Protein AF-0000000074624170 (afdb_homodimer)

InterPro domains:
  IPR001584 Integrase, catalytic core [PS50994] (278-447)
  IPR012337 Ribonuclease H-like superfamily [SSF53098] (280-433)
  IPR036397 Ribonuclease H superfamily [G3DSA:3.30.420.10] (274-452)
  IPR041588 Integrase zinc-binding domain [PF17921] (213-263)

Radius of gyration: 36.19 Å; Cα contacts (8 Å, |Δi|>4): 1324; chains: 2; bounding box: 89×122×115 Å

Organism: NCBI:txid231223

Nearest PDB structures (foldseek):
  5ejk-assembly1_H  TM=7.400E-01  e=1.376E-10  Rous sarcoma virus - Prague C
  7jn3-assembly1_E  TM=6.032E-01  e=4.723E-08  Rous sarcoma virus (strain Schmidt-Ruppin A)
  4fw1-assembly1_B  TM=7.681E-01  e=4.089E-06  Rous sarcoma virus - Prague C
  5ejk-assembly1_E  TM=5.869E-01  e=2.604E-07  Rous sarcoma virus - Prague C
  6voy-assembly1_C  TM=5.826E-01  e=5.097E-06  Saccharolobus solfataricus P2

pLDDT: mean 70.24, std 21.14, range [17.06, 96.06]

Solvent-accessible surface area (backbone atoms only — not comparable to full-atom values): 51418 Å² total; per-residue (Å²): 132,79,77,57,73,86,72,64,72,84,68,54,70,90,46,32,40,73,47,45,66,76,68,65,52,49,74,68,53,46,74,66,29,59,38,58,75,70,38,37,67,65,75,73,49,73,80,73,81,88,86,74,64,94,78,60,72,90,65,72,73,94,71,76,87,81,78,83,83,83,76,85,71,80,77,78,73,77,69,79,70,75,73,72,74,68,74,66,77,65,68,84,66,67,66,80,76,50,88,44,51,56,56,50,24,47,53,42,22,50,51,49,47,51,52,49,34,70,73,37,64,90,70,50,76,81,62,93,61,79,49,36,67,42,32,43,50,10,41,52,48,52,51,43,48,53,37,47,72,76,37,42,72,47,52,55,29,48,73,68,71,37,76,54,60,79,85,41,94,52,36,84,49,55,64,43,72,44,97,86,67,39,51,21,28,72,36,90,53,62,78,45,67,58,45,49,67,44,50,25,34,17,37,54,38,63,75,49,66,65,48,49,31,49,54,50,50,47,31,57,67,36,47,65,50,55,53,63,27,45,50,44,51,45,45,36,46,32,42,46,52,63,43,65,60,54,40,48,49,47,58,63,65,33,62,53,43,55,73,56,59,59,82,75,79,70,79,79,74,68,78,54,64,72,87,60,42,82,55,49,49,63,33,34,38,26,35,46,48,77,46,70,78,41,68,28,61,76,57,57,88,47,56,28,34,35,41,39,38,28,17,63,48,58,65,28,57,46,71,40,82,32,72,51,80,46,48,70,49,46,50,45,48,51,48,34,47,16,24,74,54,26,61,43,46,32,38,35,30,60,81,46,67,44,56,52,51,37,52,51,49,39,48,71,68,16,58,24,65,48,38,77,45,61,61,62,97,80,54,70,82,82,40,62,66,57,52,52,52,48,48,50,50,52,49,38,48,44,46,63,44,62,87,62,71,39,39,62,72,54,49,50,30,50,46,32,41,50,33,27,35,60,17,18,26,48,72,45,77,76,52,97,83,52,87,46,57,21,33,21,35,76,52,54,48,32,51,48,27,72,56,59,48,86,134,79,75,55,73,86,71,63,74,85,66,54,69,92,44,32,40,74,47,46,68,76,68,66,52,49,73,70,52,45,72,66,30,59,39,58,74,67,38,34,65,64,76,68,44,71,76,71,75,83,83,69,59,89,77,64,77,83,66,63,92,72,69,72,89,77,69,88,78,81,76,84,70,77,79,80,74,80,72,81,70,79,72,75,72,69,74,67,76,65,69,85,65,68,66,80,74,49,86,43,51,58,56,49,23,45,52,42,22,51,50,50,49,51,52,47,34,68,73,39,63,92,70,50,76,79,62,93,62,78,49,36,66,42,33,43,50,11,42,52,49,52,52,43,50,52,40,46,72,75,36,42,70,46,50,55,30,47,74,66,70,37,76,55,58,79,85,41,92,54,34,84,49,56,66,44,72,44,98,85,68,40,50,20,28,72,36,90,54,63,79,46,67,58,44,48,67,42,49,26,35,17,36,54,40,64,75,48,66,65,49,48,31,49,53,48,50,47,32,58,67,35,46,64,51,55,55,63,28,45,51,45,51,46,45,37,45,32,43,48,50,63,44,66,59,53,40,48,49,47,59,65,67,32,62,52,43,56,75,57,58,60,82,78,82,70,79,77,73,67,80,54,65,74,88,57,44,84,55,49,49,64,34,34,37,26,35,45,49,78,46,71,80,41,68,28,63,76,58,57,88,48,56,28,34,34,41,38,38,28,17,60,48,58,64,29,56,48,71,40,81,32,70,50,77,46,48,69,48,45,52,45,48,50,48,34,46,17,24,73,53,26,62,44,47,31,40,35,29,62,82,48,67,43,55,53,51,38,49,52,50,40,47,70,70,18,55,23,65,46,38,76,46,63,61,63,97,80,55,69,80,80,44,58,68,57,52,54,53,48,49,51,51,53,48,39,48,43,45,63,45,62,88,62,70,40,40,61,71,55,48,50,31,50,45,31,41,50,33,25,36,60,17,19,26,46,72,43,78,75,51,96,82,51,86,46,57,21,32,22,35,74,52,56,50,33,51,47,29,72,57,59,46,88

Foldseek 3Di:
DPDDPVPDDDDPLVLALVNCVVVPDDPVRNVVDPCVVPNGPVVVVPPPDDPPDDPPPPPDDDPDDDDDDDDPPPDPPPPPPPPPPPVLVPVVDDPVPDLALQVQLVVQLVVVLVVVCVVPVVPRDPDPDGDPVSSVVSVLVVQVNQCCVPPVVVLVCQVVVHQRDPVDPCSVQRWHQDPSRFIWGAAPVVVVVLADPQQRTAGEGEDDDSVLNVLLLLCVLLLNFALQLSVLLNSSRHDYVPSSVSSVVNSVPDPLCVVQDDPPLPALLPDLPPVQQPDDAWLLEWEWDKADQDDAPVPPPQTKIKIWIATSHFGAIDIDIFRDLALVRVVVVQVVCCVQRNHHLEYEYEPDPSVVVNVVVCVVPPVDNYHYDYDDPDDPVVDDSVVSVVVQLVSSLCSNQPPHHHHPVVSRVSSVSNSQSQQLGFNDPPDPGHNGDGNCCSRPVGSTPSPPPD/DPDDPVPDDDDDLVQALVNVVVVPDDPVRNVVDPCVVPNGPVVVVPPPDDPPDDVDDPVDDPDDDPDDDDDDPPDPPPPPPPPPPPVLVPVPDDPVVDLALQVQLVVQLVVVLVVVCVVPVVPRDPDPDGDPVSSVVSVLVVQVNQCCVPPVVVLVCQVVVHQRDPPDPCSVQRWHQDPSRFIWGAAPCVVVVLADPQQRTAGEGEDDDSVLNVLLLLCVLLLNFALQLSVLLNSSRHDYVPSSVSSVVNSVPDPLCVVQDDPPLPQLLDDLPPVQAPDDAWLLEWEWDKADQDDAPVPPPQTKIKIWIATSHFGAIDIDIFRDLALVRVVVVQVVCCVQRNHHLEYEYEPDPSVVVNVVVCVVPPVDNRHYDYDDPDDPVVDDSVVSVVVQLVSSLCSNQPPHHHHPVVSRVSSVSNSQSQQLGFNDPPDPGHNGDGNCCSRPVGSGPSPPPD

Sequence (908 aa):
MLTNPADWKHCPGRENPADLLTRGLGAEDLMTSRLWKEGPVWLTNTKTDSAEETLDIFETNEKQGAENTSDEEQESQAKDIMAAVSTQIESRIDFGRFSRLTRAVRVMAWSLRFVKNSRCPQGREPSPDLSSAEIEAGRIMVLKSVQNEFYNEKISDLKNGKCVRKTSSIYQLSPFIGEDGLIRIYGRLEKAPALLYDEKHPILLPKCHITYLLVKDQHELMKHAGVNTLITAVRGKYWILSLKTIAKMICKVCINCQRQNSRPCQQIVSPLPEDMIKKTPPFSICGVDHAGPLFCSDTGDRKLYITLFTCAVIRAVHLELVDSLSVEDFILDLKRFEARRGMPSVIYSDNSKTFHASDNFLRKKVGNPLIWKFSAPLAPWWGRWWERLIRLVKSALKKSLGKSLVTRSQLETVLHEIEACINSRPLTYVGETRNPLTPSHFLLGRSTPMRGIFMLTNPADWKHCPGRENPADLLTRGLGAEDLMTSRLWKEGPVWLTNTKTDSAEETLDIFETNEKQGAENTSDEEQESQAKDIMAAVSTQIESRIDFGRFSRLTRAVRVMAWSLRFVKNSRCPQGREPSPDLSSAEIEAGRIMVLKSVQNEFYNEKISDLKNGKCVRKTSSIYQLSPFIGEDGLIRIYGRLEKAPALLYDEKHPILLPKCHITYLLVKDQHELMKHAGVNTLITAVRGKYWILSLKTIAKMICKVCINCQRQNSRPCQQIVSPLPEDMIKKTPPFSICGVDHAGPLFCSDTGDRKLYITLFTCAVIRAVHLELVDSLSVEDFILDLKRFEARRGMPSVIYSDNSKTFHASDNFLRKKVGNPLIWKFSAPLAPWWGRWWERLIRLVKSALKKSLGKSLVTRSQLETVLHEIEACINSRPLTYVGETRNPLTPSHFLLGRSTPMRGIF

Secondary structure (DSSP, 8-state):
----GGG-----GGG-HHHHHHTT--HHHHHH-HHHHH--HHHHS---S--SSTT-STT--------------------------------SS-GGG-S-HHHHHHHHHHHHHHHHHHH-GGG----SS--HHHHHHHHHHHHHHHHHHHHHHHHHHHHTT----TTSTTGGG--EE-TTS-EE---GGGG-TTS-HHHHSPEEE-SSHHHHHHHHHHHHHTTS--HHHHHHHHHTTEEETTHHHHHHHHHHH-HHHHHH--S----------HHHHTTS-TTSEEEEEEEEEE--SSSTT--EEEEEEEETTT--EEEEEES-SSHHHHHHHHHHHHHHH---SEEEE-S-HHHHHHHHHHHHHS---PEEEEPPTT-TTS--HHHHHHHHHHHHHHHHHTT----HHHHHHHHHHHHHHHHTS-SS---SSS----HHHHHHSSS-S-----/----GGG-----GGG-HHHHHHTT--HHHHHH-HHHHH--HHHHS---S---STT--TT--------------------------------SS-GGG-S-HHHHHHHHHHHHHHHHHHH-GGG----SS--HHHHHHHHHHHHHHHHHHHHHHHHHHHHTT----TTSTTGGG--EE-TTS-EE---GGGG-TTS-HHHHSPEEE-SSHHHHHHHHHHHHHTTS--HHHHHHHHHTTEEETTHHHHHHHHHHH-HHHHHH--S----------HHHHTT--TTSEEEEEEEEEE--SSSTT--EEEEEEEETTT--EEEEEES-SSHHHHHHHHHHHHHHH---SEEEE-S-HHHHHHHHHHHHHS---PEEEEPPTT-STT--HHHHHHHHHHHHHHHHHTT----HHHHHHHHHHHHHHHTTS-SS---SSS----HHHHHHSSS-S-----

Structure (mmCIF, N/CA/C/O backbone):
data_AF-0000000074624170-model_v1
#
loop_
_entity.id
_entity.type
_entity.pdbx_description
1 polymer 'Integrase catalytic domain-containing protein'
#
loop_
_atom_site.group_PDB
_atom_site.id
_atom_site.type_symbol
_atom_site.label_atom_id
_atom_site.label_alt_id
_atom_site.label_comp_id
_atom_site.label_asym_id
_atom_site.label_entity_id
_atom_site.label_seq_id
_atom_site.pdbx_PDB_ins_code
_atom_site.Cartn_x
_atom_site.Cartn_y
_atom_site.Cartn_z
_atom_site.occupancy
_atom_site.B_iso_or_equiv
_atom_site.auth_seq_id
_atom_site.auth_comp_id
_atom_site.auth_asym_id
_atom_site.auth_atom_id
_atom_site.pdbx_PDB_model_num
ATOM 1 N N . MET A 1 1 ? -2.781 -29.25 -47.688 1 28.5 1 MET A N 1
ATOM 2 C CA . MET A 1 1 ? -1.697 -30.125 -47.281 1 28.5 1 MET A CA 1
ATOM 3 C C . MET A 1 1 ? -1.092 -29.672 -45.938 1 28.5 1 MET A C 1
ATOM 5 O O . MET A 1 1 ? -0.391 -28.656 -45.906 1 28.5 1 MET A O 1
ATOM 9 N N . LEU A 1 2 ? -1.74 -29.719 -44.844 1 37.06 2 LEU A N 1
ATOM 10 C CA . LEU A 1 2 ? -1.424 -29.156 -43.531 1 37.06 2 LEU A CA 1
ATOM 11 C C . LEU A 1 2 ? -0.187 -29.828 -42.938 1 37.06 2 LEU A C 1
ATOM 13 O O . LEU A 1 2 ? -0.076 -31.047 -42.938 1 37.06 2 LEU A O 1
ATOM 17 N N . THR A 1 3 ? 0.909 -29.266 -43.031 1 44.94 3 THR A N 1
ATOM 18 C CA . THR A 1 3 ? 2.172 -29.891 -42.688 1 44.94 3 THR A CA 1
ATOM 19 C C . THR A 1 3 ? 2.119 -30.438 -41.25 1 44.94 3 THR A C 1
ATOM 21 O O . THR A 1 3 ? 1.384 -29.906 -40.406 1 44.94 3 THR A O 1
ATOM 24 N N . ASN A 1 4 ? 2.326 -31.547 -41.094 1 47.97 4 ASN A N 1
ATOM 25 C CA . ASN A 1 4 ? 2.316 -32.281 -39.812 1 47.97 4 ASN A CA 1
ATOM 26 C C . ASN A 1 4 ? 3.322 -31.688 -38.844 1 47.97 4 ASN A C 1
ATOM 28 O O . ASN A 1 4 ? 4.469 -31.422 -39.188 1 47.97 4 ASN A O 1
ATOM 32 N N . PRO A 1 5 ? 2.891 -31.188 -37.812 1 51.16 5 PRO A N 1
ATOM 33 C CA . PRO A 1 5 ? 3.752 -30.516 -36.844 1 51.16 5 PRO A CA 1
ATOM 34 C C . PRO A 1 5 ? 5.012 -31.328 -36.531 1 51.16 5 PRO A C 1
ATOM 36 O O . PRO A 1 5 ? 6.035 -30.75 -36.125 1 51.16 5 PRO A O 1
ATOM 39 N N . ALA A 1 6 ? 4.98 -32.594 -36.688 1 50.81 6 ALA A N 1
ATOM 40 C CA . ALA A 1 6 ? 6.137 -33.469 -36.438 1 50.81 6 ALA A CA 1
ATOM 41 C C . ALA A 1 6 ? 7.273 -33.125 -37.406 1 50.81 6 ALA A C 1
ATOM 43 O O . ALA A 1 6 ? 8.414 -33.562 -37.156 1 50.81 6 ALA A O 1
ATOM 44 N N . ASP A 1 7 ? 6.941 -32.594 -38.438 1 51 7 ASP A N 1
ATOM 45 C CA . ASP A 1 7 ? 7.895 -32.312 -39.5 1 51 7 ASP A CA 1
ATOM 46 C C . ASP A 1 7 ? 8.578 -30.969 -39.281 1 51 7 ASP A C 1
ATOM 48 O O . ASP A 1 7 ? 9.414 -30.547 -40.094 1 51 7 ASP A O 1
ATOM 52 N N . TRP A 1 8 ? 8.133 -30.234 -38.406 1 51.78 8 TRP A N 1
ATOM 53 C CA . TRP A 1 8 ? 8.688 -28.922 -38.125 1 51.78 8 TRP A CA 1
ATOM 54 C C . TRP A 1 8 ? 10.023 -29.031 -37.375 1 51.78 8 TRP A C 1
ATOM 56 O O . TRP A 1 8 ? 10.133 -29.766 -36.406 1 51.78 8 TRP A O 1
ATOM 66 N N . LYS A 1 9 ? 11.117 -28.781 -37.938 1 54.38 9 LYS A N 1
ATOM 67 C CA . LYS A 1 9 ? 12.453 -28.844 -37.375 1 54.38 9 LYS A CA 1
ATOM 68 C C . LYS A 1 9 ? 12.859 -27.516 -36.75 1 54.38 9 LYS A C 1
ATOM 70 O O . LYS A 1 9 ? 12.492 -26.453 -37.281 1 54.38 9 LYS A O 1
ATOM 75 N N . HIS A 1 10 ? 13.273 -27.5 -35.656 1 53.34 10 HIS A N 1
ATOM 76 C CA . HIS A 1 10 ? 13.758 -26.297 -35 1 53.34 10 HIS A CA 1
ATOM 77 C C . HIS A 1 10 ? 15.117 -25.875 -35.531 1 53.34 10 HIS A C 1
ATOM 79 O O . HIS A 1 10 ? 16.031 -26.703 -35.656 1 53.34 10 HIS A O 1
ATOM 85 N N . CYS A 1 11 ? 15.25 -24.812 -36.031 1 60.34 11 CYS A N 1
ATOM 86 C CA . CYS A 1 11 ? 16.516 -24.266 -36.5 1 60.34 11 CYS A CA 1
ATOM 87 C C . CYS A 1 11 ? 17.266 -23.578 -35.375 1 60.34 11 CYS A C 1
ATOM 89 O O . CYS A 1 11 ? 16.781 -22.594 -34.812 1 60.34 11 CYS A O 1
ATOM 91 N N . PRO A 1 12 ? 18.25 -24.062 -34.969 1 61.31 12 PRO A N 1
ATOM 92 C CA . PRO A 1 12 ? 19.016 -23.422 -33.875 1 61.31 12 PRO A CA 1
ATOM 93 C C . PRO A 1 12 ? 19.422 -21.984 -34.219 1 61.31 12 PRO A C 1
ATOM 95 O O . PRO A 1 12 ? 19.594 -21.656 -35.406 1 61.31 12 PRO A O 1
ATOM 98 N N . GLY A 1 13 ? 19.344 -21.141 -33.312 1 59.81 13 GLY A N 1
ATOM 99 C CA . GLY A 1 13 ? 19.562 -19.719 -33.5 1 59.81 13 GLY A CA 1
ATOM 100 C C . GLY A 1 13 ? 20.859 -19.406 -34.25 1 59.81 13 GLY A C 1
ATOM 101 O O . GLY A 1 13 ? 20.891 -18.531 -35.094 1 59.81 13 GLY A O 1
ATOM 102 N N . ARG A 1 14 ? 21.797 -20.203 -34.062 1 66.62 14 ARG A N 1
ATOM 103 C CA . ARG A 1 14 ? 23.062 -19.922 -34.719 1 66.62 14 ARG A CA 1
ATOM 104 C C . ARG A 1 14 ? 22.984 -20.219 -36.219 1 66.62 14 ARG A C 1
ATOM 106 O O . ARG A 1 14 ? 23.75 -19.656 -37 1 66.62 14 ARG A O 1
ATOM 113 N N . GLU A 1 15 ? 22 -20.984 -36.594 1 64.81 15 GLU A N 1
ATOM 114 C CA . GLU A 1 15 ? 21.859 -21.375 -38 1 64.81 15 GLU A CA 1
ATOM 115 C C . GLU A 1 15 ? 20.641 -20.734 -38.625 1 64.81 15 GLU A C 1
ATOM 117 O O . GLU A 1 15 ? 20.344 -20.984 -39.812 1 64.81 15 GLU A O 1
ATOM 122 N N . ASN A 1 16 ? 19.938 -19.953 -37.938 1 63.97 16 ASN A N 1
ATOM 123 C CA . ASN A 1 16 ? 18.766 -19.281 -38.438 1 63.97 16 ASN A CA 1
ATOM 124 C C . ASN A 1 16 ? 19.141 -18.031 -39.25 1 63.97 16 ASN A C 1
ATOM 126 O O . ASN A 1 16 ? 19.719 -17.078 -38.688 1 63.97 16 ASN A O 1
ATOM 130 N N . PRO A 1 17 ? 18.875 -18.047 -40.438 1 69.81 17 PRO A N 1
ATOM 131 C CA . PRO A 1 17 ? 19.266 -16.906 -41.281 1 69.81 17 PRO A CA 1
ATOM 132 C C . PRO A 1 17 ? 18.578 -15.602 -40.844 1 69.81 17 PRO A C 1
ATOM 134 O O . PRO A 1 17 ? 19.141 -14.516 -41.031 1 69.81 17 PRO A O 1
ATOM 137 N N . ALA A 1 18 ? 17.438 -15.766 -40.281 1 69.81 18 ALA A N 1
ATOM 138 C CA . ALA A 1 18 ? 16.703 -14.57 -39.875 1 69.81 18 ALA A CA 1
ATOM 139 C C . ALA A 1 18 ? 17.406 -13.844 -38.75 1 69.81 18 ALA A C 1
ATOM 141 O O . ALA A 1 18 ? 17.266 -12.625 -38.594 1 69.81 18 ALA A O 1
ATOM 142 N N . ASP A 1 19 ? 18.219 -14.547 -38 1 64.31 19 ASP A N 1
ATOM 143 C CA . ASP A 1 19 ? 18.953 -13.953 -36.875 1 64.31 19 ASP A CA 1
ATOM 144 C C . ASP A 1 19 ? 20.109 -13.102 -37.375 1 64.31 19 ASP A C 1
ATOM 146 O O . ASP A 1 19 ? 20.609 -12.234 -36.656 1 64.31 19 ASP A O 1
ATOM 150 N N . LEU A 1 20 ? 20.484 -13.273 -38.375 1 68.06 20 LEU A N 1
ATOM 151 C CA . LEU A 1 20 ? 21.578 -12.508 -38.938 1 68.06 20 LEU A CA 1
ATOM 152 C C . LEU A 1 20 ? 21.219 -11.031 -39.062 1 68.06 20 LEU A C 1
ATOM 154 O O . LEU A 1 20 ? 22.078 -10.156 -38.875 1 68.06 20 LEU A O 1
ATOM 158 N N . LEU A 1 21 ? 19.984 -10.844 -39.375 1 62.56 21 LEU A N 1
ATOM 159 C CA . LEU A 1 21 ? 19.516 -9.461 -39.469 1 62.56 21 LEU A CA 1
ATOM 160 C C . LEU A 1 21 ? 19.516 -8.781 -38.094 1 62.56 21 LEU A C 1
ATOM 162 O O . LEU A 1 21 ? 19.828 -7.594 -38 1 62.56 21 LEU A O 1
ATOM 166 N N . THR A 1 22 ? 19.234 -9.555 -37.125 1 56.91 22 THR A N 1
ATOM 167 C CA . THR A 1 22 ? 19.109 -8.93 -35.812 1 56.91 22 THR A CA 1
ATOM 168 C C . THR A 1 22 ? 20.469 -8.844 -35.125 1 56.91 22 THR A C 1
ATOM 170 O O . THR A 1 22 ? 20.656 -8.07 -34.188 1 56.91 22 THR A O 1
ATOM 173 N N . ARG A 1 23 ? 21.469 -9.562 -35.531 1 59.38 23 ARG A N 1
ATOM 174 C CA . ARG A 1 23 ? 22.812 -9.555 -34.969 1 59.38 23 ARG A CA 1
ATOM 175 C C . ARG A 1 23 ? 23.672 -8.445 -35.562 1 59.38 23 ARG A C 1
ATOM 177 O O . ARG A 1 23 ? 24.875 -8.398 -35.344 1 59.38 23 ARG A O 1
ATOM 184 N N . GLY A 1 24 ? 23.141 -7.52 -36.156 1 58.44 24 GLY A N 1
ATOM 185 C CA . GLY A 1 24 ? 23.797 -6.301 -36.594 1 58.44 24 GLY A CA 1
ATOM 186 C C . GLY A 1 24 ? 24.781 -6.539 -37.719 1 58.44 24 GLY A C 1
ATOM 187 O O . GLY A 1 24 ? 25.75 -5.793 -37.906 1 58.44 24 GLY A O 1
ATOM 188 N N . LEU A 1 25 ? 24.641 -7.594 -38.375 1 56.38 25 LEU A N 1
ATOM 189 C CA . LEU A 1 25 ? 25.562 -7.746 -39.5 1 56.38 25 LEU A CA 1
ATOM 190 C C . LEU A 1 25 ? 25.281 -6.73 -40.594 1 56.38 25 LEU A C 1
ATOM 192 O O . LEU A 1 25 ? 24.125 -6.363 -40.812 1 56.38 25 LEU A O 1
ATOM 196 N N . GLY A 1 26 ? 26.219 -6.012 -41 1 60.38 26 GLY A N 1
ATOM 197 C CA . GLY A 1 26 ? 26.125 -5.035 -42.094 1 60.38 26 GLY A CA 1
ATOM 198 C C . GLY A 1 26 ? 25.609 -5.633 -43.375 1 60.38 26 GLY A C 1
ATOM 199 O O . GLY A 1 26 ? 25.625 -6.852 -43.562 1 60.38 26 GLY A O 1
ATOM 200 N N . ALA A 1 27 ? 24.984 -4.883 -44.188 1 62.97 27 ALA A N 1
ATOM 201 C CA . ALA A 1 27 ? 24.359 -5.266 -45.438 1 62.97 27 ALA A CA 1
ATOM 202 C C . ALA A 1 27 ? 25.312 -6.086 -46.312 1 62.97 27 ALA A C 1
ATOM 204 O O . ALA A 1 27 ? 24.906 -7.066 -46.938 1 62.97 27 ALA A O 1
ATOM 205 N N . GLU A 1 28 ? 26.578 -5.691 -46.25 1 62.91 28 GLU A N 1
ATOM 206 C CA . GLU A 1 28 ? 27.578 -6.359 -47.062 1 62.91 28 GLU A CA 1
ATOM 207 C C . GLU A 1 28 ? 27.875 -7.762 -46.531 1 62.91 28 GLU A C 1
ATOM 209 O O . GLU A 1 28 ? 28.016 -8.703 -47.312 1 62.91 28 GLU A O 1
ATOM 214 N N . ASP A 1 29 ? 27.828 -7.816 -45.219 1 64.69 29 ASP A N 1
ATOM 215 C CA . ASP A 1 29 ? 28.141 -9.086 -44.562 1 64.69 29 ASP A CA 1
ATOM 216 C C . ASP A 1 29 ? 26.969 -10.062 -44.656 1 64.69 29 ASP A C 1
ATOM 218 O O . ASP A 1 29 ? 27.172 -11.273 -44.781 1 64.69 29 ASP A O 1
ATOM 222 N N . LEU A 1 30 ? 25.875 -9.484 -44.719 1 65.88 30 LEU A N 1
ATOM 223 C CA . LEU A 1 30 ? 24.688 -10.289 -44.875 1 65.88 30 LEU A CA 1
ATOM 224 C C . LEU A 1 30 ? 24.625 -10.906 -46.281 1 65.88 30 LEU A C 1
ATOM 226 O O . LEU A 1 30 ? 24.281 -12.086 -46.406 1 65.88 30 LEU A O 1
ATOM 230 N N . MET A 1 31 ? 24.984 -10.117 -47.219 1 67.25 31 MET A N 1
ATOM 231 C CA . MET A 1 31 ? 24.938 -10.547 -48.625 1 67.25 31 MET A CA 1
ATOM 232 C C . MET A 1 31 ? 25.969 -11.633 -48.906 1 67.25 31 MET A C 1
ATOM 234 O O . MET A 1 31 ? 25.812 -12.438 -49.812 1 67.25 31 MET A O 1
ATOM 238 N N . THR A 1 32 ? 27.016 -11.664 -48.031 1 67.31 32 THR A N 1
ATOM 239 C CA . THR A 1 32 ? 28.094 -12.617 -48.219 1 67.31 32 THR A CA 1
ATOM 240 C C . THR A 1 32 ? 27.906 -13.836 -47.344 1 67.31 32 THR A C 1
ATOM 242 O O . THR A 1 32 ? 28.656 -14.82 -47.469 1 67.31 32 THR A O 1
ATOM 245 N N . SER A 1 33 ? 26.938 -13.766 -46.5 1 65.88 33 SER A N 1
ATOM 246 C CA . SER A 1 33 ? 26.719 -14.867 -45.562 1 65.88 33 SER A CA 1
ATOM 247 C C . SER A 1 33 ? 26.031 -16.047 -46.25 1 65.88 33 SER A C 1
ATOM 249 O O . SER A 1 33 ? 24.984 -15.867 -46.875 1 65.88 33 SER A O 1
ATOM 251 N N . ARG A 1 34 ? 26.656 -17.125 -46.125 1 71.81 34 ARG A N 1
ATOM 252 C CA . ARG A 1 34 ? 26.172 -18.344 -46.75 1 71.81 34 ARG A CA 1
ATOM 253 C C . ARG A 1 34 ? 24.844 -18.781 -46.125 1 71.81 34 ARG A C 1
ATOM 255 O O . ARG A 1 34 ? 23.953 -19.266 -46.844 1 71.81 34 ARG A O 1
ATOM 262 N N . LEU A 1 35 ? 24.734 -18.453 -44.875 1 72.62 35 LEU A N 1
ATOM 263 C CA . LEU A 1 35 ? 23.531 -18.828 -44.125 1 72.62 35 LEU A CA 1
ATOM 264 C C . LEU A 1 35 ? 22.328 -18.031 -44.625 1 72.62 35 LEU A C 1
ATOM 266 O O . LEU A 1 35 ? 21.219 -18.562 -44.719 1 72.62 35 LEU A O 1
ATOM 270 N N . TRP A 1 36 ? 22.516 -16.859 -45.031 1 71 36 TRP A N 1
ATOM 271 C CA . TRP A 1 36 ? 21.453 -15.969 -45.5 1 71 36 TRP A CA 1
ATOM 272 C C . TRP A 1 36 ? 21.047 -16.344 -46.906 1 71 36 TRP A C 1
ATOM 274 O O . TRP A 1 36 ? 19.844 -16.344 -47.25 1 71 36 TRP A O 1
ATOM 284 N N . LYS A 1 37 ? 22.047 -16.75 -47.688 1 72 37 LYS A N 1
ATOM 285 C CA . LYS A 1 37 ? 21.812 -17.031 -49.094 1 72 37 LYS A CA 1
ATOM 286 C C . LYS A 1 37 ? 21.219 -18.422 -49.281 1 72 37 LYS A C 1
ATOM 288 O O . LYS A 1 37 ? 20.328 -18.609 -50.094 1 72 37 LYS A O 1
ATOM 293 N N . GLU A 1 38 ? 21.797 -19.469 -48.406 1 70.62 38 GLU A N 1
ATOM 294 C CA . GLU A 1 38 ? 21.484 -20.859 -48.75 1 70.62 38 GLU A CA 1
ATOM 295 C C . GLU A 1 38 ? 20.672 -21.531 -47.656 1 70.62 38 GLU A C 1
ATOM 297 O O . GLU A 1 38 ? 20.172 -22.641 -47.844 1 70.62 38 GLU A O 1
ATOM 302 N N . GLY A 1 39 ? 20.438 -20.688 -46.5 1 68.06 39 GLY A N 1
ATOM 303 C CA . GLY A 1 39 ? 19.766 -21.25 -45.344 1 68.06 39 GLY A CA 1
ATOM 304 C C . GLY A 1 39 ? 20.609 -22.234 -44.562 1 68.06 39 GLY A C 1
ATOM 305 O O . GLY A 1 39 ? 21.781 -22.453 -44.906 1 68.06 39 GLY A O 1
ATOM 306 N N . PRO A 1 40 ? 20.109 -22.75 -43.5 1 62 40 PRO A N 1
ATOM 307 C CA . PRO A 1 40 ? 20.906 -23.703 -42.719 1 62 40 PRO A CA 1
ATOM 308 C C . PRO A 1 40 ? 21.219 -24.969 -43.5 1 62 40 PRO A C 1
ATOM 310 O O . PRO A 1 40 ? 20.438 -25.391 -44.375 1 62 40 PRO A O 1
ATOM 313 N N . VAL A 1 41 ? 22.25 -25.469 -43.375 1 62.06 41 VAL A N 1
ATOM 314 C CA . VAL A 1 41 ? 22.781 -26.562 -44.156 1 62.06 41 VAL A CA 1
ATOM 315 C C . VAL A 1 41 ? 21.859 -27.781 -44.031 1 62.06 41 VAL A C 1
ATOM 317 O O . VAL A 1 41 ? 21.688 -28.531 -45 1 62.06 41 VAL A O 1
ATOM 320 N N . TRP A 1 42 ? 21.25 -27.828 -42.875 1 63.69 42 TRP A N 1
ATOM 321 C CA . TRP A 1 42 ? 20.5 -29.062 -42.656 1 63.69 42 TRP A CA 1
ATOM 322 C C . TRP A 1 42 ? 19.203 -29.062 -43.438 1 63.69 42 TRP A C 1
ATOM 324 O O . TRP A 1 42 ? 18.609 -30.109 -43.688 1 63.69 42 TRP A O 1
ATOM 334 N N . LEU A 1 43 ? 18.766 -27.906 -43.812 1 60.28 43 LEU A N 1
ATOM 335 C CA . LEU A 1 43 ? 17.531 -27.875 -44.594 1 60.28 43 LEU A CA 1
ATOM 336 C C . LEU A 1 43 ? 17.75 -28.484 -45.969 1 60.28 43 LEU A C 1
ATOM 338 O O . LEU A 1 43 ? 16.812 -29.016 -46.562 1 60.28 43 LEU A O 1
ATOM 342 N N . THR A 1 44 ? 18.875 -28.156 -46.406 1 53.62 44 THR A N 1
ATOM 343 C CA . THR A 1 44 ? 19.172 -28.672 -47.75 1 53.62 44 THR A CA 1
ATOM 344 C C . THR A 1 44 ? 19.562 -30.156 -47.688 1 53.62 44 THR A C 1
ATOM 346 O O . THR A 1 44 ? 19.594 -30.828 -48.688 1 53.62 44 THR A O 1
ATOM 349 N N . ASN A 1 45 ? 20.172 -30.562 -46.438 1 44.38 45 ASN A N 1
ATOM 350 C CA . ASN A 1 45 ? 20.578 -31.969 -46.344 1 44.38 45 ASN A CA 1
ATOM 351 C C . ASN A 1 45 ? 19.359 -32.875 -46.219 1 44.38 45 ASN A C 1
ATOM 353 O O . ASN A 1 45 ? 18.609 -32.781 -45.25 1 44.38 45 ASN A O 1
ATOM 357 N N . THR A 1 46 ? 18.734 -33.188 -47.219 1 42.44 46 THR A N 1
ATOM 358 C CA . THR A 1 46 ? 17.766 -34.281 -47.344 1 42.44 46 THR A CA 1
ATOM 359 C C . THR A 1 46 ? 18.219 -35.5 -46.562 1 42.44 46 THR A C 1
ATOM 361 O O . THR A 1 46 ? 19.219 -36.156 -46.906 1 42.44 46 THR A O 1
ATOM 364 N N . LYS A 1 47 ? 18.141 -35.5 -45.188 1 38.22 47 LYS A N 1
ATOM 365 C CA . LYS A 1 47 ? 18.531 -36.625 -44.344 1 38.22 47 LYS A CA 1
ATOM 366 C C . LYS A 1 47 ? 17.969 -37.938 -44.906 1 38.22 47 LYS A C 1
ATOM 368 O O . LYS A 1 47 ? 16.797 -38.25 -44.688 1 38.22 47 LYS A O 1
ATOM 373 N N . THR A 1 48 ? 18.188 -38.312 -45.875 1 33.31 48 THR A N 1
ATOM 374 C CA . THR A 1 48 ? 17.906 -39.719 -46.156 1 33.31 48 THR A CA 1
ATOM 375 C C . THR A 1 48 ? 18.344 -40.594 -44.969 1 33.31 48 THR A C 1
ATOM 377 O O . THR A 1 48 ? 17.625 -41.5 -44.562 1 33.31 48 THR A O 1
ATOM 380 N N . ASP A 1 49 ? 19.672 -40.969 -44.844 1 28.67 49 ASP A N 1
ATOM 381 C CA . ASP A 1 49 ? 20.188 -42.312 -44.562 1 28.67 49 ASP A CA 1
ATOM 382 C C . ASP A 1 49 ? 20.125 -42.594 -43.062 1 28.67 49 ASP A C 1
ATOM 384 O O . ASP A 1 49 ? 19.562 -43.594 -42.625 1 28.67 49 ASP A O 1
ATOM 388 N N . SER A 1 50 ? 21.438 -42.719 -42.219 1 28.08 50 SER A N 1
ATOM 389 C CA . SER A 1 50 ? 22.016 -43.688 -41.312 1 28.08 50 SER A CA 1
ATOM 390 C C . SER A 1 50 ? 21.641 -43.375 -39.875 1 28.08 50 SER A C 1
ATOM 392 O O . SER A 1 50 ? 22.172 -42.438 -39.281 1 28.08 50 SER A O 1
ATOM 394 N N . ALA A 1 51 ? 20.438 -43.438 -39.344 1 29.36 51 ALA A N 1
ATOM 395 C CA . ALA A 1 51 ? 19.828 -43.438 -38 1 29.36 51 ALA A CA 1
ATOM 396 C C . ALA A 1 51 ? 20.594 -44.312 -37.031 1 29.36 51 ALA A C 1
ATOM 398 O O . ALA A 1 51 ? 20.188 -44.5 -35.875 1 29.36 51 ALA A O 1
ATOM 399 N N . GLU A 1 52 ? 21.375 -45.375 -37.5 1 25.95 52 GLU A N 1
ATOM 400 C CA . GLU A 1 52 ? 21.734 -46.531 -36.688 1 25.95 52 GLU A CA 1
ATOM 401 C C . GLU A 1 52 ? 22.625 -46.125 -35.531 1 25.95 52 GLU A C 1
ATOM 403 O O . GLU A 1 52 ? 22.531 -46.688 -34.438 1 25.95 52 GLU A O 1
ATOM 408 N N . GLU A 1 53 ? 23.766 -45.438 -35.781 1 24.14 53 GLU A N 1
ATOM 409 C CA . GLU A 1 53 ? 25.047 -45.812 -35.188 1 24.14 53 GLU A CA 1
ATOM 410 C C . GLU A 1 53 ? 25.094 -45.375 -33.719 1 24.14 53 GLU A C 1
ATOM 412 O O . GLU A 1 53 ? 25.672 -46.062 -32.875 1 24.14 53 GLU A O 1
ATOM 417 N N . THR A 1 54 ? 24.922 -44.125 -33.344 1 24.06 54 THR A N 1
ATOM 418 C CA . THR A 1 54 ? 25.906 -43.656 -32.375 1 24.06 54 THR A CA 1
ATOM 419 C C . THR A 1 54 ? 25.547 -44.125 -30.969 1 24.06 54 THR A C 1
ATOM 421 O O . THR A 1 54 ? 25.016 -43.344 -30.156 1 24.06 54 THR A O 1
ATOM 424 N N . LEU A 1 55 ? 24.578 -45.188 -30.719 1 23.19 55 LEU A N 1
ATOM 425 C CA . LEU A 1 55 ? 24.172 -45.75 -29.438 1 23.19 55 LEU A CA 1
ATOM 426 C C . LEU A 1 55 ? 25.375 -46.312 -28.703 1 23.19 55 LEU A C 1
ATOM 428 O O . LEU A 1 55 ? 25.25 -46.781 -27.562 1 23.19 55 LEU A O 1
ATOM 432 N N . ASP A 1 56 ? 26.438 -46.781 -29.469 1 22.41 56 ASP A N 1
ATOM 433 C CA . ASP A 1 56 ? 27.344 -47.844 -29.109 1 22.41 56 ASP A CA 1
ATOM 434 C C . ASP A 1 56 ? 28.188 -47.469 -27.891 1 22.41 56 ASP A C 1
ATOM 436 O O . ASP A 1 56 ? 28.875 -48.312 -27.312 1 22.41 56 ASP A O 1
ATOM 440 N N . ILE A 1 57 ? 28.625 -46.188 -27.75 1 21.86 57 ILE A N 1
ATOM 441 C CA . ILE A 1 57 ? 30.031 -46.156 -27.375 1 21.86 57 ILE A CA 1
ATOM 442 C C . ILE A 1 57 ? 30.188 -46.656 -25.953 1 21.86 57 ILE A C 1
ATOM 444 O O . ILE A 1 57 ? 31.312 -46.875 -25.484 1 21.86 57 ILE A O 1
ATOM 448 N N . PHE A 1 58 ? 29.266 -46.344 -24.922 1 20.31 58 PHE A N 1
ATOM 449 C CA . PHE A 1 58 ? 29.922 -46.469 -23.609 1 20.31 58 PHE A CA 1
ATOM 450 C C . PHE A 1 58 ? 30.188 -47.938 -23.266 1 20.31 58 PHE A C 1
ATOM 452 O O . PHE A 1 58 ? 29.484 -48.5 -22.453 1 20.31 58 PHE A O 1
ATOM 459 N N . GLU A 1 59 ? 30.156 -48.906 -24.219 1 20.28 59 GLU A N 1
ATOM 460 C CA . GLU A 1 59 ? 30.359 -50.312 -23.922 1 20.28 59 GLU A CA 1
ATOM 461 C C . GLU A 1 59 ? 31.594 -50.531 -23.062 1 20.28 59 GLU A C 1
ATOM 463 O O . GLU A 1 59 ? 31.797 -51.625 -22.531 1 20.28 59 GLU A O 1
ATOM 468 N N . THR A 1 60 ? 32.656 -49.781 -23.312 1 18.45 60 THR A N 1
ATOM 469 C CA . THR A 1 60 ? 33.812 -50.594 -23.5 1 18.45 60 THR A CA 1
ATOM 470 C C . THR A 1 60 ? 34.156 -51.375 -22.203 1 18.45 60 THR A C 1
ATOM 472 O O . THR A 1 60 ? 34.344 -52.594 -22.234 1 18.45 60 THR A O 1
ATOM 475 N N . ASN A 1 61 ? 35.344 -51.031 -21.484 1 17.95 61 ASN A N 1
ATOM 476 C CA . ASN A 1 61 ? 36.531 -51.844 -21.328 1 17.95 61 ASN A CA 1
ATOM 477 C C . ASN A 1 61 ? 36.438 -52.719 -20.062 1 17.95 61 ASN A C 1
ATOM 479 O O . ASN A 1 61 ? 36.812 -53.906 -20.094 1 17.95 61 ASN A O 1
ATOM 483 N N . GLU A 1 62 ? 36.594 -52.156 -18.781 1 18.27 62 GLU A N 1
ATOM 484 C CA . GLU A 1 62 ? 37.594 -52.812 -17.969 1 18.27 62 GLU A CA 1
ATOM 485 C C . GLU A 1 62 ? 37.031 -54.125 -17.391 1 18.27 62 GLU A C 1
ATOM 487 O O . GLU A 1 62 ? 36.062 -54.125 -16.672 1 18.27 62 GLU A O 1
ATOM 492 N N . LYS A 1 63 ? 37.375 -55.281 -17.922 1 18.27 63 LYS A N 1
ATOM 493 C CA . LYS A 1 63 ? 37.281 -56.719 -17.75 1 18.27 63 LYS A CA 1
ATOM 494 C C . LYS A 1 63 ? 37.812 -57.156 -16.375 1 18.27 63 LYS A C 1
ATOM 496 O O . LYS A 1 63 ? 37.844 -58.344 -16.062 1 18.27 63 LYS A O 1
ATOM 501 N N . GLN A 1 64 ? 38.75 -56.375 -15.75 1 18.05 64 GLN A N 1
ATOM 502 C CA . GLN A 1 64 ? 39.781 -57.344 -15.328 1 18.05 64 GLN A CA 1
ATOM 503 C C . GLN A 1 64 ? 39.219 -58.344 -14.344 1 18.05 64 GLN A C 1
ATOM 505 O O . GLN A 1 64 ? 38.125 -58.125 -13.781 1 18.05 64 GLN A O 1
ATOM 510 N N . GLY A 1 65 ? 40 -58.625 -13.211 1 17.22 65 GLY A N 1
ATOM 511 C CA . GLY A 1 65 ? 40.562 -59.844 -12.656 1 17.22 65 GLY A CA 1
ATOM 512 C C . GLY A 1 65 ? 39.594 -60.594 -11.773 1 17.22 65 GLY A C 1
ATOM 513 O O . GLY A 1 65 ? 38.594 -60.031 -11.312 1 17.22 65 GLY A O 1
ATOM 514 N N . ALA A 1 66 ? 39.875 -61.844 -11.609 1 17.06 66 ALA A N 1
ATOM 515 C CA . ALA A 1 66 ? 39.438 -63.219 -11.32 1 17.06 66 ALA A CA 1
ATOM 516 C C . ALA A 1 66 ? 38.906 -63.312 -9.891 1 17.06 66 ALA A C 1
ATOM 518 O O . ALA A 1 66 ? 37.844 -63.906 -9.648 1 17.06 66 ALA A O 1
ATOM 519 N N . GLU A 1 67 ? 39.781 -63.062 -8.922 1 17.16 67 GLU A N 1
ATOM 520 C CA . GLU A 1 67 ? 40.188 -64.312 -8.25 1 17.16 67 GLU A CA 1
ATOM 521 C C . GLU A 1 67 ? 39.125 -64.75 -7.266 1 17.16 67 GLU A C 1
ATOM 523 O O . GLU A 1 67 ? 38.688 -65.938 -7.305 1 17.16 67 GLU A O 1
ATOM 528 N N . ASN A 1 68 ? 39.438 -64.688 -5.945 1 17.28 68 ASN A N 1
ATOM 529 C CA . ASN A 1 68 ? 39.625 -65.875 -5.074 1 17.28 68 ASN A CA 1
ATOM 530 C C . ASN A 1 68 ? 38.281 -66.25 -4.434 1 17.28 68 ASN A C 1
ATOM 532 O O . ASN A 1 68 ? 37.906 -67.438 -4.539 1 17.28 68 ASN A O 1
ATOM 536 N N . THR A 1 69 ? 38.188 -66.125 -3.055 1 18.38 69 THR A N 1
ATOM 537 C CA . THR A 1 69 ? 38.188 -67.25 -2.109 1 18.38 69 THR A CA 1
ATOM 538 C C . THR A 1 69 ? 36.75 -67.688 -1.778 1 18.38 69 THR A C 1
ATOM 540 O O . THR A 1 69 ? 35.812 -67 -2.104 1 18.38 69 THR A O 1
ATOM 543 N N . SER A 1 70 ? 36.438 -67.812 -0.454 1 19.59 70 SER A N 1
ATOM 544 C CA . SER A 1 70 ? 36.062 -68.938 0.386 1 19.59 70 SER A CA 1
ATOM 545 C C . SER A 1 70 ? 34.531 -69.125 0.457 1 19.59 70 SER A C 1
ATOM 547 O O . SER A 1 70 ? 33.812 -68.188 0.14 1 19.59 70 SER A O 1
ATOM 549 N N . ASP A 1 71 ? 34.062 -70.188 1.125 1 19.27 71 ASP A N 1
ATOM 550 C CA . ASP A 1 71 ? 33.125 -71.25 1.274 1 19.27 71 ASP A CA 1
ATOM 551 C C . ASP A 1 71 ? 31.859 -70.812 1.994 1 19.27 71 ASP A C 1
ATOM 553 O O . ASP A 1 71 ? 31.016 -71.625 2.352 1 19.27 71 ASP A O 1
ATOM 557 N N . GLU A 1 72 ? 31.75 -69.562 2.514 1 20.11 72 GLU A N 1
ATOM 558 C CA . GLU A 1 72 ? 30.875 -69.625 3.684 1 20.11 72 GLU A CA 1
ATOM 559 C C . GLU A 1 72 ? 29.469 -70.062 3.305 1 20.11 72 GLU A C 1
ATOM 561 O O . GLU A 1 72 ? 28.859 -69.438 2.391 1 20.11 72 GLU A O 1
ATOM 566 N N . GLU A 1 73 ? 29 -71.188 3.684 1 21.03 73 GLU A N 1
ATOM 567 C CA . GLU A 1 73 ? 27.844 -72.062 3.641 1 21.03 73 GLU A CA 1
ATOM 568 C C . GLU A 1 73 ? 26.594 -71.375 4.148 1 21.03 73 GLU A C 1
ATOM 570 O O . GLU A 1 73 ? 25.578 -72 4.434 1 21.03 73 GLU A O 1
ATOM 575 N N . GLN A 1 74 ? 26.547 -70.062 4.363 1 20.45 74 GLN A N 1
ATOM 576 C CA . GLN A 1 74 ? 25.453 -69.688 5.258 1 20.45 74 GLN A CA 1
ATOM 577 C C . GLN A 1 74 ? 24.109 -70.188 4.719 1 20.45 74 GLN A C 1
ATOM 579 O O . GLN A 1 74 ? 23.875 -70.188 3.508 1 20.45 74 GLN A O 1
ATOM 584 N N . GLU A 1 75 ? 23.328 -70.812 5.598 1 22.56 75 GLU A N 1
ATOM 585 C CA . GLU A 1 75 ? 22.047 -71.5 5.691 1 22.56 75 GLU A CA 1
ATOM 586 C C . GLU A 1 75 ? 20.922 -70.625 5.125 1 22.56 75 GLU A C 1
ATOM 588 O O . GLU A 1 75 ? 20.844 -69.438 5.395 1 22.56 75 GLU A O 1
ATOM 593 N N . SER A 1 76 ? 20.203 -71.125 4.129 1 21.95 76 SER A N 1
ATOM 594 C CA . SER A 1 76 ? 19.156 -70.75 3.215 1 21.95 76 SER A CA 1
ATOM 595 C C . SER A 1 76 ? 17.859 -70.438 3.961 1 21.95 76 SER A C 1
ATOM 597 O O . SER A 1 76 ? 16.906 -71.25 3.885 1 21.95 76 SER A O 1
ATOM 599 N N . GLN A 1 77 ? 17.859 -70.062 5.277 1 23.89 77 GLN A N 1
ATOM 600 C CA . GLN A 1 77 ? 16.5 -70.062 5.828 1 23.89 77 GLN A CA 1
ATOM 601 C C . GLN A 1 77 ? 15.555 -69.25 4.961 1 23.89 77 GLN A C 1
ATOM 603 O O . GLN A 1 77 ? 15.891 -68.125 4.539 1 23.89 77 GLN A O 1
ATOM 608 N N . ALA A 1 78 ? 14.562 -69.938 4.426 1 24 78 ALA A N 1
ATOM 609 C CA . ALA A 1 78 ? 13.453 -69.562 3.557 1 24 78 ALA A CA 1
ATOM 610 C C . ALA A 1 78 ? 12.664 -68.375 4.168 1 24 78 ALA A C 1
ATOM 612 O O . ALA A 1 78 ? 11.828 -68.562 5.047 1 24 78 ALA A O 1
ATOM 613 N N . LYS A 1 79 ? 13.258 -67.375 4.77 1 24.81 79 LYS A N 1
ATOM 614 C CA . LYS A 1 79 ? 12.398 -66.312 5.289 1 24.81 79 LYS A CA 1
ATOM 615 C C . LYS A 1 79 ? 11.367 -65.875 4.25 1 24.81 79 LYS A C 1
ATOM 617 O O . LYS A 1 79 ? 11.727 -65.562 3.121 1 24.81 79 LYS A O 1
ATOM 622 N N . ASP A 1 80 ? 10.148 -66.438 4.328 1 25.17 80 ASP A N 1
ATOM 623 C CA . ASP A 1 80 ? 8.922 -66.062 3.666 1 25.17 80 ASP A CA 1
ATOM 624 C C . ASP A 1 80 ? 8.797 -64.5 3.666 1 25.17 80 ASP A C 1
ATOM 626 O O . ASP A 1 80 ? 8.656 -63.906 4.723 1 25.17 80 ASP A O 1
ATOM 630 N N . ILE A 1 81 ? 9.562 -63.875 2.957 1 25.75 81 ILE A N 1
ATOM 631 C CA . ILE A 1 81 ? 9.547 -62.438 2.756 1 25.75 81 ILE A CA 1
ATOM 632 C C . ILE A 1 81 ? 8.156 -62 2.322 1 25.75 81 ILE A C 1
ATOM 634 O O . ILE A 1 81 ? 7.68 -62.375 1.249 1 25.75 81 ILE A O 1
ATOM 638 N N . MET A 1 82 ? 7.109 -62 3.246 1 26.14 82 MET A N 1
ATOM 639 C CA . MET A 1 82 ? 5.871 -61.312 2.912 1 26.14 82 MET A CA 1
ATOM 640 C C . MET A 1 82 ? 6.16 -60.031 2.131 1 26.14 82 MET A C 1
ATOM 642 O O . MET A 1 82 ? 6.852 -59.156 2.627 1 26.14 82 MET A O 1
ATOM 646 N N . ALA A 1 83 ? 6.316 -60.125 0.843 1 27.52 83 ALA A N 1
ATOM 647 C CA . ALA A 1 83 ? 6.367 -59 -0.083 1 27.52 83 ALA A CA 1
ATOM 648 C C . ALA A 1 83 ? 5.293 -57.969 0.254 1 27.52 83 ALA A C 1
ATOM 650 O O . ALA A 1 83 ? 4.098 -58.219 0.102 1 27.52 83 ALA A O 1
ATOM 651 N N . ALA A 1 84 ? 5.281 -57.406 1.4 1 29.41 84 ALA A N 1
ATOM 652 C CA . ALA A 1 84 ? 4.434 -56.219 1.562 1 29.41 84 ALA A CA 1
ATOM 653 C C . ALA A 1 84 ? 4.34 -55.438 0.261 1 29.41 84 ALA A C 1
ATOM 655 O O . ALA A 1 84 ? 5.352 -54.969 -0.269 1 29.41 84 ALA A O 1
ATOM 656 N N . VAL A 1 85 ? 3.471 -55.938 -0.678 1 29.42 85 VAL A N 1
ATOM 657 C CA . VAL A 1 85 ? 3.045 -55.156 -1.827 1 29.42 85 VAL A CA 1
ATOM 658 C C . VAL A 1 85 ? 2.92 -53.688 -1.426 1 29.42 85 VAL A C 1
ATOM 660 O O . VAL A 1 85 ? 2.072 -53.312 -0.602 1 29.42 85 VAL A O 1
ATOM 663 N N . SER A 1 86 ? 3.963 -53.031 -1.084 1 32.53 86 SER A N 1
ATOM 664 C CA . SER A 1 86 ? 3.846 -51.594 -1.081 1 32.53 86 SER A CA 1
ATOM 665 C C . SER A 1 86 ? 2.963 -51.094 -2.227 1 32.53 86 SER A C 1
ATOM 667 O O . SER A 1 86 ? 3.242 -51.375 -3.393 1 32.53 86 SER A O 1
ATOM 669 N N . THR A 1 87 ? 1.633 -51.375 -2.193 1 32.22 87 THR A N 1
ATOM 670 C CA . THR A 1 87 ? 0.734 -50.719 -3.121 1 32.22 87 THR A CA 1
ATOM 671 C C . THR A 1 87 ? 1.29 -49.344 -3.512 1 32.22 87 THR A C 1
ATOM 673 O O . THR A 1 87 ? 1.316 -48.438 -2.693 1 32.22 87 THR A O 1
ATOM 676 N N . GLN A 1 88 ? 2.434 -49.281 -4.102 1 36.22 88 GLN A N 1
ATOM 677 C CA . GLN A 1 88 ? 2.809 -48.062 -4.797 1 36.22 88 GLN A CA 1
ATOM 678 C C . GLN A 1 88 ? 1.586 -47.375 -5.402 1 36.22 88 GLN A C 1
ATOM 680 O O . GLN A 1 88 ? 0.897 -47.969 -6.246 1 36.22 88 GLN A O 1
ATOM 685 N N . ILE A 1 89 ? 0.717 -46.812 -4.703 1 38.38 89 ILE A N 1
ATOM 686 C CA . ILE A 1 89 ? -0.269 -45.938 -5.328 1 38.38 89 ILE A CA 1
ATOM 687 C C . ILE A 1 89 ? 0.338 -45.281 -6.562 1 38.38 89 ILE A C 1
ATOM 689 O O . ILE A 1 89 ? 1.209 -44.406 -6.441 1 38.38 89 ILE A O 1
ATOM 693 N N . GLU A 1 90 ? 0.878 -46 -7.559 1 43.09 90 GLU A N 1
ATOM 694 C CA . GLU A 1 90 ? 1.224 -45.438 -8.852 1 43.09 90 GLU A CA 1
ATOM 695 C C . GLU A 1 90 ? 0.273 -44.281 -9.219 1 43.09 90 GLU A C 1
ATOM 697 O O . GLU A 1 90 ? -0.947 -44.469 -9.219 1 43.09 90 GLU A O 1
ATOM 702 N N . SER A 1 91 ? 0.524 -43.125 -8.852 1 53.22 91 SER A N 1
ATOM 703 C CA . SER A 1 91 ? -0.256 -41.969 -9.344 1 53.22 91 SER A CA 1
ATOM 704 C C . SER A 1 91 ? -0.673 -42.188 -10.797 1 53.22 91 SER A C 1
ATOM 706 O O . SER A 1 91 ? 0.167 -42.469 -11.656 1 53.22 91 SER A O 1
ATOM 708 N N . ARG A 1 92 ? -1.798 -42.844 -11 1 62 92 ARG A N 1
ATOM 709 C CA . ARG A 1 92 ? -2.443 -43.156 -12.266 1 62 92 ARG A CA 1
ATOM 710 C C . ARG A 1 92 ? -2.402 -41.969 -13.211 1 62 92 ARG A C 1
ATOM 712 O O . ARG A 1 92 ? -2.545 -42.125 -14.43 1 62 92 ARG A O 1
ATOM 719 N N . ILE A 1 93 ? -2.078 -40.812 -12.617 1 72.44 93 ILE A N 1
ATOM 720 C CA . ILE A 1 93 ? -2.1 -39.688 -13.531 1 72.44 93 ILE A CA 1
ATOM 721 C C . ILE A 1 93 ? -0.673 -39.312 -13.945 1 72.44 93 ILE A C 1
ATOM 723 O O . ILE A 1 93 ? 0.188 -39.094 -13.086 1 72.44 93 ILE A O 1
ATOM 727 N N . ASP A 1 94 ? -0.315 -39.5 -15.164 1 78.5 94 ASP A N 1
ATOM 728 C CA . ASP A 1 94 ? 0.962 -39.062 -15.719 1 78.5 94 ASP A CA 1
ATOM 729 C C . ASP A 1 94 ? 1.041 -37.531 -15.789 1 78.5 94 ASP A C 1
ATOM 731 O O . ASP A 1 94 ? 0.423 -36.906 -16.656 1 78.5 94 ASP A O 1
ATOM 735 N N . PHE A 1 95 ? 1.854 -37.062 -14.898 1 84.75 95 PHE A N 1
ATOM 736 C CA . PHE A 1 95 ? 1.935 -35.625 -14.805 1 84.75 95 PHE A CA 1
ATOM 737 C C . PHE A 1 95 ? 2.705 -35.031 -15.984 1 84.75 95 PHE A C 1
ATOM 739 O O . PHE A 1 95 ? 2.625 -33.844 -16.266 1 84.75 95 PHE A O 1
ATOM 746 N N . GLY A 1 96 ? 3.406 -35.875 -16.672 1 82.75 96 GLY A N 1
ATOM 747 C CA . GLY A 1 96 ? 4.188 -35.438 -17.812 1 82.75 96 GLY A CA 1
ATOM 748 C C . GLY A 1 96 ? 3.336 -34.906 -18.953 1 82.75 96 GLY A C 1
ATOM 749 O O . GLY A 1 96 ? 3.82 -34.188 -19.812 1 82.75 96 GLY A O 1
ATOM 750 N N . ARG A 1 97 ? 2.059 -35.188 -18.906 1 81.88 97 ARG A N 1
ATOM 751 C CA . ARG A 1 97 ? 1.18 -34.844 -20.016 1 81.88 97 ARG A CA 1
ATOM 752 C C . ARG A 1 97 ? 0.647 -33.406 -19.875 1 81.88 97 ARG A C 1
ATOM 754 O O . ARG A 1 97 ? 0.117 -32.844 -20.828 1 81.88 97 ARG A O 1
ATOM 761 N N . PHE A 1 98 ? 0.818 -32.938 -18.781 1 85.94 98 PHE A N 1
ATOM 762 C CA . PHE A 1 98 ? 0.222 -31.609 -18.547 1 85.94 98 PHE A CA 1
ATOM 763 C C . PHE A 1 98 ? 1.21 -30.5 -18.891 1 85.94 98 PHE A C 1
ATOM 765 O O . PHE A 1 98 ? 2.406 -30.625 -18.609 1 85.94 98 PHE A O 1
ATOM 772 N N . SER A 1 99 ? 0.693 -29.469 -19.5 1 83.44 99 SER A N 1
ATOM 773 C CA . SER A 1 99 ? 1.524 -28.312 -19.828 1 83.44 99 SER A CA 1
ATOM 774 C C . SER A 1 99 ? 1.331 -27.188 -18.828 1 83.44 99 SER A C 1
ATOM 776 O O . SER A 1 99 ? 2.121 -26.234 -18.781 1 83.44 99 SER A O 1
ATOM 778 N N . ARG A 1 100 ? 0.26 -27.328 -18.094 1 83.94 100 ARG A N 1
ATOM 779 C CA . ARG A 1 100 ? -0.021 -26.344 -17.062 1 83.94 100 ARG A CA 1
ATOM 780 C C . ARG A 1 100 ? -0.35 -27.016 -15.734 1 83.94 100 ARG A C 1
ATOM 782 O O . ARG A 1 100 ? -1.028 -28.047 -15.711 1 83.94 100 ARG A O 1
ATOM 789 N N . LEU A 1 101 ? 0.153 -26.375 -14.68 1 85.69 101 LEU A N 1
ATOM 790 C CA . LEU A 1 101 ? -0.092 -26.938 -13.359 1 85.69 101 LEU A CA 1
ATOM 791 C C . LEU A 1 101 ? -1.576 -26.891 -13.008 1 85.69 101 LEU A C 1
ATOM 793 O O . LEU A 1 101 ? -2.104 -27.812 -12.391 1 85.69 101 LEU A O 1
ATOM 797 N N . THR A 1 102 ? -2.23 -25.828 -13.445 1 82.62 102 THR A N 1
ATOM 798 C CA . THR A 1 102 ? -3.645 -25.641 -13.141 1 82.62 102 THR A CA 1
ATOM 799 C C . THR A 1 102 ? -4.473 -26.797 -13.711 1 82.62 102 THR A C 1
ATOM 801 O O . THR A 1 102 ? -5.426 -27.25 -13.078 1 82.62 102 THR A O 1
ATOM 804 N N . ARG A 1 103 ? -4.074 -27.188 -14.797 1 82.81 103 ARG A N 1
ATOM 805 C CA . ARG A 1 103 ? -4.797 -28.281 -15.422 1 82.81 103 ARG A CA 1
ATOM 806 C C . ARG A 1 103 ? -4.582 -29.594 -14.656 1 82.81 103 ARG A C 1
ATOM 808 O O . ARG A 1 103 ? -5.516 -30.375 -14.484 1 82.81 103 ARG A O 1
ATOM 815 N N . ALA A 1 104 ? -3.365 -29.828 -14.258 1 86.81 104 ALA A N 1
ATOM 816 C CA . ALA A 1 104 ? -3.064 -31.031 -13.484 1 86.81 104 ALA A CA 1
ATOM 817 C C . ALA A 1 104 ? -3.857 -31.062 -12.18 1 86.81 104 ALA A C 1
ATOM 819 O O . ALA A 1 104 ? -4.414 -32.094 -11.805 1 86.81 104 ALA A O 1
ATOM 820 N N . VAL A 1 105 ? -3.932 -29.922 -11.547 1 87.75 105 VAL A N 1
ATOM 821 C CA . VAL A 1 105 ? -4.629 -29.797 -10.266 1 87.75 105 VAL A CA 1
ATOM 822 C C . VAL A 1 105 ? -6.129 -30.016 -10.477 1 87.75 105 VAL A C 1
ATOM 824 O O . VAL A 1 105 ? -6.781 -30.688 -9.68 1 87.75 105 VAL A O 1
ATOM 827 N N . ARG A 1 106 ? -6.617 -29.484 -11.531 1 85.5 106 ARG A N 1
ATOM 828 C CA . ARG A 1 106 ? -8.047 -29.609 -11.797 1 85.5 106 ARG A CA 1
ATOM 829 C C . ARG A 1 106 ? -8.414 -31.062 -12.125 1 85.5 106 ARG A C 1
ATOM 831 O O . ARG A 1 106 ? -9.445 -31.562 -11.664 1 85.5 106 ARG A O 1
ATOM 838 N N . VAL A 1 107 ? -7.605 -31.656 -12.953 1 86.31 107 VAL A N 1
ATOM 839 C CA . VAL A 1 107 ? -7.852 -33.062 -13.281 1 86.31 107 VAL A CA 1
ATOM 840 C C . VAL A 1 107 ? -7.824 -33.906 -12.008 1 86.31 107 VAL A C 1
ATOM 842 O O . VAL A 1 107 ? -8.672 -34.781 -11.82 1 86.31 107 VAL A O 1
ATOM 845 N N . MET A 1 108 ? -6.887 -33.625 -11.172 1 90 108 MET A N 1
ATOM 846 C CA . MET A 1 108 ? -6.801 -34.344 -9.898 1 90 108 MET A CA 1
ATOM 847 C C . MET A 1 108 ? -8.031 -34.062 -9.039 1 90 108 MET A C 1
ATOM 849 O O . MET A 1 108 ? -8.57 -35 -8.422 1 90 108 MET A O 1
ATOM 853 N N . ALA A 1 109 ? -8.492 -32.844 -9 1 88.69 109 ALA A N 1
ATOM 854 C CA . ALA A 1 109 ? -9.672 -32.469 -8.219 1 88.69 109 ALA A CA 1
ATOM 855 C C . ALA A 1 109 ? -10.914 -33.188 -8.727 1 88.69 109 ALA A C 1
ATOM 857 O O . ALA A 1 109 ? -11.711 -33.719 -7.93 1 88.69 109 ALA A O 1
ATOM 858 N N . TRP A 1 110 ? -11.031 -33.312 -10 1 88 110 TRP A N 1
ATOM 859 C CA . TRP A 1 110 ? -12.156 -34.031 -10.594 1 88 110 TRP A CA 1
ATOM 860 C C . TRP A 1 110 ? -12.078 -35.5 -10.266 1 88 110 TRP A C 1
ATOM 862 O O . TRP A 1 110 ? -13.102 -36.125 -10 1 88 110 TRP A O 1
ATOM 872 N N . SER A 1 111 ? -10.883 -36.062 -10.352 1 90.06 111 SER A N 1
ATOM 873 C CA . SER A 1 111 ? -10.688 -37.469 -10.023 1 90.06 111 SER A CA 1
ATOM 874 C C . SER A 1 111 ? -11.07 -37.75 -8.578 1 90.06 111 SER A C 1
ATOM 876 O O . SER A 1 111 ? -11.703 -38.781 -8.289 1 90.06 111 SER A O 1
ATOM 878 N N . LEU A 1 112 ? -10.711 -36.875 -7.719 1 89.19 112 LEU A N 1
ATOM 879 C CA . LEU A 1 112 ? -11.039 -37.062 -6.309 1 89.19 112 LEU A CA 1
ATOM 880 C C . LEU A 1 112 ? -12.547 -37 -6.09 1 89.19 112 LEU A C 1
ATOM 882 O O . LEU A 1 112 ? -13.102 -37.75 -5.289 1 89.19 112 LEU A O 1
ATOM 886 N N . ARG A 1 113 ? -13.141 -36 -6.773 1 88.5 113 ARG A N 1
ATOM 887 C CA . ARG A 1 113 ? -14.594 -35.938 -6.691 1 88.5 113 ARG A CA 1
ATOM 888 C C . ARG A 1 113 ? -15.242 -37.219 -7.184 1 88.5 113 ARG A C 1
ATOM 890 O O . ARG A 1 113 ? -16.219 -37.688 -6.598 1 88.5 113 ARG A O 1
ATOM 897 N N . PHE A 1 114 ? -14.766 -37.75 -8.289 1 86.56 114 PHE A N 1
ATOM 898 C CA . PHE A 1 114 ? -15.289 -38.969 -8.859 1 86.56 114 PHE A CA 1
ATOM 899 C C . PHE A 1 114 ? -15.188 -40.125 -7.852 1 86.56 114 PHE A C 1
ATOM 901 O O . PHE A 1 114 ? -16.141 -40.875 -7.684 1 86.56 114 PHE A O 1
ATOM 908 N N . VAL A 1 115 ? -14.023 -40.219 -7.223 1 86.75 115 VAL A N 1
ATOM 909 C CA . VAL A 1 115 ? -13.805 -41.25 -6.238 1 86.75 115 VAL A CA 1
ATOM 910 C C . VAL A 1 115 ? -14.758 -41.062 -5.062 1 86.75 115 VAL A C 1
ATOM 912 O O . VAL A 1 115 ? -15.352 -42.031 -4.578 1 86.75 115 VAL A O 1
ATOM 915 N N . LYS A 1 116 ? -14.922 -39.844 -4.602 1 85.81 116 LYS A N 1
ATOM 916 C CA . LYS A 1 116 ? -15.812 -39.562 -3.479 1 85.81 116 LYS A CA 1
ATOM 917 C C . LYS A 1 116 ? -17.266 -39.875 -3.828 1 85.81 116 LYS A C 1
ATOM 919 O O . LYS A 1 116 ? -17.984 -40.469 -3.025 1 85.81 116 LYS A O 1
ATOM 924 N N . ASN A 1 117 ? -17.656 -39.406 -4.992 1 86.12 117 ASN A N 1
ATOM 925 C CA . ASN A 1 117 ? -19.031 -39.625 -5.434 1 86.12 117 ASN A CA 1
ATOM 926 C C . ASN A 1 117 ? -19.328 -41.125 -5.637 1 86.12 117 ASN A C 1
ATOM 928 O O . ASN A 1 117 ? -20.453 -41.594 -5.426 1 86.12 117 ASN A O 1
ATOM 932 N N . SER A 1 118 ? -18.297 -41.844 -6.102 1 85.94 118 SER A N 1
ATOM 933 C CA . SER A 1 118 ? -18.469 -43.281 -6.316 1 85.94 118 SER A CA 1
ATOM 934 C C . SER A 1 118 ? -18.547 -44.031 -4.988 1 85.94 118 SER A C 1
ATOM 936 O O . SER A 1 118 ? -19.25 -45.031 -4.879 1 85.94 118 SER A O 1
ATOM 938 N N . ARG A 1 119 ? -17.812 -43.531 -4.012 1 85.62 119 ARG A N 1
ATOM 939 C CA . ARG A 1 119 ? -17.781 -44.188 -2.703 1 85.62 119 ARG A CA 1
ATOM 940 C C . ARG A 1 119 ? -19.047 -43.844 -1.909 1 85.62 119 ARG A C 1
ATOM 942 O O . ARG A 1 119 ? -19.547 -44.688 -1.164 1 85.62 119 ARG A O 1
ATOM 949 N N . CYS A 1 120 ? -19.453 -42.531 -1.96 1 83.94 120 CYS A N 1
ATOM 950 C CA . CYS A 1 120 ? -20.641 -42.094 -1.232 1 83.94 120 CYS A CA 1
ATOM 951 C C . CYS A 1 120 ? -21.688 -41.531 -2.184 1 83.94 120 CYS A C 1
ATOM 953 O O . CYS A 1 120 ? -21.781 -40.312 -2.35 1 83.94 120 CYS A O 1
ATOM 955 N N . PRO A 1 121 ? -22.547 -42.312 -2.68 1 76.06 121 PRO A N 1
ATOM 956 C CA . PRO A 1 121 ? -23.516 -41.812 -3.668 1 76.06 121 PRO A CA 1
ATOM 957 C C . PRO A 1 121 ? -24.547 -40.875 -3.064 1 76.06 121 PRO A C 1
ATOM 959 O O . PRO A 1 121 ? -25.062 -40 -3.76 1 76.06 121 PRO A O 1
ATOM 962 N N . GLN A 1 122 ? -24.891 -40.969 -1.848 1 74.62 122 GLN A N 1
ATOM 963 C CA . GLN A 1 122 ? -25.906 -40.156 -1.229 1 74.62 122 GLN A CA 1
ATOM 964 C C . GLN A 1 122 ? -25.422 -38.719 -1.03 1 74.62 122 GLN A C 1
ATOM 966 O O . GLN A 1 122 ? -26.219 -37.781 -0.998 1 74.62 122 GLN A O 1
ATOM 971 N N . GLY A 1 123 ? -24.078 -38.5 -1.09 1 68.12 123 GLY A N 1
ATOM 972 C CA . GLY A 1 123 ? -23.531 -37.188 -0.844 1 68.12 123 GLY A CA 1
ATOM 973 C C . GLY A 1 123 ? -22.891 -36.562 -2.074 1 68.12 123 GLY A C 1
ATOM 974 O O . GLY A 1 123 ? -21.938 -35.781 -1.961 1 68.12 123 GLY A O 1
ATOM 975 N N . ARG A 1 124 ? -23.531 -36.938 -3.186 1 74.25 124 ARG A N 1
ATOM 976 C CA . ARG A 1 124 ? -22.938 -36.469 -4.441 1 74.25 124 ARG A CA 1
ATOM 977 C C . ARG A 1 124 ? -23.016 -34.969 -4.57 1 74.25 124 ARG A C 1
ATOM 979 O O . ARG A 1 124 ? -24.031 -34.344 -4.223 1 74.25 124 ARG A O 1
ATOM 986 N N . GLU A 1 125 ? -21.844 -34.375 -4.812 1 69.62 125 GLU A N 1
ATOM 987 C CA . GLU A 1 125 ? -21.797 -32.938 -5.102 1 69.62 125 GLU A CA 1
ATOM 988 C C . GLU A 1 125 ? -22.312 -32.656 -6.508 1 69.62 125 GLU A C 1
ATOM 990 O O . GLU A 1 125 ? -21.688 -33.031 -7.496 1 69.62 125 GLU A O 1
ATOM 995 N N . PRO A 1 126 ? -23.469 -32.062 -6.594 1 71.69 126 PRO A N 1
ATOM 996 C CA . PRO A 1 126 ? -24.094 -31.859 -7.902 1 71.69 126 PRO A CA 1
ATOM 997 C C . PRO A 1 126 ? -23.531 -30.656 -8.656 1 71.69 126 PRO A C 1
ATOM 999 O O . PRO A 1 126 ? -23.766 -30.516 -9.859 1 71.69 126 PRO A O 1
ATOM 1002 N N . SER A 1 127 ? -22.672 -29.969 -8.039 1 76.75 127 SER A N 1
ATOM 1003 C CA . SER A 1 127 ? -22.266 -28.734 -8.695 1 76.75 127 SER A CA 1
ATOM 1004 C C . SER A 1 127 ? -21.375 -29.016 -9.898 1 76.75 127 SER A C 1
ATOM 1006 O O . SER A 1 127 ? -20.531 -29.906 -9.859 1 76.75 127 SER A O 1
ATOM 1008 N N . PRO A 1 128 ? -21.703 -28.469 -11.023 1 78.19 128 PRO A N 1
ATOM 1009 C CA . PRO A 1 128 ? -20.875 -28.688 -12.219 1 78.19 128 PRO A CA 1
ATOM 1010 C C . PRO A 1 128 ? -19.484 -28.078 -12.086 1 78.19 128 PRO A C 1
ATOM 1012 O O . PRO A 1 128 ? -18.578 -28.422 -12.844 1 78.19 128 PRO A O 1
ATOM 1015 N N . ASP A 1 129 ? -19.297 -27.281 -11.078 1 78.12 129 ASP A N 1
ATOM 1016 C CA . ASP A 1 129 ? -18 -26.625 -10.93 1 78.12 129 ASP A CA 1
ATOM 1017 C C . ASP A 1 129 ? -17.281 -27.094 -9.656 1 78.12 129 ASP A C 1
ATOM 1019 O O . ASP A 1 129 ? -17.938 -27.5 -8.695 1 78.12 129 ASP A O 1
ATOM 1023 N N . LEU A 1 130 ? -16.031 -27.109 -9.719 1 82.5 130 LEU A N 1
ATOM 1024 C CA . LEU A 1 130 ? -15.219 -27.469 -8.562 1 82.5 130 LEU A CA 1
ATOM 1025 C C . LEU A 1 130 ? -15.219 -26.359 -7.523 1 82.5 130 LEU A C 1
ATOM 1027 O O . LEU A 1 130 ? -15.156 -25.172 -7.871 1 82.5 130 LEU A O 1
ATOM 1031 N N . SER A 1 131 ? -15.352 -26.766 -6.293 1 78.75 131 SER A N 1
ATOM 1032 C CA . SER A 1 131 ? -15.234 -25.797 -5.207 1 78.75 131 SER A CA 1
ATOM 1033 C C . SER A 1 131 ? -13.773 -25.469 -4.914 1 78.75 131 SER A C 1
ATOM 1035 O O . SER A 1 131 ? -12.875 -26.203 -5.332 1 78.75 131 SER A O 1
ATOM 1037 N N . SER A 1 132 ? -13.539 -24.406 -4.227 1 77.62 132 SER A N 1
ATOM 1038 C CA . SER A 1 132 ? -12.188 -24.016 -3.836 1 77.62 132 SER A CA 1
ATOM 1039 C C . SER A 1 132 ? -11.539 -25.094 -2.965 1 77.62 132 SER A C 1
ATOM 1041 O O . SER A 1 132 ? -10.336 -25.344 -3.07 1 77.62 132 SER A O 1
ATOM 1043 N N . ALA A 1 133 ? -12.336 -25.641 -2.189 1 80.56 133 ALA A N 1
ATOM 1044 C CA . ALA A 1 133 ? -11.812 -26.672 -1.298 1 80.56 133 ALA A CA 1
ATOM 1045 C C . ALA A 1 133 ? -11.375 -27.906 -2.084 1 80.56 133 ALA A C 1
ATOM 1047 O O . ALA A 1 133 ? -10.367 -28.531 -1.751 1 80.56 133 ALA A O 1
ATOM 1048 N N . GLU A 1 134 ? -12.141 -28.156 -3.078 1 85.44 134 GLU A N 1
ATOM 1049 C CA . GLU A 1 134 ? -11.797 -29.297 -3.916 1 85.44 134 GLU A CA 1
ATOM 1050 C C . GLU A 1 134 ? -10.516 -29.047 -4.703 1 85.44 134 GLU A C 1
ATOM 1052 O O . GLU A 1 134 ? -9.688 -29.938 -4.875 1 85.44 134 GLU A O 1
ATOM 1057 N N . ILE A 1 135 ? -10.414 -27.859 -5.152 1 83.5 135 ILE A N 1
ATOM 1058 C CA . ILE A 1 135 ? -9.211 -27.484 -5.898 1 83.5 135 ILE A CA 1
ATOM 1059 C C . ILE A 1 135 ? -7.992 -27.562 -4.984 1 83.5 135 ILE A C 1
ATOM 1061 O O . ILE A 1 135 ? -6.941 -28.078 -5.379 1 83.5 135 ILE A O 1
ATOM 1065 N N . GLU A 1 136 ? -8.172 -27.094 -3.836 1 84.69 136 GLU A N 1
ATOM 1066 C CA . GLU A 1 136 ? -7.074 -27.156 -2.875 1 84.69 136 GLU A CA 1
ATOM 1067 C C . GLU A 1 136 ? -6.727 -28.609 -2.535 1 84.69 136 GLU A C 1
ATOM 1069 O O . GLU A 1 136 ? -5.551 -28.953 -2.393 1 84.69 136 GLU A O 1
ATOM 1074 N N . ALA A 1 137 ? -7.734 -29.359 -2.406 1 86.94 137 ALA A N 1
ATOM 1075 C CA . ALA A 1 137 ? -7.5 -30.781 -2.154 1 86.94 137 ALA A CA 1
ATOM 1076 C C . ALA A 1 137 ? -6.758 -31.438 -3.32 1 86.94 137 ALA A C 1
ATOM 1078 O O . ALA A 1 137 ? -5.895 -32.281 -3.117 1 86.94 137 ALA A O 1
ATOM 1079 N N . GLY A 1 138 ? -7.203 -31.016 -4.492 1 87.94 138 GLY A N 1
ATOM 1080 C CA . GLY A 1 138 ? -6.488 -31.5 -5.664 1 87.94 138 GLY A CA 1
ATOM 1081 C C . GLY A 1 138 ? -5.027 -31.094 -5.68 1 87.94 138 GLY A C 1
ATOM 1082 O O . GLY A 1 138 ? -4.156 -31.891 -6.027 1 87.94 138 GLY A O 1
ATOM 1083 N N . ARG A 1 139 ? -4.773 -29.875 -5.312 1 88.56 139 ARG A N 1
ATOM 1084 C CA . ARG A 1 139 ? -3.404 -29.375 -5.25 1 88.56 139 ARG A CA 1
ATOM 1085 C C . ARG A 1 139 ? -2.568 -30.172 -4.258 1 88.56 139 ARG A C 1
ATOM 1087 O O . ARG A 1 139 ? -1.459 -30.594 -4.574 1 88.56 139 ARG A O 1
ATOM 1094 N N . ILE A 1 140 ? -3.08 -30.359 -3.119 1 89.56 140 ILE A N 1
ATOM 1095 C CA . ILE A 1 140 ? -2.383 -31.094 -2.068 1 89.56 140 ILE A CA 1
ATOM 1096 C C . ILE A 1 140 ? -2.098 -32.531 -2.537 1 89.56 140 ILE A C 1
ATOM 1098 O O . ILE A 1 140 ? -1.005 -33.031 -2.316 1 89.56 140 ILE A O 1
ATOM 1102 N N . MET A 1 141 ? -3.055 -33.062 -3.201 1 91.62 141 MET A N 1
ATOM 1103 C CA . MET A 1 141 ? -2.896 -34.438 -3.662 1 91.62 141 MET A CA 1
ATOM 1104 C C . MET A 1 141 ? -1.81 -34.531 -4.727 1 91.62 141 MET A C 1
ATOM 1106 O O . MET A 1 141 ? -1.06 -35.531 -4.77 1 91.62 141 MET A O 1
ATOM 1110 N N . VAL A 1 142 ? -1.812 -33.594 -5.559 1 90.31 142 VAL A N 1
ATOM 1111 C CA . VAL A 1 142 ? -0.773 -33.562 -6.582 1 90.31 142 VAL A CA 1
ATOM 1112 C C . VAL A 1 142 ? 0.602 -33.5 -5.922 1 90.31 142 VAL A C 1
ATOM 1114 O O . VAL A 1 142 ? 1.51 -34.25 -6.277 1 90.31 142 VAL A O 1
ATOM 1117 N N . LEU A 1 143 ? 0.725 -32.688 -4.973 1 91.75 143 LEU A N 1
ATOM 1118 C CA . LEU A 1 143 ? 1.998 -32.469 -4.289 1 91.75 143 LEU A CA 1
ATOM 1119 C C . LEU A 1 143 ? 2.385 -33.719 -3.498 1 91.75 143 LEU A C 1
ATOM 1121 O O . LEU A 1 143 ? 3.553 -34.125 -3.484 1 91.75 143 LEU A O 1
ATOM 1125 N N . LYS A 1 144 ? 1.408 -34.281 -2.898 1 90.81 144 LYS A N 1
ATOM 1126 C CA . LYS A 1 144 ? 1.653 -35.531 -2.154 1 90.81 144 LYS A CA 1
ATOM 1127 C C . LYS A 1 144 ? 2.127 -36.625 -3.082 1 90.81 144 LYS A C 1
ATOM 1129 O O . LYS A 1 144 ? 3.018 -37.406 -2.725 1 90.81 144 LYS A O 1
ATOM 1134 N N . SER A 1 145 ? 1.479 -36.719 -4.207 1 90.25 145 SER A N 1
ATOM 1135 C CA . SER A 1 145 ? 1.85 -37.719 -5.188 1 90.25 145 SER A CA 1
ATOM 1136 C C . SER A 1 145 ? 3.297 -37.562 -5.637 1 90.25 145 SER A C 1
ATOM 1138 O O . SER A 1 145 ? 4.027 -38.531 -5.781 1 90.25 145 SER A O 1
ATOM 1140 N N . VAL A 1 146 ? 3.658 -36.375 -5.824 1 90 146 VAL A N 1
ATOM 1141 C CA . VAL A 1 146 ? 5.023 -36.094 -6.246 1 90 146 VAL A CA 1
ATOM 1142 C C . VAL A 1 146 ? 6 -36.438 -5.129 1 90 146 VAL A C 1
ATOM 1144 O O . VAL A 1 146 ? 7.039 -37.062 -5.371 1 90 146 VAL A O 1
ATOM 1147 N N . GLN A 1 147 ? 5.68 -36.062 -3.945 1 89.75 147 GLN A N 1
ATOM 1148 C CA . GLN A 1 147 ? 6.547 -36.344 -2.807 1 89.75 147 GLN A CA 1
ATOM 1149 C C . GLN A 1 147 ? 6.68 -37.875 -2.578 1 89.75 147 GLN A C 1
ATOM 1151 O O . GLN A 1 147 ? 7.766 -38.344 -2.268 1 89.75 147 GLN A O 1
ATOM 1156 N N . ASN A 1 148 ? 5.59 -38.531 -2.734 1 86.44 148 ASN A N 1
ATOM 1157 C CA . ASN A 1 148 ? 5.605 -39.969 -2.553 1 86.44 148 ASN A CA 1
ATOM 1158 C C . ASN A 1 148 ? 6.457 -40.656 -3.613 1 86.44 148 ASN A C 1
ATOM 1160 O O . ASN A 1 148 ? 7.098 -41.688 -3.338 1 86.44 148 ASN A O 1
ATOM 1164 N N . GLU A 1 149 ? 6.398 -40.156 -4.762 1 85.19 149 GLU A N 1
ATOM 1165 C CA . GLU A 1 149 ? 7.176 -40.719 -5.855 1 85.19 149 GLU A CA 1
ATOM 1166 C C . GLU A 1 149 ? 8.672 -40.562 -5.613 1 85.19 149 GLU A C 1
ATOM 1168 O O . GLU A 1 149 ? 9.453 -41.469 -5.895 1 85.19 149 GLU A O 1
ATOM 1173 N N . PHE A 1 150 ? 9.117 -39.469 -5.027 1 84.25 150 PHE A N 1
ATOM 1174 C CA . PHE A 1 150 ? 10.547 -39.156 -4.953 1 84.25 150 PHE A CA 1
ATOM 1175 C C . PHE A 1 150 ? 11.078 -39.406 -3.545 1 84.25 150 PHE A C 1
ATOM 1177 O O . PHE A 1 150 ? 12.266 -39.688 -3.363 1 84.25 150 PHE A O 1
ATOM 1184 N N . TYR A 1 151 ? 10.195 -39.281 -2.537 1 81.81 151 TYR A N 1
ATOM 1185 C CA . TYR A 1 151 ? 10.664 -39.375 -1.158 1 81.81 151 TYR A CA 1
ATOM 1186 C C . TYR A 1 151 ? 9.961 -40.5 -0.415 1 81.81 151 TYR A C 1
ATOM 1188 O O . TYR A 1 151 ? 9.742 -40.438 0.797 1 81.81 151 TYR A O 1
ATOM 1196 N N . ASN A 1 152 ? 9.539 -41.469 -1.053 1 77.38 152 ASN A N 1
ATOM 1197 C CA . ASN A 1 152 ? 8.773 -42.562 -0.445 1 77.38 152 ASN A CA 1
ATOM 1198 C C . ASN A 1 152 ? 9.492 -43.125 0.766 1 77.38 152 ASN A C 1
ATOM 1200 O O . ASN A 1 152 ? 8.891 -43.312 1.826 1 77.38 152 ASN A O 1
ATOM 1204 N N . GLU A 1 153 ? 10.742 -43.438 0.612 1 72.44 153 GLU A N 1
ATOM 1205 C CA . GLU A 1 153 ? 11.508 -44.062 1.696 1 72.44 153 GLU A CA 1
ATOM 1206 C C . GLU A 1 153 ? 11.625 -43.094 2.891 1 72.44 153 GLU A C 1
ATOM 1208 O O . GLU A 1 153 ? 11.492 -43.531 4.039 1 72.44 153 GLU A O 1
ATOM 1213 N N . LYS A 1 154 ? 11.695 -41.938 2.568 1 72.81 154 LYS A N 1
ATOM 1214 C CA . LYS A 1 154 ? 11.883 -40.938 3.613 1 72.81 154 LYS A CA 1
ATOM 1215 C C . LYS A 1 154 ? 10.586 -40.656 4.363 1 72.81 154 LYS A C 1
ATOM 1217 O O . LYS A 1 154 ? 10.594 -40.469 5.578 1 72.81 154 LYS A O 1
ATOM 1222 N N . ILE A 1 155 ? 9.539 -40.719 3.678 1 74.31 155 ILE A N 1
ATOM 1223 C CA . ILE A 1 155 ? 8.234 -40.5 4.285 1 74.31 155 ILE A CA 1
ATOM 1224 C C . ILE A 1 155 ? 7.938 -41.625 5.277 1 74.31 155 ILE A C 1
ATOM 1226 O O . ILE A 1 155 ? 7.426 -41.375 6.371 1 74.31 155 ILE A O 1
ATOM 1230 N N . SER A 1 156 ? 8.297 -42.781 4.887 1 73.19 156 SER A N 1
ATOM 1231 C CA . SER A 1 156 ? 8.102 -43.906 5.777 1 73.19 156 SER A CA 1
ATOM 1232 C C . SER A 1 156 ? 8.953 -43.781 7.035 1 73.19 156 SER A C 1
ATOM 1234 O O . SER A 1 156 ? 8.5 -44.094 8.133 1 73.19 156 SER A O 1
ATOM 1236 N N . ASP A 1 157 ? 10.117 -43.25 6.801 1 73.88 157 ASP A N 1
ATOM 1237 C CA . ASP A 1 157 ? 11 -43.062 7.945 1 73.88 157 ASP A CA 1
ATOM 1238 C C . ASP A 1 157 ? 10.477 -41.969 8.875 1 73.88 157 ASP A C 1
ATOM 1240 O O . ASP A 1 157 ? 10.5 -42.125 10.094 1 73.88 157 ASP A O 1
ATOM 1244 N N . LEU A 1 158 ? 9.969 -40.969 8.359 1 73.5 158 LEU A N 1
ATOM 1245 C CA . LEU A 1 158 ? 9.477 -39.844 9.133 1 73.5 158 LEU A CA 1
ATOM 1246 C C . LEU A 1 158 ? 8.211 -40.219 9.891 1 73.5 158 LEU A C 1
ATOM 1248 O O . LEU A 1 158 ? 8.016 -39.781 11.031 1 73.5 158 LEU A O 1
ATOM 1252 N N . LYS A 1 159 ? 7.414 -40.938 9.242 1 72.5 159 LYS A N 1
ATOM 1253 C CA . LYS A 1 159 ? 6.18 -41.375 9.891 1 72.5 159 LYS A CA 1
ATOM 1254 C C . LYS A 1 159 ? 6.473 -42.281 11.07 1 72.5 159 LYS A C 1
ATOM 1256 O O . LYS A 1 159 ? 5.75 -42.281 12.07 1 72.5 159 LYS A O 1
ATOM 1261 N N . ASN A 1 160 ? 7.523 -42.938 10.961 1 70.06 160 ASN A N 1
ATOM 1262 C CA . ASN A 1 160 ? 7.902 -43.906 12.008 1 70.06 160 ASN A CA 1
ATOM 1263 C C . ASN A 1 160 ? 8.805 -43.25 13.047 1 70.06 160 ASN A C 1
ATOM 1265 O O . ASN A 1 160 ? 9.359 -43.906 13.914 1 70.06 160 ASN A O 1
ATOM 1269 N N . GLY A 1 161 ? 8.836 -41.969 12.945 1 66.31 161 GLY A N 1
ATOM 1270 C CA . GLY A 1 161 ? 9.586 -41.219 13.938 1 66.31 161 GLY A CA 1
ATOM 1271 C C . GLY A 1 161 ? 11.086 -41.344 13.766 1 66.31 161 GLY A C 1
ATOM 1272 O O . GLY A 1 161 ? 11.852 -41.031 14.688 1 66.31 161 GLY A O 1
ATOM 1273 N N . LYS A 1 162 ? 11.43 -41.969 12.695 1 61.47 162 LYS A N 1
ATOM 1274 C CA . LYS A 1 162 ? 12.867 -42.156 12.484 1 61.47 162 LYS A CA 1
ATOM 1275 C C . LYS A 1 162 ? 13.469 -40.969 11.773 1 61.47 162 LYS A C 1
ATOM 1277 O O . LYS A 1 162 ? 12.773 -40.25 11.047 1 61.47 162 LYS A O 1
ATOM 1282 N N . CYS A 1 163 ? 14.625 -40.562 12.289 1 58.72 163 CYS A N 1
ATOM 1283 C CA . CYS A 1 163 ? 15.367 -39.5 11.625 1 58.72 163 CYS A CA 1
ATOM 1284 C C . CYS A 1 163 ? 15.766 -39.906 10.211 1 58.72 163 CYS A C 1
ATOM 1286 O O . CYS A 1 163 ? 16.031 -41.062 9.953 1 58.72 163 CYS A O 1
ATOM 1288 N N . VAL A 1 164 ? 15.453 -39.125 9.164 1 59.75 164 VAL A N 1
ATOM 1289 C CA . VAL A 1 164 ? 15.852 -39.344 7.777 1 59.75 164 VAL A CA 1
ATOM 1290 C C . VAL A 1 164 ? 17.328 -39.75 7.723 1 59.75 164 VAL A C 1
ATOM 1292 O O . VAL A 1 164 ? 18.125 -39.312 8.539 1 59.75 164 VAL A O 1
ATOM 1295 N N . ARG A 1 165 ? 17.594 -40.781 6.914 1 56.88 165 ARG A N 1
ATOM 1296 C CA . ARG A 1 165 ? 18.953 -41.281 6.812 1 56.88 165 ARG A CA 1
ATOM 1297 C C . ARG A 1 165 ? 19.938 -40.188 6.449 1 56.88 165 ARG A C 1
ATOM 1299 O O . ARG A 1 165 ? 19.594 -39.281 5.707 1 56.88 165 ARG A O 1
ATOM 1306 N N . LYS A 1 166 ? 20.969 -39.969 7.23 1 55.88 166 LYS A N 1
ATOM 1307 C CA . LYS A 1 166 ? 22.047 -38.969 7.109 1 55.88 166 LYS A CA 1
ATOM 1308 C C . LYS A 1 166 ? 22.5 -38.844 5.66 1 55.88 166 LYS A C 1
ATOM 1310 O O . LYS A 1 166 ? 22.984 -37.781 5.254 1 55.88 166 LYS A O 1
ATOM 1315 N N . THR A 1 167 ? 22.359 -39.875 4.891 1 51.59 167 THR A N 1
ATOM 1316 C CA . THR A 1 167 ? 22.938 -39.844 3.551 1 51.59 167 THR A CA 1
ATOM 1317 C C . THR A 1 167 ? 22.078 -39.031 2.598 1 51.59 167 THR A C 1
ATOM 1319 O O . THR A 1 167 ? 22.484 -38.75 1.47 1 51.59 167 THR A O 1
ATOM 1322 N N . SER A 1 168 ? 20.938 -38.625 3.033 1 57.28 168 SER A N 1
ATOM 1323 C CA . SER A 1 168 ? 20 -38.031 2.076 1 57.28 168 SER A CA 1
ATOM 1324 C C . SER A 1 168 ? 20.203 -36.531 1.951 1 57.28 168 SER A C 1
ATOM 1326 O O . SER A 1 168 ? 20.641 -35.875 2.895 1 57.28 168 SER A O 1
ATOM 1328 N N . SER A 1 169 ? 20.328 -36.062 0.741 1 60.31 169 SER A N 1
ATOM 1329 C CA . SER A 1 169 ? 20.469 -34.625 0.395 1 60.31 169 SER A CA 1
ATOM 1330 C C . SER A 1 169 ? 19.484 -33.781 1.172 1 60.31 169 SER A C 1
ATOM 1332 O O . SER A 1 169 ? 19.719 -32.562 1.361 1 60.31 169 SER A O 1
ATOM 1334 N N . ILE A 1 170 ? 18.547 -34.5 1.787 1 64.25 170 ILE A N 1
ATOM 1335 C CA . ILE A 1 170 ? 17.5 -33.719 2.42 1 64.25 170 ILE A CA 1
ATOM 1336 C C . ILE A 1 170 ? 17.625 -33.812 3.938 1 64.25 170 ILE A C 1
ATOM 1338 O O . ILE A 1 170 ? 16.953 -33.062 4.668 1 64.25 170 ILE A O 1
ATOM 1342 N N . TYR A 1 171 ? 18.562 -34.625 4.371 1 63.75 171 TYR A N 1
ATOM 1343 C CA . TYR A 1 171 ? 18.719 -34.812 5.812 1 63.75 171 TYR A CA 1
ATOM 1344 C C . TYR A 1 171 ? 19.047 -33.5 6.496 1 63.75 171 TYR A C 1
ATOM 1346 O O . TYR A 1 171 ? 18.547 -33.188 7.578 1 63.75 171 TYR A O 1
ATOM 1354 N N . GLN A 1 172 ? 19.766 -32.781 5.781 1 64.12 172 GLN A N 1
ATOM 1355 C CA . GLN A 1 172 ? 20.25 -31.547 6.359 1 64.12 172 GLN A CA 1
ATOM 1356 C C . GLN A 1 172 ? 19.125 -30.531 6.535 1 64.12 172 GLN A C 1
ATOM 1358 O O . GLN A 1 172 ? 19.219 -29.609 7.344 1 64.12 172 GLN A O 1
ATOM 1363 N N . LEU A 1 173 ? 18.031 -30.891 5.902 1 72.44 173 LEU A N 1
ATOM 1364 C CA . LEU A 1 173 ? 16.938 -29.906 5.938 1 72.44 173 LEU A CA 1
ATOM 1365 C C . LEU A 1 173 ? 15.969 -30.219 7.07 1 72.44 173 LEU A C 1
ATOM 1367 O O . LEU A 1 173 ? 15.062 -29.438 7.344 1 72.44 173 LEU A O 1
ATOM 1371 N N . SER A 1 174 ? 16.203 -31.297 7.812 1 73.31 174 SER A N 1
ATOM 1372 C CA . SER A 1 174 ? 15.352 -31.703 8.922 1 73.31 174 SER A CA 1
ATOM 1373 C C . SER A 1 174 ? 13.875 -31.625 8.555 1 73.31 174 SER A C 1
ATOM 1375 O O . SER A 1 174 ? 13.117 -30.859 9.156 1 73.31 174 SER A O 1
ATOM 1377 N N . PRO A 1 175 ? 13.562 -32.5 7.594 1 81.81 175 PRO A N 1
ATOM 1378 C CA . PRO A 1 175 ? 12.172 -32.469 7.141 1 81.81 175 PRO A CA 1
ATOM 1379 C C . PRO A 1 175 ? 11.203 -33.062 8.172 1 81.81 175 PRO A C 1
ATOM 1381 O O . PRO A 1 175 ? 11.602 -33.875 9 1 81.81 175 PRO A O 1
ATOM 1384 N N . PHE A 1 176 ? 10.016 -32.469 8.156 1 82.88 176 PHE A N 1
ATOM 1385 C CA . PHE A 1 176 ? 8.945 -33.031 8.992 1 82.88 176 PHE A CA 1
ATOM 1386 C C . PHE A 1 176 ? 7.633 -33.094 8.219 1 82.88 176 PHE A C 1
ATOM 1388 O O . PHE A 1 176 ? 7.512 -32.469 7.145 1 82.88 176 PHE A O 1
ATOM 1395 N N . ILE A 1 177 ? 6.758 -33.875 8.68 1 85.69 177 ILE A N 1
ATOM 1396 C CA . ILE A 1 177 ? 5.453 -33.969 8.031 1 85.69 177 ILE A CA 1
ATOM 1397 C C . ILE A 1 177 ? 4.473 -33 8.695 1 85.69 177 ILE A C 1
ATOM 1399 O O . ILE A 1 177 ? 4.266 -33.062 9.906 1 85.69 177 ILE A O 1
ATOM 1403 N N . GLY A 1 178 ? 3.938 -32.156 7.812 1 84.94 178 GLY A N 1
ATOM 1404 C CA . GLY A 1 178 ? 2.99 -31.188 8.32 1 84.94 178 GLY A CA 1
ATOM 1405 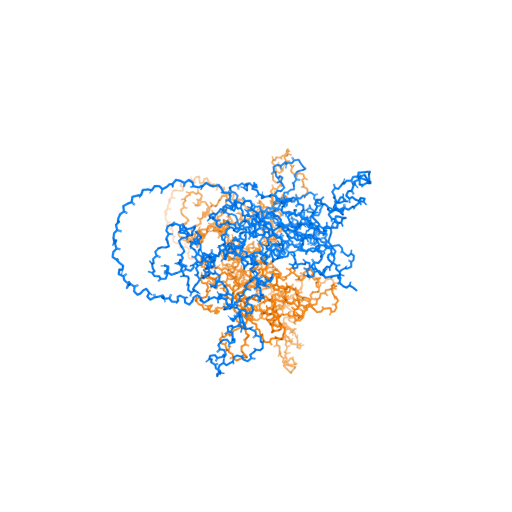C C . GLY A 1 178 ? 1.616 -31.766 8.594 1 84.94 178 GLY A C 1
ATOM 1406 O O . GLY A 1 178 ? 1.377 -32.938 8.344 1 84.94 178 GLY A O 1
ATOM 1407 N N . GLU A 1 179 ? 0.686 -30.844 9.016 1 80.75 179 GLU A N 1
ATOM 1408 C CA . GLU A 1 179 ? -0.688 -31.234 9.312 1 80.75 179 GLU A CA 1
ATOM 1409 C C . GLU A 1 179 ? -1.432 -31.641 8.039 1 80.75 179 GLU A C 1
ATOM 1411 O O . GLU A 1 179 ? -2.355 -32.469 8.094 1 80.75 179 GLU A O 1
ATOM 1416 N N . ASP A 1 180 ? -0.947 -31.125 6.977 1 82.94 180 ASP A N 1
ATOM 1417 C CA . ASP A 1 180 ? -1.567 -31.422 5.688 1 82.94 180 ASP A CA 1
ATOM 1418 C C . ASP A 1 180 ? -1.014 -32.719 5.098 1 82.94 180 ASP A C 1
ATOM 1420 O O . ASP A 1 180 ? -1.43 -33.125 4.016 1 82.94 180 ASP A O 1
ATOM 1424 N N . GLY A 1 181 ? -0.084 -33.281 5.754 1 85.44 181 GLY A N 1
ATOM 1425 C CA . GLY A 1 181 ? 0.503 -34.531 5.305 1 85.44 181 GLY A CA 1
ATOM 1426 C C . GLY A 1 181 ? 1.656 -34.344 4.34 1 85.44 181 GLY A C 1
ATOM 1427 O O . GLY A 1 181 ? 2.188 -35.312 3.797 1 85.44 181 GLY A O 1
ATOM 1428 N N . LEU A 1 182 ? 1.966 -33.125 4.172 1 90 182 LEU A N 1
ATOM 1429 C CA . LEU A 1 182 ? 3.055 -32.812 3.248 1 90 182 LEU A CA 1
ATOM 1430 C C . LEU A 1 182 ? 4.383 -32.719 3.99 1 90 182 LEU A C 1
ATOM 1432 O O . LEU A 1 182 ? 4.41 -32.312 5.16 1 90 182 LEU A O 1
ATOM 1436 N N . ILE A 1 183 ? 5.434 -33.031 3.252 1 87.94 183 ILE A N 1
ATOM 1437 C CA . ILE A 1 183 ? 6.773 -32.906 3.812 1 87.94 183 ILE A CA 1
ATOM 1438 C C . ILE A 1 183 ? 7.203 -31.438 3.75 1 87.94 183 ILE A C 1
ATOM 1440 O O . ILE A 1 183 ? 7.164 -30.812 2.686 1 87.94 183 ILE A O 1
ATOM 1444 N N . ARG A 1 184 ? 7.547 -30.938 4.848 1 88.19 184 ARG A N 1
ATOM 1445 C CA . ARG A 1 184 ? 7.961 -29.547 4.961 1 88.19 184 ARG A CA 1
ATOM 1446 C C . ARG A 1 184 ? 9.312 -29.422 5.656 1 88.19 184 ARG A C 1
ATOM 1448 O O . ARG A 1 184 ? 9.82 -30.406 6.199 1 88.19 184 ARG A O 1
ATOM 1455 N N . ILE A 1 185 ? 9.891 -28.234 5.496 1 82.81 185 ILE A N 1
ATOM 1456 C CA . ILE A 1 185 ? 11.18 -27.984 6.137 1 82.81 185 ILE A CA 1
ATOM 1457 C C . ILE A 1 185 ? 11.047 -26.812 7.113 1 82.81 185 ILE A C 1
ATOM 1459 O O . ILE A 1 185 ? 10.133 -26 6.992 1 82.81 185 ILE A O 1
ATOM 1463 N N . TYR A 1 186 ? 11.859 -26.797 8.117 1 73.75 186 TYR A N 1
ATOM 1464 C CA . TYR A 1 186 ? 11.867 -25.688 9.07 1 73.75 186 TYR A CA 1
ATOM 1465 C C . TYR A 1 186 ? 12.57 -24.469 8.484 1 73.75 186 TYR A C 1
ATOM 1467 O O . TYR A 1 186 ? 13.633 -24.594 7.871 1 73.75 186 TYR A O 1
ATOM 1475 N N . GLY A 1 187 ? 11.82 -23.453 8.273 1 61.34 187 GLY A N 1
ATOM 1476 C CA . GLY A 1 187 ? 12.438 -22.219 7.797 1 61.34 187 GLY A CA 1
ATOM 1477 C C . GLY A 1 187 ? 13.164 -21.453 8.891 1 61.34 187 GLY A C 1
ATOM 1478 O O . GLY A 1 187 ? 12.977 -21.734 10.078 1 61.34 187 GLY A O 1
ATOM 1479 N N . ARG A 1 188 ? 14.25 -20.625 8.594 1 48.22 188 ARG A N 1
ATOM 1480 C CA . ARG A 1 188 ? 15.039 -19.844 9.531 1 48.22 188 ARG A CA 1
ATOM 1481 C C . ARG A 1 188 ? 14.203 -18.719 10.148 1 48.22 188 ARG A C 1
ATOM 1483 O O . ARG A 1 188 ? 14.578 -18.141 11.164 1 48.22 188 ARG A O 1
ATOM 1490 N N . LEU A 1 189 ? 13.156 -18.406 9.43 1 52.41 189 LEU A N 1
ATOM 1491 C CA . LEU A 1 189 ? 12.398 -17.281 9.953 1 52.41 189 LEU A CA 1
ATOM 1492 C C . LEU A 1 189 ? 11.359 -17.75 10.961 1 52.41 189 LEU A C 1
ATOM 1494 O O . LEU A 1 189 ? 10.273 -17.156 11.062 1 52.41 189 LEU A O 1
ATOM 1498 N N . GLU A 1 190 ? 11.648 -18.719 11.625 1 52.12 190 GLU A N 1
ATOM 1499 C CA . GLU A 1 190 ? 10.703 -19.266 12.594 1 52.12 190 GLU A CA 1
ATOM 1500 C C . GLU A 1 190 ? 10.289 -18.219 13.625 1 52.12 190 GLU A C 1
ATOM 1502 O O . GLU A 1 190 ? 9.156 -18.234 14.094 1 52.12 190 GLU A O 1
ATOM 1507 N N . LYS A 1 191 ? 11.211 -17.312 13.805 1 47.03 191 LYS A N 1
ATOM 1508 C CA . LYS A 1 191 ? 10.93 -16.391 14.906 1 47.03 191 LYS A CA 1
ATOM 1509 C C . LYS A 1 191 ? 10.18 -15.156 14.414 1 47.03 191 LYS A C 1
ATOM 1511 O O . LYS A 1 191 ? 9.789 -14.305 15.219 1 47.03 191 LYS A O 1
ATOM 1516 N N . ALA A 1 192 ? 10.031 -15.195 13.148 1 50.88 192 ALA A N 1
ATOM 1517 C CA . ALA A 1 192 ? 9.305 -13.992 12.742 1 50.88 192 ALA A CA 1
ATOM 1518 C C . ALA A 1 192 ? 7.797 -14.18 12.914 1 50.88 192 ALA A C 1
ATOM 1520 O O . ALA A 1 192 ? 7.191 -15.023 12.242 1 50.88 192 ALA A O 1
ATOM 1521 N N . PRO A 1 193 ? 7.273 -13.68 13.992 1 50.28 193 PRO A N 1
ATOM 1522 C CA . PRO A 1 193 ? 5.875 -13.93 14.352 1 50.28 193 PRO A CA 1
ATOM 1523 C C . PRO A 1 193 ? 4.91 -13.602 13.211 1 50.28 193 PRO A C 1
ATOM 1525 O O . PRO A 1 193 ? 3.859 -14.234 13.086 1 50.28 193 PRO A O 1
ATOM 1528 N N . ALA A 1 194 ? 5.344 -12.758 12.336 1 55.53 194 ALA A N 1
ATOM 1529 C CA . ALA A 1 194 ? 4.332 -12.195 11.438 1 55.53 194 ALA A CA 1
ATOM 1530 C C . ALA A 1 194 ? 4.273 -12.961 10.125 1 55.53 194 ALA A C 1
ATOM 1532 O O . ALA A 1 194 ? 3.4 -12.711 9.289 1 55.53 194 ALA A O 1
ATOM 1533 N N . LEU A 1 195 ? 5.043 -14.172 10.055 1 61.28 195 LEU A N 1
ATOM 1534 C CA . LEU A 1 195 ? 5.07 -14.844 8.758 1 61.28 195 LEU A CA 1
ATOM 1535 C C . LEU A 1 195 ? 4.047 -15.969 8.703 1 61.28 195 LEU A C 1
ATOM 1537 O O . LEU A 1 195 ? 3.732 -16.578 9.734 1 61.28 195 LEU A O 1
ATOM 1541 N N . LEU A 1 196 ? 3.561 -16.172 7.5 1 65.31 196 LEU A N 1
ATOM 1542 C CA . LEU A 1 196 ? 2.602 -17.234 7.254 1 65.31 196 LEU A CA 1
ATOM 1543 C C . LEU A 1 196 ? 3.254 -18.609 7.438 1 65.31 196 LEU A C 1
ATOM 1545 O O . LEU A 1 196 ? 4.473 -18.734 7.305 1 65.31 196 LEU A O 1
ATOM 1549 N N . TYR A 1 197 ? 2.531 -19.531 7.875 1 68.88 197 TYR A N 1
ATOM 1550 C CA . TYR A 1 197 ? 2.988 -20.906 8.117 1 68.88 197 TYR A CA 1
ATOM 1551 C C . TYR A 1 197 ? 3.781 -21.438 6.93 1 68.88 197 TYR A C 1
ATOM 1553 O O . TYR A 1 197 ? 4.844 -22.031 7.102 1 68.88 197 TYR A O 1
ATOM 1561 N N . ASP A 1 198 ? 3.311 -21.109 5.719 1 69.88 198 ASP A N 1
ATOM 1562 C CA . ASP A 1 198 ? 3.967 -21.641 4.527 1 69.88 198 ASP A CA 1
ATOM 1563 C C . ASP A 1 198 ? 5.324 -20.969 4.309 1 69.88 198 ASP A C 1
ATOM 1565 O O . ASP A 1 198 ? 6.234 -21.578 3.74 1 69.88 198 ASP A O 1
ATOM 1569 N N . GLU A 1 199 ? 5.387 -19.781 4.758 1 71.44 199 GLU A N 1
ATOM 1570 C CA . GLU A 1 199 ? 6.66 -19.094 4.605 1 71.44 199 GLU A CA 1
ATOM 1571 C C . GLU A 1 199 ? 7.688 -19.578 5.617 1 71.44 199 GLU A C 1
ATOM 1573 O O . GLU A 1 199 ? 8.891 -19.625 5.328 1 71.44 199 GLU A O 1
ATOM 1578 N N . LYS A 1 200 ? 7.156 -20.031 6.758 1 72.75 200 LYS A N 1
ATOM 1579 C CA . LYS A 1 200 ? 8.039 -20.562 7.789 1 72.75 200 LYS A CA 1
ATOM 1580 C C . LYS A 1 200 ? 8.453 -22 7.469 1 72.75 200 LYS A C 1
ATOM 1582 O O . LYS A 1 200 ? 9.578 -22.406 7.758 1 72.75 200 LYS A O 1
ATOM 1587 N N . HIS A 1 201 ? 7.477 -22.734 6.883 1 80.44 201 HIS A N 1
ATOM 1588 C CA . HIS A 1 201 ? 7.688 -24.141 6.602 1 80.44 201 HIS A CA 1
ATOM 1589 C C . HIS A 1 201 ? 7.355 -24.469 5.148 1 80.44 201 HIS A C 1
ATOM 1591 O O . HIS A 1 201 ? 6.336 -25.109 4.871 1 80.44 201 HIS A O 1
ATOM 1597 N N . PRO A 1 202 ? 8.273 -24.125 4.285 1 84.94 202 PRO A N 1
ATOM 1598 C CA . PRO A 1 202 ? 7.996 -24.375 2.869 1 84.94 202 PRO A CA 1
ATOM 1599 C C . PRO A 1 202 ? 7.879 -25.875 2.543 1 84.94 202 PRO A C 1
ATOM 1601 O O . PRO A 1 202 ? 8.461 -26.703 3.24 1 84.94 202 PRO A O 1
ATOM 1604 N N . ILE A 1 203 ? 7.117 -26.188 1.544 1 88.19 203 ILE A N 1
ATOM 1605 C CA . ILE A 1 203 ? 6.887 -27.562 1.102 1 88.19 203 ILE A CA 1
ATOM 1606 C C . ILE A 1 203 ? 8.094 -28.062 0.306 1 88.19 203 ILE A C 1
ATOM 1608 O O . ILE A 1 203 ? 8.547 -27.391 -0.628 1 88.19 203 ILE A O 1
ATOM 1612 N N . LEU A 1 204 ? 8.578 -29.172 0.693 1 89.12 204 LEU A N 1
ATOM 1613 C CA . LEU A 1 204 ? 9.742 -29.75 0.026 1 89.12 204 LEU A CA 1
ATOM 1614 C C . LEU A 1 204 ? 9.336 -30.484 -1.247 1 89.12 204 LEU A C 1
ATOM 1616 O O . LEU A 1 204 ? 8.477 -31.375 -1.209 1 89.12 204 LEU A O 1
ATOM 1620 N N . LEU A 1 205 ? 9.938 -30.078 -2.379 1 91.44 205 LEU A N 1
ATOM 1621 C CA . LEU A 1 205 ? 9.617 -30.703 -3.66 1 91.44 205 LEU A CA 1
ATOM 1622 C C . LEU A 1 205 ? 10.883 -31.047 -4.426 1 91.44 205 LEU A C 1
ATOM 1624 O O . LEU A 1 205 ? 11.891 -30.328 -4.332 1 91.44 205 LEU A O 1
ATOM 1628 N N . PRO A 1 206 ? 10.828 -32.156 -5.125 1 90.25 206 PRO A N 1
ATOM 1629 C CA . PRO A 1 206 ? 11.961 -32.5 -5.973 1 90.25 206 PRO A CA 1
ATOM 1630 C C . PRO A 1 206 ? 11.953 -31.797 -7.32 1 90.25 206 PRO A C 1
ATOM 1632 O O . PRO A 1 206 ? 11.016 -31.062 -7.621 1 90.25 206 PRO A O 1
ATOM 1635 N N . LYS A 1 207 ? 13.039 -31.984 -7.969 1 90.31 207 LYS A N 1
ATOM 1636 C CA . LYS A 1 207 ? 13.07 -31.516 -9.352 1 90.31 207 LYS A CA 1
ATOM 1637 C C . LYS A 1 207 ? 12.312 -32.469 -10.273 1 90.31 207 LYS A C 1
ATOM 1639 O O . LYS A 1 207 ? 12.695 -33.625 -10.422 1 90.31 207 LYS A O 1
ATOM 1644 N N . CYS A 1 208 ? 11.203 -32.062 -10.805 1 91.19 208 CYS A N 1
ATOM 1645 C CA . CYS A 1 208 ? 10.398 -32.875 -11.719 1 91.19 208 CYS A CA 1
ATOM 1646 C C . CYS A 1 208 ? 9.539 -31.984 -12.609 1 91.19 208 CYS A C 1
ATOM 1648 O O . CYS A 1 208 ? 9.695 -30.766 -12.609 1 91.19 208 CYS A O 1
ATOM 1650 N N . HIS A 1 209 ? 8.711 -32.625 -13.328 1 91.06 209 HIS A N 1
ATOM 1651 C CA . HIS A 1 209 ? 7.895 -31.906 -14.289 1 91.06 209 HIS A CA 1
ATOM 1652 C C . HIS A 1 209 ? 6.906 -30.969 -13.594 1 91.06 209 HIS A C 1
ATOM 1654 O O . HIS A 1 209 ? 6.719 -29.828 -14.008 1 91.06 209 HIS A O 1
ATOM 1660 N N . ILE A 1 210 ? 6.332 -31.375 -12.586 1 90.69 210 ILE A N 1
ATOM 1661 C CA . ILE A 1 210 ? 5.348 -30.578 -11.852 1 90.69 210 ILE A CA 1
ATOM 1662 C C . ILE A 1 210 ? 6.012 -29.344 -11.266 1 90.69 210 ILE A C 1
ATOM 1664 O O . ILE A 1 210 ? 5.445 -28.25 -11.312 1 90.69 210 ILE A O 1
ATOM 1668 N N . THR A 1 211 ? 7.172 -29.531 -10.742 1 92.88 211 THR A N 1
ATOM 1669 C CA . THR A 1 211 ? 7.883 -28.375 -10.18 1 92.88 211 THR A CA 1
ATOM 1670 C C . THR A 1 211 ? 8.289 -27.406 -11.281 1 92.88 211 THR A C 1
ATOM 1672 O O . THR A 1 211 ? 8.281 -26.188 -11.07 1 92.88 211 THR A O 1
ATOM 1675 N N . TYR A 1 212 ? 8.609 -27.969 -12.391 1 92.12 212 TYR A N 1
ATOM 1676 C CA . TYR A 1 212 ? 8.898 -27.109 -13.539 1 92.12 212 TYR A CA 1
ATOM 1677 C C . TYR A 1 212 ? 7.688 -26.266 -13.898 1 92.12 212 TYR A C 1
ATOM 1679 O O . TYR A 1 212 ? 7.816 -25.047 -14.125 1 92.12 212 TYR A O 1
ATOM 1687 N N . LEU A 1 213 ? 6.566 -26.906 -13.938 1 90.12 213 LEU A N 1
ATOM 1688 C CA . LEU A 1 213 ? 5.34 -26.188 -14.266 1 90.12 213 LEU A CA 1
ATOM 1689 C C . LEU A 1 213 ? 5.031 -25.141 -13.203 1 90.12 213 LEU A C 1
ATOM 1691 O O . LEU A 1 213 ? 4.562 -24.031 -13.523 1 90.12 213 LEU A O 1
ATOM 1695 N N . LEU A 1 214 ? 5.27 -25.438 -12.008 1 90.38 214 LEU A N 1
ATOM 1696 C CA . LEU A 1 214 ? 5.027 -24.531 -10.883 1 90.38 214 LEU A CA 1
ATOM 1697 C C . LEU A 1 214 ? 5.871 -23.266 -11.023 1 90.38 214 LEU A C 1
ATOM 1699 O O . LEU A 1 214 ? 5.355 -22.156 -10.883 1 90.38 214 LEU A O 1
ATOM 1703 N N . VAL A 1 215 ? 7.113 -23.438 -11.305 1 90.38 215 VAL A N 1
ATOM 1704 C CA . VAL A 1 215 ? 8.039 -22.312 -11.414 1 90.38 215 VAL A CA 1
ATOM 1705 C C . VAL A 1 215 ? 7.727 -21.516 -12.672 1 90.38 215 VAL A C 1
ATOM 1707 O O . VAL A 1 215 ? 7.82 -20.281 -12.664 1 90.38 215 VAL A O 1
ATOM 1710 N N . LYS A 1 216 ? 7.359 -22.219 -13.703 1 87.81 216 LYS A N 1
ATOM 1711 C CA . LYS A 1 216 ? 6.992 -21.547 -14.945 1 87.81 216 LYS A CA 1
ATOM 1712 C C . LYS A 1 216 ? 5.777 -20.641 -14.742 1 87.81 216 LYS A C 1
ATOM 1714 O O . LYS A 1 216 ? 5.77 -19.484 -15.188 1 87.81 216 LYS A O 1
ATOM 1719 N N . ASP A 1 217 ? 4.824 -21.172 -14.078 1 84.19 217 ASP A N 1
ATOM 1720 C CA . ASP A 1 217 ? 3.623 -20.391 -13.781 1 84.19 217 ASP A CA 1
ATOM 1721 C C . ASP A 1 217 ? 3.959 -19.156 -12.945 1 84.19 217 ASP A C 1
ATOM 1723 O O . ASP A 1 217 ? 3.426 -18.078 -13.188 1 84.19 217 ASP A O 1
ATOM 1727 N N . GLN A 1 218 ? 4.754 -19.344 -11.977 1 85.44 218 GLN A N 1
ATOM 1728 C CA . GLN A 1 218 ? 5.156 -18.219 -11.125 1 85.44 218 GLN A CA 1
ATOM 1729 C C . GLN A 1 218 ? 5.906 -17.172 -11.922 1 85.44 218 GLN A C 1
ATOM 1731 O O . GLN A 1 218 ? 5.746 -15.969 -11.68 1 85.44 218 GLN A O 1
ATOM 1736 N N . HIS A 1 219 ? 6.719 -17.594 -12.867 1 83.81 219 HIS A N 1
ATOM 1737 C CA . HIS A 1 219 ? 7.461 -16.688 -13.734 1 83.81 219 HIS A CA 1
ATOM 1738 C C . HIS A 1 219 ? 6.52 -15.789 -14.531 1 83.81 219 HIS A C 1
ATOM 1740 O O . HIS A 1 219 ? 6.734 -14.578 -14.609 1 83.81 219 HIS A O 1
ATOM 1746 N N . GLU A 1 220 ? 5.508 -16.375 -15 1 77.62 220 GLU A N 1
ATOM 1747 C CA . GLU A 1 220 ? 4.527 -15.641 -15.789 1 77.62 220 GLU A CA 1
ATOM 1748 C C . GLU A 1 220 ? 3.715 -14.695 -14.914 1 77.62 220 GLU A C 1
ATOM 1750 O O . GLU A 1 220 ? 3.438 -13.555 -15.305 1 77.62 220 GLU A O 1
ATOM 1755 N N . LEU A 1 221 ? 3.414 -15.211 -13.773 1 75.38 221 LEU A N 1
ATOM 1756 C CA . LEU A 1 221 ? 2.645 -14.406 -12.828 1 75.38 221 LEU A CA 1
ATOM 1757 C C . LEU A 1 221 ? 3.43 -13.172 -12.398 1 75.38 221 LEU A C 1
ATOM 1759 O O . LEU A 1 221 ? 2.854 -12.102 -12.203 1 75.38 221 LEU A O 1
ATOM 1763 N N . MET A 1 222 ? 4.664 -13.383 -12.281 1 76.75 222 MET A N 1
ATOM 1764 C CA . MET A 1 222 ? 5.527 -12.305 -11.805 1 76.75 222 MET A CA 1
ATOM 1765 C C . MET A 1 222 ? 6.043 -11.469 -12.969 1 76.75 222 MET A C 1
ATOM 1767 O O . MET A 1 222 ? 7.105 -10.852 -12.875 1 76.75 222 MET A O 1
ATOM 1771 N N . LYS A 1 223 ? 5.312 -11.539 -14.055 1 74.44 223 LYS A N 1
ATOM 1772 C CA . LYS A 1 223 ? 5.598 -10.695 -15.219 1 74.44 223 LYS A CA 1
ATOM 1773 C C . LYS A 1 223 ? 7.047 -10.852 -15.664 1 74.44 223 LYS A C 1
ATOM 1775 O O . LYS A 1 223 ? 7.742 -9.859 -15.891 1 74.44 223 LYS A O 1
ATOM 1780 N N . HIS A 1 224 ? 7.496 -12.078 -15.688 1 77.25 224 HIS A N 1
ATOM 1781 C CA . HIS A 1 224 ? 8.789 -12.461 -16.234 1 77.25 224 HIS A CA 1
ATOM 1782 C C . HIS A 1 224 ? 9.938 -11.875 -15.422 1 77.25 224 HIS A C 1
ATOM 1784 O O . HIS A 1 224 ? 10.898 -11.344 -15.984 1 77.25 224 HIS A O 1
ATOM 1790 N N . ALA A 1 225 ? 9.797 -11.945 -14.164 1 76 225 ALA A N 1
ATOM 1791 C CA . ALA A 1 225 ? 10.812 -11.461 -13.234 1 76 225 ALA A CA 1
ATOM 1792 C C . ALA A 1 225 ? 12.125 -12.211 -13.422 1 76 225 ALA A C 1
ATOM 1794 O O . ALA A 1 225 ? 12.148 -13.297 -14.016 1 76 225 ALA A O 1
ATOM 1795 N N . GLY A 1 226 ? 13.227 -11.648 -12.891 1 74.75 226 GLY A N 1
ATOM 1796 C CA . GLY A 1 226 ? 14.539 -12.258 -12.977 1 74.75 226 GLY A CA 1
ATOM 1797 C C . GLY A 1 226 ? 14.672 -13.516 -12.133 1 74.75 226 GLY A C 1
ATOM 1798 O O . GLY A 1 226 ? 13.789 -13.82 -11.328 1 74.75 226 GLY A O 1
ATOM 1799 N N . VAL A 1 227 ? 15.789 -14.172 -12.312 1 81.38 227 VAL A N 1
ATOM 1800 C CA . VAL A 1 227 ? 16.016 -15.484 -11.711 1 81.38 227 VAL A CA 1
ATOM 1801 C C . VAL A 1 227 ? 15.969 -15.375 -10.188 1 81.38 227 VAL A C 1
ATOM 1803 O O . VAL A 1 227 ? 15.258 -16.125 -9.531 1 81.38 227 VAL A O 1
ATOM 1806 N N . ASN A 1 228 ? 16.656 -14.422 -9.633 1 77.44 228 ASN A N 1
ATOM 1807 C CA . ASN A 1 228 ? 16.734 -14.312 -8.18 1 77.44 228 ASN A CA 1
ATOM 1808 C C . ASN A 1 228 ? 15.383 -13.938 -7.574 1 77.44 228 ASN A C 1
ATOM 1810 O O . ASN A 1 228 ? 15.023 -14.422 -6.5 1 77.44 228 ASN A O 1
ATOM 1814 N N . THR A 1 229 ? 14.68 -13.109 -8.234 1 77.25 229 THR A N 1
ATOM 1815 C CA . THR A 1 229 ? 13.344 -12.734 -7.777 1 77.25 229 THR A CA 1
ATOM 1816 C C . THR A 1 229 ? 12.406 -13.945 -7.82 1 77.25 229 THR A C 1
ATOM 1818 O O . THR A 1 229 ? 11.602 -14.148 -6.902 1 77.25 229 THR A O 1
ATOM 1821 N N . LEU A 1 230 ? 12.539 -14.641 -8.875 1 82.12 230 LEU A N 1
ATOM 1822 C CA . LEU A 1 230 ? 11.711 -15.828 -9.039 1 82.12 230 LEU A CA 1
ATOM 1823 C C . LEU A 1 230 ? 12 -16.844 -7.945 1 82.12 230 LEU A C 1
ATOM 1825 O O . LEU A 1 230 ? 11.078 -17.406 -7.352 1 82.12 230 LEU A O 1
ATOM 1829 N N . ILE A 1 231 ? 13.266 -17.031 -7.648 1 82.62 231 ILE A N 1
ATOM 1830 C CA . ILE A 1 231 ? 13.672 -17.969 -6.613 1 82.62 231 ILE A CA 1
ATOM 1831 C C . ILE A 1 231 ? 13.086 -17.547 -5.266 1 82.62 231 ILE A C 1
ATOM 1833 O O . ILE A 1 231 ? 12.516 -18.359 -4.543 1 82.62 231 ILE A O 1
ATOM 1837 N N . THR A 1 232 ? 13.164 -16.328 -5 1 76.81 232 THR A N 1
ATOM 1838 C CA . THR A 1 232 ? 12.695 -15.812 -3.719 1 76.81 232 THR A CA 1
ATOM 1839 C C . THR A 1 232 ? 11.18 -15.977 -3.6 1 76.81 232 THR A C 1
ATOM 1841 O O . THR A 1 232 ? 10.672 -16.328 -2.531 1 76.81 232 THR A O 1
ATOM 1844 N N . ALA A 1 233 ? 10.492 -15.688 -4.641 1 79.25 233 ALA A N 1
ATOM 1845 C CA . ALA A 1 233 ? 9.039 -15.797 -4.629 1 79.25 233 ALA A CA 1
ATOM 1846 C C . ALA A 1 233 ? 8.594 -17.25 -4.41 1 79.25 233 ALA A C 1
ATOM 1848 O O . ALA A 1 233 ? 7.656 -17.5 -3.654 1 79.25 233 ALA A O 1
ATOM 1849 N N . VAL A 1 234 ? 9.258 -18.156 -5.031 1 83.94 234 VAL A N 1
ATOM 1850 C CA . VAL A 1 234 ? 8.891 -19.562 -4.945 1 83.94 234 VAL A CA 1
ATOM 1851 C C . VAL A 1 234 ? 9.266 -20.109 -3.57 1 83.94 234 VAL A C 1
ATOM 1853 O O . VAL A 1 234 ? 8.516 -20.906 -2.99 1 83.94 234 VAL A O 1
ATOM 1856 N N . ARG A 1 235 ? 10.367 -19.672 -3.072 1 80.06 235 ARG A N 1
ATOM 1857 C CA . ARG A 1 235 ? 10.859 -20.172 -1.789 1 80.06 235 ARG A CA 1
ATOM 1858 C C . ARG A 1 235 ? 9.945 -19.734 -0.649 1 80.06 235 ARG A C 1
ATOM 1860 O O . ARG A 1 235 ? 9.984 -20.312 0.439 1 80.06 235 ARG A O 1
ATOM 1867 N N . GLY A 1 236 ? 9.18 -18.797 -0.946 1 74.94 236 GLY A N 1
ATOM 1868 C CA . GLY A 1 236 ? 8.219 -18.391 0.064 1 74.94 236 GLY A CA 1
ATOM 1869 C C . GLY A 1 236 ? 7.211 -19.469 0.4 1 74.94 236 GLY A C 1
ATOM 1870 O O . GLY A 1 236 ? 6.645 -19.469 1.495 1 74.94 236 GLY A O 1
ATOM 1871 N N . LYS A 1 237 ? 7.02 -20.406 -0.48 1 81.56 237 LYS A N 1
ATOM 1872 C CA . LYS A 1 237 ? 6.016 -21.453 -0.256 1 81.56 237 LYS A CA 1
ATOM 1873 C C . LYS A 1 237 ? 6.602 -22.844 -0.507 1 81.56 237 LYS A C 1
ATOM 1875 O O . LYS A 1 237 ? 6.176 -23.812 0.109 1 81.56 237 LYS A O 1
ATOM 1880 N N . TYR A 1 238 ? 7.578 -22.891 -1.342 1 85.75 238 TYR A N 1
ATOM 1881 C CA . TYR A 1 238 ? 8.102 -24.188 -1.775 1 85.75 238 TYR A CA 1
ATOM 1882 C C . TYR A 1 238 ? 9.617 -24.219 -1.654 1 85.75 238 TYR A C 1
ATOM 1884 O O . TYR A 1 238 ? 10.297 -23.234 -1.937 1 85.75 238 TYR A O 1
ATOM 1892 N N . TRP A 1 239 ? 10.094 -25.312 -1.26 1 86.62 239 TRP A N 1
ATOM 1893 C CA . TRP A 1 239 ? 11.523 -25.609 -1.323 1 86.62 239 TRP A CA 1
ATOM 1894 C C . TRP A 1 239 ? 11.82 -26.672 -2.375 1 86.62 239 TRP A C 1
ATOM 1896 O O . TRP A 1 239 ? 11.727 -27.875 -2.096 1 86.62 239 TRP A O 1
ATOM 1906 N N . ILE A 1 240 ? 12.188 -26.219 -3.475 1 87.94 240 ILE A N 1
ATOM 1907 C CA . ILE A 1 240 ? 12.438 -27.109 -4.602 1 87.94 240 ILE A CA 1
ATOM 1908 C C . ILE A 1 240 ? 13.938 -27.375 -4.73 1 87.94 240 ILE A C 1
ATOM 1910 O O . ILE A 1 240 ? 14.734 -26.438 -4.73 1 87.94 240 ILE A O 1
ATOM 1914 N N . LEU A 1 241 ? 14.25 -28.625 -4.797 1 86.31 241 LEU A N 1
ATOM 1915 C CA . LEU A 1 241 ? 15.648 -28.969 -5.031 1 86.31 241 LEU A CA 1
ATOM 1916 C C . LEU A 1 241 ? 16.109 -28.5 -6.406 1 86.31 241 LEU A C 1
ATOM 1918 O O . LEU A 1 241 ? 15.367 -28.641 -7.391 1 86.31 241 LEU A O 1
ATOM 1922 N N . SER A 1 242 ? 17.203 -27.828 -6.531 1 87.44 242 SER A N 1
ATOM 1923 C CA . SER A 1 242 ? 17.797 -27.312 -7.758 1 87.44 242 SER A CA 1
ATOM 1924 C C . SER A 1 242 ? 16.906 -26.219 -8.367 1 87.44 242 SER A C 1
ATOM 1926 O O . SER A 1 242 ? 16.75 -26.156 -9.594 1 87.44 242 SER A O 1
ATOM 1928 N N . LEU A 1 243 ? 16.312 -25.531 -7.52 1 89.31 243 LEU A N 1
ATOM 1929 C CA . LEU A 1 243 ? 15.422 -24.469 -7.945 1 89.31 243 LEU A CA 1
ATOM 1930 C C . LEU A 1 243 ? 16.156 -23.469 -8.836 1 89.31 243 LEU A C 1
ATOM 1932 O O . LEU A 1 243 ? 15.594 -22.969 -9.82 1 89.31 243 LEU A O 1
ATOM 1936 N N . LYS A 1 244 ? 17.359 -23.219 -8.531 1 86.56 244 LYS A N 1
ATOM 1937 C CA . LYS A 1 244 ? 18.125 -22.25 -9.297 1 86.56 244 LYS A CA 1
ATOM 1938 C C . LYS A 1 244 ? 18.281 -22.703 -10.75 1 86.56 244 LYS A C 1
ATOM 1940 O O . LYS A 1 244 ? 18.125 -21.891 -11.672 1 86.56 244 LYS A O 1
ATOM 1945 N N . THR A 1 245 ? 18.531 -23.922 -10.867 1 90.06 245 THR A N 1
ATOM 1946 C CA . THR A 1 245 ? 18.703 -24.484 -12.203 1 90.06 245 THR A CA 1
ATOM 1947 C C . THR A 1 245 ? 17.391 -24.391 -12.992 1 90.06 245 THR A C 1
ATOM 1949 O O . THR A 1 245 ? 17.406 -24.031 -14.172 1 90.06 245 THR A O 1
ATOM 1952 N N . ILE A 1 246 ? 16.359 -24.719 -12.344 1 92.5 246 ILE A N 1
ATOM 1953 C CA . ILE A 1 246 ? 15.047 -24.672 -12.984 1 92.5 246 ILE A CA 1
ATOM 1954 C C . ILE A 1 246 ? 14.703 -23.234 -13.359 1 92.5 246 ILE A C 1
ATOM 1956 O O . ILE A 1 246 ? 14.234 -22.953 -14.469 1 92.5 246 ILE A O 1
ATOM 1960 N N . ALA A 1 247 ? 14.922 -22.359 -12.453 1 90.62 247 ALA A N 1
ATOM 1961 C CA . ALA A 1 247 ? 14.609 -20.953 -12.672 1 90.62 247 ALA A CA 1
ATOM 1962 C C . ALA A 1 247 ? 15.422 -20.391 -13.836 1 90.62 247 ALA A C 1
ATOM 1964 O O . ALA A 1 247 ? 14.883 -19.656 -14.68 1 90.62 247 ALA A O 1
ATOM 1965 N N . LYS A 1 248 ? 16.672 -20.688 -13.883 1 88.88 248 LYS A N 1
ATOM 1966 C CA . LYS A 1 248 ? 17.531 -20.234 -14.969 1 88.88 248 LYS A CA 1
ATOM 1967 C C . LYS A 1 248 ? 17.047 -20.766 -16.312 1 88.88 248 LYS A C 1
ATOM 1969 O O . LYS A 1 248 ? 17 -20.031 -17.297 1 88.88 248 LYS A O 1
ATOM 1974 N N . MET A 1 249 ? 16.703 -21.984 -16.281 1 90 249 MET A N 1
ATOM 1975 C CA . MET A 1 249 ? 16.219 -22.625 -17.5 1 90 249 MET A CA 1
ATOM 1976 C C . MET A 1 249 ? 14.945 -21.938 -18 1 90 249 MET A C 1
ATOM 1978 O O . MET A 1 249 ? 14.82 -21.641 -19.188 1 90 249 MET A O 1
ATOM 1982 N N . ILE A 1 250 ? 14.055 -21.688 -17.172 1 89.06 250 ILE A N 1
ATOM 1983 C CA . ILE A 1 250 ? 12.773 -21.094 -17.531 1 89.06 250 ILE A CA 1
ATOM 1984 C C . ILE A 1 250 ? 12.992 -19.688 -18.094 1 89.06 250 ILE A C 1
ATOM 1986 O O . ILE A 1 250 ? 12.414 -19.328 -19.109 1 89.06 250 ILE A O 1
ATOM 1990 N N . CYS A 1 251 ? 13.766 -18.938 -17.406 1 85.44 251 CYS A N 1
ATOM 1991 C CA . CYS A 1 251 ? 14.023 -17.562 -17.844 1 85.44 251 CYS A CA 1
ATOM 1992 C C . CYS A 1 251 ? 14.711 -17.562 -19.203 1 85.44 251 CYS A C 1
ATOM 1994 O O . CYS A 1 251 ? 14.477 -16.672 -20.031 1 85.44 251 CYS A O 1
ATOM 1996 N N . LYS A 1 252 ? 15.516 -18.562 -19.422 1 83.94 252 LYS A N 1
ATOM 1997 C CA . LYS A 1 252 ? 16.266 -18.656 -20.672 1 83.94 252 LYS A CA 1
ATOM 1998 C C . LYS A 1 252 ? 15.367 -19.078 -21.828 1 83.94 252 LYS A C 1
ATOM 2000 O O . LYS A 1 252 ? 15.516 -18.594 -22.953 1 83.94 252 LYS A O 1
ATOM 2005 N N . VAL A 1 253 ? 14.375 -19.891 -21.531 1 85.19 253 VAL A N 1
ATOM 2006 C CA . VAL A 1 253 ? 13.555 -20.469 -22.594 1 85.19 253 VAL A CA 1
ATOM 2007 C C . VAL A 1 253 ? 12.336 -19.578 -22.828 1 85.19 253 VAL A C 1
ATOM 2009 O O . VAL A 1 253 ? 11.672 -19.703 -23.859 1 85.19 253 VAL A O 1
ATOM 2012 N N . CYS A 1 254 ? 12.008 -18.734 -21.984 1 81.38 254 CYS A N 1
ATOM 2013 C CA . CYS A 1 254 ? 10.82 -17.891 -22.094 1 81.38 254 CYS A CA 1
ATOM 2014 C C . CYS A 1 254 ? 10.914 -16.984 -23.312 1 81.38 254 CYS A C 1
ATOM 2016 O O . CYS A 1 254 ? 11.852 -16.188 -23.438 1 81.38 254 CYS A O 1
ATOM 2018 N N . ILE A 1 255 ? 9.977 -17.062 -24.125 1 74.88 255 ILE A N 1
ATOM 2019 C CA . ILE A 1 255 ? 9.977 -16.344 -25.391 1 74.88 255 ILE A CA 1
ATOM 2020 C C . ILE A 1 255 ? 9.898 -14.844 -25.141 1 74.88 255 ILE A C 1
ATOM 2022 O O . ILE A 1 255 ? 10.594 -14.062 -25.797 1 74.88 255 ILE A O 1
ATOM 2026 N N . ASN A 1 256 ? 9.055 -14.469 -24.297 1 72.81 256 ASN A N 1
ATOM 2027 C CA . ASN A 1 256 ? 8.891 -13.055 -23.984 1 72.81 256 ASN A CA 1
ATOM 2028 C C . ASN A 1 256 ? 10.18 -12.445 -23.438 1 72.81 256 ASN A C 1
ATOM 2030 O O . ASN A 1 256 ? 10.516 -11.305 -23.766 1 72.81 256 ASN A O 1
ATOM 2034 N N . CYS A 1 257 ? 10.797 -13.1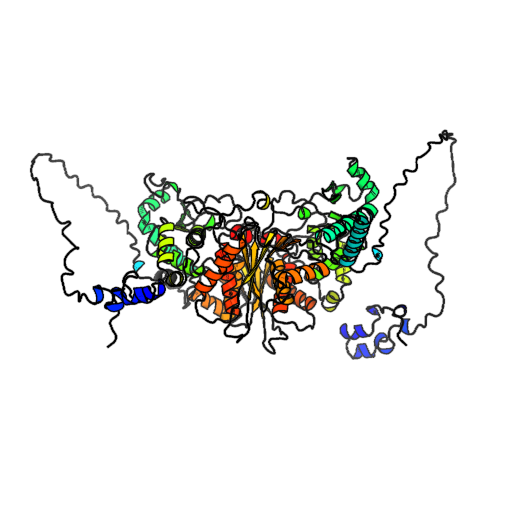8 -22.625 1 75.75 257 CYS A N 1
ATOM 2035 C CA . CYS A 1 257 ? 12.047 -12.695 -22.047 1 75.75 257 CYS A CA 1
ATOM 2036 C C . CYS A 1 257 ? 13.141 -12.656 -23.109 1 75.75 257 CYS A C 1
ATOM 2038 O O . CYS A 1 257 ? 13.969 -11.734 -23.125 1 75.75 257 CYS A O 1
ATOM 2040 N N . GLN A 1 258 ? 13.18 -13.617 -23.953 1 73.12 258 GLN A N 1
ATOM 2041 C CA . GLN A 1 258 ? 14.18 -13.656 -25.016 1 73.12 258 GLN A CA 1
ATOM 2042 C C . GLN A 1 258 ? 14 -12.492 -25.984 1 73.12 258 GLN A C 1
ATOM 2044 O O . GLN A 1 258 ? 14.984 -11.906 -26.438 1 73.12 258 GLN A O 1
ATOM 2049 N N . ARG A 1 259 ? 12.805 -12.273 -26.203 1 65.88 259 ARG A N 1
ATOM 2050 C CA . ARG A 1 259 ? 12.5 -11.195 -27.141 1 65.88 259 ARG A CA 1
ATOM 2051 C C . ARG A 1 259 ? 12.953 -9.852 -26.594 1 65.88 259 ARG A C 1
ATOM 2053 O O . ARG A 1 259 ? 13.344 -8.961 -27.359 1 65.88 259 ARG A O 1
ATOM 2060 N N . GLN A 1 260 ? 12.789 -9.758 -25.312 1 61.25 260 GLN A N 1
ATOM 2061 C CA . GLN A 1 260 ? 13.055 -8.453 -24.719 1 61.25 260 GLN A CA 1
ATOM 2062 C C . GLN A 1 260 ? 14.469 -8.391 -24.141 1 61.25 260 GLN A C 1
ATOM 2064 O O . GLN A 1 260 ? 14.969 -7.309 -23.828 1 61.25 260 GLN A O 1
ATOM 2069 N N . ASN A 1 261 ? 14.836 -9.609 -23.422 1 55.94 261 ASN A N 1
ATOM 2070 C CA . ASN A 1 261 ? 16.031 -9.75 -22.594 1 55.94 261 ASN A CA 1
ATOM 2071 C C . ASN A 1 261 ? 17.266 -9.164 -23.281 1 55.94 261 ASN A C 1
ATOM 2073 O O . ASN A 1 261 ? 17.75 -9.727 -24.25 1 55.94 261 ASN A O 1
ATOM 2077 N N . SER A 1 262 ? 17.234 -7.922 -23.203 1 46.88 262 SER A N 1
ATOM 2078 C CA . SER A 1 262 ? 18.578 -7.367 -23.062 1 46.88 262 SER A CA 1
ATOM 2079 C C . SER A 1 262 ? 19.25 -7.848 -21.797 1 46.88 262 SER A C 1
ATOM 2081 O O . SER A 1 262 ? 18.594 -8.398 -20.906 1 46.88 262 SER A O 1
ATOM 2083 N N . ARG A 1 263 ? 20.562 -7.504 -21.422 1 40.5 263 ARG A N 1
ATOM 2084 C CA . ARG A 1 263 ? 21.422 -7.902 -20.312 1 40.5 263 ARG A CA 1
ATOM 2085 C C . ARG A 1 263 ? 20.672 -7.805 -18.969 1 40.5 263 ARG A C 1
ATOM 2087 O O . ARG A 1 263 ? 20.031 -6.793 -18.688 1 40.5 263 ARG A O 1
ATOM 2094 N N . PRO A 1 264 ? 20.469 -9.047 -18.375 1 40.06 264 PRO A N 1
ATOM 2095 C CA . PRO A 1 264 ? 19.797 -9.07 -17.078 1 40.06 264 PRO A CA 1
ATOM 2096 C C . PRO A 1 264 ? 20.25 -7.945 -16.156 1 40.06 264 PRO A C 1
ATOM 2098 O O . PRO A 1 264 ? 21.438 -7.59 -16.141 1 40.06 264 PRO A O 1
ATOM 2101 N N . CYS A 1 265 ? 19.453 -7.086 -15.758 1 40.62 265 CYS A N 1
ATOM 2102 C CA . CYS A 1 265 ? 19.844 -6.039 -14.82 1 40.62 265 CYS A CA 1
ATOM 2103 C C . CYS A 1 265 ? 20.453 -6.641 -13.562 1 40.62 265 CYS A C 1
ATOM 2105 O O . CYS A 1 265 ? 19.906 -7.574 -12.977 1 40.62 265 CYS A O 1
ATOM 2107 N N . GLN A 1 266 ? 21.781 -6.59 -13.453 1 40.62 266 GLN A N 1
ATOM 2108 C CA . GLN A 1 266 ? 22.547 -7.031 -12.289 1 40.62 266 GLN A CA 1
ATOM 2109 C C . GLN A 1 266 ? 21.984 -6.449 -11 1 40.62 266 GLN A C 1
ATOM 2111 O O . GLN A 1 266 ? 21.375 -5.375 -11.008 1 40.62 266 GLN A O 1
ATOM 2116 N N . GLN A 1 267 ? 22.016 -7.324 -9.984 1 42.47 267 GLN A N 1
ATOM 2117 C CA . GLN A 1 267 ? 21.562 -7.082 -8.617 1 42.47 267 GLN A CA 1
ATOM 2118 C C . GLN A 1 267 ? 22.062 -5.742 -8.102 1 42.47 267 GLN A C 1
ATOM 2120 O O . GLN A 1 267 ? 23.234 -5.395 -8.289 1 42.47 267 GLN A O 1
ATOM 2125 N N . ILE A 1 268 ? 21.266 -4.914 -7.867 1 44.03 268 ILE A N 1
ATOM 2126 C CA . ILE A 1 268 ? 21.562 -3.609 -7.293 1 44.03 268 ILE A CA 1
ATOM 2127 C C . ILE A 1 268 ? 22.172 -3.787 -5.902 1 44.03 268 ILE A C 1
ATOM 2129 O O . ILE A 1 268 ? 21.484 -4.23 -4.977 1 44.03 268 ILE A O 1
ATOM 2133 N N . VAL A 1 269 ? 23.516 -4.164 -5.805 1 39.22 269 VAL A N 1
ATOM 2134 C CA . VAL A 1 269 ? 24.141 -4.285 -4.492 1 39.22 269 VAL A CA 1
ATOM 2135 C C . VAL A 1 269 ? 24.547 -2.904 -3.979 1 39.22 269 VAL A C 1
ATOM 2137 O O . VAL A 1 269 ? 25.672 -2.461 -4.184 1 39.22 269 VAL A O 1
ATOM 2140 N N . SER A 1 270 ? 24.016 -1.875 -4.48 1 41.28 270 SER A N 1
ATOM 2141 C CA . SER A 1 270 ? 24.703 -0.76 -3.844 1 41.28 270 SER A CA 1
ATOM 2142 C C . SER A 1 270 ? 24.328 -0.647 -2.369 1 41.28 270 SER A C 1
ATOM 2144 O O . SER A 1 270 ? 23.156 -0.741 -2.012 1 41.28 270 SER A O 1
ATOM 2146 N N . PRO A 1 271 ? 25.328 -0.767 -1.485 1 38.34 271 PRO A N 1
ATOM 2147 C CA . PRO A 1 271 ? 25.141 -0.663 -0.036 1 38.34 271 PRO A CA 1
ATOM 2148 C C . PRO A 1 271 ? 24.344 0.579 0.37 1 38.34 271 PRO A C 1
ATOM 2150 O O . PRO A 1 271 ? 24.641 1.681 -0.104 1 38.34 271 PRO A O 1
ATOM 2153 N N . LEU A 1 272 ? 23.094 0.449 0.588 1 42.25 272 LEU A N 1
ATOM 2154 C CA . LEU A 1 272 ? 22.469 1.554 1.306 1 42.25 272 LEU A CA 1
ATOM 2155 C C . LEU A 1 272 ? 23.312 1.974 2.504 1 42.25 272 LEU A C 1
ATOM 2157 O O . LEU A 1 272 ? 23.906 1.127 3.186 1 42.25 272 LEU A O 1
ATOM 2161 N N . PRO A 1 273 ? 23.797 3.105 2.541 1 36.31 273 PRO A N 1
ATOM 2162 C CA . PRO A 1 273 ? 24.562 3.391 3.754 1 36.31 273 PRO A CA 1
ATOM 2163 C C . PRO A 1 273 ? 23.938 2.789 5.008 1 36.31 273 PRO A C 1
ATOM 2165 O O . PRO A 1 273 ? 22.719 2.811 5.16 1 36.31 273 PRO A O 1
ATOM 2168 N N . GLU A 1 274 ? 24.516 1.81 5.613 1 39.69 274 GLU A N 1
ATOM 2169 C CA . GLU A 1 274 ? 24.156 1.049 6.805 1 39.69 274 GLU A CA 1
ATOM 2170 C C . GLU A 1 274 ? 23.281 1.867 7.738 1 39.69 274 GLU A C 1
ATOM 2172 O O . GLU A 1 274 ? 22.344 1.333 8.344 1 39.69 274 GLU A O 1
ATOM 2177 N N . ASP A 1 275 ? 23.766 3.09 8.062 1 39.09 275 ASP A N 1
ATOM 2178 C CA . ASP A 1 275 ? 23.188 3.916 9.117 1 39.09 275 ASP A CA 1
ATOM 2179 C C . ASP A 1 275 ? 21.75 4.301 8.797 1 39.09 275 ASP A C 1
ATOM 2181 O O . ASP A 1 275 ? 21.047 4.84 9.648 1 39.09 275 ASP A O 1
ATOM 2185 N N . MET A 1 276 ? 21.391 4.297 7.594 1 38.97 276 MET A N 1
ATOM 2186 C CA . MET A 1 276 ? 20.125 4.867 7.152 1 38.97 276 MET A CA 1
ATOM 2187 C C . MET A 1 276 ? 19 3.85 7.277 1 38.97 276 MET A C 1
ATOM 2189 O O . MET A 1 276 ? 17.812 4.219 7.289 1 38.97 276 MET A O 1
ATOM 2193 N N . ILE A 1 277 ? 19.234 2.494 7.121 1 44.06 277 ILE A N 1
ATOM 2194 C CA . ILE A 1 277 ? 18.234 1.456 6.938 1 44.06 277 ILE A CA 1
ATOM 2195 C C . ILE A 1 277 ? 17.5 1.2 8.258 1 44.06 277 ILE A C 1
ATOM 2197 O O . ILE A 1 277 ? 16.281 0.986 8.273 1 44.06 277 ILE A O 1
ATOM 2201 N N . LYS A 1 278 ? 18.25 1.099 9.469 1 48.16 278 LYS A N 1
ATOM 2202 C CA . LYS A 1 278 ? 17.734 0.316 10.586 1 48.16 278 LYS A CA 1
ATOM 2203 C C . LYS A 1 278 ? 16.578 1.039 11.273 1 48.16 278 LYS A C 1
ATOM 2205 O O . LYS A 1 278 ? 15.766 0.414 11.969 1 48.16 278 LYS A O 1
ATOM 2210 N N . LYS A 1 279 ? 16.375 2.445 10.93 1 58.78 279 LYS A N 1
ATOM 2211 C CA . LYS A 1 279 ? 15.391 2.963 11.875 1 58.78 279 LYS A CA 1
ATOM 2212 C C . LYS A 1 279 ? 14.398 3.896 11.18 1 58.78 279 LYS A C 1
ATOM 2214 O O . LYS A 1 279 ? 13.602 4.566 11.844 1 58.78 279 LYS A O 1
ATOM 2219 N N . THR A 1 280 ? 14.367 3.691 9.828 1 66.19 280 THR A N 1
ATOM 2220 C CA . THR A 1 280 ? 13.508 4.66 9.156 1 66.19 280 THR A CA 1
ATOM 2221 C C . THR A 1 280 ? 12.391 3.959 8.391 1 66.19 280 THR A C 1
ATOM 2223 O O . THR A 1 280 ? 12.625 2.936 7.742 1 66.19 280 THR A O 1
ATOM 2226 N N . PRO A 1 281 ? 11.172 4.363 8.578 1 76.06 281 PRO A N 1
ATOM 2227 C CA . PRO A 1 281 ? 10.07 3.76 7.82 1 76.06 281 PRO A CA 1
ATOM 2228 C C . PRO A 1 281 ? 10.32 3.75 6.312 1 76.06 281 PRO A C 1
ATOM 2230 O O . PRO A 1 281 ? 11.047 4.609 5.801 1 76.06 281 PRO A O 1
ATOM 2233 N N . PRO A 1 282 ? 9.789 2.721 5.699 1 83.5 282 PRO A N 1
ATOM 2234 C CA . PRO A 1 282 ? 9.93 2.67 4.242 1 83.5 282 PRO A CA 1
ATOM 2235 C C . PRO A 1 282 ? 9.469 3.961 3.561 1 83.5 282 PRO A C 1
ATOM 2237 O O . PRO A 1 282 ? 8.508 4.586 4 1 83.5 282 PRO A O 1
ATOM 2240 N N . PHE A 1 283 ? 10.242 4.438 2.51 1 87.38 283 PHE A N 1
ATOM 2241 C CA . PHE A 1 283 ? 9.953 5.551 1.614 1 87.38 283 PHE A CA 1
ATOM 2242 C C . PHE A 1 283 ? 10.141 6.883 2.332 1 87.38 283 PHE A C 1
ATOM 2244 O O . PHE A 1 283 ? 9.672 7.918 1.858 1 87.38 283 PHE A O 1
ATOM 2251 N N . SER A 1 284 ? 10.75 6.926 3.52 1 81.25 284 SER A N 1
ATOM 2252 C CA . SER A 1 284 ? 11.109 8.188 4.16 1 81.25 284 SER A CA 1
ATOM 2253 C C . SER A 1 284 ? 12.078 8.984 3.299 1 81.25 284 SER A C 1
ATOM 2255 O O . SER A 1 284 ? 12.062 10.219 3.318 1 81.25 284 SER A O 1
ATOM 2257 N N . ILE A 1 285 ? 12.93 8.273 2.641 1 82.5 285 ILE A N 1
ATOM 2258 C CA . ILE A 1 285 ? 13.828 8.836 1.644 1 82.5 285 ILE A CA 1
ATOM 2259 C C . ILE A 1 285 ? 13.539 8.219 0.277 1 82.5 285 ILE A C 1
ATOM 2261 O O . ILE A 1 285 ? 13.648 7.004 0.103 1 82.5 285 ILE A O 1
ATOM 2265 N N . CYS A 1 286 ? 13.141 9.102 -0.642 1 88.25 286 CYS A N 1
ATOM 2266 C CA . CYS A 1 286 ? 12.656 8.562 -1.906 1 88.25 286 CYS A CA 1
ATOM 2267 C C . CYS A 1 286 ? 13.312 9.266 -3.088 1 88.25 286 CYS A C 1
ATOM 2269 O O . CYS A 1 286 ? 13.703 10.43 -2.986 1 88.25 286 CYS A O 1
ATOM 2271 N N . GLY A 1 287 ? 13.547 8.477 -4.141 1 87.5 287 GLY A N 1
ATOM 2272 C CA . GLY A 1 287 ? 13.812 9.047 -5.453 1 87.5 287 GLY A CA 1
ATOM 2273 C C . GLY A 1 287 ? 12.586 9.078 -6.348 1 87.5 287 GLY A C 1
ATOM 2274 O O . GLY A 1 287 ? 11.773 8.148 -6.332 1 87.5 287 GLY A O 1
ATOM 2275 N N . VAL A 1 288 ? 12.453 10.195 -7.105 1 90.94 288 VAL A N 1
ATOM 2276 C CA . VAL A 1 288 ? 11.297 10.305 -7.984 1 90.94 288 VAL A CA 1
ATOM 2277 C C . VAL A 1 288 ? 11.758 10.531 -9.422 1 90.94 288 VAL A C 1
ATOM 2279 O O . VAL A 1 288 ? 12.703 11.281 -9.672 1 90.94 288 VAL A O 1
ATOM 2282 N N . ASP A 1 289 ? 11.078 9.844 -10.336 1 89.81 289 ASP A N 1
ATOM 2283 C CA . ASP A 1 289 ? 11.352 9.984 -11.758 1 89.81 289 ASP A CA 1
ATOM 2284 C C . ASP A 1 289 ? 10.094 9.734 -12.586 1 89.81 289 ASP A C 1
ATOM 2286 O O . ASP A 1 289 ? 9.109 9.195 -12.078 1 89.81 289 ASP A O 1
ATOM 2290 N N . HIS A 1 290 ? 10.148 10.258 -13.836 1 91.12 290 HIS A N 1
ATOM 2291 C CA . HIS A 1 290 ? 9.07 9.992 -14.781 1 91.12 290 HIS A CA 1
ATOM 2292 C C . HIS A 1 290 ? 9.547 9.078 -15.906 1 91.12 290 HIS A C 1
ATOM 2294 O O . HIS A 1 290 ? 10.703 9.141 -16.312 1 91.12 290 HIS A O 1
ATOM 2300 N N . ALA A 1 291 ? 8.688 8.211 -16.281 1 89.5 291 ALA A N 1
ATOM 2301 C CA . ALA A 1 291 ? 8.93 7.383 -17.453 1 89.5 291 ALA A CA 1
ATOM 2302 C C . ALA A 1 291 ? 7.781 7.496 -18.453 1 89.5 291 ALA A C 1
ATOM 2304 O O . ALA A 1 291 ? 6.633 7.715 -18.062 1 89.5 291 ALA A O 1
ATOM 2305 N N . GLY A 1 292 ? 8.008 7.25 -19.734 1 86.88 292 GLY A N 1
ATOM 2306 C CA . GLY A 1 292 ? 7.035 7.371 -20.812 1 86.88 292 GLY A CA 1
ATOM 2307 C C . GLY A 1 292 ? 7.609 8 -22.062 1 86.88 292 GLY A C 1
ATOM 2308 O O . GLY A 1 292 ? 8.828 8.117 -22.203 1 86.88 292 GLY A O 1
ATOM 2309 N N . PRO A 1 293 ? 6.863 8.281 -23.094 1 90.12 293 PRO A N 1
ATOM 2310 C CA . PRO A 1 293 ? 5.398 8.25 -23.125 1 90.12 293 PRO A CA 1
ATOM 2311 C C . PRO A 1 293 ? 4.844 6.852 -23.375 1 90.12 293 PRO A C 1
ATOM 2313 O O . PRO A 1 293 ? 5.52 6.012 -23.969 1 90.12 293 PRO A O 1
ATOM 2316 N N . LEU A 1 294 ? 3.619 6.641 -22.781 1 90.81 294 LEU A N 1
ATOM 2317 C CA . LEU A 1 294 ? 2.85 5.426 -23.016 1 90.81 294 LEU A CA 1
ATOM 2318 C C . LEU A 1 294 ? 1.521 5.742 -23.688 1 90.81 294 LEU A C 1
ATOM 2320 O O . LEU A 1 294 ? 0.978 6.836 -23.531 1 90.81 294 LEU A O 1
ATOM 2324 N N . PHE A 1 295 ? 1.069 4.793 -24.484 1 90.62 295 PHE A N 1
ATOM 2325 C CA . PHE A 1 295 ? -0.18 4.988 -25.203 1 90.62 295 PHE A CA 1
ATOM 2326 C C . PHE A 1 295 ? -1.176 3.883 -24.875 1 90.62 295 PHE A C 1
ATOM 2328 O O . PHE A 1 295 ? -0.784 2.736 -24.641 1 90.62 295 PHE A O 1
ATOM 2335 N N . CYS A 1 296 ? -2.379 4.285 -24.781 1 91.25 296 CYS A N 1
ATOM 2336 C CA . CYS A 1 296 ? -3.447 3.332 -24.5 1 91.25 296 CYS A CA 1
ATOM 2337 C C . CYS A 1 296 ? -4.473 3.324 -25.625 1 91.25 296 CYS A C 1
ATOM 2339 O O . CYS A 1 296 ? -4.594 4.301 -26.375 1 91.25 296 CYS A O 1
ATOM 2341 N N . SER A 1 297 ? -5.207 2.24 -25.75 1 90.69 297 SER A N 1
ATOM 2342 C CA . SER A 1 297 ? -6.18 2.057 -26.812 1 90.69 297 SER A CA 1
ATOM 2343 C C . SER A 1 297 ? -7.383 2.979 -26.641 1 90.69 297 SER A C 1
ATOM 2345 O O . SER A 1 297 ? -7.98 3.43 -27.609 1 90.69 297 SER A O 1
ATOM 2347 N N . ASP A 1 298 ? -7.789 3.279 -25.438 1 86.69 298 ASP A N 1
ATOM 2348 C CA . ASP A 1 298 ? -9.023 4.008 -25.172 1 86.69 298 ASP A CA 1
ATOM 2349 C C . ASP A 1 298 ? -8.758 5.504 -25.031 1 86.69 298 ASP A C 1
ATOM 2351 O O . ASP A 1 298 ? -9.695 6.297 -24.906 1 86.69 298 ASP A O 1
ATOM 2355 N N . THR A 1 299 ? -7.547 5.945 -25 1 84.38 299 THR A N 1
ATOM 2356 C CA . THR A 1 299 ? -7.266 7.359 -24.781 1 84.38 299 THR A CA 1
ATOM 2357 C C . THR A 1 299 ? -6.758 8.008 -26.062 1 84.38 299 THR A C 1
ATOM 2359 O O . THR A 1 299 ? -6.418 9.195 -26.078 1 84.38 299 THR A O 1
ATOM 2362 N N . GLY A 1 300 ? -6.746 7.324 -27.125 1 81.94 300 GLY A N 1
ATOM 2363 C CA . GLY A 1 300 ? -6.328 7.871 -28.406 1 81.94 300 GLY A CA 1
ATOM 2364 C C . GLY A 1 300 ? -4.863 8.258 -28.438 1 81.94 300 GLY A C 1
ATOM 2365 O O . GLY A 1 300 ? -3.996 7.445 -28.094 1 81.94 300 GLY A O 1
ATOM 2366 N N . ASP A 1 301 ? -4.609 9.547 -28.75 1 85.75 301 ASP A N 1
ATOM 2367 C CA . ASP A 1 301 ? -3.232 9.992 -28.938 1 85.75 301 ASP A CA 1
ATOM 2368 C C . ASP A 1 301 ? -2.705 10.68 -27.688 1 85.75 301 ASP A C 1
ATOM 2370 O O . ASP A 1 301 ? -1.646 11.312 -27.703 1 85.75 301 ASP A O 1
ATOM 2374 N N . ARG A 1 302 ? -3.469 10.469 -26.688 1 88.62 302 ARG A N 1
ATOM 2375 C CA . ARG A 1 302 ? -3.012 11.086 -25.453 1 88.62 302 ARG A CA 1
ATOM 2376 C C . ARG A 1 302 ? -1.808 10.344 -24.875 1 88.62 302 ARG A C 1
ATOM 2378 O O . ARG A 1 302 ? -1.804 9.109 -24.812 1 88.62 302 ARG A O 1
ATOM 2385 N N . LYS A 1 303 ? -0.816 11.125 -24.531 1 92.25 303 LYS A N 1
ATOM 2386 C CA . LYS A 1 303 ? 0.387 10.555 -23.938 1 92.25 303 LYS A CA 1
ATOM 2387 C C . LYS A 1 303 ? 0.229 10.398 -22.422 1 92.25 303 LYS A C 1
ATOM 2389 O O . LYS A 1 303 ? -0.204 11.328 -21.75 1 92.25 303 LYS A O 1
ATOM 2394 N N . LEU A 1 304 ? 0.47 9.188 -21.969 1 93.5 304 LEU A N 1
ATOM 2395 C CA . LEU A 1 304 ? 0.484 8.914 -20.547 1 93.5 304 LEU A CA 1
ATOM 2396 C C . LEU A 1 304 ? 1.908 8.68 -20.047 1 93.5 304 LEU A C 1
ATOM 2398 O O . LEU A 1 304 ? 2.809 8.398 -20.844 1 93.5 304 LEU A O 1
ATOM 2402 N N . TYR A 1 305 ? 2.1 8.844 -18.766 1 94.06 305 TYR A N 1
ATOM 2403 C CA . TYR A 1 305 ? 3.416 8.68 -18.156 1 94.06 305 TYR A CA 1
ATOM 2404 C C . TYR A 1 305 ? 3.322 7.895 -16.859 1 94.06 305 TYR A C 1
ATOM 2406 O O . TYR A 1 305 ? 2.225 7.625 -16.359 1 94.06 305 TYR A O 1
ATOM 2414 N N . ILE A 1 306 ? 4.48 7.418 -16.406 1 94.81 306 ILE A N 1
ATOM 2415 C CA . ILE A 1 306 ? 4.586 6.734 -15.117 1 94.81 306 ILE A CA 1
ATOM 2416 C C . ILE A 1 306 ? 5.426 7.57 -14.148 1 94.81 306 ILE A C 1
ATOM 2418 O O . ILE A 1 306 ? 6.504 8.039 -14.508 1 94.81 306 ILE A O 1
ATOM 2422 N N . THR A 1 307 ? 4.867 7.852 -12.992 1 95.19 307 THR A N 1
ATOM 2423 C CA . THR A 1 307 ? 5.676 8.398 -11.906 1 95.19 307 THR A CA 1
ATOM 2424 C C . THR A 1 307 ? 6.262 7.277 -11.055 1 95.19 307 THR A C 1
ATOM 2426 O O . THR A 1 307 ? 5.52 6.449 -10.516 1 95.19 307 THR A O 1
ATOM 2429 N N . LEU A 1 308 ? 7.555 7.277 -10.953 1 93.69 308 LEU A N 1
ATOM 2430 C CA . LEU A 1 308 ? 8.242 6.25 -10.188 1 93.69 308 LEU A CA 1
ATOM 2431 C C . LEU A 1 308 ? 8.781 6.816 -8.875 1 93.69 308 LEU A C 1
ATOM 2433 O O . LEU A 1 308 ? 9.539 7.797 -8.883 1 93.69 308 LEU A O 1
ATOM 2437 N N . PHE A 1 309 ? 8.312 6.25 -7.773 1 93.19 309 PHE A N 1
ATOM 2438 C CA . PHE A 1 309 ? 8.898 6.516 -6.465 1 93.19 309 PHE A CA 1
ATOM 2439 C C . PHE A 1 309 ? 9.797 5.359 -6.035 1 93.19 309 PHE A C 1
ATOM 2441 O O . PHE A 1 309 ? 9.359 4.211 -5.98 1 93.19 309 PHE A O 1
ATOM 2448 N N . THR A 1 310 ? 11.07 5.621 -5.816 1 90 310 THR A N 1
ATOM 2449 C CA . THR A 1 310 ? 12.016 4.594 -5.387 1 90 310 THR A CA 1
ATOM 2450 C C . THR A 1 310 ? 12.445 4.832 -3.943 1 90 310 THR A C 1
ATOM 2452 O O . THR A 1 310 ? 12.883 5.93 -3.59 1 90 310 THR A O 1
ATOM 2455 N N . CYS A 1 311 ? 12.258 3.812 -3.162 1 87.56 311 CYS A N 1
ATOM 2456 C CA . CYS A 1 311 ? 12.625 3.9 -1.752 1 87.56 311 CYS A CA 1
ATOM 2457 C C . CYS A 1 311 ? 14.125 3.693 -1.562 1 87.56 311 CYS A C 1
ATOM 2459 O O . CYS A 1 311 ? 14.664 2.662 -1.962 1 87.56 311 CYS A O 1
ATOM 2461 N N . ALA A 1 312 ? 14.781 4.598 -0.909 1 79.44 312 ALA A N 1
ATOM 2462 C CA . ALA A 1 312 ? 16.219 4.469 -0.643 1 79.44 312 ALA A CA 1
ATOM 2463 C C . ALA A 1 312 ? 16.469 3.576 0.569 1 79.44 312 ALA A C 1
ATOM 2465 O O . ALA A 1 312 ? 17.578 3.09 0.767 1 79.44 312 ALA A O 1
ATOM 2466 N N . VAL A 1 313 ? 15.43 3.367 1.326 1 77.75 313 VAL A N 1
ATOM 2467 C CA . VAL A 1 313 ? 15.586 2.666 2.596 1 77.75 313 VAL A CA 1
ATOM 2468 C C . VAL A 1 313 ? 15.586 1.157 2.357 1 77.75 313 VAL A C 1
ATOM 2470 O O . VAL A 1 313 ? 16.5 0.452 2.797 1 77.75 313 VAL A O 1
ATOM 2473 N N . ILE A 1 314 ? 14.602 0.667 1.605 1 78.12 314 ILE A N 1
ATOM 2474 C CA . ILE A 1 314 ? 14.469 -0.775 1.431 1 78.12 314 ILE A CA 1
ATOM 2475 C C . ILE A 1 314 ? 14.492 -1.119 -0.057 1 78.12 314 ILE A C 1
ATOM 2477 O O . ILE A 1 314 ? 14.203 -2.254 -0.442 1 78.12 314 ILE A O 1
ATOM 2481 N N . ARG A 1 315 ? 14.664 -0.215 -0.947 1 80.75 315 ARG A N 1
ATOM 2482 C CA . ARG A 1 315 ? 14.781 -0.381 -2.393 1 80.75 315 ARG A CA 1
ATOM 2483 C C . ARG A 1 315 ? 13.461 -0.859 -2.994 1 80.75 315 ARG A C 1
ATOM 2485 O O . ARG A 1 315 ? 13.453 -1.697 -3.898 1 80.75 315 ARG A O 1
ATOM 2492 N N . ALA A 1 316 ? 12.422 -0.444 -2.436 1 87.69 316 ALA A N 1
ATOM 2493 C CA . ALA A 1 316 ? 11.102 -0.703 -2.994 1 87.69 316 ALA A CA 1
ATOM 2494 C C . ALA A 1 316 ? 10.719 0.362 -4.02 1 87.69 316 ALA A C 1
ATOM 2496 O O . ALA A 1 316 ? 11.344 1.42 -4.086 1 87.69 316 ALA A O 1
ATOM 2497 N N . VAL A 1 317 ? 9.773 -0.006 -4.789 1 91.31 317 VAL A N 1
ATOM 2498 C CA . VAL A 1 317 ? 9.281 0.969 -5.758 1 91.31 317 VAL A CA 1
ATOM 2499 C C . VAL A 1 317 ? 7.773 1.143 -5.598 1 91.31 317 VAL A C 1
ATOM 2501 O O . VAL A 1 317 ? 7.094 0.26 -5.066 1 91.31 317 VAL A O 1
ATOM 2504 N N . HIS A 1 318 ? 7.262 2.266 -5.867 1 95.06 318 HIS A N 1
ATOM 2505 C CA . HIS A 1 318 ? 5.848 2.6 -5.992 1 95.06 318 HIS A CA 1
ATOM 2506 C C . HIS A 1 318 ? 5.562 3.293 -7.32 1 95.06 318 HIS A C 1
ATOM 2508 O O . HIS A 1 318 ? 6.203 4.293 -7.656 1 95.06 318 HIS A O 1
ATOM 2514 N N . LEU A 1 319 ? 4.621 2.707 -8.094 1 95.62 319 LEU A N 1
ATOM 2515 C CA . LEU A 1 319 ? 4.355 3.215 -9.438 1 95.62 319 LEU A CA 1
ATOM 2516 C C . LEU A 1 319 ? 2.961 3.826 -9.516 1 95.62 319 LEU A C 1
ATOM 2518 O O . LEU A 1 319 ? 1.991 3.24 -9.031 1 95.62 319 LEU A O 1
ATOM 2522 N N . GLU A 1 320 ? 2.902 4.977 -10.094 1 96 320 GLU A N 1
ATOM 2523 C CA . GLU A 1 320 ? 1.636 5.652 -10.359 1 96 320 GLU A CA 1
ATOM 2524 C C . GLU A 1 320 ? 1.51 6.031 -11.828 1 96 320 GLU A C 1
ATOM 2526 O O . GLU A 1 320 ? 2.471 6.5 -12.438 1 96 320 GLU A O 1
ATOM 2531 N N . LEU A 1 321 ? 0.333 5.707 -12.398 1 94.44 321 LEU A N 1
ATOM 2532 C CA . LEU A 1 321 ? 0.035 6.164 -13.75 1 94.44 321 LEU A CA 1
ATOM 2533 C C . LEU A 1 321 ? -0.438 7.613 -13.742 1 94.44 321 LEU A C 1
ATOM 2535 O O . LEU A 1 321 ? -1.316 7.98 -12.961 1 94.44 321 LEU A O 1
ATOM 2539 N N . VAL A 1 322 ? 0.188 8.43 -14.602 1 93.19 322 VAL A N 1
ATOM 2540 C CA . VAL A 1 322 ? -0.148 9.852 -14.594 1 93.19 322 VAL A CA 1
ATOM 2541 C C . VAL A 1 322 ? -0.527 10.297 -16 1 93.19 322 VAL A C 1
ATOM 2543 O O . VAL A 1 322 ? 0.044 9.82 -16.984 1 93.19 322 VAL A O 1
ATOM 2546 N N . ASP A 1 323 ? -1.41 11.32 -16.047 1 90.94 323 ASP A N 1
ATOM 2547 C CA . ASP A 1 323 ? -2.008 11.734 -17.312 1 90.94 323 ASP A CA 1
ATOM 2548 C C . ASP A 1 323 ? -1.104 12.727 -18.047 1 90.94 323 ASP A C 1
ATOM 2550 O O . ASP A 1 323 ? -1.23 12.906 -19.25 1 90.94 323 ASP A O 1
ATOM 2554 N N . SER A 1 324 ? -0.253 13.438 -17.344 1 92.25 324 SER A N 1
ATOM 2555 C CA . SER A 1 324 ? 0.657 14.398 -17.953 1 92.25 324 SER A CA 1
ATOM 2556 C C . SER A 1 324 ? 1.844 14.688 -17.047 1 92.25 324 SER A C 1
ATOM 2558 O O . SER A 1 324 ? 1.904 14.195 -15.922 1 92.25 324 SER A O 1
ATOM 2560 N N . LEU A 1 325 ? 2.768 15.492 -17.609 1 92.19 325 LEU A N 1
ATOM 2561 C CA . LEU A 1 325 ? 3.945 15.859 -16.828 1 92.19 325 LEU A CA 1
ATOM 2562 C C . LEU A 1 325 ? 3.764 17.234 -16.172 1 92.19 325 LEU A C 1
ATOM 2564 O O . LEU A 1 325 ? 4.746 17.906 -15.859 1 92.19 325 LEU A O 1
ATOM 2568 N N . SER A 1 326 ? 2.535 17.594 -16.031 1 93.12 326 SER A N 1
ATOM 2569 C CA . SER A 1 326 ? 2.26 18.875 -15.391 1 93.12 326 SER A CA 1
ATOM 2570 C C . SER A 1 326 ? 2.488 18.812 -13.891 1 93.12 326 SER A C 1
ATOM 2572 O O . SER A 1 326 ? 2.504 17.734 -13.305 1 93.12 326 SER A O 1
ATOM 2574 N N . VAL A 1 327 ? 2.668 19.953 -13.258 1 92.12 327 VAL A N 1
ATOM 2575 C CA . VAL A 1 327 ? 2.85 20.062 -11.812 1 92.12 327 VAL A CA 1
ATOM 2576 C C . VAL A 1 327 ? 1.595 19.578 -11.094 1 92.12 327 VAL A C 1
ATOM 2578 O O . VAL A 1 327 ? 1.685 18.875 -10.086 1 92.12 327 VAL A O 1
ATOM 2581 N N . GLU A 1 328 ? 0.482 19.906 -11.586 1 91.88 328 GLU A N 1
ATOM 2582 C CA . GLU A 1 328 ? -0.782 19.516 -10.969 1 91.88 328 GLU A CA 1
ATOM 2583 C C . GLU A 1 328 ? -0.917 18 -10.922 1 91.88 328 GLU A C 1
ATOM 2585 O O . GLU A 1 328 ? -1.293 17.438 -9.891 1 91.88 328 GLU A O 1
ATOM 2590 N N . ASP A 1 329 ? -0.619 17.375 -12.055 1 93.31 329 ASP A N 1
ATOM 2591 C CA . ASP A 1 329 ? -0.73 15.914 -12.109 1 93.31 329 ASP A CA 1
ATOM 2592 C C . ASP A 1 329 ? 0.301 15.25 -11.203 1 93.31 329 ASP A C 1
ATOM 2594 O O . ASP A 1 329 ? 0.021 14.211 -10.594 1 93.31 329 ASP A O 1
ATOM 2598 N N . PHE A 1 330 ? 1.426 15.875 -11.141 1 93.56 330 PHE A N 1
ATOM 2599 C CA . PHE A 1 330 ? 2.428 15.312 -10.242 1 93.56 330 PHE A CA 1
ATOM 2600 C C . PHE A 1 330 ? 1.969 15.414 -8.789 1 93.56 330 PHE A C 1
ATOM 2602 O O . PHE A 1 330 ? 2.176 14.484 -8 1 93.56 330 PHE A O 1
ATOM 2609 N N . ILE A 1 331 ? 1.427 16.453 -8.43 1 91.56 331 ILE A N 1
ATOM 2610 C CA . ILE A 1 331 ? 0.961 16.656 -7.062 1 91.56 331 ILE A CA 1
ATOM 2611 C C . ILE A 1 331 ? -0.112 15.617 -6.73 1 91.56 331 ILE A C 1
ATOM 2613 O O . ILE A 1 331 ? -0.149 15.086 -5.621 1 91.56 331 ILE A O 1
ATOM 2617 N N . LEU A 1 332 ? -0.984 15.352 -7.648 1 93.5 332 LEU A N 1
ATOM 2618 C CA . LEU A 1 332 ? -1.991 14.312 -7.445 1 93.5 332 LEU A CA 1
ATOM 2619 C C . LEU A 1 332 ? -1.336 12.953 -7.211 1 93.5 332 LEU A C 1
ATOM 2621 O O . LEU A 1 332 ? -1.765 12.195 -6.34 1 93.5 332 LEU A O 1
ATOM 2625 N N . ASP A 1 333 ? -0.31 12.68 -7.938 1 94.12 333 ASP A N 1
ATOM 2626 C CA . ASP A 1 333 ? 0.425 11.43 -7.766 1 94.12 333 ASP A CA 1
ATOM 2627 C C . ASP A 1 333 ? 1.079 11.359 -6.391 1 94.12 333 ASP A C 1
ATOM 2629 O O . ASP A 1 333 ? 1.053 10.32 -5.734 1 94.12 333 ASP A O 1
ATOM 2633 N N . LEU A 1 334 ? 1.663 12.43 -6.074 1 91.25 334 LEU A N 1
ATOM 2634 C CA . LEU A 1 334 ? 2.336 12.492 -4.781 1 91.25 334 LEU A CA 1
ATOM 2635 C C . LEU A 1 334 ? 1.348 12.266 -3.641 1 91.25 334 LEU A C 1
ATOM 2637 O O . LEU A 1 334 ? 1.662 11.578 -2.668 1 91.25 334 LEU A O 1
ATOM 2641 N N . LYS A 1 335 ? 0.195 12.82 -3.771 1 90.56 335 LYS A N 1
ATOM 2642 C CA . LYS A 1 335 ? -0.843 12.641 -2.762 1 90.56 335 LYS A CA 1
ATOM 2643 C C . LYS A 1 335 ? -1.274 11.18 -2.676 1 90.56 335 LYS A C 1
ATOM 2645 O O . LYS A 1 335 ? -1.487 10.648 -1.58 1 90.56 335 LYS A O 1
ATOM 2650 N N . ARG A 1 336 ? -1.46 10.57 -3.814 1 93.88 336 ARG A N 1
ATOM 2651 C CA . ARG A 1 336 ? -1.823 9.164 -3.816 1 93.88 336 ARG A CA 1
ATOM 2652 C C . ARG A 1 336 ? -0.717 8.312 -3.199 1 93.88 336 ARG A C 1
ATOM 2654 O O . ARG A 1 336 ? -0.991 7.395 -2.424 1 93.88 336 ARG A O 1
ATOM 2661 N N . PHE A 1 337 ? 0.499 8.664 -3.566 1 93.31 337 PHE A N 1
ATOM 2662 C CA . PHE A 1 337 ? 1.655 7.988 -2.992 1 93.31 337 PHE A CA 1
ATOM 2663 C C . PHE A 1 337 ? 1.688 8.164 -1.478 1 93.31 337 PHE A C 1
ATOM 2665 O O . PHE A 1 337 ? 1.855 7.195 -0.738 1 93.31 337 PHE A O 1
ATOM 2672 N N . GLU A 1 338 ? 1.5 9.344 -1.011 1 88.75 338 GLU A N 1
ATOM 2673 C CA . GLU A 1 338 ? 1.518 9.656 0.415 1 88.75 338 GLU A CA 1
ATOM 2674 C C . GLU A 1 338 ? 0.433 8.891 1.163 1 88.75 338 GLU A C 1
ATOM 2676 O O . GLU A 1 338 ? 0.663 8.406 2.273 1 88.75 338 GLU A O 1
ATOM 2681 N N . ALA A 1 339 ? -0.652 8.766 0.629 1 89.31 339 ALA A N 1
ATOM 2682 C CA . ALA A 1 339 ? -1.799 8.133 1.271 1 89.31 339 ALA A CA 1
ATOM 2683 C C . ALA A 1 339 ? -1.524 6.652 1.544 1 89.31 339 ALA A C 1
ATOM 2685 O O . ALA A 1 339 ? -2.012 6.098 2.531 1 89.31 339 ALA A O 1
ATOM 2686 N N . ARG A 1 340 ? -0.717 6.031 0.74 1 89.62 340 ARG A N 1
ATOM 2687 C CA . ARG A 1 340 ? -0.547 4.59 0.875 1 89.62 340 ARG A CA 1
ATOM 2688 C C . ARG A 1 340 ? 0.834 4.246 1.424 1 89.62 340 ARG A C 1
ATOM 2690 O O . ARG A 1 340 ? 1.043 3.156 1.959 1 89.62 340 ARG A O 1
ATOM 2697 N N . ARG A 1 341 ? 1.791 5.191 1.22 1 90.12 341 ARG A N 1
ATOM 2698 C CA . ARG A 1 341 ? 3.156 4.867 1.622 1 90.12 341 ARG A CA 1
ATOM 2699 C C . ARG A 1 341 ? 3.67 5.859 2.66 1 90.12 341 ARG A C 1
ATOM 2701 O O . ARG A 1 341 ? 4.691 5.617 3.309 1 90.12 341 ARG A O 1
ATOM 2708 N N . GLY A 1 342 ? 3 6.934 2.834 1 85.19 342 GLY A N 1
ATOM 2709 C CA . GLY A 1 342 ? 3.453 7.973 3.746 1 85.19 342 GLY A CA 1
ATOM 2710 C C . GLY A 1 342 ? 4.309 9.031 3.072 1 85.19 342 GLY A C 1
ATOM 2711 O O . GLY A 1 342 ? 4.984 8.75 2.08 1 85.19 342 GLY A O 1
ATOM 2712 N N . MET A 1 343 ? 4.316 10.133 3.633 1 83.19 343 MET A N 1
ATOM 2713 C CA . MET A 1 343 ? 5.074 11.242 3.064 1 83.19 343 MET A CA 1
ATOM 2714 C C . MET A 1 343 ? 6.57 11.055 3.309 1 83.19 343 MET A C 1
ATOM 2716 O O . MET A 1 343 ? 6.992 10.805 4.438 1 83.19 343 MET A O 1
ATOM 2720 N N . PRO A 1 344 ? 7.336 11.203 2.262 1 83.88 344 PRO A N 1
ATOM 2721 C CA . PRO A 1 344 ? 8.789 11.148 2.453 1 83.88 344 PRO A CA 1
ATOM 2722 C C . PRO A 1 344 ? 9.344 12.398 3.133 1 83.88 344 PRO A C 1
ATOM 2724 O O . PRO A 1 344 ? 8.758 13.477 3.023 1 83.88 344 PRO A O 1
ATOM 2727 N N . SER A 1 345 ? 10.43 12.258 3.816 1 79.06 345 SER A N 1
ATOM 2728 C CA . SER A 1 345 ? 11.141 13.391 4.395 1 79.06 345 SER A CA 1
ATOM 2729 C C . SER A 1 345 ? 12.086 14.023 3.381 1 79.06 345 SER A C 1
ATOM 2731 O O . SER A 1 345 ? 12.305 15.242 3.41 1 79.06 345 SER A O 1
ATOM 2733 N N . VAL A 1 346 ? 12.625 13.141 2.553 1 82.75 346 VAL A N 1
ATOM 2734 C CA . VAL A 1 346 ? 13.578 13.602 1.544 1 82.75 346 VAL A CA 1
ATOM 2735 C C . VAL A 1 346 ? 13.211 13.016 0.183 1 82.75 346 VAL A C 1
ATOM 2737 O O . VAL A 1 346 ? 12.906 11.82 0.075 1 82.75 346 VAL A O 1
ATOM 2740 N N . ILE A 1 347 ? 13.195 13.875 -0.776 1 87.56 347 ILE A N 1
ATOM 2741 C CA . ILE A 1 347 ? 12.953 13.422 -2.141 1 87.56 347 ILE A CA 1
ATOM 2742 C C . ILE A 1 347 ? 14.148 13.797 -3.023 1 87.56 347 ILE A C 1
ATOM 2744 O O . ILE A 1 347 ? 14.633 14.93 -2.979 1 87.56 347 ILE A O 1
ATOM 2748 N N . TYR A 1 348 ? 14.633 12.836 -3.771 1 84.44 348 TYR A N 1
ATOM 2749 C CA . TYR A 1 348 ? 15.664 13.047 -4.785 1 84.44 348 TYR A CA 1
ATOM 2750 C C . TYR A 1 348 ? 15.07 12.977 -6.188 1 84.44 348 TYR A C 1
ATOM 2752 O O . TYR A 1 348 ? 14.227 12.125 -6.469 1 84.44 348 TYR A O 1
ATOM 2760 N N . SER A 1 349 ? 15.375 13.898 -7.051 1 86.88 349 SER A N 1
ATOM 2761 C CA . SER A 1 349 ? 14.922 13.836 -8.438 1 86.88 349 SER A CA 1
ATOM 2762 C C . SER A 1 349 ? 15.938 14.469 -9.383 1 86.88 349 SER A C 1
ATOM 2764 O O . SER A 1 349 ? 16.922 15.062 -8.93 1 86.88 349 SER A O 1
ATOM 2766 N N . ASP A 1 350 ? 15.75 14.219 -10.594 1 81.88 350 ASP A N 1
ATOM 2767 C CA . ASP A 1 350 ? 16.547 14.93 -11.586 1 81.88 350 ASP A CA 1
ATOM 2768 C C . ASP A 1 350 ? 16.156 16.391 -11.664 1 81.88 350 ASP A C 1
ATOM 2770 O O . ASP A 1 350 ? 15.328 16.859 -10.883 1 81.88 350 ASP A O 1
ATOM 2774 N N . ASN A 1 351 ? 16.812 17.141 -12.539 1 79.69 351 ASN A N 1
ATOM 2775 C CA . ASN A 1 351 ? 16.594 18.594 -12.625 1 79.69 351 ASN A CA 1
ATOM 2776 C C . ASN A 1 351 ? 15.516 18.938 -13.648 1 79.69 351 ASN A C 1
ATOM 2778 O O . ASN A 1 351 ? 15.617 19.953 -14.336 1 79.69 351 ASN A O 1
ATOM 2782 N N . SER A 1 352 ? 14.516 18.141 -13.656 1 84.62 352 SER A N 1
ATOM 2783 C CA . SER A 1 352 ? 13.43 18.453 -14.578 1 84.62 352 SER A CA 1
ATOM 2784 C C . SER A 1 352 ? 12.648 19.672 -14.102 1 84.62 352 SER A C 1
ATOM 2786 O O . SER A 1 352 ? 12.547 19.922 -12.898 1 84.62 352 SER A O 1
ATOM 2788 N N . LYS A 1 353 ? 12.062 20.359 -14.984 1 85.75 353 LYS A N 1
ATOM 2789 C CA . LYS A 1 353 ? 11.305 21.578 -14.68 1 85.75 353 LYS A CA 1
ATOM 2790 C C . LYS A 1 353 ? 10.07 21.25 -13.844 1 85.75 353 LYS A C 1
ATOM 2792 O O . LYS A 1 353 ? 9.703 22.016 -12.953 1 85.75 353 LYS A O 1
ATOM 2797 N N . THR A 1 354 ? 9.516 20.188 -14.109 1 88.06 354 THR A N 1
ATOM 2798 C CA . THR A 1 354 ? 8.312 19.781 -13.383 1 88.06 354 THR A CA 1
ATOM 2799 C C . THR A 1 354 ? 8.617 19.578 -11.898 1 88.06 354 THR A C 1
ATOM 2801 O O . THR A 1 354 ? 7.859 20.031 -11.039 1 88.06 354 THR A O 1
ATOM 2804 N N . PHE A 1 355 ? 9.734 19.016 -11.57 1 88.75 355 PHE A N 1
ATOM 2805 C CA . PHE A 1 355 ? 10.055 18.734 -10.18 1 88.75 355 PHE A CA 1
ATOM 2806 C C . PHE A 1 355 ? 10.469 20 -9.445 1 88.75 355 PHE A C 1
ATOM 2808 O O . PHE A 1 355 ? 10.109 20.188 -8.281 1 88.75 355 PHE A O 1
ATOM 2815 N N . HIS A 1 356 ? 11.094 20.844 -10.133 1 86.12 356 HIS A N 1
ATOM 2816 C CA . HIS A 1 356 ? 11.422 22.125 -9.523 1 86.12 356 HIS A CA 1
ATOM 2817 C C . HIS A 1 356 ? 10.164 22.922 -9.211 1 86.12 356 HIS A C 1
ATOM 2819 O O . HIS A 1 356 ? 10.039 23.484 -8.125 1 86.12 356 HIS A O 1
ATOM 2825 N N . ALA A 1 357 ? 9.367 22.938 -10.18 1 87.62 357 ALA A N 1
ATOM 2826 C CA . ALA A 1 357 ? 8.117 23.672 -10 1 87.62 357 ALA A CA 1
ATOM 2827 C C . ALA A 1 357 ? 7.27 23.047 -8.898 1 87.62 357 ALA A C 1
ATOM 2829 O O . ALA A 1 357 ? 6.602 23.766 -8.141 1 87.62 357 ALA A O 1
ATOM 2830 N N . SER A 1 358 ? 7.305 21.797 -8.867 1 85.88 358 SER A N 1
ATOM 2831 C CA . SER A 1 358 ? 6.555 21.094 -7.832 1 85.88 358 SER A CA 1
ATOM 2832 C C . SER A 1 358 ? 7.117 21.406 -6.445 1 85.88 358 SER A C 1
ATOM 2834 O O . SER A 1 358 ? 6.363 21.594 -5.492 1 85.88 358 SER A O 1
ATOM 2836 N N . ASP A 1 359 ? 8.406 21.391 -6.344 1 82.56 359 ASP A N 1
ATOM 2837 C CA . ASP A 1 359 ? 9.047 21.734 -5.078 1 82.56 359 ASP A CA 1
ATOM 2838 C C . ASP A 1 359 ? 8.648 23.141 -4.637 1 82.56 359 ASP A C 1
ATOM 2840 O O . ASP A 1 359 ? 8.297 23.359 -3.473 1 82.56 359 ASP A O 1
ATOM 2844 N N . ASN A 1 360 ? 8.672 24 -5.562 1 79.44 360 ASN A N 1
ATOM 2845 C CA . ASN A 1 360 ? 8.273 25.375 -5.277 1 79.44 360 ASN A CA 1
ATOM 2846 C C . ASN A 1 360 ? 6.812 25.453 -4.844 1 79.44 360 ASN A C 1
ATOM 2848 O O . ASN A 1 360 ? 6.477 26.188 -3.908 1 79.44 360 ASN A O 1
ATOM 2852 N N . PHE A 1 361 ? 6.051 24.734 -5.547 1 80.94 361 PHE A N 1
ATOM 2853 C CA . PHE A 1 361 ? 4.625 24.688 -5.242 1 80.94 361 PHE A CA 1
ATOM 2854 C C . PHE A 1 361 ? 4.391 24.172 -3.826 1 80.94 361 PHE A C 1
ATOM 2856 O O . PHE A 1 361 ? 3.602 24.75 -3.074 1 80.94 361 PHE A O 1
ATOM 2863 N N . LEU A 1 362 ? 5.074 23.172 -3.473 1 78.56 362 LEU A N 1
ATOM 2864 C CA . LEU A 1 362 ? 4.906 22.562 -2.162 1 78.56 362 LEU A CA 1
ATOM 2865 C C . LEU A 1 362 ? 5.422 23.469 -1.058 1 78.56 362 LEU A C 1
ATOM 2867 O O . LEU A 1 362 ? 4.824 23.547 0.019 1 78.56 362 LEU A O 1
ATOM 2871 N N . ARG A 1 363 ? 6.438 24.125 -1.312 1 73.19 363 ARG A N 1
ATOM 2872 C CA . ARG A 1 363 ? 7.004 25.047 -0.334 1 73.19 363 ARG A CA 1
ATOM 2873 C C . ARG A 1 363 ? 6.055 26.219 -0.069 1 73.19 363 ARG A C 1
ATOM 2875 O O . ARG A 1 363 ? 5.926 26.672 1.069 1 73.19 363 ARG A O 1
ATOM 2882 N N . LYS A 1 364 ? 5.48 26.562 -1.092 1 69.88 364 LYS A N 1
ATOM 2883 C CA . LYS A 1 364 ? 4.582 27.719 -0.973 1 69.88 364 LYS A CA 1
ATOM 2884 C C . LYS A 1 364 ? 3.283 27.328 -0.273 1 69.88 364 LYS A C 1
ATOM 2886 O O . LYS A 1 364 ? 2.744 28.094 0.522 1 69.88 364 LYS A O 1
ATOM 2891 N N . LYS A 1 365 ? 2.852 26.172 -0.601 1 64.12 365 LYS A N 1
ATOM 2892 C CA . LYS A 1 365 ? 1.526 25.797 -0.119 1 64.12 365 LYS A CA 1
ATOM 2893 C C . LYS A 1 365 ? 1.612 25.109 1.236 1 64.12 365 LYS A C 1
ATOM 2895 O O . LYS A 1 365 ? 0.74 25.281 2.09 1 64.12 365 LYS A O 1
ATOM 2900 N N . VAL A 1 366 ? 2.65 24.078 1.214 1 56.94 366 VAL A N 1
ATOM 2901 C CA . VAL A 1 366 ? 2.582 23.141 2.334 1 56.94 366 VAL A CA 1
ATOM 2902 C C . VAL A 1 366 ? 3.727 23.422 3.307 1 56.94 366 VAL A C 1
ATOM 2904 O O . VAL A 1 366 ? 4.891 23.469 2.906 1 56.94 366 VAL A O 1
ATOM 2907 N N . GLY A 1 367 ? 3.91 24.562 3.809 1 51.16 367 GLY A N 1
ATOM 2908 C CA . GLY A 1 367 ? 5.008 24.703 4.754 1 51.16 367 GLY A CA 1
ATOM 2909 C C . GLY A 1 367 ? 5.707 23.391 5.043 1 51.16 367 GLY A C 1
ATOM 2910 O O . GLY A 1 367 ? 6.164 23.156 6.164 1 51.16 367 GLY A O 1
ATOM 2911 N N . ASN A 1 368 ? 5.844 22.453 4.102 1 55.16 368 ASN A N 1
ATOM 2912 C CA . ASN A 1 368 ? 6.176 21.047 4.355 1 55.16 368 ASN A CA 1
ATOM 2913 C C . ASN A 1 368 ? 7.676 20.859 4.566 1 55.16 368 ASN A C 1
ATOM 2915 O O . ASN A 1 368 ? 8.484 21.516 3.908 1 55.16 368 ASN A O 1
ATOM 2919 N N . PRO A 1 369 ? 8.062 20.156 5.676 1 62.03 369 PRO A N 1
ATOM 2920 C CA . PRO A 1 369 ? 9.445 19.781 5.969 1 62.03 369 PRO A CA 1
ATOM 2921 C C . PRO A 1 369 ? 10.055 18.875 4.906 1 62.03 369 PRO A C 1
ATOM 2923 O O . PRO A 1 369 ? 11.102 18.266 5.137 1 62.03 369 PRO A O 1
ATOM 2926 N N . LEU A 1 370 ? 9.445 18.812 3.729 1 75.06 370 LEU A N 1
ATOM 2927 C CA . LEU A 1 370 ? 10.016 17.953 2.695 1 75.06 370 LEU A CA 1
ATOM 2928 C C . LEU A 1 370 ? 11.273 18.578 2.1 1 75.06 370 LEU A C 1
ATOM 2930 O O . LEU A 1 370 ? 11.258 19.75 1.691 1 75.06 370 LEU A O 1
ATOM 2934 N N . ILE A 1 371 ? 12.32 17.922 2.275 1 76.81 371 ILE A N 1
ATOM 2935 C CA . ILE A 1 371 ? 13.578 18.359 1.669 1 76.81 371 ILE A CA 1
ATOM 2936 C C . ILE A 1 371 ? 13.703 17.766 0.267 1 76.81 371 ILE A C 1
ATOM 2938 O O . ILE A 1 371 ? 13.68 16.547 0.098 1 76.81 371 ILE A O 1
ATOM 2942 N N . TRP A 1 372 ? 13.734 18.594 -0.681 1 84.69 372 TRP A N 1
ATOM 2943 C CA . TRP A 1 372 ? 13.883 18.141 -2.062 1 84.69 372 TRP A CA 1
ATOM 2944 C C . TRP A 1 372 ? 15.305 18.375 -2.562 1 84.69 372 TRP A C 1
ATOM 2946 O O . TRP A 1 372 ? 15.789 19.516 -2.555 1 84.69 372 TRP A O 1
ATOM 2956 N N . LYS A 1 373 ? 16.016 17.344 -2.893 1 80.44 373 LYS A N 1
ATOM 2957 C CA . LYS A 1 373 ? 17.391 17.422 -3.387 1 80.44 373 LYS A CA 1
ATOM 2958 C C . LYS A 1 373 ? 17.453 17.109 -4.875 1 80.44 373 LYS A C 1
ATOM 2960 O O . LYS A 1 373 ? 16.938 16.078 -5.32 1 80.44 373 LYS A O 1
ATOM 2965 N N . PHE A 1 374 ? 18.078 17.984 -5.598 1 82.5 374 PHE A N 1
ATOM 2966 C CA . PHE A 1 374 ? 18.172 17.812 -7.043 1 82.5 374 PHE A CA 1
ATOM 2967 C C . PHE A 1 374 ? 19.562 17.312 -7.438 1 82.5 374 PHE A C 1
ATOM 2969 O O . PHE A 1 374 ? 20.562 17.703 -6.828 1 82.5 374 PHE A O 1
ATOM 2976 N N . SER A 1 375 ? 19.641 16.094 -8.195 1 68.5 375 SER A N 1
ATOM 2977 C CA . SER A 1 375 ? 20.906 15.477 -8.602 1 68.5 375 SER A CA 1
ATOM 2978 C C . SER A 1 375 ? 21.797 16.484 -9.305 1 68.5 375 SER A C 1
ATOM 2980 O O . SER A 1 375 ? 21.328 17.312 -10.094 1 68.5 375 SER A O 1
ATOM 2982 N N . ALA A 1 376 ? 23.047 16.734 -8.656 1 54.41 376 ALA A N 1
ATOM 2983 C CA . ALA A 1 376 ? 24.062 17.531 -9.359 1 54.41 376 ALA A CA 1
ATOM 2984 C C . ALA A 1 376 ? 24.516 16.828 -10.633 1 54.41 376 ALA A C 1
ATOM 2986 O O . ALA A 1 376 ? 24.547 15.602 -10.695 1 54.41 376 ALA A O 1
ATOM 2987 N N . PRO A 1 377 ? 24.578 17.484 -11.789 1 47.88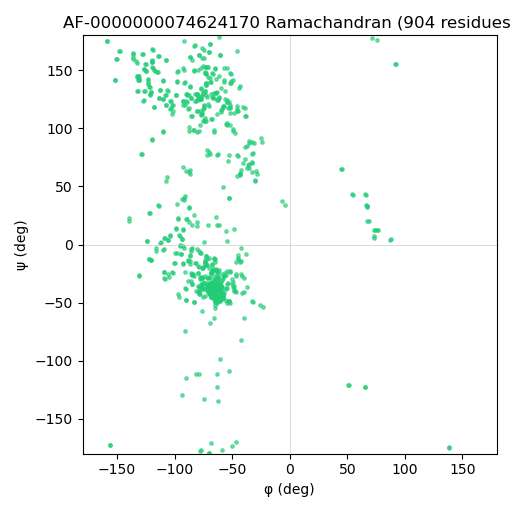 377 PRO A N 1
ATOM 2988 C CA . PRO A 1 377 ? 25.062 16.875 -13.039 1 47.88 377 PRO A CA 1
ATOM 2989 C C . PRO A 1 377 ? 26.141 15.836 -12.805 1 47.88 377 PRO A C 1
ATOM 2991 O O . PRO A 1 377 ? 26.188 14.82 -13.5 1 47.88 377 PRO A O 1
ATOM 2994 N N . LEU A 1 378 ? 27.266 16.109 -11.961 1 41.28 378 LEU A N 1
ATOM 2995 C CA . LEU A 1 378 ? 28.531 15.383 -11.922 1 41.28 378 LEU A CA 1
ATOM 2996 C C . LEU A 1 378 ? 28.625 14.508 -10.68 1 41.28 378 LEU A C 1
ATOM 2998 O O . LEU A 1 378 ? 29.719 14.062 -10.312 1 41.28 378 LEU A O 1
ATOM 3002 N N . ALA A 1 379 ? 27.812 14.328 -9.852 1 41.66 379 ALA A N 1
ATOM 3003 C CA . ALA A 1 379 ? 28.156 13.586 -8.648 1 41.66 379 ALA A CA 1
ATOM 3004 C C . ALA A 1 379 ? 27.953 12.086 -8.852 1 41.66 379 ALA A C 1
ATOM 3006 O O . ALA A 1 379 ? 26.828 11.586 -8.742 1 41.66 379 ALA A O 1
ATOM 3007 N N . PRO A 1 380 ? 28.906 11.336 -9.141 1 43.59 380 PRO A N 1
ATOM 3008 C CA . PRO A 1 380 ? 28.938 9.922 -9.531 1 43.59 380 PRO A CA 1
ATOM 3009 C C . PRO A 1 380 ? 28.266 9.016 -8.508 1 43.59 380 PRO A C 1
ATOM 3011 O O . PRO A 1 380 ? 27.672 8 -8.875 1 43.59 380 PRO A O 1
ATOM 3014 N N . TRP A 1 381 ? 28.641 9.242 -7.18 1 41.69 381 TRP A N 1
ATOM 3015 C CA . TRP A 1 381 ? 28.219 8.305 -6.148 1 41.69 381 TRP A CA 1
ATOM 3016 C C . TRP A 1 381 ? 26.703 8.328 -5.996 1 41.69 381 TRP A C 1
ATOM 3018 O O . TRP A 1 381 ? 26.125 7.434 -5.375 1 41.69 381 TRP A O 1
ATOM 3028 N N . TRP A 1 382 ? 26.281 9.562 -5.836 1 46.97 382 TRP A N 1
ATOM 3029 C CA . TRP A 1 382 ? 24.828 9.703 -5.742 1 46.97 382 TRP A CA 1
ATOM 3030 C C . TRP A 1 382 ? 24.125 8.906 -6.84 1 46.97 382 TRP A C 1
ATOM 3032 O O . TRP A 1 382 ? 22.906 8.969 -6.984 1 46.97 382 TRP A O 1
ATOM 3042 N N . GLY A 1 383 ? 25 8.602 -7.699 1 46.31 383 GLY A N 1
ATOM 3043 C CA . GLY A 1 383 ? 24.5 7.973 -8.906 1 46.31 383 GLY A CA 1
ATOM 3044 C C . GLY A 1 383 ? 23.5 6.859 -8.625 1 46.31 383 GLY A C 1
ATOM 3045 O O . GLY A 1 383 ? 23.281 6.492 -7.465 1 46.31 383 GLY A O 1
ATOM 3046 N N . ARG A 1 384 ? 22.938 5.855 -9.602 1 54.22 384 ARG A N 1
ATOM 3047 C CA . ARG A 1 384 ? 21.719 5.516 -10.336 1 54.22 384 ARG A CA 1
ATOM 3048 C C . ARG A 1 384 ? 20.938 4.43 -9.617 1 54.22 384 ARG A C 1
ATOM 3050 O O . ARG A 1 384 ? 20.969 3.26 -10.008 1 54.22 384 ARG A O 1
ATOM 3057 N N . TRP A 1 385 ? 21.031 4.535 -8.156 1 61.81 385 TRP A N 1
ATOM 3058 C CA . TRP A 1 385 ? 20.266 3.377 -7.715 1 61.81 385 TRP A CA 1
ATOM 3059 C C . TRP A 1 385 ? 18.875 3.383 -8.328 1 61.81 385 TRP A C 1
ATOM 3061 O O . TRP A 1 385 ? 18.297 2.324 -8.594 1 61.81 385 TRP A O 1
ATOM 3071 N N . TRP A 1 386 ? 18.297 4.555 -8.453 1 70.81 386 TRP A N 1
ATOM 3072 C CA . TRP A 1 386 ? 16.922 4.516 -8.945 1 70.81 386 TRP A CA 1
ATOM 3073 C C . TRP A 1 386 ? 16.891 4.309 -10.453 1 70.81 386 TRP A C 1
ATOM 3075 O O . TRP A 1 386 ? 15.891 3.826 -11 1 70.81 386 TRP A O 1
ATOM 3085 N N . GLU A 1 387 ? 18.141 4.648 -11.031 1 70.69 387 GLU A N 1
ATOM 3086 C CA . GLU A 1 387 ? 18.188 4.441 -12.477 1 70.69 387 GLU A CA 1
ATOM 3087 C C . GLU A 1 387 ? 18.016 2.965 -12.828 1 70.69 387 GLU A C 1
ATOM 3089 O O . GLU A 1 387 ? 17.328 2.629 -13.797 1 70.69 387 GLU A O 1
ATOM 3094 N N . ARG A 1 388 ? 18.656 2.156 -12.008 1 71 388 ARG A N 1
ATOM 3095 C CA . ARG A 1 388 ? 18.531 0.722 -12.25 1 71 388 ARG A CA 1
ATOM 3096 C C . ARG A 1 388 ? 17.094 0.257 -12.055 1 71 388 ARG A C 1
ATOM 3098 O O . ARG A 1 388 ? 16.594 -0.587 -12.805 1 71 388 ARG A O 1
ATOM 3105 N N . LEU A 1 389 ? 16.5 0.767 -11.031 1 77.88 389 LEU A N 1
ATOM 3106 C CA . LEU A 1 389 ? 15.125 0.381 -10.766 1 77.88 389 LEU A CA 1
ATOM 3107 C C . LEU A 1 389 ? 14.195 0.89 -11.859 1 77.88 389 LEU A C 1
ATOM 3109 O O . LEU A 1 389 ? 13.242 0.203 -12.242 1 77.88 389 LEU A O 1
ATOM 3113 N N . ILE A 1 390 ? 14.555 1.998 -12.406 1 78.62 390 ILE A N 1
ATOM 3114 C CA . ILE A 1 390 ? 13.773 2.545 -13.508 1 78.62 390 ILE A CA 1
ATOM 3115 C C . ILE A 1 390 ? 13.914 1.648 -14.734 1 78.62 390 ILE A C 1
ATOM 3117 O O . ILE A 1 390 ? 12.93 1.385 -15.438 1 78.62 390 ILE A O 1
ATOM 3121 N N . ARG A 1 391 ? 15.109 1.22 -14.922 1 78.44 391 ARG A N 1
ATOM 3122 C CA . ARG A 1 391 ? 15.359 0.325 -16.047 1 78.44 391 ARG A CA 1
ATOM 3123 C C . ARG A 1 391 ? 14.609 -0.991 -15.875 1 78.44 391 ARG A C 1
ATOM 3125 O O . ARG A 1 391 ? 14.078 -1.542 -16.844 1 78.44 391 ARG A O 1
ATOM 3132 N N . LEU A 1 392 ? 14.602 -1.479 -14.672 1 79.31 392 LEU A N 1
ATOM 3133 C CA . LEU A 1 392 ? 13.875 -2.711 -14.375 1 79.31 392 LEU A CA 1
ATOM 3134 C C . LEU A 1 392 ? 12.391 -2.549 -14.672 1 79.31 392 LEU A C 1
ATOM 3136 O O . LEU A 1 392 ? 11.766 -3.447 -15.234 1 79.31 392 LEU A O 1
ATOM 3140 N N . VAL A 1 393 ? 11.867 -1.415 -14.312 1 85.06 393 VAL A N 1
ATOM 3141 C CA . VAL A 1 393 ? 10.445 -1.152 -14.547 1 85.06 393 VAL A CA 1
ATOM 3142 C C . VAL A 1 393 ? 10.172 -1.098 -16.047 1 85.06 393 VAL A C 1
ATOM 3144 O O . VAL A 1 393 ? 9.219 -1.703 -16.531 1 85.06 393 VAL A O 1
ATOM 3147 N N . LYS A 1 394 ? 11.008 -0.435 -16.781 1 82.94 394 LYS A N 1
ATOM 3148 C CA . LYS A 1 394 ? 10.828 -0.302 -18.219 1 82.94 394 LYS A CA 1
ATOM 3149 C C . LYS A 1 394 ? 10.938 -1.656 -18.906 1 82.94 394 LYS A C 1
ATOM 3151 O O . LYS A 1 394 ? 10.156 -1.963 -19.812 1 82.94 394 LYS A O 1
ATOM 3156 N N . SER A 1 395 ? 11.891 -2.402 -18.406 1 80.56 395 SER A N 1
ATOM 3157 C CA . SER A 1 395 ? 12.078 -3.73 -18.984 1 80.56 395 SER A CA 1
ATOM 3158 C C . SER A 1 395 ? 10.875 -4.629 -18.703 1 80.56 395 SER A C 1
ATOM 3160 O O . SER A 1 395 ? 10.406 -5.328 -19.594 1 80.56 395 SER A O 1
ATOM 3162 N N . ALA A 1 396 ? 10.445 -4.621 -17.531 1 81.94 396 ALA A N 1
ATOM 3163 C CA . ALA A 1 396 ? 9.281 -5.418 -17.156 1 81.94 396 ALA A CA 1
ATOM 3164 C C . ALA A 1 396 ? 8.055 -5.008 -17.953 1 81.94 396 ALA A C 1
ATOM 3166 O O . ALA A 1 396 ? 7.246 -5.852 -18.344 1 81.94 396 ALA A O 1
ATOM 3167 N N . LEU A 1 397 ? 7.93 -3.742 -18.172 1 85.81 397 LEU A N 1
ATOM 3168 C CA . LEU A 1 397 ? 6.797 -3.23 -18.938 1 85.81 397 LEU A CA 1
ATOM 3169 C C . LEU A 1 397 ? 6.855 -3.713 -20.391 1 85.81 397 LEU A C 1
ATOM 3171 O O . LEU A 1 397 ? 5.848 -4.152 -20.938 1 85.81 397 LEU A O 1
ATOM 3175 N N . LYS A 1 398 ? 7.969 -3.662 -20.922 1 82.31 398 LYS A N 1
ATOM 3176 C CA . LYS A 1 398 ? 8.148 -4.109 -22.297 1 82.31 398 LYS A CA 1
ATOM 3177 C C . LYS A 1 398 ? 7.891 -5.605 -22.422 1 82.31 398 LYS A C 1
ATOM 3179 O O . LYS A 1 398 ? 7.242 -6.047 -23.375 1 82.31 398 LYS A O 1
ATOM 3184 N N . LYS A 1 399 ? 8.391 -6.324 -21.453 1 78.5 399 LYS A N 1
ATOM 3185 C CA . LYS A 1 399 ? 8.227 -7.777 -21.484 1 78.5 399 LYS A CA 1
ATOM 3186 C C . LYS A 1 399 ? 6.77 -8.172 -21.281 1 78.5 399 LYS A C 1
ATOM 3188 O O . LYS A 1 399 ? 6.312 -9.172 -21.844 1 78.5 399 LYS A O 1
ATOM 3193 N N . SER A 1 400 ? 6.059 -7.445 -20.469 1 80.5 400 SER A N 1
ATOM 3194 C CA . SER A 1 400 ? 4.68 -7.777 -20.141 1 80.5 400 SER A CA 1
ATOM 3195 C C . SER A 1 400 ? 3.723 -7.359 -21.25 1 80.5 400 SER A C 1
ATOM 3197 O O . SER A 1 400 ? 2.775 -8.086 -21.562 1 80.5 400 SER A O 1
ATOM 3199 N N . LEU A 1 401 ? 3.945 -6.207 -21.812 1 81.5 401 LEU A N 1
ATOM 3200 C CA . LEU A 1 401 ? 2.975 -5.668 -22.766 1 81.5 401 LEU A CA 1
ATOM 3201 C C . LEU A 1 401 ? 3.447 -5.867 -24.203 1 81.5 401 LEU A C 1
ATOM 3203 O O . LEU A 1 401 ? 2.629 -5.973 -25.125 1 81.5 401 LEU A O 1
ATOM 3207 N N . GLY A 1 402 ? 4.664 -5.973 -24.359 1 74.31 402 GLY A N 1
ATOM 3208 C CA . GLY A 1 402 ? 5.168 -6.062 -25.719 1 74.31 402 GLY A CA 1
ATOM 3209 C C . GLY A 1 402 ? 4.656 -4.949 -26.625 1 74.31 402 GLY A C 1
ATOM 3210 O O . GLY A 1 402 ? 4.816 -3.768 -26.312 1 74.31 402 GLY A O 1
ATOM 3211 N N . LYS A 1 403 ? 3.955 -5.375 -27.719 1 72.75 403 LYS A N 1
ATOM 3212 C CA . LYS A 1 403 ? 3.414 -4.414 -28.688 1 72.75 403 LYS A CA 1
ATOM 3213 C C . LYS A 1 403 ? 1.906 -4.254 -28.5 1 72.75 403 LYS A C 1
ATOM 3215 O O . LYS A 1 403 ? 1.266 -3.508 -29.25 1 72.75 403 LYS A O 1
ATOM 3220 N N . SER A 1 404 ? 1.418 -4.824 -27.516 1 79.06 404 SER A N 1
ATOM 3221 C CA . SER A 1 404 ? -0.027 -4.809 -27.312 1 79.06 404 SER A CA 1
ATOM 3222 C C . SER A 1 404 ? -0.493 -3.463 -26.766 1 79.06 404 SER A C 1
ATOM 3224 O O . SER A 1 404 ? 0.198 -2.844 -25.953 1 79.06 404 SER A O 1
ATOM 3226 N N . LEU A 1 405 ? -1.591 -2.992 -27.391 1 85.06 405 LEU A N 1
ATOM 3227 C CA . LEU A 1 405 ? -2.254 -1.805 -26.859 1 85.06 405 LEU A CA 1
ATOM 3228 C C . LEU A 1 405 ? -3.363 -2.188 -25.891 1 85.06 405 LEU A C 1
ATOM 3230 O O . LEU A 1 405 ? -4.238 -2.986 -26.219 1 85.06 405 LEU A O 1
ATOM 3234 N N . VAL A 1 406 ? -3.182 -1.709 -24.719 1 91.44 406 VAL A N 1
ATOM 3235 C CA . VAL A 1 406 ? -4.141 -2.041 -23.672 1 91.44 406 VAL A CA 1
ATOM 3236 C C . VAL A 1 406 ? -4.895 -0.784 -23.234 1 91.44 406 VAL A C 1
ATOM 3238 O O . VAL A 1 406 ? -4.516 0.331 -23.609 1 91.44 406 VAL A O 1
ATOM 3241 N N . THR A 1 407 ? -6.027 -1.008 -22.578 1 92.38 407 THR A N 1
ATOM 3242 C CA . THR A 1 407 ? -6.785 0.117 -22.047 1 92.38 407 THR A CA 1
ATOM 3243 C C . THR A 1 407 ? -6.043 0.756 -20.875 1 92.38 407 THR A C 1
ATOM 3245 O O . THR A 1 407 ? -5.098 0.176 -20.344 1 92.38 407 THR A O 1
ATOM 3248 N N . ARG A 1 408 ? -6.434 1.917 -20.484 1 92 408 ARG A N 1
ATOM 3249 C CA . ARG A 1 408 ? -5.801 2.623 -19.375 1 92 408 ARG A CA 1
ATOM 3250 C C . ARG A 1 408 ? -5.891 1.811 -18.094 1 92 408 ARG A C 1
ATOM 3252 O O . ARG A 1 408 ? -4.914 1.716 -17.344 1 92 408 ARG A O 1
ATOM 3259 N N . SER A 1 409 ? -7.062 1.232 -17.844 1 92.12 409 SER A N 1
ATOM 3260 C CA . SER A 1 409 ? -7.266 0.435 -16.641 1 92.12 409 SER A CA 1
ATOM 3261 C C . SER A 1 409 ? -6.375 -0.803 -16.641 1 92.12 409 SER A C 1
ATOM 3263 O O . SER A 1 409 ? -5.832 -1.186 -15.594 1 92.12 409 SER A O 1
ATOM 3265 N N . GLN A 1 410 ? -6.223 -1.372 -17.766 1 92.81 410 GLN A N 1
ATOM 3266 C CA . GLN A 1 410 ? -5.348 -2.535 -17.891 1 92.81 410 GLN A CA 1
ATOM 3267 C C . GLN A 1 410 ? -3.887 -2.15 -17.688 1 92.81 410 GLN A C 1
ATOM 3269 O O . GLN A 1 410 ? -3.131 -2.885 -17.047 1 92.81 410 GLN A O 1
ATOM 3274 N N . LEU A 1 411 ? -3.555 -1.036 -18.266 1 93.44 411 LEU A N 1
ATOM 3275 C CA . LEU A 1 411 ? -2.189 -0.555 -18.094 1 93.44 411 LEU A CA 1
ATOM 3276 C C . LEU A 1 411 ? -1.891 -0.283 -16.625 1 93.44 411 LEU A C 1
ATOM 3278 O O . LEU A 1 411 ? -0.828 -0.657 -16.125 1 93.44 411 LEU A O 1
ATOM 3282 N N . GLU A 1 412 ? -2.777 0.35 -15.945 1 94.62 412 GLU A N 1
ATOM 3283 C CA . GLU A 1 412 ? -2.627 0.615 -14.516 1 94.62 412 GLU A CA 1
ATOM 3284 C C . GLU A 1 412 ? -2.457 -0.681 -13.734 1 94.62 412 GLU A C 1
ATOM 3286 O O . GLU A 1 412 ? -1.629 -0.755 -12.82 1 94.62 412 GLU A O 1
ATOM 3291 N N . THR A 1 413 ? -3.203 -1.673 -14.062 1 92.88 413 THR A N 1
ATOM 3292 C CA . THR A 1 413 ? -3.129 -2.967 -13.391 1 92.88 413 THR A CA 1
ATOM 3293 C C . THR A 1 413 ? -1.764 -3.611 -13.609 1 92.88 413 THR A C 1
ATOM 3295 O O . THR A 1 413 ? -1.15 -4.121 -12.672 1 92.88 413 THR A O 1
ATOM 3298 N N . VAL A 1 414 ? -1.323 -3.533 -14.852 1 91.31 414 VAL A N 1
ATOM 3299 C CA . VAL A 1 414 ? -0.023 -4.109 -15.172 1 91.31 414 VAL A CA 1
ATOM 3300 C C . VAL A 1 414 ? 1.07 -3.41 -14.375 1 91.31 414 VAL A C 1
ATOM 3302 O O . VAL A 1 414 ? 2.004 -4.055 -13.891 1 91.31 414 VAL A O 1
ATOM 3305 N N . LEU A 1 415 ? 0.958 -2.156 -14.234 1 93.81 415 LEU A N 1
ATOM 3306 C CA . LEU A 1 415 ? 1.944 -1.402 -13.469 1 93.81 415 LEU A CA 1
ATOM 3307 C C . LEU A 1 415 ? 1.956 -1.847 -12.016 1 93.81 415 LEU A C 1
ATOM 3309 O O . LEU A 1 415 ? 3.023 -1.973 -11.406 1 93.81 415 LEU A O 1
ATOM 3313 N N . HIS A 1 416 ? 0.795 -2.041 -11.438 1 93.56 416 HIS A N 1
ATOM 3314 C CA . HIS A 1 416 ? 0.711 -2.535 -10.062 1 93.56 416 HIS A CA 1
ATOM 3315 C C . HIS A 1 416 ? 1.363 -3.906 -9.93 1 93.56 416 HIS A C 1
ATOM 3317 O O . HIS A 1 416 ? 2.049 -4.18 -8.945 1 93.56 416 HIS A O 1
ATOM 3323 N N . GLU A 1 417 ? 1.133 -4.695 -10.914 1 89 417 GLU A N 1
ATOM 3324 C CA . GLU A 1 417 ? 1.72 -6.031 -10.891 1 89 417 GLU A CA 1
ATOM 3325 C C . GLU A 1 417 ? 3.24 -5.973 -11.016 1 89 417 GLU A C 1
ATOM 3327 O O . GLU A 1 417 ? 3.953 -6.723 -10.352 1 89 417 GLU A O 1
ATOM 3332 N N . ILE A 1 418 ? 3.691 -5.125 -11.891 1 88.06 418 ILE A N 1
ATOM 3333 C CA . ILE A 1 418 ? 5.129 -4.93 -12.031 1 88.06 418 ILE A CA 1
ATOM 3334 C C . ILE A 1 418 ? 5.723 -4.434 -10.719 1 88.06 418 ILE A C 1
ATOM 3336 O O . ILE A 1 418 ? 6.793 -4.883 -10.297 1 88.06 418 ILE A O 1
ATOM 3340 N N . GLU A 1 419 ? 5.008 -3.469 -10.109 1 92.25 419 GLU A N 1
ATOM 3341 C CA . GLU A 1 419 ? 5.418 -2.98 -8.797 1 92.25 419 GLU A CA 1
ATOM 3342 C C . GLU A 1 419 ? 5.582 -4.129 -7.809 1 92.25 419 GLU A C 1
ATOM 3344 O O . GLU A 1 419 ? 6.594 -4.215 -7.105 1 92.25 419 GLU A O 1
ATOM 3349 N N . ALA A 1 420 ? 4.633 -4.977 -7.754 1 87.56 420 ALA A N 1
ATOM 3350 C CA . ALA A 1 420 ? 4.656 -6.121 -6.844 1 87.56 420 ALA A CA 1
ATOM 3351 C C . ALA A 1 420 ? 5.836 -7.039 -7.148 1 87.56 420 ALA A C 1
ATOM 3353 O O . ALA A 1 420 ? 6.492 -7.543 -6.234 1 87.56 420 ALA A O 1
ATOM 3354 N N . CYS A 1 421 ? 6.094 -7.242 -8.391 1 82.69 421 CYS A N 1
ATOM 3355 C CA . CYS A 1 421 ? 7.184 -8.117 -8.812 1 82.69 421 CYS A CA 1
ATOM 3356 C C . CYS A 1 421 ? 8.531 -7.551 -8.383 1 82.69 421 CYS A C 1
ATOM 3358 O O . CYS A 1 421 ? 9.359 -8.266 -7.816 1 82.69 421 CYS A O 1
ATOM 3360 N N . ILE A 1 422 ? 8.727 -6.34 -8.664 1 83.31 422 ILE A N 1
ATOM 3361 C CA . ILE A 1 422 ? 9.992 -5.699 -8.336 1 83.31 422 ILE A CA 1
ATOM 3362 C C . ILE A 1 422 ? 10.18 -5.68 -6.82 1 83.31 422 ILE A C 1
ATOM 3364 O O . ILE A 1 422 ? 11.297 -5.859 -6.328 1 83.31 422 ILE A O 1
ATOM 3368 N N . ASN A 1 423 ? 9.133 -5.43 -6.082 1 85.94 423 ASN A N 1
ATOM 3369 C CA . ASN A 1 423 ? 9.219 -5.383 -4.625 1 85.94 423 ASN A CA 1
ATOM 3370 C C . ASN A 1 423 ? 9.398 -6.777 -4.027 1 85.94 423 ASN A C 1
ATOM 3372 O O . ASN A 1 423 ? 9.633 -6.914 -2.828 1 85.94 423 ASN A O 1
ATOM 3376 N N . SER A 1 424 ? 9.258 -7.801 -4.824 1 80 424 SER A N 1
ATOM 3377 C CA . SER A 1 424 ? 9.461 -9.172 -4.363 1 80 424 SER A CA 1
ATOM 3378 C C . SER A 1 424 ? 10.891 -9.641 -4.629 1 80 424 SER A C 1
ATOM 3380 O O . SER A 1 424 ? 11.234 -10.781 -4.332 1 80 424 SER A O 1
ATOM 3382 N N . ARG A 1 425 ? 11.719 -8.75 -5.113 1 76.31 425 ARG A N 1
ATOM 3383 C CA . ARG A 1 425 ? 13.109 -9.086 -5.387 1 76.31 425 ARG A CA 1
ATOM 3384 C C . ARG A 1 425 ? 13.906 -9.203 -4.09 1 76.31 425 ARG A C 1
ATOM 3386 O O . ARG A 1 425 ? 13.68 -8.438 -3.146 1 76.31 425 ARG A O 1
ATOM 3393 N N . PRO A 1 426 ? 14.891 -10.094 -4.098 1 69.69 426 PRO A N 1
ATOM 3394 C CA . PRO A 1 426 ? 15.711 -10.219 -2.893 1 69.69 426 PRO A CA 1
ATOM 3395 C C . PRO A 1 426 ? 16.656 -9.039 -2.691 1 69.69 426 PRO A C 1
ATOM 3397 O O . PRO A 1 426 ? 17.172 -8.492 -3.664 1 69.69 426 PRO A O 1
ATOM 3400 N N . LEU A 1 427 ? 16.75 -8.633 -1.497 1 66.94 427 LEU A N 1
ATOM 3401 C CA . LEU A 1 427 ? 17.641 -7.531 -1.148 1 66.94 427 LEU A CA 1
ATOM 3402 C C . LEU A 1 427 ? 19.078 -8.031 -0.935 1 66.94 427 LEU A C 1
ATOM 3404 O O . LEU A 1 427 ? 20.016 -7.25 -0.968 1 66.94 427 LEU A O 1
ATOM 3408 N N . THR A 1 428 ? 19.125 -9.266 -0.583 1 59.09 428 THR A N 1
ATOM 3409 C CA . THR A 1 428 ? 20.438 -9.859 -0.332 1 59.09 428 THR A CA 1
ATOM 3410 C C . THR A 1 428 ? 20.688 -11.031 -1.28 1 59.09 428 THR A C 1
ATOM 3412 O O . THR A 1 428 ? 19.797 -11.43 -2.035 1 59.09 428 THR A O 1
ATOM 3415 N N . TYR A 1 429 ? 21.922 -11.367 -1.214 1 52.91 429 TYR A N 1
ATOM 3416 C CA . TYR A 1 429 ? 22.312 -12.492 -2.062 1 52.91 429 TYR A CA 1
ATOM 3417 C C . TYR A 1 429 ? 21.484 -13.727 -1.747 1 52.91 429 TYR A C 1
ATOM 3419 O O . TYR A 1 429 ? 21.219 -14.031 -0.579 1 52.91 429 TYR A O 1
ATOM 3427 N N . VAL A 1 430 ? 20.797 -14.102 -2.838 1 52.5 430 VAL A N 1
ATOM 3428 C CA . VAL A 1 430 ? 20.016 -15.32 -2.709 1 52.5 430 VAL A CA 1
ATOM 3429 C C . VAL A 1 430 ? 20.938 -16.531 -2.617 1 52.5 430 VAL A C 1
ATOM 3431 O O . VAL A 1 430 ? 21.641 -16.859 -3.578 1 52.5 430 VAL A O 1
ATOM 3434 N N . GLY A 1 431 ? 21.453 -16.688 -1.34 1 47.59 431 GLY A N 1
ATOM 3435 C CA . GLY A 1 431 ? 22.234 -17.906 -1.141 1 47.59 431 GLY A CA 1
ATOM 3436 C C . GLY A 1 431 ? 21.391 -19.141 -1.009 1 47.59 431 GLY A C 1
ATOM 3437 O O . GLY A 1 431 ? 20.172 -19.094 -1.204 1 47.59 431 GLY A O 1
ATOM 3438 N N . GLU A 1 432 ? 22.031 -20.359 -1.046 1 50.41 432 GLU A N 1
ATOM 3439 C CA . GLU A 1 432 ? 21.422 -21.688 -0.99 1 50.41 432 GLU A CA 1
ATOM 3440 C C . GLU A 1 432 ? 20.609 -21.859 0.292 1 50.41 432 GLU A C 1
ATOM 3442 O O . GLU A 1 432 ? 19.641 -22.609 0.32 1 50.41 432 GLU A O 1
ATOM 3447 N N . THR A 1 433 ? 20.984 -21.094 1.324 1 46 433 THR A N 1
ATOM 3448 C CA . THR A 1 433 ? 20.453 -21.625 2.578 1 46 433 THR A CA 1
ATOM 3449 C C . THR A 1 433 ? 19.359 -20.719 3.129 1 46 433 THR A C 1
ATOM 3451 O O . THR A 1 433 ? 18.594 -21.125 4.016 1 46 433 THR A O 1
ATOM 3454 N N . ARG A 1 434 ? 19.438 -19.344 2.807 1 53.53 434 ARG A N 1
ATOM 3455 C CA . ARG A 1 434 ? 18.547 -18.516 3.605 1 53.53 434 ARG A CA 1
ATOM 3456 C C . ARG A 1 434 ? 17.578 -17.734 2.719 1 53.53 434 ARG A C 1
ATOM 3458 O O . ARG A 1 434 ? 17.859 -17.484 1.549 1 53.53 434 ARG A O 1
ATOM 3465 N N . ASN A 1 435 ? 16.328 -17.75 3.164 1 58.19 435 ASN A N 1
ATOM 3466 C CA . ASN A 1 435 ? 15.336 -16.922 2.471 1 58.19 435 ASN A CA 1
ATOM 3467 C C . ASN A 1 435 ? 15.719 -15.445 2.508 1 58.19 435 ASN A C 1
ATOM 3469 O O . ASN A 1 435 ? 15.883 -14.867 3.586 1 58.19 435 ASN A O 1
ATOM 3473 N N . PRO A 1 436 ? 15.961 -14.938 1.388 1 62.66 436 PRO A N 1
ATOM 3474 C CA . PRO A 1 436 ? 16.359 -13.531 1.373 1 62.66 436 PRO A CA 1
ATOM 3475 C C . PRO A 1 436 ? 15.211 -12.586 1.711 1 62.66 436 PRO A C 1
ATOM 3477 O O . PRO A 1 436 ? 14.047 -12.922 1.481 1 62.66 436 PRO A O 1
ATOM 3480 N N . LEU A 1 437 ? 15.484 -11.57 2.373 1 68.44 437 LEU A N 1
ATOM 3481 C CA . LEU A 1 437 ? 14.5 -10.523 2.623 1 68.44 437 LEU A CA 1
ATOM 3482 C C . LEU A 1 437 ? 14.18 -9.766 1.341 1 68.44 437 LEU A C 1
ATOM 3484 O O . LEU A 1 437 ? 15.031 -9.625 0.464 1 68.44 437 LEU A O 1
ATOM 3488 N N . THR A 1 438 ? 13.023 -9.484 1.195 1 72.06 438 THR A N 1
ATOM 3489 C CA . THR A 1 438 ? 12.547 -8.672 0.086 1 72.06 438 THR A CA 1
ATOM 3490 C C . THR A 1 438 ? 11.867 -7.402 0.601 1 72.06 438 THR A C 1
ATOM 3492 O O . THR A 1 438 ? 11.461 -7.336 1.761 1 72.06 438 THR A O 1
ATOM 3495 N N . PRO A 1 439 ? 11.781 -6.352 -0.225 1 73 439 PRO A N 1
ATOM 3496 C CA . PRO A 1 439 ? 11.016 -5.168 0.183 1 73 439 PRO A CA 1
ATOM 3497 C C . PRO A 1 439 ? 9.586 -5.5 0.603 1 73 439 PRO A C 1
ATOM 3499 O O . PRO A 1 439 ? 9.047 -4.867 1.511 1 73 439 PRO A O 1
ATOM 3502 N N . SER A 1 440 ? 8.984 -6.477 -0.004 1 74.38 440 SER A N 1
ATOM 3503 C CA . SER A 1 440 ? 7.609 -6.859 0.298 1 74.38 440 SER A CA 1
ATOM 3504 C C . SER A 1 440 ? 7.473 -7.336 1.741 1 74.38 440 SER A C 1
ATOM 3506 O O . SER A 1 440 ? 6.414 -7.172 2.355 1 74.38 440 SER A O 1
ATOM 3508 N N . HIS A 1 441 ? 8.516 -7.883 2.266 1 70.94 441 HIS A N 1
ATOM 3509 C CA . HIS A 1 441 ? 8.484 -8.273 3.67 1 70.94 441 HIS A CA 1
ATOM 3510 C C . HIS A 1 441 ? 8.219 -7.066 4.57 1 70.94 441 HIS A C 1
ATOM 3512 O O . HIS A 1 441 ? 7.5 -7.176 5.562 1 70.94 441 HIS A O 1
ATOM 3518 N N . PHE A 1 442 ? 8.758 -5.977 4.176 1 71.06 442 PHE A N 1
ATOM 3519 C CA . PHE A 1 442 ? 8.672 -4.77 4.992 1 71.06 442 PHE A CA 1
ATOM 3520 C C . PHE A 1 442 ? 7.363 -4.031 4.719 1 71.06 442 PHE A C 1
ATOM 3522 O O . PHE A 1 442 ? 6.836 -3.352 5.602 1 71.06 442 PHE A O 1
ATOM 3529 N N . LEU A 1 443 ? 6.859 -4.238 3.562 1 74 443 LEU A N 1
ATOM 3530 C CA . LEU A 1 443 ? 5.676 -3.488 3.166 1 74 443 LEU A CA 1
ATOM 3531 C C . LEU A 1 443 ? 4.402 -4.234 3.553 1 74 443 LEU A C 1
ATOM 3533 O O . LEU A 1 443 ? 3.4 -3.613 3.918 1 74 443 LEU A O 1
ATOM 3537 N N . LEU A 1 444 ? 4.441 -5.602 3.41 1 72.31 444 LEU A N 1
ATOM 3538 C CA . LEU A 1 444 ? 3.225 -6.398 3.521 1 72.31 444 LEU A CA 1
ATOM 3539 C C . LEU A 1 444 ? 3.361 -7.445 4.621 1 72.31 444 LEU A C 1
ATOM 3541 O O . LEU A 1 444 ? 2.369 -8.047 5.035 1 72.31 444 LEU A O 1
ATOM 3545 N N . GLY A 1 445 ? 4.52 -7.656 5.105 1 66.12 445 GLY A N 1
ATOM 3546 C CA . GLY A 1 445 ? 4.766 -8.75 6.031 1 66.12 445 GLY A CA 1
ATOM 3547 C C . GLY A 1 445 ? 4.836 -10.102 5.348 1 66.12 445 GLY A C 1
ATOM 3548 O O . GLY A 1 445 ? 4.703 -11.141 6 1 66.12 445 GLY A O 1
ATOM 3549 N N . ARG A 1 446 ? 4.941 -10.008 3.914 1 66.88 446 ARG A N 1
ATOM 3550 C CA . ARG A 1 446 ? 5.051 -11.219 3.104 1 66.88 446 ARG A CA 1
ATOM 3551 C C . ARG A 1 446 ? 6.16 -11.078 2.064 1 66.88 446 ARG A C 1
ATOM 3553 O O . ARG A 1 446 ? 6.59 -9.969 1.748 1 66.88 446 ARG A O 1
ATOM 3560 N N . SER A 1 447 ? 6.633 -12.266 1.63 1 63.81 447 SER A N 1
ATOM 3561 C CA . SER A 1 447 ? 7.699 -12.234 0.636 1 63.81 447 SER A CA 1
ATOM 3562 C C . SER A 1 447 ? 7.207 -11.656 -0.688 1 63.81 447 SER A C 1
ATOM 3564 O O . SER A 1 447 ? 7.941 -10.945 -1.376 1 63.81 447 SER A O 1
ATOM 3566 N N . THR A 1 448 ? 5.926 -12.047 -1.024 1 67.19 448 THR A N 1
ATOM 3567 C CA . THR A 1 448 ? 5.336 -11.539 -2.258 1 67.19 448 THR A CA 1
ATOM 3568 C C . THR A 1 448 ? 3.816 -11.461 -2.141 1 67.19 448 THR A C 1
ATOM 3570 O O . THR A 1 448 ? 3.197 -12.297 -1.483 1 67.19 448 THR A O 1
ATOM 3573 N N . PRO A 1 449 ? 3.338 -10.414 -2.727 1 70.62 449 PRO A N 1
ATOM 3574 C CA . PRO A 1 449 ? 1.875 -10.336 -2.746 1 70.62 449 PRO A CA 1
ATOM 3575 C C . PRO A 1 449 ? 1.256 -11.203 -3.842 1 70.62 449 PRO A C 1
ATOM 3577 O O . PRO A 1 449 ? 0.051 -11.469 -3.818 1 70.62 449 PRO A O 1
ATOM 3580 N N . MET A 1 450 ? 2.098 -11.414 -4.832 1 61.88 450 MET A N 1
ATOM 3581 C CA . MET A 1 450 ? 1.562 -12.078 -6.02 1 61.88 450 MET A CA 1
ATOM 3582 C C . MET A 1 450 ? 1.631 -13.594 -5.867 1 61.88 450 MET A C 1
ATOM 3584 O O . MET A 1 450 ? 2.672 -14.203 -6.125 1 61.88 450 MET A O 1
ATOM 3588 N N . ARG A 1 451 ? 0.923 -14.008 -4.953 1 54.78 451 ARG A N 1
ATOM 3589 C CA . ARG A 1 451 ? 0.862 -15.461 -4.879 1 54.78 451 ARG A CA 1
ATOM 3590 C C . ARG A 1 451 ? -0.124 -16.016 -5.898 1 54.78 451 ARG A C 1
ATOM 3592 O O . ARG A 1 451 ? -1.218 -15.477 -6.074 1 54.78 451 ARG A O 1
ATOM 3599 N N . GLY A 1 452 ? 0.525 -16.406 -6.988 1 43.69 452 GLY A N 1
ATOM 3600 C CA . GLY A 1 452 ? -0.28 -16.969 -8.055 1 43.69 452 GLY A CA 1
ATOM 3601 C C . GLY A 1 452 ? -1.585 -17.562 -7.566 1 43.69 452 GLY A C 1
ATOM 3602 O O . GLY A 1 452 ? -1.603 -18.312 -6.586 1 43.69 452 GLY A O 1
ATOM 3603 N N . ILE A 1 453 ? -2.646 -16.703 -7.566 1 35.88 453 ILE A N 1
ATOM 3604 C CA . ILE A 1 453 ? -3.9 -17.438 -7.531 1 35.88 453 ILE A CA 1
ATOM 3605 C C . ILE A 1 453 ? -3.773 -18.703 -8.383 1 35.88 453 ILE A C 1
ATOM 3607 O O . ILE A 1 453 ? -4.551 -19.656 -8.219 1 35.88 453 ILE A O 1
ATOM 3611 N N . PHE A 1 454 ? -3.066 -18.516 -9.414 1 29.48 454 PHE A N 1
ATOM 3612 C CA . PHE A 1 454 ? -3.035 -19.672 -10.305 1 29.48 454 PHE A CA 1
ATOM 3613 C C . PHE A 1 454 ? -2.002 -20.688 -9.828 1 29.48 454 PHE A C 1
ATOM 3615 O O . PHE A 1 454 ? -0.935 -20.312 -9.336 1 29.48 454 PHE A O 1
ATOM 3622 N N . MET B 1 1 ? -24.484 49.812 -1.795 1 27.91 1 MET B N 1
ATOM 3623 C CA . MET B 1 1 ? -24.531 49.938 -0.34 1 27.91 1 MET B CA 1
ATOM 3624 C C . MET B 1 1 ? -23.969 48.656 0.325 1 27.91 1 MET B C 1
ATOM 3626 O O . MET B 1 1 ? -24.609 47.625 0.306 1 27.91 1 MET B O 1
ATOM 3630 N N . LEU B 1 2 ? -22.719 48.344 0.244 1 36.66 2 LEU B N 1
ATOM 3631 C CA . LEU B 1 2 ? -22.047 47.125 0.622 1 36.66 2 LEU B CA 1
ATOM 3632 C C . LEU B 1 2 ? -22.094 46.906 2.131 1 36.66 2 LEU B C 1
ATOM 3634 O O . LEU B 1 2 ? -21.812 47.812 2.9 1 36.66 2 LEU B O 1
ATOM 3638 N N . THR B 1 3 ? -22.984 46.156 2.609 1 45 3 THR B N 1
ATOM 3639 C CA . THR B 1 3 ? -23.219 46.031 4.043 1 45 3 THR B CA 1
ATOM 3640 C C . THR B 1 3 ? -21.938 45.656 4.781 1 45 3 THR B C 1
ATOM 3642 O O . THR B 1 3 ? -21.047 45.031 4.207 1 45 3 THR B O 1
ATOM 3645 N N . ASN B 1 4 ? -21.609 46.375 5.605 1 47.5 4 ASN B N 1
ATOM 3646 C CA . ASN B 1 4 ? -20.406 46.188 6.43 1 47.5 4 ASN B CA 1
ATOM 3647 C C . ASN B 1 4 ? -20.422 44.875 7.176 1 47.5 4 ASN B C 1
ATOM 3649 O O . ASN B 1 4 ? -21.438 44.469 7.746 1 47.5 4 ASN B O 1
ATOM 3653 N N . PRO B 1 5 ? -19.531 44.094 6.918 1 51.31 5 PRO B N 1
ATOM 3654 C CA . PRO B 1 5 ? -19.484 42.75 7.512 1 51.31 5 PRO B CA 1
ATOM 3655 C C . PRO B 1 5 ? -19.734 42.75 9.016 1 51.31 5 PRO B C 1
ATOM 3657 O O . PRO B 1 5 ? -20.219 41.781 9.578 1 51.31 5 PRO B O 1
ATOM 3660 N N . ALA B 1 6 ? -19.422 43.812 9.672 1 51 6 ALA B N 1
ATOM 3661 C CA . ALA B 1 6 ? -19.641 43.938 11.109 1 51 6 ALA B CA 1
ATOM 3662 C C . ALA B 1 6 ? -21.125 43.875 11.445 1 51 6 ALA B C 1
ATOM 3664 O O . ALA B 1 6 ? -21.5 43.719 12.609 1 51 6 ALA B O 1
ATOM 3665 N N . ASP B 1 7 ? -21.891 44.156 10.547 1 50.62 7 ASP B N 1
ATOM 3666 C CA . ASP B 1 7 ? -23.344 44.219 10.727 1 50.62 7 ASP B CA 1
ATOM 3667 C C . ASP B 1 7 ? -23.984 42.844 10.539 1 50.62 7 ASP B C 1
ATOM 3669 O O . ASP B 1 7 ? -25.203 42.688 10.648 1 50.62 7 ASP B O 1
ATOM 3673 N N . TRP B 1 8 ? -23.312 41.938 10.125 1 51.94 8 TRP B N 1
ATOM 3674 C CA . TRP B 1 8 ? -23.812 40.594 9.898 1 51.94 8 TRP B CA 1
ATOM 3675 C C . TRP B 1 8 ? -23.984 39.844 11.211 1 51.94 8 TRP B C 1
ATOM 3677 O O . TRP B 1 8 ? -23.062 39.812 12.023 1 51.94 8 TRP B O 1
ATOM 3687 N N . LYS B 1 9 ? -25.094 39.625 11.711 1 54.22 9 LYS B N 1
ATOM 3688 C CA . LYS B 1 9 ? -25.406 38.906 12.938 1 54.22 9 LYS B CA 1
ATOM 3689 C C . LYS B 1 9 ? -25.562 37.406 12.68 1 54.22 9 LYS B C 1
ATOM 3691 O O . LYS B 1 9 ? -26.094 37 11.641 1 54.22 9 LYS B O 1
ATOM 3696 N N . HIS B 1 10 ? -24.969 36.656 13.344 1 53.97 10 HIS B N 1
ATOM 3697 C CA . HIS B 1 10 ? -25.109 35.188 13.25 1 53.97 10 HIS B CA 1
ATOM 3698 C C . HIS B 1 10 ? -26.406 34.719 13.875 1 53.97 10 HIS B C 1
ATOM 3700 O O . HIS B 1 10 ? -26.734 35.094 15.008 1 53.97 10 HIS B O 1
ATOM 3706 N N . CYS B 1 11 ? -27.203 34.156 13.234 1 61.09 11 CYS B N 1
ATOM 3707 C CA . CYS B 1 11 ? -28.438 33.562 13.734 1 61.09 11 CYS B CA 1
ATOM 3708 C C . CYS B 1 11 ? -28.203 32.156 14.258 1 61.09 11 CYS B C 1
ATOM 3710 O O . CYS B 1 11 ? -27.812 31.25 13.5 1 61.09 11 CYS B O 1
ATOM 3712 N N . PRO B 1 12 ? -28.281 31.953 15.414 1 62.34 12 PRO B N 1
ATOM 3713 C CA . PRO B 1 12 ? -28.078 30.594 15.938 1 62.34 12 PRO B CA 1
ATOM 3714 C C . PRO B 1 12 ? -29.031 29.578 15.312 1 62.34 12 PRO B C 1
ATOM 3716 O O . PRO B 1 12 ? -30.141 29.938 14.891 1 62.34 12 PRO B O 1
ATOM 3719 N N . GLY B 1 13 ? -28.562 28.469 15.07 1 60.66 13 GLY B N 1
ATOM 3720 C CA . GLY B 1 13 ? -29.297 27.422 14.367 1 60.66 13 GLY B CA 1
ATOM 3721 C C . GLY B 1 13 ? -30.688 27.188 14.945 1 60.66 13 GLY B C 1
ATOM 3722 O O . GLY B 1 13 ? -31.641 26.984 14.203 1 60.66 13 GLY B O 1
ATOM 3723 N N . ARG B 1 14 ? -30.781 27.344 16.156 1 66.94 14 ARG B N 1
ATOM 3724 C CA . ARG B 1 14 ? -32.094 27.078 16.766 1 66.94 14 ARG B CA 1
ATOM 3725 C C . ARG B 1 14 ? -33.094 28.172 16.422 1 66.94 14 ARG B C 1
ATOM 3727 O O . ARG B 1 14 ? -34.281 27.938 16.438 1 66.94 14 ARG B O 1
ATOM 3734 N N . GLU B 1 15 ? -32.562 29.281 15.969 1 65.12 15 GLU B N 1
ATOM 3735 C CA . GLU B 1 15 ? -33.438 30.406 15.664 1 65.12 15 GLU B CA 1
ATOM 3736 C C . GLU B 1 15 ? -33.469 30.688 14.164 1 65.12 15 GLU B C 1
ATOM 3738 O O . GLU B 1 15 ? -34.125 31.641 13.719 1 65.12 15 GLU B O 1
ATOM 3743 N N . ASN B 1 16 ? -32.812 29.969 13.43 1 64.94 16 ASN B N 1
ATOM 3744 C CA . ASN B 1 16 ? -32.781 30.141 11.977 1 64.94 16 ASN B CA 1
ATOM 3745 C C . ASN B 1 16 ? -34 29.516 11.312 1 64.94 16 ASN B C 1
ATOM 3747 O O . ASN B 1 16 ? -34.219 28.297 11.383 1 64.94 16 ASN B O 1
ATOM 3751 N N . PRO B 1 17 ? -34.781 30.266 10.742 1 70.12 17 PRO B N 1
ATOM 3752 C CA . PRO B 1 17 ? -36 29.734 10.125 1 70.12 17 PRO B CA 1
ATOM 3753 C C . PRO B 1 17 ? -35.719 28.75 8.992 1 70.12 17 PRO B C 1
ATOM 3755 O O . PRO B 1 17 ? -36.5 27.859 8.727 1 70.12 17 PRO B O 1
ATOM 3758 N N . ALA B 1 18 ? -34.594 28.938 8.398 1 70.12 18 ALA B N 1
ATOM 3759 C CA . ALA B 1 18 ? -34.25 28.078 7.27 1 70.12 18 ALA B CA 1
ATOM 3760 C C . ALA B 1 18 ? -34 26.641 7.742 1 70.12 18 ALA B C 1
ATOM 3762 O O . ALA B 1 18 ? -34.219 25.688 6.988 1 70.12 18 ALA B O 1
ATOM 3763 N N . ASP B 1 19 ? -33.656 26.469 9 1 64.81 19 ASP B N 1
ATOM 3764 C CA . ASP B 1 19 ? -33.406 25.141 9.562 1 64.81 19 ASP B CA 1
ATOM 3765 C C . ASP B 1 19 ? -34.688 24.375 9.812 1 64.81 19 ASP B C 1
ATOM 3767 O O . ASP B 1 19 ? -34.688 23.156 9.922 1 64.81 19 ASP B O 1
ATOM 3771 N N . LEU B 1 20 ? -35.625 24.969 9.875 1 67.75 20 LEU B N 1
ATOM 3772 C CA . LEU B 1 20 ? -36.906 24.312 10.102 1 67.75 20 LEU B CA 1
ATOM 3773 C C . LEU B 1 20 ? -37.25 23.391 8.953 1 67.75 20 LEU B C 1
ATOM 3775 O O . LEU B 1 20 ? -37.875 22.344 9.164 1 67.75 20 LEU B O 1
ATOM 3779 N N . LEU B 1 21 ? -36.906 23.812 7.816 1 62.62 21 LEU B N 1
ATOM 3780 C CA . LEU B 1 21 ? -37.188 23 6.645 1 62.62 21 LEU B CA 1
ATOM 3781 C C . LEU B 1 21 ? -36.344 21.719 6.668 1 62.62 21 LEU B C 1
ATOM 3783 O O . LEU B 1 21 ? -36.812 20.656 6.234 1 62.62 21 LEU B O 1
ATOM 3787 N N . THR B 1 22 ? -35.188 21.844 7.203 1 56.94 22 THR B N 1
ATOM 3788 C CA . THR B 1 22 ? -34.312 20.672 7.148 1 56.94 22 THR B CA 1
ATOM 3789 C C . THR B 1 22 ? -34.531 19.766 8.344 1 56.94 22 THR B C 1
ATOM 3791 O O . THR B 1 22 ? -34.156 18.578 8.32 1 56.94 22 THR B O 1
ATOM 3794 N N . ARG B 1 23 ? -35.188 20.188 9.391 1 59.03 23 ARG B N 1
ATOM 3795 C CA . ARG B 1 23 ? -35.469 19.406 10.594 1 59.03 23 ARG B CA 1
ATOM 3796 C C . ARG B 1 23 ? -36.75 18.609 10.438 1 59.03 23 ARG B C 1
ATOM 3798 O O . ARG B 1 23 ? -37.25 18.047 11.414 1 59.03 23 ARG B O 1
ATOM 3805 N N . GLY B 1 24 ? -37.219 18.375 9.336 1 58.03 24 GLY B N 1
ATOM 3806 C CA . GLY B 1 24 ? -38.312 17.484 9.031 1 58.03 24 GLY B CA 1
ATOM 3807 C C . GLY B 1 24 ? -39.656 17.969 9.578 1 58.03 24 GLY B C 1
ATOM 3808 O O . GLY B 1 24 ? -40.531 17.156 9.883 1 58.03 24 GLY B O 1
ATOM 3809 N N . LEU B 1 25 ? -39.75 19.156 9.844 1 56.38 25 LEU B N 1
ATOM 3810 C CA . LEU B 1 25 ? -41.062 19.594 10.312 1 56.38 25 LEU B CA 1
ATOM 3811 C C . LEU B 1 25 ? -42.062 19.5 9.188 1 56.38 25 LEU B C 1
ATOM 3813 O O . LEU B 1 25 ? -41.75 19.719 8.016 1 56.38 25 LEU B O 1
ATOM 3817 N N . GLY B 1 26 ? -43.156 18.891 9.406 1 60.22 26 GLY B N 1
ATOM 3818 C CA . GLY B 1 26 ? -44.25 18.797 8.469 1 60.22 26 GLY B CA 1
ATOM 3819 C C . GLY B 1 26 ? -44.781 20.141 8.008 1 60.22 26 GLY B C 1
ATOM 3820 O O . GLY B 1 26 ? -44.531 21.156 8.648 1 60.22 26 GLY B O 1
ATOM 3821 N N . ALA B 1 27 ? -45.312 20.219 6.871 1 63.25 27 ALA B N 1
ATOM 3822 C CA . ALA B 1 27 ? -45.844 21.422 6.227 1 63.25 27 ALA B CA 1
ATOM 3823 C C . ALA B 1 27 ? -46.75 22.203 7.168 1 63.25 27 ALA B C 1
ATOM 3825 O O . ALA B 1 27 ? -46.688 23.438 7.219 1 63.25 27 ALA B O 1
ATOM 3826 N N . GLU B 1 28 ? -47.531 21.438 7.895 1 63.28 28 GLU B N 1
ATOM 3827 C CA . GLU B 1 28 ? -48.469 22.047 8.805 1 63.28 28 GLU B CA 1
ATOM 3828 C C . GLU B 1 28 ? -47.781 22.719 9.984 1 63.28 28 GLU B C 1
ATOM 3830 O O . GLU B 1 28 ? -48.156 23.828 10.391 1 63.28 28 GLU B O 1
ATOM 3835 N N . ASP B 1 29 ? -46.719 22.062 10.391 1 64.94 29 ASP B N 1
ATOM 3836 C CA . ASP B 1 29 ? -45.969 22.562 11.547 1 64.94 29 ASP B CA 1
ATOM 3837 C C . ASP B 1 29 ? -45.094 23.734 11.164 1 64.94 29 ASP B C 1
ATOM 3839 O O . ASP B 1 29 ? -44.875 24.656 11.969 1 64.94 29 ASP B O 1
ATOM 3843 N N . LEU B 1 30 ? -44.719 23.703 10.008 1 66.19 30 LEU B N 1
ATOM 3844 C CA . LEU B 1 30 ? -43.938 24.812 9.492 1 66.19 30 LEU B CA 1
ATOM 3845 C C . LEU B 1 30 ? -44.781 26.078 9.391 1 66.19 30 LEU B C 1
ATOM 3847 O O . LEU B 1 30 ? -44.312 27.172 9.75 1 66.19 30 LEU B O 1
ATOM 3851 N N . MET B 1 31 ? -45.969 25.859 8.961 1 67.69 31 MET B N 1
ATOM 3852 C CA . MET B 1 31 ? -46.875 26.984 8.758 1 67.69 31 MET B CA 1
ATOM 3853 C C . MET B 1 31 ? -47.312 27.594 10.094 1 67.69 31 MET B C 1
ATOM 3855 O O . MET B 1 31 ? -47.656 28.766 10.156 1 67.69 31 MET B O 1
ATOM 3859 N N . THR B 1 32 ? -47.156 26.781 11.109 1 67.69 32 THR B N 1
ATOM 3860 C CA . THR B 1 32 ? -47.594 27.234 12.422 1 67.69 32 THR B CA 1
ATOM 3861 C C . THR B 1 32 ? -46.375 27.734 13.234 1 67.69 32 THR B C 1
ATOM 3863 O O . THR B 1 32 ? -46.562 28.281 14.328 1 67.69 32 THR B O 1
ATOM 3866 N N . SER B 1 33 ? -45.25 27.531 12.688 1 65.88 33 SER B N 1
ATOM 3867 C CA . SER B 1 33 ? -44.031 27.922 13.414 1 65.88 33 SER B CA 1
ATOM 3868 C C . SER B 1 33 ? -43.812 29.438 13.352 1 65.88 33 SER B C 1
ATOM 3870 O O . SER B 1 33 ? -43.812 30.016 12.266 1 65.88 33 SER B O 1
ATOM 3872 N N . ARG B 1 34 ? -43.688 29.984 14.484 1 72.56 34 ARG B N 1
ATOM 3873 C CA . ARG B 1 34 ? -43.5 31.422 14.625 1 72.56 34 ARG B CA 1
ATOM 3874 C C . ARG B 1 34 ? -42.188 31.875 14.023 1 72.56 34 ARG B C 1
ATOM 3876 O O . ARG B 1 34 ? -42.094 32.938 13.398 1 72.56 34 ARG B O 1
ATOM 3883 N N . LEU B 1 35 ? -41.25 30.969 14.156 1 72.62 35 LEU B N 1
ATOM 3884 C CA . LEU B 1 35 ? -39.906 31.266 13.656 1 72.62 35 LEU B CA 1
ATOM 3885 C C . LEU B 1 35 ? -39.906 31.344 12.133 1 72.62 35 LEU B C 1
ATOM 3887 O O . LEU B 1 35 ? -39.219 32.188 11.555 1 72.62 35 LEU B O 1
ATOM 3891 N N . TRP B 1 36 ? -40.688 30.609 11.508 1 71.12 36 TRP B N 1
ATOM 3892 C CA . TRP B 1 36 ? -40.781 30.578 10.047 1 71.12 36 TRP B CA 1
ATOM 3893 C C . TRP B 1 36 ? -41.531 31.781 9.523 1 71.12 36 TRP B C 1
ATOM 3895 O O . TRP B 1 36 ? -41.156 32.375 8.516 1 71.12 36 TRP B O 1
ATOM 3905 N N . LYS B 1 37 ? -42.531 32.125 10.305 1 71.81 37 LYS B N 1
ATOM 3906 C CA . LYS B 1 37 ? -43.406 33.188 9.875 1 71.81 37 LYS B CA 1
ATOM 3907 C C . LYS B 1 37 ? -42.781 34.562 10.141 1 71.81 37 LYS B C 1
ATOM 3909 O O . LYS B 1 37 ? -42.906 35.469 9.312 1 71.81 37 LYS B O 1
ATOM 3914 N N . GLU B 1 38 ? -42.062 34.656 11.422 1 70.44 38 GLU B N 1
ATOM 3915 C CA . GLU B 1 38 ? -41.719 36 11.867 1 70.44 38 GLU B CA 1
ATOM 3916 C C . GLU B 1 38 ? -40.188 36.188 11.938 1 70.44 38 GLU B C 1
ATOM 3918 O O . GLU B 1 38 ? -39.719 37.312 12.125 1 70.44 38 GLU B O 1
ATOM 3923 N N . GLY B 1 39 ? -39.469 34.969 11.672 1 68.5 39 GLY B N 1
ATOM 3924 C CA . GLY B 1 39 ? -38.031 35 11.805 1 68.5 39 GLY B CA 1
ATOM 3925 C C . GLY B 1 39 ? -37.562 35 13.242 1 68.5 39 GLY B C 1
ATOM 3926 O O . GLY B 1 39 ? -38.375 34.938 14.172 1 68.5 39 GLY B O 1
ATOM 3927 N N . PRO B 1 40 ? -36.281 34.938 13.453 1 61.97 40 PRO B N 1
ATOM 3928 C CA . PRO B 1 40 ? -35.812 34.969 14.836 1 61.97 40 PRO B CA 1
ATOM 3929 C C . PRO B 1 40 ? -36.188 36.25 15.57 1 61.97 40 PRO B C 1
ATOM 3931 O O . PRO B 1 40 ? -36.312 37.312 14.953 1 61.97 40 PRO B O 1
ATOM 3934 N N . VAL B 1 41 ? -36.438 36.156 16.672 1 62.44 41 VAL B N 1
ATOM 3935 C CA . VAL B 1 41 ? -36.969 37.25 17.469 1 62.44 41 VAL B CA 1
ATOM 3936 C C . VAL B 1 41 ? -36 38.406 17.469 1 62.44 41 VAL B C 1
ATOM 3938 O O . VAL B 1 41 ? -36.406 39.562 17.484 1 62.44 41 VAL B O 1
ATOM 3941 N N . TRP B 1 42 ? -34.781 38.031 17.406 1 64.31 42 TRP B N 1
ATOM 3942 C CA . TRP B 1 42 ? -33.781 39.094 17.578 1 64.31 42 TRP B CA 1
ATOM 3943 C C . TRP B 1 42 ? -33.719 39.969 16.344 1 64.31 42 TRP B C 1
ATOM 3945 O O . TRP B 1 42 ? -33.25 41.094 16.422 1 64.31 42 TRP B O 1
ATOM 3955 N N . LEU B 1 43 ? -34.062 39.375 15.312 1 60.12 43 LEU B N 1
ATOM 3956 C CA . LEU B 1 43 ? -34.031 40.188 14.102 1 60.12 43 LEU B CA 1
ATOM 3957 C C . LEU B 1 43 ? -35.062 41.344 14.195 1 60.12 43 LEU B C 1
ATOM 3959 O O . LEU B 1 43 ? -34.844 42.406 13.602 1 60.12 43 LEU B O 1
ATOM 3963 N N . THR B 1 44 ? -36.094 40.844 14.719 1 53.47 44 THR B N 1
ATOM 3964 C CA . THR B 1 44 ? -37.156 41.875 14.828 1 53.47 44 THR B CA 1
ATOM 3965 C C . THR B 1 44 ? -36.875 42.812 15.977 1 53.47 44 THR B C 1
ATOM 3967 O O . THR B 1 44 ? -37.469 43.906 16.062 1 53.47 44 THR B O 1
ATOM 3970 N N . ASN B 1 45 ? -36.125 42.188 17.031 1 44.19 45 ASN B N 1
ATOM 3971 C CA . ASN B 1 45 ? -35.844 43.094 18.141 1 44.19 45 ASN B CA 1
ATOM 3972 C C . ASN B 1 45 ? -34.781 44.156 17.766 1 44.19 45 ASN B C 1
ATOM 3974 O O . ASN B 1 45 ? -33.656 43.812 17.422 1 44.19 45 ASN B O 1
ATOM 3978 N N . THR B 1 46 ? -35.125 45.062 17.094 1 42.22 46 THR B N 1
ATOM 3979 C CA . THR B 1 46 ? -34.406 46.281 16.906 1 42.22 46 THR B CA 1
ATOM 3980 C C . THR B 1 46 ? -33.625 46.688 18.172 1 42.22 46 THR B C 1
ATOM 3982 O O . THR B 1 46 ? -34.25 47.094 19.156 1 42.22 46 THR B O 1
ATOM 3985 N N . LYS B 1 47 ? -32.625 45.781 18.594 1 38.31 47 LYS B N 1
ATOM 3986 C CA . LYS B 1 47 ? -31.875 46.094 19.797 1 38.31 47 LYS B CA 1
ATOM 3987 C C . LYS B 1 47 ? -31.469 47.562 19.844 1 38.31 47 LYS B C 1
ATOM 3989 O O . LYS B 1 47 ? -30.516 47.969 19.172 1 38.31 47 LYS B O 1
ATOM 3994 N N . THR B 1 48 ? -32.219 48.375 19.844 1 32.16 48 THR B N 1
ATOM 3995 C CA . THR B 1 48 ? -31.75 49.688 20.281 1 32.16 48 THR B CA 1
ATOM 3996 C C . THR B 1 48 ? -30.797 49.562 21.453 1 32.16 48 THR B C 1
ATOM 3998 O O . THR B 1 48 ? -29.812 50.312 21.547 1 32.16 48 THR B O 1
ATOM 4001 N N . ASP B 1 49 ? -31.359 49.031 22.578 1 27.75 49 ASP B N 1
ATOM 4002 C CA . ASP B 1 49 ? -31 49.656 23.844 1 27.75 49 ASP B CA 1
ATOM 4003 C C . ASP B 1 49 ? -29.594 49.281 24.266 1 27.75 49 ASP B C 1
ATOM 4005 O O . ASP B 1 49 ? -28.984 48.344 23.703 1 27.75 49 ASP B O 1
ATOM 4009 N N . SER B 1 50 ? -29.406 48.844 25.703 1 27.28 50 SER B N 1
ATOM 4010 C CA . SER B 1 50 ? -28.422 49.125 26.75 1 27.28 50 SER B CA 1
ATOM 4011 C C . SER B 1 50 ? -27.266 48.125 26.703 1 27.28 50 SER B C 1
ATOM 4013 O O . SER B 1 50 ? -27.438 46.938 27.031 1 27.28 50 SER B O 1
ATOM 4015 N N . ALA B 1 51 ? -26.5 48.031 25.719 1 30.14 51 ALA B N 1
ATOM 4016 C CA . ALA B 1 51 ? -25.188 47.375 25.578 1 30.14 51 ALA B CA 1
ATOM 4017 C C . ALA B 1 51 ? -24.359 47.562 26.844 1 30.14 51 ALA B C 1
ATOM 4019 O O . ALA B 1 51 ? -23.156 47.281 26.844 1 30.14 51 ALA B O 1
ATOM 4020 N N . GLU B 1 52 ? -24.875 48.438 27.797 1 25.39 52 GLU B N 1
ATOM 4021 C CA . GLU B 1 52 ? -23.969 48.875 28.844 1 25.39 52 GLU B CA 1
ATOM 4022 C C . GLU B 1 52 ? -23.484 47.719 29.703 1 25.39 52 GLU B C 1
ATOM 4024 O O . GLU B 1 52 ? -22.359 47.75 30.219 1 25.39 52 GLU B O 1
ATOM 4029 N N . GLU B 1 53 ? -24.469 46.781 30.094 1 23 53 GLU B N 1
ATOM 4030 C CA . GLU B 1 53 ? -24.391 46.375 31.5 1 23 53 GLU B CA 1
ATOM 4031 C C . GLU B 1 53 ? -23.156 45.531 31.766 1 23 53 GLU B C 1
ATOM 4033 O O . GLU B 1 53 ? -22.516 45.688 32.812 1 23 53 GLU B O 1
ATOM 4038 N N . THR B 1 54 ? -23.094 44.281 31.203 1 22.89 54 THR B N 1
ATOM 4039 C CA . THR B 1 54 ? -22.656 43.219 32.125 1 22.89 54 THR B CA 1
ATOM 4040 C C . THR B 1 54 ? -21.141 43.312 32.375 1 22.89 54 THR B C 1
ATOM 4042 O O . THR B 1 54 ? -20.375 42.5 31.859 1 22.89 54 THR B O 1
ATOM 4045 N N . LEU B 1 55 ? -20.422 44.312 31.797 1 22.41 55 LEU B N 1
ATOM 4046 C CA . LEU B 1 55 ? -19 44.469 32.031 1 22.41 55 LEU B CA 1
ATOM 4047 C C . LEU B 1 55 ? -18.703 44.562 33.531 1 22.41 55 LEU B C 1
ATOM 4049 O O . LEU B 1 55 ? -17.594 44.938 33.938 1 22.41 55 LEU B O 1
ATOM 4053 N N . ASP B 1 56 ? -19.875 44.406 34.375 1 21.25 56 ASP B N 1
ATOM 4054 C CA . ASP B 1 56 ? -20 45.062 35.656 1 21.25 56 ASP B CA 1
ATOM 4055 C C . ASP B 1 56 ? -18.766 44.844 36.531 1 21.25 56 ASP B C 1
ATOM 4057 O O . ASP B 1 56 ? -18 43.906 36.281 1 21.25 56 ASP B O 1
ATOM 4061 N N . ILE B 1 57 ? -18.891 45.344 37.844 1 21.34 57 ILE B N 1
ATOM 4062 C CA . ILE B 1 57 ? -18.531 46.062 39.062 1 21.34 57 ILE B CA 1
ATOM 4063 C C . ILE B 1 57 ? -17.859 45.094 40.031 1 21.34 57 ILE B C 1
ATOM 4065 O O . ILE B 1 57 ? -18.516 44.281 40.719 1 21.34 57 ILE B O 1
ATOM 4069 N N . PHE B 1 58 ? -16.859 44 39.469 1 20.81 58 PHE B N 1
ATOM 4070 C CA . PHE B 1 58 ? -15.938 43.344 40.406 1 20.81 58 PHE B CA 1
ATOM 4071 C C . PHE B 1 58 ? -15.359 44.375 41.375 1 20.81 58 PHE B C 1
ATOM 4073 O O . PHE B 1 58 ? -14.375 44.094 42.062 1 20.81 58 PHE B O 1
ATOM 4080 N N . GLU B 1 59 ? -15.781 45.625 41.094 1 20.33 59 GLU B N 1
ATOM 4081 C CA . GLU B 1 59 ? -15.078 46.594 41.938 1 20.33 59 GLU B CA 1
ATOM 4082 C C . GLU B 1 59 ? -15.25 46.219 43.438 1 20.33 59 GLU B C 1
ATOM 4084 O O . GLU B 1 59 ? -14.727 46.906 44.312 1 20.33 59 GLU B O 1
ATOM 4089 N N . THR B 1 60 ? -16.406 45.406 43.625 1 18.86 60 THR B N 1
ATOM 4090 C CA . THR B 1 60 ? -16.953 46.062 44.812 1 18.86 60 THR B CA 1
ATOM 4091 C C . THR B 1 60 ? -15.898 46.156 45.906 1 18.86 60 THR B C 1
ATOM 4093 O O . THR B 1 60 ? -15.68 47.219 46.5 1 18.86 60 THR B O 1
ATOM 4096 N N . ASN B 1 61 ? -16.141 45.281 47.031 1 18.62 61 ASN B N 1
ATOM 4097 C CA . ASN B 1 61 ? -16.219 45.594 48.469 1 18.62 61 ASN B CA 1
ATOM 4098 C C . ASN B 1 61 ? -14.828 45.562 49.094 1 18.62 61 ASN B C 1
ATOM 4100 O O . ASN B 1 61 ? -14.273 44.5 49.375 1 18.62 61 ASN B O 1
ATOM 4104 N N . GLU B 1 62 ? -13.828 46.438 48.625 1 19.11 62 GLU B N 1
ATOM 4105 C CA . GLU B 1 62 ? -12.547 46.844 49.219 1 19.11 62 GLU B CA 1
ATOM 4106 C C . GLU B 1 62 ? -12.672 47.094 50.719 1 19.11 62 GLU B C 1
ATOM 4108 O O . GLU B 1 62 ? -11.672 47.188 51.406 1 19.11 62 GLU B O 1
ATOM 4113 N N . LYS B 1 63 ? -13.836 47.781 51.125 1 18.17 63 LYS B N 1
ATOM 4114 C CA . LYS B 1 63 ? -13.406 48.844 52.031 1 18.17 63 LYS B CA 1
ATOM 4115 C C . LYS B 1 63 ? -12.906 48.281 53.344 1 18.17 63 LYS B C 1
ATOM 4117 O O . LYS B 1 63 ? -12.383 49 54.188 1 18.17 63 LYS B O 1
ATOM 4122 N N . GLN B 1 64 ? -13.648 47.219 53.844 1 18.47 64 GLN B N 1
ATOM 4123 C CA . GLN B 1 64 ? -13.898 47.625 55.219 1 18.47 64 GLN B CA 1
ATOM 4124 C C . GLN B 1 64 ? -12.594 47.75 56 1 18.47 64 GLN B C 1
ATOM 4126 O O . GLN B 1 64 ? -12.344 48.781 56.625 1 18.47 64 GLN B O 1
ATOM 4131 N N . GLY B 1 65 ? -12.516 46.938 57.156 1 17.77 65 GLY B N 1
ATOM 4132 C CA . GLY B 1 65 ? -12.18 47.375 58.5 1 17.77 65 GLY B CA 1
ATOM 4133 C C . GLY B 1 65 ? -10.695 47.594 58.688 1 17.77 65 GLY B C 1
ATOM 4134 O O . GLY B 1 65 ? -9.875 46.781 58.25 1 17.77 65 GLY B O 1
ATOM 4135 N N . ALA B 1 66 ? -10.273 48.844 58.938 1 17.73 66 ALA B N 1
ATOM 4136 C CA . ALA B 1 66 ? -9.125 49.719 59.156 1 17.73 66 ALA B CA 1
ATOM 4137 C C . ALA B 1 66 ? -8.188 49.125 60.219 1 17.73 66 ALA B C 1
ATOM 4139 O O . ALA B 1 66 ? -7.059 49.594 60.375 1 17.73 66 ALA B O 1
ATOM 4140 N N . GLU B 1 67 ? -8.812 48.344 61.188 1 17.31 67 GLU B N 1
ATOM 4141 C CA . GLU B 1 67 ? -8.281 48.875 62.438 1 17.31 67 GLU B CA 1
ATOM 4142 C C . GLU B 1 67 ? -6.77 48.719 62.5 1 17.31 67 GLU B C 1
ATOM 4144 O O . GLU B 1 67 ? -6.059 49.688 62.812 1 17.31 67 GLU B O 1
ATOM 4149 N N . ASN B 1 68 ? -6.32 47.625 63.219 1 18.45 68 ASN B N 1
ATOM 4150 C CA . ASN B 1 68 ? -5.441 47.844 64.375 1 18.45 68 ASN B CA 1
ATOM 4151 C C . ASN B 1 68 ? -4 48.094 63.938 1 18.45 68 ASN B C 1
ATOM 4153 O O . ASN B 1 68 ? -3.566 47.625 62.875 1 18.45 68 ASN B O 1
ATOM 4157 N N . THR B 1 69 ? -3.209 48.906 64.75 1 17.48 69 THR B N 1
ATOM 4158 C CA . THR B 1 69 ? -2.105 49.812 65 1 17.48 69 THR B CA 1
ATOM 4159 C C . THR B 1 69 ? -0.763 49.125 64.812 1 17.48 69 THR B C 1
ATOM 4161 O O . THR B 1 69 ? 0.24 49.75 64.5 1 17.48 69 THR B O 1
ATOM 4164 N N . SER B 1 70 ? -0.652 47.812 65.25 1 19.36 70 SER B N 1
ATOM 4165 C CA . SER B 1 70 ? 0.542 47.875 66.125 1 19.36 70 SER B CA 1
ATOM 4166 C C . SER B 1 70 ? 1.793 48.125 65.25 1 19.36 70 SER B C 1
ATOM 4168 O O . SER B 1 70 ? 1.775 47.938 64.062 1 19.36 70 SER B O 1
ATOM 4170 N N . ASP B 1 71 ? 2.988 48 65.938 1 18.86 71 ASP B N 1
ATOM 4171 C CA . ASP B 1 71 ? 4.277 48.656 66.188 1 18.86 71 ASP B CA 1
ATOM 4172 C C . ASP B 1 71 ? 5.324 48.188 65.188 1 18.86 71 ASP B C 1
ATOM 4174 O O . ASP B 1 71 ? 6.391 48.812 65.062 1 18.86 71 ASP B O 1
ATOM 4178 N N . GLU B 1 72 ? 5.164 46.938 64.562 1 20.16 72 GLU B N 1
ATOM 4179 C CA . GLU B 1 72 ? 6.504 46.344 64.5 1 20.16 72 GLU B CA 1
ATOM 4180 C C . GLU B 1 72 ? 7.352 47.031 63.438 1 20.16 72 GLU B C 1
ATOM 4182 O O . GLU B 1 72 ? 6.926 47.156 62.281 1 20.16 72 GLU B O 1
ATOM 4187 N N . GLU B 1 73 ? 8.297 47.844 63.75 1 20.22 73 GLU B N 1
ATOM 4188 C CA . GLU B 1 73 ? 9.391 48.625 63.188 1 20.22 73 GLU B CA 1
ATOM 4189 C C . GLU B 1 73 ? 10.25 47.75 62.25 1 20.22 73 GLU B C 1
ATOM 4191 O O . GLU B 1 73 ? 11.359 48.156 61.875 1 20.22 73 GLU B O 1
ATOM 4196 N N . GLN B 1 74 ? 9.836 46.531 61.812 1 20.69 74 GLN B N 1
ATOM 4197 C CA . GLN B 1 74 ? 11.016 45.812 61.344 1 20.69 74 GLN B CA 1
ATOM 4198 C C . GLN B 1 74 ? 11.711 46.531 60.219 1 20.69 74 GLN B C 1
ATOM 4200 O O . GLN B 1 74 ? 11.055 47.156 59.375 1 20.69 74 GLN B O 1
ATOM 4205 N N . GLU B 1 75 ? 13.023 46.656 60.25 1 21.3 75 GLU B N 1
ATOM 4206 C CA . GLU B 1 75 ? 14.148 47.25 59.531 1 21.3 75 GLU B CA 1
ATOM 4207 C C . GLU B 1 75 ? 14.18 46.812 58.062 1 21.3 75 GLU B C 1
ATOM 4209 O O . GLU B 1 75 ? 14.117 45.594 57.781 1 21.3 75 GLU B O 1
ATOM 4214 N N . SER B 1 76 ? 13.773 47.656 57.156 1 20.91 76 SER B N 1
ATOM 4215 C CA . SER B 1 76 ? 13.672 47.594 55.688 1 20.91 76 SER B CA 1
ATOM 4216 C C . SER B 1 76 ? 15.023 47.312 55.062 1 20.91 76 SER B C 1
ATOM 4218 O O . SER B 1 76 ? 15.867 48.219 54.938 1 20.91 76 SER B O 1
ATOM 4220 N N . GLN B 1 77 ? 15.82 46.312 55.469 1 22.64 77 GLN B N 1
ATOM 4221 C CA . GLN B 1 77 ? 17.078 46.219 54.75 1 22.64 77 GLN B CA 1
ATOM 4222 C C . GLN B 1 77 ? 16.828 46.156 53.25 1 22.64 77 GLN B C 1
ATOM 4224 O O . GLN B 1 77 ? 15.938 45.438 52.781 1 22.64 77 GLN B O 1
ATOM 4229 N N . ALA B 1 78 ? 17.312 47.156 52.5 1 23.38 78 ALA B N 1
ATOM 4230 C CA . ALA B 1 78 ? 17.344 47.469 51.062 1 23.38 78 ALA B CA 1
ATOM 4231 C C . ALA B 1 78 ? 17.906 46.312 50.25 1 23.38 78 ALA B C 1
ATOM 4233 O O . ALA B 1 78 ? 19.109 46.125 50.156 1 23.38 78 ALA B O 1
ATOM 4234 N N . LYS B 1 79 ? 17.594 45.031 50.531 1 25.58 79 LYS B N 1
ATOM 4235 C CA . LYS B 1 79 ? 18.234 44.062 49.656 1 25.58 79 LYS B CA 1
ATOM 4236 C C . LYS B 1 79 ? 17.969 44.438 48.188 1 25.58 79 LYS B C 1
ATOM 4238 O O . LYS B 1 79 ? 16.828 44.625 47.781 1 25.58 79 LYS B O 1
ATOM 4243 N N . ASP B 1 80 ? 18.953 45.031 47.469 1 24.48 80 ASP B N 1
ATOM 4244 C CA . ASP B 1 80 ? 19.125 45.25 46.062 1 24.48 80 ASP B CA 1
ATOM 4245 C C . ASP B 1 80 ? 18.734 44.031 45.25 1 24.48 80 ASP B C 1
ATOM 4247 O O . ASP B 1 80 ? 19.438 43 45.281 1 24.48 80 ASP B O 1
ATOM 4251 N N . ILE B 1 81 ? 17.547 43.625 45.25 1 26.17 81 ILE B N 1
ATOM 4252 C CA . ILE B 1 81 ? 17.016 42.531 44.438 1 26.17 81 ILE B CA 1
ATOM 4253 C C . ILE B 1 81 ? 17.344 42.75 42.969 1 26.17 81 ILE B C 1
ATOM 4255 O O . ILE B 1 81 ? 16.875 43.75 42.375 1 26.17 81 ILE B O 1
ATOM 4259 N N . MET B 1 82 ? 18.594 42.5 42.469 1 25.84 82 MET B N 1
ATOM 4260 C CA . MET B 1 82 ? 18.859 42.438 41.031 1 25.84 82 MET B CA 1
ATOM 4261 C C . MET B 1 82 ? 17.719 41.75 40.312 1 25.84 82 MET B C 1
ATOM 4263 O O . MET B 1 82 ? 17.406 40.594 40.562 1 25.84 82 MET B O 1
ATOM 4267 N N . ALA B 1 83 ? 16.656 42.438 39.969 1 27.36 83 ALA B N 1
ATOM 4268 C CA . ALA B 1 83 ? 15.586 42.031 39.062 1 27.36 83 ALA B CA 1
ATOM 4269 C C . ALA B 1 83 ? 16.156 41.344 37.812 1 27.36 83 ALA B C 1
ATOM 4271 O O . ALA B 1 83 ? 16.812 42 37 1 27.36 83 ALA B O 1
ATOM 4272 N N . ALA B 1 84 ? 16.828 40.281 37.906 1 29.5 84 ALA B N 1
ATOM 4273 C CA . ALA B 1 84 ? 17.078 39.5 36.688 1 29.5 84 ALA B CA 1
ATOM 4274 C C . ALA B 1 84 ? 15.906 39.625 35.719 1 29.5 84 ALA B C 1
ATOM 4276 O O . ALA B 1 84 ? 14.781 39.25 36.031 1 29.5 84 ALA B O 1
ATOM 4277 N N . VAL B 1 85 ? 15.828 40.781 35 1 29.47 85 VAL B N 1
ATOM 4278 C CA . VAL B 1 85 ? 14.953 40.969 33.844 1 29.47 85 VAL B CA 1
ATOM 4279 C C . VAL B 1 85 ? 14.898 39.656 33.031 1 29.47 85 VAL B C 1
ATOM 4281 O O . VAL B 1 85 ? 15.914 39.219 32.5 1 29.47 85 VAL B O 1
ATOM 4284 N N . SER B 1 86 ? 14.375 38.625 33.531 1 32.56 86 SER B N 1
ATOM 4285 C CA . SER B 1 86 ? 14 37.562 32.625 1 32.56 86 SER B CA 1
ATOM 4286 C C . SER B 1 86 ? 13.492 38.125 31.297 1 32.56 86 SER B C 1
ATOM 4288 O O . SER B 1 86 ? 12.531 38.906 31.281 1 32.56 86 SER B O 1
ATOM 4290 N N . THR B 1 87 ? 14.359 38.719 30.484 1 32.25 87 THR B N 1
ATOM 4291 C CA . THR B 1 87 ? 13.984 39.062 29.109 1 32.25 87 THR B CA 1
ATOM 4292 C C . THR B 1 87 ? 12.93 38.062 28.594 1 32.25 87 THR B C 1
ATOM 4294 O O . THR B 1 87 ? 13.219 36.906 28.359 1 32.25 87 THR B O 1
ATOM 4297 N N . GLN B 1 88 ? 11.773 38 29.188 1 36.19 88 GLN B N 1
ATOM 4298 C CA . GLN B 1 88 ? 10.648 37.375 28.5 1 36.19 88 GLN B CA 1
ATOM 4299 C C . GLN B 1 88 ? 10.719 37.594 27 1 36.19 88 GLN B C 1
ATOM 4301 O O . GLN B 1 88 ? 10.703 38.75 26.531 1 36.19 88 GLN B O 1
ATOM 4306 N N . ILE B 1 89 ? 11.562 37.031 26.281 1 38.38 89 ILE B N 1
ATOM 4307 C CA . ILE B 1 89 ? 11.422 37.031 24.828 1 38.38 89 ILE B CA 1
ATOM 4308 C C . ILE B 1 89 ? 9.945 37.062 24.453 1 38.38 89 ILE B C 1
ATOM 4310 O O . ILE B 1 89 ? 9.234 36.062 24.625 1 38.38 89 ILE B O 1
ATOM 4314 N N . GLU B 1 90 ? 9.102 38 24.906 1 43.22 90 GLU B N 1
ATOM 4315 C CA . GLU B 1 90 ? 7.758 38.219 24.375 1 43.22 90 GLU B CA 1
ATOM 4316 C C . GLU B 1 90 ? 7.699 37.906 22.891 1 43.22 90 GLU B C 1
ATOM 4318 O O . GLU B 1 90 ? 8.484 38.438 22.109 1 43.22 90 GLU B O 1
ATOM 4323 N N . SER B 1 91 ? 7.438 36.719 22.5 1 53.16 91 SER B N 1
ATOM 4324 C CA . SER B 1 91 ? 7.184 36.438 21.094 1 53.16 91 SER B CA 1
ATOM 4325 C C . SER B 1 91 ? 6.434 37.594 20.422 1 53.16 91 SER B C 1
ATOM 4327 O O . SER B 1 91 ? 5.387 38 20.906 1 53.16 91 SER B O 1
ATOM 4329 N N . ARG B 1 92 ? 7.164 38.531 19.906 1 61.91 92 ARG B N 1
ATOM 4330 C CA . ARG B 1 92 ? 6.719 39.719 19.188 1 61.91 92 ARG B CA 1
ATOM 4331 C C . ARG B 1 92 ? 5.609 39.375 18.203 1 61.91 92 ARG B C 1
ATOM 4333 O O . ARG B 1 92 ? 4.84 40.25 17.797 1 61.91 92 ARG B O 1
ATOM 4340 N N . ILE B 1 93 ? 5.492 38.062 17.969 1 72.5 93 ILE B N 1
ATOM 4341 C CA . ILE B 1 93 ? 4.469 37.781 16.969 1 72.5 93 ILE B CA 1
ATOM 4342 C C . ILE B 1 93 ? 3.195 37.312 17.672 1 72.5 93 ILE B C 1
ATOM 4344 O O . ILE B 1 93 ? 3.232 36.375 18.453 1 72.5 93 ILE B O 1
ATOM 4348 N N . ASP B 1 94 ? 2.141 38.031 17.609 1 78.56 94 ASP B N 1
ATOM 4349 C CA . ASP B 1 94 ? 0.827 37.625 18.094 1 78.56 94 ASP B CA 1
ATOM 4350 C C . ASP B 1 94 ? 0.241 36.5 17.234 1 78.56 94 ASP B C 1
ATOM 4352 O O . ASP B 1 94 ? -0.22 36.75 16.125 1 78.56 94 ASP B O 1
ATOM 4356 N N . PHE B 1 95 ? 0.25 35.375 17.875 1 84.69 95 PHE B N 1
ATOM 4357 C CA . PHE B 1 95 ? -0.195 34.219 17.109 1 84.69 95 PHE B CA 1
ATOM 4358 C C . PHE B 1 95 ? -1.708 34.25 16.922 1 84.69 95 PHE B C 1
ATOM 4360 O O . PHE B 1 95 ? -2.244 33.531 16.062 1 84.69 95 PHE B O 1
ATOM 4367 N N . GLY B 1 96 ? -2.363 35.062 17.703 1 82.69 96 GLY B N 1
ATOM 4368 C CA . GLY B 1 96 ? -3.812 35.156 17.609 1 82.69 96 GLY B CA 1
ATOM 4369 C C . GLY B 1 96 ? -4.305 35.719 16.297 1 82.69 96 GLY B C 1
ATOM 4370 O O . GLY B 1 96 ? -5.465 35.531 15.922 1 82.69 96 GLY B O 1
ATOM 4371 N N . ARG B 1 97 ? -3.408 36.281 15.539 1 82.12 97 ARG B N 1
ATOM 4372 C CA . ARG B 1 97 ? -3.807 36.969 14.312 1 82.12 97 ARG B CA 1
ATOM 4373 C C . ARG B 1 97 ? -3.85 36 13.133 1 82.12 97 ARG B C 1
ATOM 4375 O O . ARG B 1 97 ? -4.418 36.312 12.086 1 82.12 97 ARG B O 1
ATOM 4382 N N . PHE B 1 98 ? -3.32 34.938 13.344 1 85.88 98 PHE B N 1
ATOM 4383 C CA . PHE B 1 98 ? -3.221 34 12.211 1 85.88 98 PHE B CA 1
ATOM 4384 C C . PHE B 1 98 ? -4.418 33.062 12.172 1 85.88 98 PHE B C 1
ATOM 4386 O O . PHE B 1 98 ? -4.895 32.625 13.211 1 85.88 98 PHE B O 1
ATOM 4393 N N . SER B 1 99 ? -4.887 32.844 10.977 1 83.56 99 SER B N 1
ATOM 4394 C CA . SER B 1 99 ? -6 31.922 10.797 1 83.56 99 SER B CA 1
ATOM 4395 C C . SER B 1 99 ? -5.52 30.547 10.336 1 83.56 99 SER B C 1
ATOM 4397 O O . SER B 1 99 ? -6.27 29.578 10.375 1 83.56 99 SER B O 1
ATOM 4399 N N . ARG B 1 100 ? -4.309 30.562 9.883 1 84.06 100 ARG B N 1
ATOM 4400 C CA . ARG B 1 100 ? -3.697 29.312 9.453 1 84.06 100 ARG B CA 1
ATOM 4401 C C . ARG B 1 100 ? -2.311 29.141 10.07 1 84.06 100 ARG B C 1
ATOM 4403 O O . ARG B 1 100 ? -1.555 30.094 10.188 1 84.06 100 ARG B O 1
ATOM 4410 N N . LEU B 1 101 ? -2.057 27.875 10.414 1 85.56 101 LEU B N 1
ATOM 4411 C CA . LEU B 1 101 ? -0.76 27.594 11.023 1 85.56 101 LEU B CA 1
ATOM 4412 C C . LEU B 1 101 ? 0.368 27.828 10.023 1 85.56 101 LEU B C 1
ATOM 4414 O O . LEU B 1 101 ? 1.438 28.312 10.391 1 85.56 101 LEU B O 1
ATOM 4418 N N . THR B 1 102 ? 0.098 27.5 8.773 1 82.44 102 THR B N 1
ATOM 4419 C CA . THR B 1 102 ? 1.111 27.641 7.73 1 82.44 102 THR B CA 1
ATOM 4420 C C . THR B 1 102 ? 1.565 29.094 7.602 1 82.44 102 THR B C 1
ATOM 4422 O O . THR B 1 102 ? 2.748 29.359 7.383 1 82.44 102 THR B O 1
ATOM 4425 N N . ARG B 1 103 ? 0.667 29.891 7.758 1 82.88 103 ARG B N 1
ATOM 4426 C CA . ARG B 1 103 ? 0.999 31.312 7.66 1 82.88 103 ARG B CA 1
ATOM 4427 C C . ARG B 1 103 ? 1.85 31.766 8.844 1 82.88 103 ARG B C 1
ATOM 4429 O O . ARG B 1 103 ? 2.793 32.531 8.68 1 82.88 103 ARG B O 1
ATOM 4436 N N . ALA B 1 104 ? 1.486 31.312 10.016 1 86.81 104 ALA B N 1
ATOM 4437 C CA . ALA B 1 104 ? 2.262 31.656 11.211 1 86.81 104 ALA B CA 1
ATOM 4438 C C . ALA B 1 104 ? 3.699 31.156 11.086 1 86.81 104 ALA B C 1
ATOM 4440 O O . ALA B 1 104 ? 4.641 31.875 11.414 1 86.81 104 ALA B O 1
ATOM 4441 N N . VAL B 1 105 ? 3.836 29.969 10.562 1 87.62 105 VAL B N 1
ATOM 4442 C CA . VAL B 1 105 ? 5.152 29.344 10.422 1 87.62 105 VAL B CA 1
ATOM 4443 C C . VAL B 1 105 ? 5.965 30.109 9.375 1 87.62 105 VAL B C 1
ATOM 4445 O O . VAL B 1 105 ? 7.16 30.344 9.562 1 87.62 105 VAL B O 1
ATOM 4448 N N . ARG B 1 106 ? 5.316 30.5 8.344 1 85.31 106 ARG B N 1
ATOM 4449 C CA . ARG B 1 106 ? 6.016 31.219 7.281 1 85.31 106 ARG B CA 1
ATOM 4450 C C . ARG B 1 106 ? 6.469 32.594 7.754 1 85.31 106 ARG B C 1
ATOM 4452 O O . ARG B 1 106 ? 7.59 33 7.457 1 85.31 106 ARG B O 1
ATOM 4459 N N . VAL B 1 107 ? 5.57 33.25 8.414 1 86.31 107 VAL B N 1
ATOM 4460 C CA . VAL B 1 107 ? 5.93 34.562 8.945 1 86.31 107 VAL B CA 1
ATOM 4461 C C . VAL B 1 107 ? 7.113 34.438 9.898 1 86.31 107 VAL B C 1
ATOM 4463 O O . VAL B 1 107 ? 8.047 35.25 9.859 1 86.31 107 VAL B O 1
ATOM 4466 N N . MET B 1 108 ? 7.082 33.438 10.703 1 90 108 MET B N 1
ATOM 4467 C CA . MET B 1 108 ? 8.195 33.188 11.625 1 90 108 MET B CA 1
ATOM 4468 C C . MET B 1 108 ? 9.477 32.875 10.852 1 90 108 MET B C 1
ATOM 4470 O O . MET B 1 108 ? 10.547 33.375 11.219 1 90 108 MET B O 1
ATOM 4474 N N . ALA B 1 109 ? 9.375 32.094 9.805 1 88.62 109 ALA B N 1
ATOM 4475 C CA . ALA B 1 109 ? 10.539 31.734 9 1 88.62 109 ALA B CA 1
ATOM 4476 C C . ALA B 1 109 ? 11.148 32.969 8.344 1 88.62 109 ALA B C 1
ATOM 4478 O O . ALA B 1 109 ? 12.367 33.125 8.328 1 88.62 109 ALA B O 1
ATOM 4479 N N . TRP B 1 110 ? 10.32 33.844 7.887 1 87.94 110 TRP B N 1
ATOM 4480 C CA . TRP B 1 110 ? 10.789 35.094 7.285 1 87.94 110 TRP B CA 1
ATOM 4481 C C . TRP B 1 110 ? 11.461 35.969 8.32 1 87.94 110 TRP B C 1
ATOM 4483 O O . TRP B 1 110 ? 12.477 36.625 8.039 1 87.94 110 TRP B O 1
ATOM 4493 N N . SER B 1 111 ? 10.859 36.031 9.492 1 90.06 111 SER B N 1
ATOM 4494 C CA . SER B 1 111 ? 11.438 36.844 10.578 1 90.06 111 SER B CA 1
ATOM 4495 C C . SER B 1 111 ? 12.82 36.312 10.953 1 90.06 111 SER B C 1
ATOM 4497 O O . SER B 1 111 ? 13.742 37.094 11.188 1 90.06 111 SER B O 1
ATOM 4499 N N . LEU B 1 112 ? 12.953 35.031 10.992 1 89.12 112 LEU B N 1
ATOM 4500 C CA . LEU B 1 112 ? 14.234 34.438 11.336 1 89.12 112 LEU B CA 1
ATOM 4501 C C . LEU B 1 112 ? 15.281 34.75 10.266 1 89.12 112 LEU B C 1
ATOM 4503 O O . LEU B 1 112 ? 16.438 35 10.578 1 89.12 112 LEU B O 1
ATOM 4507 N N . ARG B 1 113 ? 14.812 34.625 9.031 1 88.31 113 ARG B N 1
ATOM 4508 C CA . ARG B 1 113 ? 15.719 34.969 7.941 1 88.31 113 ARG B CA 1
ATOM 4509 C C . ARG B 1 113 ? 16.172 36.438 8.055 1 88.31 113 ARG B C 1
ATOM 4511 O O . ARG B 1 113 ? 17.328 36.75 7.82 1 88.31 113 ARG B O 1
ATOM 4518 N N . PHE B 1 114 ? 15.242 37.312 8.336 1 86.38 114 PHE B N 1
ATOM 4519 C CA . PHE B 1 114 ? 15.547 38.75 8.484 1 86.38 114 PHE B CA 1
ATOM 4520 C C . PHE B 1 114 ? 16.594 38.969 9.57 1 86.38 114 PHE B C 1
ATOM 4522 O O . PHE B 1 114 ? 17.531 39.719 9.383 1 86.38 114 PHE B O 1
ATOM 4529 N N . VAL B 1 115 ? 16.375 38.281 10.703 1 86.69 115 VAL B N 1
ATOM 4530 C CA . VAL B 1 115 ? 17.312 38.406 11.82 1 86.69 115 VAL B CA 1
ATOM 4531 C C . VAL B 1 115 ? 18.688 37.875 11.414 1 86.69 115 VAL B C 1
ATOM 4533 O O . VAL B 1 115 ? 19.703 38.5 11.711 1 86.69 115 VAL B O 1
ATOM 4536 N N . LYS B 1 116 ? 18.703 36.75 10.719 1 85.75 116 LYS B N 1
ATOM 4537 C CA . LYS B 1 116 ? 19.969 36.156 10.281 1 85.75 116 LYS B CA 1
ATOM 4538 C C . LYS B 1 116 ? 20.688 37.062 9.289 1 85.75 116 LYS B C 1
ATOM 4540 O O . LYS B 1 116 ? 21.906 37.281 9.383 1 85.75 116 LYS B O 1
ATOM 4545 N N . ASN B 1 117 ? 19.922 37.531 8.328 1 86 117 ASN B N 1
ATOM 4546 C CA . ASN B 1 117 ? 20.5 38.406 7.305 1 86 117 ASN B CA 1
ATOM 4547 C C . ASN B 1 117 ? 21 39.719 7.898 1 86 117 ASN B C 1
ATOM 4549 O O . ASN B 1 117 ? 21.969 40.312 7.406 1 86 117 ASN B O 1
ATOM 4553 N N . SER B 1 118 ? 20.281 40.219 8.922 1 85.88 118 SER B N 1
ATOM 4554 C CA . SER B 1 118 ? 20.688 41.438 9.57 1 85.88 118 SER B CA 1
ATOM 4555 C C . SER B 1 118 ? 21.938 41.25 10.414 1 85.88 118 SER B C 1
ATOM 4557 O O . SER B 1 118 ? 22.766 42.156 10.523 1 85.88 118 SER B O 1
ATOM 4559 N N . ARG B 1 119 ? 22.062 40.062 10.984 1 85.62 119 ARG B N 1
ATOM 4560 C CA . ARG B 1 119 ? 23.219 39.781 11.836 1 85.62 119 ARG B CA 1
ATOM 4561 C C . ARG B 1 119 ? 24.453 39.469 10.992 1 85.62 119 ARG B C 1
ATOM 4563 O O . ARG B 1 119 ? 25.562 39.812 11.375 1 85.62 119 ARG B O 1
ATOM 4570 N N . CYS B 1 120 ? 24.234 38.625 9.883 1 83.94 120 CYS B N 1
ATOM 4571 C CA . CYS B 1 120 ? 25.344 38.281 9.008 1 83.94 120 CYS B CA 1
ATOM 4572 C C . CYS B 1 120 ? 25.078 38.75 7.578 1 83.94 120 CYS B C 1
ATOM 4574 O O . CYS B 1 120 ? 24.625 37.969 6.738 1 83.94 120 CYS B O 1
ATOM 4576 N N . PRO B 1 121 ? 25.484 39.906 7.25 1 75.81 121 PRO B N 1
ATOM 4577 C CA . PRO B 1 121 ? 25.188 40.438 5.918 1 75.81 121 PRO B CA 1
ATOM 4578 C C . PRO B 1 121 ? 25.938 39.719 4.809 1 75.81 121 PRO B C 1
ATOM 4580 O O . PRO B 1 121 ? 25.469 39.625 3.676 1 75.81 121 PRO B O 1
ATOM 4583 N N . GLN B 1 122 ? 27.062 39.188 5.047 1 74.38 122 GLN B N 1
ATOM 4584 C CA . GLN B 1 122 ? 27.875 38.531 4.016 1 74.38 122 GLN B CA 1
ATOM 4585 C C . GLN B 1 122 ? 27.266 37.188 3.598 1 74.38 122 GLN B C 1
ATOM 4587 O O . GLN B 1 122 ? 27.469 36.75 2.469 1 74.38 122 GLN B O 1
ATOM 4592 N N . GLY B 1 123 ? 26.359 36.656 4.426 1 68.06 123 GLY B N 1
ATOM 4593 C CA . GLY B 1 123 ? 25.781 35.344 4.137 1 68.06 123 GLY B CA 1
ATOM 4594 C C . GLY B 1 123 ? 24.297 35.406 3.83 1 68.06 123 GLY B C 1
ATOM 4595 O O . GLY B 1 123 ? 23.578 34.438 4.094 1 68.06 123 GLY B O 1
ATOM 4596 N N . ARG B 1 124 ? 23.984 36.531 3.182 1 74.06 124 ARG B N 1
ATOM 4597 C CA . ARG B 1 124 ? 22.562 36.75 2.924 1 74.06 124 ARG B CA 1
ATOM 4598 C C . ARG B 1 124 ? 22.031 35.719 1.933 1 74.06 124 ARG B C 1
ATOM 4600 O O . ARG B 1 124 ? 22.688 35.375 0.95 1 74.06 124 ARG B O 1
ATOM 4607 N N . GLU B 1 125 ? 20.969 35.062 2.375 1 69.31 125 GLU B N 1
ATOM 4608 C CA . GLU B 1 125 ? 20.25 34.156 1.476 1 69.31 125 GLU B CA 1
ATOM 4609 C C . GLU B 1 125 ? 19.453 34.906 0.436 1 69.31 125 GLU B C 1
ATOM 4611 O O . GLU B 1 125 ? 18.469 35.594 0.774 1 69.31 125 GLU B O 1
ATOM 4616 N N . PRO B 1 126 ? 19.891 34.906 -0.78 1 71.31 126 PRO B N 1
ATOM 4617 C CA . PRO B 1 126 ? 19.25 35.719 -1.812 1 71.31 126 PRO B CA 1
ATOM 4618 C C . PRO B 1 126 ? 17.969 35.094 -2.355 1 71.31 126 PRO B C 1
ATOM 4620 O O . PRO B 1 126 ? 17.188 35.781 -3.025 1 71.31 126 PRO B O 1
ATOM 4623 N N . SER B 1 127 ? 17.688 33.938 -1.935 1 76.44 127 SER B N 1
ATOM 4624 C CA . SER B 1 127 ? 16.547 33.281 -2.574 1 76.44 127 SER B CA 1
ATOM 4625 C C . SER B 1 127 ? 15.227 33.906 -2.168 1 76.44 127 SER B C 1
ATOM 4627 O O . SER B 1 127 ? 15.039 34.281 -1.007 1 76.44 127 SER B O 1
ATOM 4629 N N . PRO B 1 128 ? 14.43 34.281 -3.115 1 78.19 128 PRO B N 1
ATOM 4630 C CA . PRO B 1 128 ? 13.133 34.875 -2.791 1 78.19 128 PRO B CA 1
ATOM 4631 C C . PRO B 1 128 ? 12.195 33.906 -2.082 1 78.19 128 PRO B C 1
ATOM 4633 O O . PRO B 1 128 ? 11.211 34.344 -1.467 1 78.19 128 PRO B O 1
ATOM 4636 N N . ASP B 1 129 ? 12.547 32.656 -2.078 1 78.12 129 ASP B N 1
ATOM 4637 C CA . ASP B 1 129 ? 11.656 31.672 -1.461 1 78.12 129 ASP B CA 1
ATOM 4638 C C . ASP B 1 129 ? 12.312 31.047 -0.234 1 78.12 129 ASP B C 1
ATOM 4640 O O . ASP B 1 129 ? 13.539 30.984 -0.138 1 78.12 129 ASP B O 1
ATOM 4644 N N . LEU B 1 130 ? 11.508 30.703 0.677 1 82.5 130 LEU B N 1
ATOM 4645 C CA . LEU B 1 130 ? 11.984 30.031 1.879 1 82.5 130 LEU B CA 1
ATOM 4646 C C . LEU B 1 130 ? 12.391 28.594 1.571 1 82.5 130 LEU B C 1
ATOM 4648 O O . LEU B 1 130 ? 11.719 27.906 0.797 1 82.5 130 LEU B O 1
ATOM 4652 N N . SER B 1 131 ? 13.5 28.219 2.135 1 78.69 131 SER B N 1
ATOM 4653 C CA . SER B 1 131 ? 13.914 26.812 2.018 1 78.69 131 SER B CA 1
ATOM 4654 C C . SER B 1 131 ? 13.156 25.938 2.996 1 78.69 131 SER B C 1
ATOM 4656 O O . SER B 1 131 ? 12.547 26.422 3.947 1 78.69 131 SER B O 1
ATOM 4658 N N . SER B 1 132 ? 13.172 24.656 2.781 1 77.5 132 SER B N 1
ATOM 4659 C CA . SER B 1 132 ? 12.531 23.703 3.678 1 77.5 132 SER B CA 1
ATOM 4660 C C . SER B 1 132 ? 13.125 23.766 5.078 1 77.5 132 SER B C 1
ATOM 4662 O O . SER B 1 132 ? 12.414 23.625 6.07 1 77.5 132 SER B O 1
ATOM 4664 N N . ALA B 1 133 ? 14.344 23.969 5.07 1 80.19 133 ALA B N 1
ATOM 4665 C CA . ALA B 1 133 ? 15.023 24.047 6.363 1 80.19 133 ALA B CA 1
ATOM 4666 C C . ALA B 1 133 ? 14.578 25.281 7.145 1 80.19 133 ALA B C 1
ATOM 4668 O O . ALA B 1 133 ? 14.43 25.234 8.367 1 80.19 133 ALA B O 1
ATOM 4669 N N . GLU B 1 134 ? 14.391 26.297 6.391 1 85.44 134 GLU B N 1
ATOM 4670 C CA . GLU B 1 134 ? 13.938 27.531 7.035 1 85.44 134 GLU B CA 1
ATOM 4671 C C . GLU B 1 134 ? 12.508 27.391 7.551 1 85.44 134 GLU B C 1
ATOM 4673 O O . GLU B 1 134 ? 12.18 27.906 8.625 1 85.44 134 GLU B O 1
ATOM 4678 N N . ILE B 1 135 ? 11.734 26.75 6.781 1 83.5 135 ILE B N 1
ATOM 4679 C CA . ILE B 1 135 ? 10.352 26.531 7.191 1 83.5 135 ILE B CA 1
ATOM 4680 C C . ILE B 1 135 ? 10.312 25.656 8.445 1 83.5 135 ILE B C 1
ATOM 4682 O O . ILE B 1 135 ? 9.562 25.938 9.375 1 83.5 135 ILE B O 1
ATOM 4686 N N . GLU B 1 136 ? 11.117 24.688 8.414 1 84.56 136 GLU B N 1
ATOM 4687 C CA . GLU B 1 136 ? 11.18 23.812 9.586 1 84.56 136 GLU B CA 1
ATOM 4688 C C . GLU B 1 136 ? 11.688 24.578 10.812 1 84.56 136 GLU B C 1
ATOM 4690 O O . GLU B 1 136 ? 11.203 24.359 11.922 1 84.56 136 GLU B O 1
ATOM 4695 N N . ALA B 1 137 ? 12.633 25.391 10.562 1 86.88 137 ALA B N 1
ATOM 4696 C CA . ALA B 1 137 ? 13.133 26.219 11.656 1 86.88 137 ALA B CA 1
ATOM 4697 C C . ALA B 1 137 ? 12.039 27.141 12.188 1 86.88 137 ALA B C 1
ATOM 4699 O O . ALA B 1 137 ? 11.953 27.375 13.391 1 86.88 137 ALA B O 1
ATOM 4700 N N . GLY B 1 138 ? 11.32 27.672 11.211 1 87.88 138 GLY B N 1
ATOM 4701 C CA . GLY B 1 138 ? 10.188 28.484 11.617 1 87.88 138 GLY B CA 1
ATOM 4702 C C . GLY B 1 138 ? 9.172 27.734 12.445 1 87.88 138 GLY B C 1
ATOM 4703 O O . GLY B 1 138 ? 8.656 28.25 13.438 1 87.88 138 GLY B O 1
ATOM 4704 N N . ARG B 1 139 ? 8.898 26.531 12.039 1 88.56 139 ARG B N 1
ATOM 4705 C CA . ARG B 1 139 ? 7.965 25.672 12.766 1 88.56 139 ARG B CA 1
ATOM 4706 C C . ARG B 1 139 ? 8.445 25.406 14.188 1 88.56 139 ARG B C 1
ATOM 4708 O O . ARG B 1 139 ? 7.688 25.562 15.148 1 88.56 139 ARG B O 1
ATOM 4715 N N . ILE B 1 140 ? 9.656 25.062 14.305 1 89.5 140 ILE B N 1
ATOM 4716 C CA . ILE B 1 140 ? 10.242 24.766 15.609 1 89.5 140 ILE B CA 1
ATOM 4717 C C . ILE B 1 140 ? 10.195 26 16.5 1 89.5 140 ILE B C 1
ATOM 4719 O O . ILE B 1 140 ? 9.867 25.906 17.688 1 89.5 140 ILE B O 1
ATOM 4723 N N . MET B 1 141 ? 10.453 27.109 15.898 1 91.62 141 MET B N 1
ATOM 4724 C CA . MET B 1 141 ? 10.469 28.359 16.672 1 91.62 141 MET B CA 1
ATOM 4725 C C . MET B 1 141 ? 9.062 28.703 17.156 1 91.62 141 MET B C 1
ATOM 4727 O O . MET B 1 141 ? 8.898 29.219 18.266 1 91.62 141 MET B O 1
ATOM 4731 N N . VAL B 1 142 ? 8.141 28.469 16.312 1 90.31 142 VAL B N 1
ATOM 4732 C CA . VAL B 1 142 ? 6.762 28.719 16.719 1 90.31 142 VAL B CA 1
ATOM 4733 C C . VAL B 1 142 ? 6.398 27.844 17.906 1 90.31 142 VAL B C 1
ATOM 4735 O O . VAL B 1 142 ? 5.84 28.312 18.891 1 90.31 142 VAL B O 1
ATOM 4738 N N . LEU B 1 143 ? 6.762 26.641 17.844 1 91.75 143 LEU B N 1
ATOM 4739 C CA . LEU B 1 143 ? 6.445 25.672 18.891 1 91.75 143 LEU B CA 1
ATOM 4740 C C . LEU B 1 143 ? 7.191 26.016 20.172 1 91.75 143 LEU B C 1
ATOM 4742 O O . LEU B 1 143 ? 6.633 25.922 21.266 1 91.75 143 LEU B O 1
ATOM 4746 N N . LYS B 1 144 ? 8.391 26.391 19.984 1 90.69 144 LYS B N 1
ATOM 4747 C CA . LYS B 1 144 ? 9.188 26.781 21.156 1 90.69 144 LYS B CA 1
ATOM 4748 C C . LYS B 1 144 ? 8.586 28 21.844 1 90.69 144 LYS B C 1
ATOM 4750 O O . LYS B 1 144 ? 8.562 28.078 23.062 1 90.69 144 LYS B O 1
ATOM 4755 N N . SER B 1 145 ? 8.18 28.938 21.031 1 90.19 145 SER B N 1
ATOM 4756 C CA . SER B 1 145 ? 7.57 30.156 21.562 1 90.19 145 SER B CA 1
ATOM 4757 C C . SER B 1 145 ? 6.316 29.828 22.359 1 90.19 145 SER B C 1
ATOM 4759 O O . SER B 1 145 ? 6.09 30.422 23.438 1 90.19 145 SER B O 1
ATOM 4761 N N . VAL B 1 146 ? 5.574 28.953 21.875 1 89.94 146 VAL B N 1
ATOM 4762 C CA . VAL B 1 146 ? 4.352 28.547 22.562 1 89.94 146 VAL B CA 1
ATOM 4763 C C . VAL B 1 146 ? 4.703 27.828 23.859 1 89.94 146 VAL B C 1
ATOM 4765 O O . VAL B 1 146 ? 4.098 28.094 24.906 1 89.94 146 VAL B O 1
ATOM 4768 N N . GLN B 1 147 ? 5.645 26.969 23.812 1 89.81 147 GLN B N 1
ATOM 4769 C CA . GLN B 1 147 ? 6.051 26.219 25.016 1 89.81 147 GLN B CA 1
ATOM 4770 C C . GLN B 1 147 ? 6.621 27.156 26.062 1 89.81 147 GLN B C 1
ATOM 4772 O O . GLN B 1 147 ? 6.355 26.984 27.266 1 89.81 147 GLN B O 1
ATOM 4777 N N . ASN B 1 148 ? 7.375 28.109 25.609 1 86.31 148 ASN B N 1
ATOM 4778 C CA . ASN B 1 148 ? 7.969 29.062 26.531 1 86.31 148 ASN B CA 1
ATOM 4779 C C . ASN B 1 148 ? 6.902 29.922 27.203 1 86.31 148 ASN B C 1
ATOM 4781 O O . ASN B 1 148 ? 7.051 30.312 28.359 1 86.31 148 ASN B O 1
ATOM 4785 N N . GLU B 1 149 ? 5.934 30.234 26.469 1 85.25 149 GLU B N 1
ATOM 4786 C CA . GLU B 1 149 ? 4.852 31.062 27 1 85.25 149 GLU B CA 1
ATOM 4787 C C . GLU B 1 149 ? 4.078 30.312 28.094 1 85.25 149 GLU B C 1
ATOM 4789 O O . GLU B 1 149 ? 3.695 30.906 29.109 1 85.25 149 GLU B O 1
ATOM 4794 N N . PHE B 1 150 ? 3.889 29.031 27.969 1 84.38 150 PHE B N 1
ATOM 4795 C CA . PHE B 1 150 ? 2.99 28.297 28.875 1 84.38 150 PHE B CA 1
ATOM 4796 C C . PHE B 1 150 ? 3.777 27.469 29.875 1 84.38 150 PHE B C 1
ATOM 4798 O O . PHE B 1 150 ? 3.289 27.188 30.969 1 84.38 150 PHE B O 1
ATOM 4805 N N . TYR B 1 151 ? 5.008 27.094 29.5 1 81.69 151 TYR B N 1
ATOM 4806 C CA . TYR B 1 151 ? 5.766 26.203 30.359 1 81.69 151 TYR B CA 1
ATOM 4807 C C . TYR B 1 151 ? 7.094 26.812 30.766 1 81.69 151 TYR B C 1
ATOM 4809 O O . TYR B 1 151 ? 8.086 26.109 30.969 1 81.69 151 TYR B O 1
ATOM 4817 N N . ASN B 1 152 ? 7.184 28.047 30.812 1 77.25 152 ASN B N 1
ATOM 4818 C CA . ASN B 1 152 ? 8.438 28.734 31.094 1 77.25 152 ASN B CA 1
ATOM 4819 C C . ASN B 1 152 ? 9.086 28.219 32.375 1 77.25 152 ASN B C 1
ATOM 4821 O O . ASN B 1 152 ? 10.281 27.922 32.406 1 77.25 152 ASN B O 1
ATOM 4825 N N . GLU B 1 153 ? 8.305 28.141 33.406 1 72.25 153 GLU B N 1
ATOM 4826 C CA . GLU B 1 153 ? 8.844 27.703 34.688 1 72.25 153 GLU B CA 1
ATOM 4827 C C . GLU B 1 153 ? 9.344 26.266 34.625 1 72.25 153 GLU B C 1
ATOM 4829 O O . GLU B 1 153 ? 10.398 25.953 35.188 1 72.25 153 GLU B O 1
ATOM 4834 N N . LYS B 1 154 ? 8.688 25.562 33.906 1 72.44 154 LYS B N 1
ATOM 4835 C CA . LYS B 1 154 ? 9.016 24.141 33.812 1 72.44 154 LYS B CA 1
ATOM 4836 C C . LYS B 1 154 ? 10.258 23.922 32.938 1 72.44 154 LYS B C 1
ATOM 4838 O O . LYS B 1 154 ? 11.078 23.047 33.25 1 72.44 154 LYS B O 1
ATOM 4843 N N . ILE B 1 155 ? 10.398 24.672 31.969 1 73.75 155 ILE B N 1
ATOM 4844 C CA . ILE B 1 155 ? 11.562 24.594 31.094 1 73.75 155 ILE B CA 1
ATOM 4845 C C . ILE B 1 155 ? 12.828 24.922 31.875 1 73.75 155 ILE B C 1
ATOM 4847 O O . ILE B 1 155 ? 13.852 24.266 31.734 1 73.75 155 ILE B O 1
ATOM 4851 N N . SER B 1 156 ? 12.703 25.906 32.688 1 72.69 156 SER B N 1
ATOM 4852 C CA . SER B 1 156 ? 13.836 26.281 33.5 1 72.69 156 SER B CA 1
ATOM 4853 C C . SER B 1 156 ? 14.203 25.172 34.469 1 72.69 156 SER B C 1
ATOM 4855 O O . SER B 1 156 ? 15.391 24.906 34.719 1 72.69 156 SER B O 1
ATOM 4857 N N . ASP B 1 157 ? 13.156 24.531 34.938 1 73.44 157 ASP B N 1
ATOM 4858 C CA . ASP B 1 157 ? 13.398 23.438 35.875 1 73.44 157 ASP B CA 1
ATOM 4859 C C . ASP B 1 157 ? 14.039 22.25 35.156 1 73.44 157 ASP B C 1
ATOM 4861 O O . ASP B 1 157 ? 14.969 21.625 35.688 1 73.44 157 ASP B O 1
ATOM 4865 N N . LEU B 1 158 ? 13.648 21.984 34.031 1 72.88 158 LEU B N 1
ATOM 4866 C CA . LEU B 1 158 ? 14.141 20.844 33.281 1 72.88 158 LEU B CA 1
ATOM 4867 C C . LEU B 1 158 ? 15.578 21.078 32.812 1 72.88 158 LEU B C 1
ATOM 4869 O O . LEU B 1 158 ? 16.391 20.141 32.812 1 72.88 158 LEU B O 1
ATOM 4873 N N . LYS B 1 159 ? 15.812 22.234 32.438 1 72.12 159 LYS B N 1
ATOM 4874 C CA . LYS B 1 159 ? 17.172 22.562 32 1 72.12 159 LYS B CA 1
ATOM 4875 C C . LYS B 1 159 ? 18.156 22.469 33.156 1 72.12 159 LYS B C 1
ATOM 4877 O O . LYS B 1 159 ? 19.328 22.094 32.938 1 72.12 159 LYS B O 1
ATOM 4882 N N . ASN B 1 160 ? 17.672 22.672 34.281 1 69.75 160 ASN B N 1
ATOM 4883 C CA . ASN B 1 160 ? 18.516 22.641 35.469 1 69.75 160 ASN B CA 1
ATOM 4884 C C . ASN B 1 160 ? 18.516 21.25 36.094 1 69.75 160 ASN B C 1
ATOM 4886 O O . ASN B 1 160 ? 19.047 21.078 37.188 1 69.75 160 ASN B O 1
ATOM 4890 N N . GLY B 1 161 ? 18.016 20.375 35.312 1 66.06 161 GLY B N 1
ATOM 4891 C CA . GLY B 1 161 ? 18.062 19 35.781 1 66.06 161 GLY B CA 1
ATOM 4892 C C . GLY B 1 161 ? 17.062 18.703 36.906 1 66.06 161 GLY B C 1
ATOM 4893 O O . GLY B 1 161 ? 17.188 17.703 37.594 1 66.06 161 GLY B O 1
ATOM 4894 N N . LYS B 1 162 ? 16.281 19.703 37.156 1 61.09 162 LYS B N 1
ATOM 4895 C CA . LYS B 1 162 ? 15.328 19.5 38.25 1 61.09 162 LYS B CA 1
ATOM 4896 C C . LYS B 1 162 ? 14.047 18.844 37.75 1 61.09 162 LYS B C 1
ATOM 4898 O O . LYS B 1 162 ? 13.711 18.953 36.562 1 61.09 162 LYS B O 1
ATOM 4903 N N . CYS B 1 163 ? 13.609 17.891 38.531 1 58.69 163 CYS B N 1
ATOM 4904 C CA . CYS B 1 163 ? 12.344 17.25 38.219 1 58.69 163 CYS B CA 1
ATOM 4905 C C . CYS B 1 163 ? 11.195 18.25 38.25 1 58.69 163 CYS B C 1
ATOM 4907 O O . CYS B 1 163 ? 11.227 19.188 39.062 1 58.69 163 CYS B O 1
ATOM 4909 N N . VAL B 1 164 ? 10.359 18.391 37.219 1 59.97 164 VAL B N 1
ATOM 4910 C CA . VAL B 1 164 ? 9.172 19.25 37.188 1 59.97 164 VAL B CA 1
ATOM 4911 C C . VAL B 1 164 ? 8.391 19.125 38.5 1 59.97 164 VAL B C 1
ATOM 4913 O O . VAL B 1 164 ? 8.367 18.047 39.094 1 59.97 164 VAL B O 1
ATOM 4916 N N . ARG B 1 165 ? 7.965 20.266 39 1 57.34 165 ARG B N 1
ATOM 4917 C CA . ARG B 1 165 ? 7.254 20.281 40.281 1 57.34 165 ARG B CA 1
ATOM 4918 C C . ARG B 1 165 ? 6.035 19.359 40.219 1 57.34 165 ARG B C 1
ATOM 4920 O O . ARG B 1 165 ? 5.391 19.219 39.188 1 57.34 165 ARG B O 1
ATOM 4927 N N . LYS B 1 166 ? 5.922 18.422 41.125 1 56.25 166 LYS B N 1
ATOM 4928 C CA . LYS B 1 166 ? 4.867 17.422 41.312 1 56.25 166 LYS B CA 1
ATOM 4929 C C . LYS B 1 166 ? 3.49 18.031 41.062 1 56.25 166 LYS B C 1
ATOM 4931 O O . LYS B 1 166 ? 2.557 17.344 40.656 1 56.25 166 LYS B O 1
ATOM 4936 N N . THR B 1 167 ? 3.355 19.312 41.312 1 51.5 167 THR B N 1
ATOM 4937 C CA . THR B 1 167 ? 2.027 19.906 41.25 1 51.5 167 THR B CA 1
ATOM 4938 C C . THR B 1 167 ? 1.586 20.141 39.812 1 51.5 167 THR B C 1
ATOM 4940 O O . THR B 1 167 ? 0.426 20.48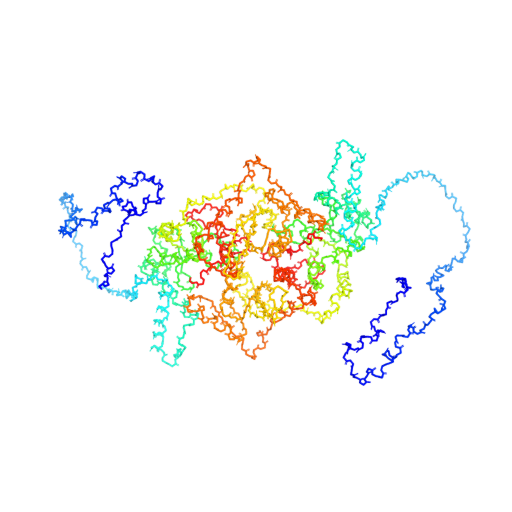4 39.562 1 51.5 167 THR B O 1
ATOM 4943 N N . SER B 1 168 ? 2.457 19.938 38.875 1 57.59 168 SER B N 1
ATOM 4944 C CA . SER B 1 168 ? 2.135 20.359 37.531 1 57.59 168 SER B CA 1
ATOM 4945 C C . SER B 1 168 ? 1.429 19.25 36.75 1 57.59 168 SER B C 1
ATOM 4947 O O . SER B 1 168 ? 1.631 18.062 37.031 1 57.59 168 SER B O 1
ATOM 4949 N N . SER B 1 169 ? 0.324 19.578 36.156 1 60.56 169 SER B N 1
ATOM 4950 C CA . SER B 1 169 ? -0.478 18.672 35.312 1 60.56 169 SER B CA 1
ATOM 4951 C C . SER B 1 169 ? 0.397 17.891 34.344 1 60.56 169 SER B C 1
ATOM 4953 O O . SER B 1 169 ? 0.005 16.812 33.875 1 60.56 169 SER B O 1
ATOM 4955 N N . ILE B 1 170 ? 1.659 18.359 34.281 1 64.31 170 ILE B N 1
ATOM 4956 C CA . ILE B 1 170 ? 2.484 17.719 33.281 1 64.31 170 ILE B CA 1
ATOM 4957 C C . ILE B 1 170 ? 3.545 16.844 33.938 1 64.31 170 ILE B C 1
ATOM 4959 O O . ILE B 1 170 ? 4.246 16.078 33.281 1 64.31 170 ILE B O 1
ATOM 4963 N N . TYR B 1 171 ? 3.561 16.906 35.25 1 63.72 171 TYR B N 1
ATOM 4964 C CA . TYR B 1 171 ? 4.578 16.156 35.969 1 63.72 171 TYR B CA 1
ATOM 4965 C C . TYR B 1 171 ? 4.449 14.656 35.688 1 63.72 171 TYR B C 1
ATOM 4967 O O . TYR B 1 171 ? 5.453 13.969 35.5 1 63.72 171 TYR B O 1
ATOM 4975 N N . GLN B 1 172 ? 3.273 14.336 35.531 1 64.56 172 GLN B N 1
ATOM 4976 C CA . GLN B 1 172 ? 2.996 12.914 35.375 1 64.56 172 GLN B CA 1
ATOM 4977 C C . GLN B 1 172 ? 3.479 12.422 34 1 64.56 172 GLN B C 1
ATOM 4979 O O . GLN B 1 172 ? 3.699 11.227 33.812 1 64.56 172 GLN B O 1
ATOM 4984 N N . LEU B 1 173 ? 3.779 13.406 33.188 1 72.5 173 LEU B N 1
ATOM 4985 C CA . LEU B 1 173 ? 4.137 13 31.844 1 72.5 173 LEU B CA 1
ATOM 4986 C C . LEU B 1 173 ? 5.648 12.875 31.688 1 72.5 173 LEU B C 1
ATOM 4988 O O . LEU B 1 173 ? 6.141 12.414 30.656 1 72.5 173 LEU B O 1
ATOM 4992 N N . SER B 1 174 ? 6.395 13.156 32.75 1 73.19 174 SER B N 1
ATOM 4993 C CA . SER B 1 174 ? 7.852 13.078 32.719 1 73.19 174 SER B CA 1
ATOM 4994 C C . SER B 1 174 ? 8.438 13.703 31.469 1 73.19 174 SER B C 1
ATOM 4996 O O . SER B 1 174 ? 9.086 13.023 30.672 1 73.19 174 SER B O 1
ATOM 4998 N N . PRO B 1 175 ? 8.211 15.016 31.422 1 81.75 175 PRO B N 1
ATOM 4999 C CA . PRO B 1 175 ? 8.703 15.703 30.234 1 81.75 175 PRO B CA 1
ATOM 5000 C C . PRO B 1 175 ? 10.227 15.836 30.219 1 81.75 175 PRO B C 1
ATOM 5002 O O . PRO B 1 175 ? 10.867 15.828 31.266 1 81.75 175 PRO B O 1
ATOM 5005 N N . PHE B 1 176 ? 10.742 15.797 29 1 82.75 176 PHE B N 1
ATOM 5006 C CA . PHE B 1 176 ? 12.164 16.047 28.812 1 82.75 176 PHE B CA 1
ATOM 5007 C C . PHE B 1 176 ? 12.406 16.953 27.625 1 82.75 176 PHE B C 1
ATOM 5009 O O . PHE B 1 176 ? 11.5 17.188 26.812 1 82.75 176 PHE B O 1
ATOM 5016 N N . ILE B 1 177 ? 13.523 17.547 27.594 1 85.62 177 ILE B N 1
ATOM 5017 C CA . ILE B 1 177 ? 13.867 18.422 26.484 1 85.62 177 ILE B CA 1
ATOM 5018 C C . ILE B 1 177 ? 14.625 17.625 25.422 1 85.62 177 ILE B C 1
ATOM 5020 O O . ILE B 1 177 ? 15.648 17.016 25.719 1 85.62 177 ILE B O 1
ATOM 5024 N N . GLY B 1 178 ? 14.023 17.703 24.234 1 84.94 178 GLY B N 1
ATOM 5025 C CA . GLY B 1 178 ? 14.641 16.984 23.141 1 84.94 178 GLY B CA 1
ATOM 5026 C C . GLY B 1 178 ? 15.859 17.688 22.562 1 84.94 178 GLY B C 1
ATOM 5027 O O . GLY B 1 178 ? 16.203 18.781 23 1 84.94 178 GLY B O 1
ATOM 5028 N N . GLU B 1 179 ? 16.422 17.047 21.484 1 80.62 179 GLU B N 1
ATOM 5029 C CA . GLU B 1 179 ? 17.594 17.609 20.812 1 80.62 179 GLU B CA 1
ATOM 5030 C C . GLU B 1 179 ? 17.25 18.891 20.078 1 80.62 179 GLU B C 1
ATOM 5032 O O . GLU B 1 179 ? 18.094 19.766 19.891 1 80.62 179 GLU B O 1
ATOM 5037 N N . ASP B 1 180 ? 16 18.969 19.75 1 82.81 180 ASP B N 1
ATOM 5038 C CA . ASP B 1 180 ? 15.531 20.156 19.047 1 82.81 180 ASP B CA 1
ATOM 5039 C C . ASP B 1 180 ? 15.188 21.281 20 1 82.81 180 ASP B C 1
ATOM 5041 O O . ASP B 1 180 ? 14.789 22.375 19.578 1 82.81 180 ASP B O 1
ATOM 5045 N N . GLY B 1 181 ? 15.297 21.016 21.25 1 85.38 181 GLY B N 1
ATOM 5046 C CA . GLY B 1 181 ? 15.023 22.016 22.266 1 85.38 181 GLY B CA 1
ATOM 5047 C C . GLY B 1 181 ? 13.562 22.078 22.672 1 85.38 181 GLY B C 1
ATOM 5048 O O . GLY B 1 181 ? 13.164 22.953 23.453 1 85.38 181 GLY B O 1
ATOM 5049 N N . LEU B 1 182 ? 12.852 21.188 22.109 1 90 182 LEU B N 1
ATOM 5050 C CA . LEU B 1 182 ? 11.422 21.156 22.422 1 90 182 LEU B CA 1
ATOM 5051 C C . LEU B 1 182 ? 11.133 20.219 23.578 1 90 182 LEU B C 1
ATOM 5053 O O . LEU B 1 182 ? 11.852 19.219 23.781 1 90 182 LEU B O 1
ATOM 5057 N N . ILE B 1 183 ? 10.086 20.578 24.297 1 88 183 ILE B N 1
ATOM 5058 C CA . ILE B 1 183 ? 9.648 19.719 25.391 1 88 183 ILE B CA 1
ATOM 5059 C C . ILE B 1 183 ? 8.867 18.531 24.828 1 88 183 ILE B C 1
ATOM 5061 O O . ILE B 1 183 ? 7.91 18.703 24.078 1 88 183 ILE B O 1
ATOM 5065 N N . ARG B 1 184 ? 9.305 17.391 25.172 1 88.06 184 ARG B N 1
ATOM 5066 C CA . ARG B 1 184 ? 8.688 16.156 24.688 1 88.06 184 ARG B CA 1
ATOM 5067 C C . ARG B 1 184 ? 8.352 15.227 25.844 1 88.06 184 ARG B C 1
ATOM 5069 O O . ARG B 1 184 ? 8.758 15.477 26.984 1 88.06 184 ARG B O 1
ATOM 5076 N N . ILE B 1 185 ? 7.496 14.266 25.516 1 82.75 185 ILE B N 1
ATOM 5077 C CA . ILE B 1 185 ? 7.113 13.289 26.516 1 82.75 185 ILE B CA 1
ATOM 5078 C C . ILE B 1 185 ? 7.527 11.891 26.062 1 82.75 185 ILE B C 1
ATOM 5080 O O . ILE B 1 185 ? 7.723 11.648 24.875 1 82.75 185 ILE B O 1
ATOM 5084 N N . TYR B 1 186 ? 7.777 11.023 26.984 1 73.69 186 TYR B N 1
ATOM 5085 C CA . TYR B 1 186 ? 8.117 9.641 26.672 1 73.69 186 TYR B CA 1
ATOM 5086 C C . TYR B 1 186 ? 6.875 8.852 26.266 1 73.69 186 TYR B C 1
ATOM 5088 O O . TYR B 1 186 ? 5.832 8.953 26.922 1 73.69 186 TYR B O 1
ATOM 5096 N N . GLY B 1 187 ? 6.84 8.477 25.031 1 61.44 187 GLY B N 1
ATOM 5097 C CA . GLY B 1 187 ? 5.723 7.648 24.609 1 61.44 187 GLY B CA 1
ATOM 5098 C C . GLY B 1 187 ? 5.832 6.211 25.078 1 61.44 187 GLY B C 1
ATOM 5099 O O . GLY B 1 187 ? 6.895 5.773 25.516 1 61.44 187 GLY B O 1
ATOM 5100 N N . ARG B 1 188 ? 4.695 5.438 25.266 1 48.28 188 ARG B N 1
ATOM 5101 C CA . ARG B 1 188 ? 4.637 4.047 25.703 1 48.28 188 ARG B CA 1
ATOM 5102 C C . ARG B 1 188 ? 5.234 3.113 24.656 1 48.28 188 ARG B C 1
ATOM 5104 O O . ARG B 1 188 ? 5.547 1.959 24.953 1 48.28 188 ARG B O 1
ATOM 5111 N N . LEU B 1 189 ? 5.242 3.635 23.469 1 52.78 189 LEU B N 1
ATOM 5112 C CA . LEU B 1 189 ? 5.715 2.725 22.438 1 52.78 189 LEU B CA 1
ATOM 5113 C C . LEU B 1 189 ? 7.23 2.799 22.297 1 52.78 189 LEU B C 1
ATOM 5115 O O . LEU B 1 189 ? 7.762 2.639 21.188 1 52.78 189 LEU B O 1
ATOM 5119 N N . GLU B 1 190 ? 7.859 3.049 23.312 1 51.78 190 GLU B N 1
ATOM 5120 C CA . GLU B 1 190 ? 9.312 3.195 23.266 1 51.78 190 GLU B CA 1
ATOM 5121 C C . GLU B 1 190 ? 9.977 1.948 22.703 1 51.78 190 GLU B C 1
ATOM 5123 O O . GLU B 1 190 ? 11.008 2.041 22.031 1 51.78 190 GLU B O 1
ATOM 5128 N N . LYS B 1 191 ? 9.273 0.873 22.906 1 46.88 191 LYS B N 1
ATOM 5129 C CA . LYS B 1 191 ? 9.969 -0.361 22.547 1 46.88 191 LYS B CA 1
ATOM 5130 C C . LYS B 1 191 ? 9.648 -0.761 21.109 1 46.88 191 LYS B C 1
ATOM 5132 O O . LYS B 1 191 ? 10.195 -1.741 20.594 1 46.88 191 LYS B O 1
ATOM 5137 N N . ALA B 1 192 ? 8.828 0.059 20.578 1 51.03 192 ALA B N 1
ATOM 5138 C CA . ALA B 1 192 ? 8.57 -0.368 19.203 1 51.03 192 ALA B CA 1
ATOM 5139 C C . ALA B 1 192 ? 9.641 0.154 18.25 1 51.03 192 ALA B C 1
ATOM 5141 O O . ALA B 1 192 ? 9.781 1.365 18.078 1 51.03 192 ALA B O 1
ATOM 5142 N N . PRO B 1 193 ? 10.594 -0.686 17.938 1 50.12 193 PRO B N 1
ATOM 5143 C CA . PRO B 1 193 ? 11.766 -0.256 17.156 1 50.12 193 PRO B CA 1
ATOM 5144 C C . PRO B 1 193 ? 11.383 0.466 15.875 1 50.12 193 PRO B C 1
ATOM 5146 O O . PRO B 1 193 ? 12.117 1.35 15.414 1 50.12 193 PRO B O 1
ATOM 5149 N N . ALA B 1 194 ? 10.203 0.218 15.406 1 55.69 194 ALA B N 1
ATOM 5150 C CA . ALA B 1 194 ? 9.953 0.637 14.031 1 55.69 194 ALA B CA 1
ATOM 5151 C C . ALA B 1 194 ? 9.281 2.008 13.992 1 55.69 194 ALA B C 1
ATOM 5153 O O . ALA B 1 194 ? 9.109 2.588 12.914 1 55.69 194 ALA B O 1
ATOM 5154 N N . LEU B 1 195 ? 9.172 2.699 15.242 1 61.12 195 LEU B N 1
ATOM 5155 C CA . LEU B 1 195 ? 8.422 3.951 15.219 1 61.12 195 LEU B CA 1
ATOM 5156 C C . LEU B 1 195 ? 9.367 5.145 15.117 1 61.12 195 LEU B C 1
ATOM 5158 O O . LEU B 1 195 ? 10.5 5.09 15.594 1 61.12 195 LEU B O 1
ATOM 5162 N N . LEU B 1 196 ? 8.852 6.152 14.461 1 65.5 196 LEU B N 1
ATOM 5163 C CA . LEU B 1 196 ? 9.586 7.402 14.297 1 65.5 196 LEU B CA 1
ATOM 5164 C C . LEU B 1 196 ? 9.773 8.102 15.641 1 65.5 196 LEU B C 1
ATOM 5166 O O . LEU B 1 196 ? 8.984 7.883 16.562 1 65.5 196 LEU B O 1
ATOM 5170 N N . TYR B 1 197 ? 10.828 8.766 15.812 1 68.62 197 TYR B N 1
ATOM 5171 C CA . TYR B 1 197 ? 11.172 9.492 17.031 1 68.62 197 TYR B CA 1
ATOM 5172 C C . TYR B 1 197 ? 9.992 10.32 17.516 1 68.62 197 TYR B C 1
ATOM 5174 O O . TYR B 1 197 ? 9.68 10.328 18.719 1 68.62 197 TYR B O 1
ATOM 5182 N N . ASP B 1 198 ? 9.297 10.953 16.578 1 69.88 198 ASP B N 1
ATOM 5183 C CA . ASP B 1 198 ? 8.195 11.828 16.969 1 69.88 198 ASP B CA 1
ATOM 5184 C C . ASP B 1 198 ? 7.008 11.023 17.5 1 69.88 198 ASP B C 1
ATOM 5186 O O . ASP B 1 198 ? 6.242 11.516 18.328 1 69.88 198 ASP B O 1
ATOM 5190 N N . GLU B 1 199 ? 6.918 9.859 17 1 71.31 199 GLU B N 1
ATOM 5191 C CA . GLU B 1 199 ? 5.82 9.016 17.469 1 71.31 199 GLU B CA 1
ATOM 5192 C C . GLU B 1 199 ? 6.109 8.461 18.859 1 71.31 199 GLU B C 1
ATOM 5194 O O . GLU B 1 199 ? 5.191 8.273 19.656 1 71.31 199 GLU B O 1
ATOM 5199 N N . LYS B 1 200 ? 7.41 8.289 19.109 1 72.69 200 LYS B N 1
ATOM 5200 C CA . LYS B 1 200 ? 7.812 7.801 20.422 1 72.69 200 LYS B CA 1
ATOM 5201 C C . LYS B 1 200 ? 7.793 8.922 21.453 1 72.69 200 LYS B C 1
ATOM 5203 O O . LYS B 1 200 ? 7.465 8.688 22.625 1 72.69 200 LYS B O 1
ATOM 5208 N N . HIS B 1 201 ? 8.18 10.117 20.969 1 80.25 201 HIS B N 1
ATOM 5209 C CA . HIS B 1 201 ? 8.305 11.266 21.859 1 80.25 201 HIS B CA 1
ATOM 5210 C C . HIS B 1 201 ? 7.547 12.469 21.312 1 80.25 201 HIS B C 1
ATOM 5212 O O . HIS B 1 201 ? 8.156 13.43 20.859 1 80.25 201 HIS B O 1
ATOM 5218 N N . PRO B 1 202 ? 6.258 12.438 21.484 1 84.94 202 PRO B N 1
ATOM 5219 C CA . PRO B 1 202 ? 5.465 13.547 20.953 1 84.94 202 PRO B CA 1
ATOM 5220 C C . PRO B 1 202 ? 5.777 14.875 21.641 1 84.94 202 PRO B C 1
ATOM 5222 O O . PRO B 1 202 ? 6.211 14.898 22.797 1 84.94 202 PRO B O 1
ATOM 5225 N N . ILE B 1 203 ? 5.613 15.953 20.922 1 88 203 ILE B N 1
ATOM 5226 C CA . ILE B 1 203 ? 5.871 17.312 21.406 1 88 203 ILE B CA 1
ATOM 5227 C C . ILE B 1 203 ? 4.73 17.75 22.312 1 88 203 ILE B C 1
ATOM 5229 O O . ILE B 1 203 ? 3.559 17.672 21.938 1 88 203 ILE B O 1
ATOM 5233 N N . LEU B 1 204 ? 5.074 18.203 23.469 1 89.12 204 LEU B N 1
ATOM 5234 C CA . LEU B 1 204 ? 4.074 18.641 24.422 1 89.12 204 LEU B CA 1
ATOM 5235 C C . LEU B 1 204 ? 3.627 20.078 24.125 1 89.12 204 LEU B C 1
ATOM 5237 O O . LEU B 1 204 ? 4.453 20.984 24.031 1 89.12 204 LEU B O 1
ATOM 5241 N N . LEU B 1 205 ? 2.307 20.234 23.938 1 91.5 205 LEU B N 1
ATOM 5242 C CA . LEU B 1 205 ? 1.762 21.562 23.641 1 91.5 205 LEU B CA 1
ATOM 5243 C C . LEU B 1 205 ? 0.551 21.859 24.516 1 91.5 205 LEU B C 1
ATOM 5245 O O . LEU B 1 205 ? -0.213 20.953 24.859 1 91.5 205 LEU B O 1
ATOM 5249 N N . PRO B 1 206 ? 0.433 23.109 24.875 1 90.31 206 PRO B N 1
ATOM 5250 C CA . PRO B 1 206 ? -0.748 23.516 25.641 1 90.31 206 PRO B CA 1
ATOM 5251 C C . PRO B 1 206 ? -1.962 23.797 24.766 1 90.31 206 PRO B C 1
ATOM 5253 O O . PRO B 1 206 ? -1.861 23.719 23.531 1 90.31 206 PRO B O 1
ATOM 5256 N N . LYS B 1 207 ? -3.025 23.969 25.453 1 90.31 207 LYS B N 1
ATOM 5257 C CA . LYS B 1 207 ? -4.211 24.422 24.719 1 90.31 207 LYS B CA 1
ATOM 5258 C C . LYS B 1 207 ? -4.125 25.922 24.406 1 90.31 207 LYS B C 1
ATOM 5260 O O . LYS B 1 207 ? -4.086 26.75 25.328 1 90.31 207 LYS B O 1
ATOM 5265 N N . CYS B 1 208 ? -3.988 26.297 23.188 1 91.19 208 CYS B N 1
ATOM 5266 C CA . CYS B 1 208 ? -3.916 27.688 22.766 1 91.19 208 CYS B CA 1
ATOM 5267 C C . CYS B 1 208 ? -4.344 27.828 21.297 1 91.19 208 CYS B C 1
ATOM 5269 O O . CYS B 1 208 ? -4.816 26.875 20.688 1 91.19 208 CYS B O 1
ATOM 5271 N N . HIS B 1 209 ? -4.164 28.984 20.828 1 91.06 209 HIS B N 1
ATOM 5272 C CA . HIS B 1 209 ? -4.617 29.266 19.469 1 91.06 209 HIS B CA 1
ATOM 5273 C C . HIS B 1 209 ? -3.811 28.5 18.438 1 91.06 209 HIS B C 1
ATOM 5275 O O . HIS B 1 209 ? -4.375 27.953 17.484 1 91.06 209 HIS B O 1
ATOM 5281 N N . ILE B 1 210 ? -2.605 28.375 18.594 1 90.69 210 ILE B N 1
ATOM 5282 C CA . ILE B 1 210 ? -1.731 27.688 17.656 1 90.69 210 ILE B CA 1
ATOM 5283 C C . ILE B 1 210 ? -2.102 26.203 17.609 1 90.69 210 ILE B C 1
ATOM 5285 O O . ILE B 1 210 ? -2.146 25.594 16.531 1 90.69 210 ILE B O 1
ATOM 5289 N N . THR B 1 211 ? -2.35 25.656 18.75 1 92.75 211 THR B N 1
ATOM 5290 C CA . THR B 1 211 ? -2.729 24.25 18.781 1 92.75 211 THR B CA 1
ATOM 5291 C C . THR B 1 211 ? -4.094 24.047 18.141 1 92.75 211 THR B C 1
ATOM 5293 O O . THR B 1 211 ? -4.328 23.016 17.484 1 92.75 211 THR B O 1
ATOM 5296 N N . TYR B 1 212 ? -4.918 25.016 18.328 1 92.19 212 TYR B N 1
ATOM 5297 C CA . TYR B 1 212 ? -6.207 24.969 17.656 1 92.19 212 TYR B CA 1
ATOM 5298 C C . TYR B 1 212 ? -6.027 24.938 16.141 1 92.19 212 TYR B C 1
ATOM 5300 O O . TYR B 1 212 ? -6.66 24.141 15.453 1 92.19 212 TYR B O 1
ATOM 5308 N N . LEU B 1 213 ? -5.18 25.797 15.68 1 90.06 213 LEU B N 1
ATOM 5309 C CA . LEU B 1 213 ? -4.914 25.844 14.242 1 90.06 213 LEU B CA 1
ATOM 5310 C C . LEU B 1 213 ? -4.297 24.531 13.758 1 90.06 213 LEU B C 1
ATOM 5312 O O . LEU B 1 213 ? -4.609 24.062 12.664 1 90.06 213 LEU B O 1
ATOM 5316 N N . LEU B 1 214 ? -3.455 23.969 14.516 1 90.31 214 LEU B N 1
ATOM 5317 C CA . LEU B 1 214 ? -2.785 22.719 14.188 1 90.31 214 LEU B CA 1
ATOM 5318 C C . LEU B 1 214 ? -3.799 21.594 14.016 1 90.31 214 LEU B C 1
ATOM 5320 O O . LEU B 1 214 ? -3.75 20.844 13.031 1 90.31 214 LEU B O 1
ATOM 5324 N N . VAL B 1 215 ? -4.691 21.5 14.938 1 90.44 215 VAL B N 1
ATOM 5325 C CA . VAL B 1 215 ? -5.688 20.438 14.922 1 90.44 215 VAL B CA 1
ATOM 5326 C C . VAL B 1 215 ? -6.684 20.672 13.789 1 90.44 215 VAL B C 1
ATOM 5328 O O . VAL B 1 215 ? -7.137 19.719 13.141 1 90.44 215 VAL B O 1
ATOM 5331 N N . LYS B 1 216 ? -7 21.922 13.586 1 87.94 216 LYS B N 1
ATOM 5332 C CA . LYS B 1 216 ? -7.906 22.266 12.5 1 87.94 216 LYS B CA 1
ATOM 5333 C C . LYS B 1 216 ? -7.32 21.875 11.148 1 87.94 216 LYS B C 1
ATOM 5335 O O . LYS B 1 216 ? -8.016 21.281 10.312 1 87.94 216 LYS B O 1
ATOM 5340 N N . ASP B 1 217 ? -6.094 22.188 10.984 1 84.38 217 ASP B N 1
ATOM 5341 C CA . ASP B 1 217 ? -5.41 21.828 9.742 1 84.38 217 ASP B CA 1
ATOM 5342 C C . ASP B 1 217 ? -5.398 20.312 9.547 1 84.38 217 ASP B C 1
ATOM 5344 O O . ASP B 1 217 ? -5.605 19.812 8.438 1 84.38 217 ASP B O 1
ATOM 5348 N N . GLN B 1 218 ? -5.094 19.609 10.562 1 85.44 218 GLN B N 1
ATOM 5349 C CA . GLN B 1 218 ? -5.074 18.156 10.492 1 85.44 218 GLN B CA 1
ATOM 5350 C C . GLN B 1 218 ? -6.453 17.594 10.141 1 85.44 218 GLN B C 1
ATOM 5352 O O . GLN B 1 218 ? -6.566 16.625 9.398 1 85.44 218 GLN B O 1
ATOM 5357 N N . HIS B 1 219 ? -7.492 18.219 10.68 1 84.12 219 HIS B N 1
ATOM 5358 C CA . HIS B 1 219 ? -8.867 17.812 10.398 1 84.12 219 HIS B CA 1
ATOM 5359 C C . HIS B 1 219 ? -9.172 17.922 8.906 1 84.12 219 HIS B C 1
ATOM 5361 O O . HIS B 1 219 ? -9.758 17 8.328 1 84.12 219 HIS B O 1
ATOM 5367 N N . GLU B 1 220 ? -8.727 18.953 8.352 1 77.56 220 GLU B N 1
ATOM 5368 C CA . GLU B 1 220 ? -8.961 19.188 6.926 1 77.56 220 GLU B CA 1
ATOM 5369 C C . GLU B 1 220 ? -8.133 18.219 6.074 1 77.56 220 GLU B C 1
ATOM 5371 O O . GLU B 1 220 ? -8.617 17.703 5.07 1 77.56 220 GLU B O 1
ATOM 5376 N N . LEU B 1 221 ? -6.953 18.031 6.543 1 75.44 221 LEU B N 1
ATOM 5377 C CA . LEU B 1 221 ? -6.059 17.125 5.832 1 75.44 221 LEU B CA 1
ATOM 5378 C C . LEU B 1 221 ? -6.613 15.703 5.828 1 75.44 221 LEU B C 1
ATOM 5380 O O . LEU B 1 221 ? -6.469 14.977 4.84 1 75.44 221 LEU B O 1
ATOM 5384 N N . MET B 1 222 ? -7.191 15.391 6.887 1 77.12 222 MET B N 1
ATOM 5385 C CA . MET B 1 222 ? -7.707 14.039 7.047 1 77.12 222 MET B CA 1
ATOM 5386 C C . MET B 1 222 ? -9.141 13.93 6.539 1 77.12 222 MET B C 1
ATOM 5388 O O . MET B 1 222 ? -9.906 13.078 6.992 1 77.12 222 MET B O 1
ATOM 5392 N N . LYS B 1 223 ? -9.477 14.867 5.684 1 74.88 223 LYS B N 1
ATOM 5393 C CA . LYS B 1 223 ? -10.773 14.836 5 1 74.88 223 LYS B CA 1
ATOM 5394 C C . LYS B 1 223 ? -11.922 14.75 6.004 1 74.88 223 LYS B C 1
ATOM 5396 O O . LYS B 1 223 ? -12.82 13.922 5.855 1 74.88 223 LYS B O 1
ATOM 5401 N N . HIS B 1 224 ? -11.805 15.523 7.051 1 77.69 224 HIS B N 1
ATOM 5402 C CA . HIS B 1 224 ? -12.859 15.727 8.039 1 77.69 224 HIS B CA 1
ATOM 5403 C C . HIS B 1 224 ? -13.141 14.445 8.812 1 77.69 224 HIS B C 1
ATOM 5405 O O . HIS B 1 224 ? -14.297 14.078 9.016 1 77.69 224 HIS B O 1
ATOM 5411 N N . ALA B 1 225 ? -12.102 13.797 9.172 1 76.31 225 ALA B N 1
ATOM 5412 C CA . ALA B 1 225 ? -12.188 12.57 9.953 1 76.31 225 ALA B CA 1
ATOM 5413 C C . ALA B 1 225 ? -12.867 12.812 11.297 1 76.31 225 ALA B C 1
ATOM 5415 O O . ALA B 1 225 ? -12.969 13.953 11.75 1 76.31 225 ALA B O 1
ATOM 5416 N N . GLY B 1 226 ? -13.32 11.734 11.953 1 75.06 226 GLY B N 1
ATOM 5417 C CA . GLY B 1 226 ? -13.977 11.812 13.25 1 75.06 226 GLY B CA 1
ATOM 5418 C C . GLY B 1 226 ? -13.023 12.203 14.367 1 75.06 226 GLY B C 1
ATOM 5419 O O . GLY B 1 226 ? -11.812 12.25 14.172 1 75.06 226 GLY B O 1
ATOM 5420 N N . VAL B 1 227 ? -13.617 12.43 15.508 1 81.56 227 VAL B N 1
ATOM 5421 C CA . VAL B 1 227 ? -12.891 12.977 16.656 1 81.56 227 VAL B CA 1
ATOM 5422 C C . VAL B 1 227 ? -11.789 12.008 17.062 1 81.56 227 VAL B C 1
ATOM 5424 O O . VAL B 1 227 ? -10.625 12.406 17.203 1 81.56 227 VAL B O 1
ATOM 5427 N N . ASN B 1 228 ? -12.086 10.766 17.203 1 77.75 228 ASN B N 1
ATOM 5428 C CA . ASN B 1 228 ? -11.102 9.797 17.688 1 77.75 228 ASN B CA 1
ATOM 5429 C C . ASN B 1 228 ? -9.969 9.602 16.672 1 77.75 228 ASN B C 1
ATOM 5431 O O . ASN B 1 228 ? -8.812 9.445 17.062 1 77.75 228 ASN B O 1
ATOM 5435 N N . THR B 1 229 ? -10.297 9.602 15.445 1 77.44 229 THR B N 1
ATOM 5436 C CA . THR B 1 229 ? -9.281 9.492 14.406 1 77.44 229 THR B CA 1
ATOM 5437 C C . THR B 1 229 ? -8.367 10.711 14.414 1 77.44 229 THR B C 1
ATOM 5439 O O . THR B 1 229 ? -7.148 10.578 14.258 1 77.44 229 THR B O 1
ATOM 5442 N N . LEU B 1 230 ? -9 11.812 14.562 1 82.25 230 LEU B N 1
ATOM 5443 C CA . LEU B 1 230 ? -8.242 13.055 14.602 1 82.25 230 LEU B CA 1
ATOM 5444 C C . LEU B 1 230 ? -7.285 13.07 15.789 1 82.25 230 LEU B C 1
ATOM 5446 O O . LEU B 1 230 ? -6.117 13.438 15.648 1 82.25 230 LEU B O 1
ATOM 5450 N N . ILE B 1 231 ? -7.754 12.609 16.922 1 82.69 231 ILE B N 1
ATOM 5451 C CA . ILE B 1 231 ? -6.938 12.562 18.125 1 82.69 231 ILE B CA 1
ATOM 5452 C C . ILE B 1 231 ? -5.742 11.641 17.906 1 82.69 231 ILE B C 1
ATOM 5454 O O . ILE B 1 231 ? -4.602 12 18.203 1 82.69 231 ILE B O 1
ATOM 5458 N N . THR B 1 232 ? -5.984 10.562 17.328 1 76.88 232 THR B N 1
ATOM 5459 C CA . THR B 1 232 ? -4.93 9.578 17.109 1 76.88 232 THR B CA 1
ATOM 5460 C C . THR B 1 232 ? -3.885 10.117 16.141 1 76.88 232 THR B C 1
ATOM 5462 O O . THR B 1 232 ? -2.684 9.906 16.328 1 76.88 232 THR B O 1
ATOM 5465 N N . ALA B 1 233 ? -4.328 10.742 15.117 1 79.44 233 ALA B N 1
ATOM 5466 C CA . ALA B 1 233 ? -3.414 11.281 14.117 1 79.44 233 ALA B CA 1
ATOM 5467 C C . ALA B 1 233 ? -2.523 12.367 14.719 1 79.44 233 ALA B C 1
ATOM 5469 O O . ALA B 1 233 ? -1.322 12.422 14.445 1 79.44 233 ALA B O 1
ATOM 5470 N N . VAL B 1 234 ? -3.076 13.195 15.523 1 84 234 VAL B N 1
ATOM 5471 C CA . VAL B 1 234 ? -2.344 14.312 16.125 1 84 234 VAL B CA 1
ATOM 5472 C C . VAL B 1 234 ? -1.382 13.789 17.188 1 84 234 VAL B C 1
ATOM 5474 O O . VAL B 1 234 ? -0.256 14.273 17.312 1 84 234 VAL B O 1
ATOM 5477 N N . ARG B 1 235 ? -1.821 12.812 17.906 1 80.12 235 ARG B N 1
ATOM 5478 C CA . ARG B 1 235 ? -1.019 12.266 19 1 80.12 235 ARG B CA 1
ATOM 5479 C C . ARG B 1 235 ? 0.224 11.562 18.469 1 80.12 235 ARG B C 1
ATOM 5481 O O . ARG B 1 235 ? 1.183 11.336 19.203 1 80.12 235 ARG B O 1
ATOM 5488 N N . GLY B 1 236 ? 0.16 11.281 17.25 1 74.94 236 GLY B N 1
ATOM 5489 C CA . GLY B 1 236 ? 1.344 10.688 16.656 1 74.94 236 GLY B CA 1
ATOM 5490 C C . GLY B 1 236 ? 2.545 11.609 16.656 1 74.94 236 GLY B C 1
ATOM 5491 O O . GLY B 1 236 ? 3.689 11.156 16.609 1 74.94 236 GLY B O 1
ATOM 5492 N N . LYS B 1 237 ? 2.326 12.898 16.766 1 81.44 237 LYS B N 1
ATOM 5493 C CA . LYS B 1 237 ? 3.424 13.859 16.719 1 81.44 237 LYS B CA 1
ATOM 5494 C C . LYS B 1 237 ? 3.34 14.852 17.875 1 81.44 237 LYS B C 1
ATOM 5496 O O . LYS B 1 237 ? 4.363 15.344 18.344 1 81.44 237 LYS B O 1
ATOM 5501 N N . TYR B 1 238 ? 2.156 15.055 18.344 1 85.62 238 TYR B N 1
ATOM 5502 C CA . TYR B 1 238 ? 1.941 16.109 19.344 1 85.62 238 TYR B CA 1
ATOM 5503 C C . TYR B 1 238 ? 1.134 15.578 20.516 1 85.62 238 TYR B C 1
ATOM 5505 O O . TYR B 1 238 ? 0.2 14.789 20.344 1 85.62 238 TYR B O 1
ATOM 5513 N N . TRP B 1 239 ? 1.487 16 21.656 1 86.5 239 TRP B N 1
ATOM 5514 C CA . TRP B 1 239 ? 0.68 15.797 22.859 1 86.5 239 TRP B CA 1
ATOM 5515 C C . TRP B 1 239 ? 0.078 17.109 23.328 1 86.5 239 TRP B C 1
ATOM 5517 O O . TRP B 1 239 ? 0.72 17.859 24.062 1 86.5 239 TRP B O 1
ATOM 5527 N N . ILE B 1 240 ? -1.093 17.312 22.969 1 88.06 240 ILE B N 1
ATOM 5528 C CA . ILE B 1 240 ? -1.782 18.547 23.281 1 88.06 240 ILE B CA 1
ATOM 5529 C C . ILE B 1 240 ? -2.688 18.344 24.5 1 88.06 240 ILE B C 1
ATOM 5531 O O . ILE B 1 240 ? -3.467 17.391 24.547 1 88.06 240 ILE B O 1
ATOM 5535 N N . LEU B 1 241 ? -2.523 19.219 25.438 1 86.31 241 LEU B N 1
ATOM 5536 C CA . LEU B 1 241 ? -3.42 19.156 26.578 1 86.31 241 LEU B CA 1
ATOM 5537 C C . LEU B 1 241 ? -4.852 19.469 26.172 1 86.31 241 LEU B C 1
ATOM 5539 O O . LEU B 1 241 ? -5.09 20.391 25.375 1 86.31 241 LEU B O 1
ATOM 5543 N N . SER B 1 242 ? -5.816 18.688 26.531 1 87.56 242 SER B N 1
ATOM 5544 C CA . SER B 1 242 ? -7.238 18.844 26.234 1 87.56 242 SER B CA 1
ATOM 5545 C C . SER B 1 242 ? -7.512 18.672 24.75 1 87.56 242 SER B C 1
ATOM 5547 O O . SER B 1 242 ? -8.32 19.406 24.172 1 87.56 242 SER B O 1
ATOM 5549 N N . LEU B 1 243 ? -6.742 17.859 24.203 1 89.38 243 LEU B N 1
ATOM 5550 C CA . LEU B 1 243 ? -6.867 17.594 22.766 1 89.38 243 LEU B CA 1
ATOM 5551 C C . LEU B 1 243 ? -8.281 17.156 22.422 1 89.38 243 LEU B C 1
ATOM 5553 O O . LEU B 1 243 ? -8.82 17.547 21.375 1 89.38 243 LEU B O 1
ATOM 5557 N N . LYS B 1 244 ? -8.852 16.406 23.25 1 86.69 244 LYS B N 1
ATOM 5558 C CA . LYS B 1 244 ? -10.188 15.891 22.984 1 86.69 244 LYS B CA 1
ATOM 5559 C C . LYS B 1 244 ? -11.203 17.031 22.875 1 86.69 244 LYS B C 1
ATOM 5561 O O . LYS B 1 244 ? -12.047 17.031 21.969 1 86.69 244 LYS B O 1
ATOM 5566 N N . THR B 1 245 ? -11.047 17.922 23.734 1 90.31 245 THR B N 1
ATOM 5567 C CA . THR B 1 245 ? -11.953 19.062 23.734 1 90.31 245 THR B CA 1
ATOM 5568 C C . THR B 1 245 ? -11.781 19.891 22.469 1 90.31 245 THR B C 1
ATOM 5570 O O . THR B 1 245 ? -12.758 20.328 21.859 1 90.31 245 THR B O 1
ATOM 5573 N N . ILE B 1 246 ? -10.578 20.078 22.109 1 92.5 246 ILE B N 1
ATOM 5574 C CA . ILE B 1 246 ? -10.281 20.844 20.906 1 92.5 246 ILE B CA 1
ATOM 5575 C C . ILE B 1 246 ? -10.812 20.109 19.688 1 92.5 246 ILE B C 1
ATOM 5577 O O . ILE B 1 246 ? -11.43 20.719 18.812 1 92.5 246 ILE B O 1
ATOM 5581 N N . ALA B 1 247 ? -10.562 18.859 19.641 1 90.69 247 ALA B N 1
ATOM 5582 C CA . ALA B 1 247 ? -10.992 18.047 18.5 1 90.69 247 ALA B CA 1
ATOM 5583 C C . ALA B 1 247 ? -12.516 18.047 18.375 1 90.69 247 ALA B C 1
ATOM 5585 O O . ALA B 1 247 ? -13.047 18.188 17.266 1 90.69 247 ALA B O 1
ATOM 5586 N N . LYS B 1 248 ? -13.188 17.906 19.453 1 89.12 248 LYS B N 1
ATOM 5587 C CA . LYS B 1 248 ? -14.648 17.938 19.453 1 89.12 248 LYS B CA 1
ATOM 5588 C C . LYS B 1 248 ? -15.172 19.281 18.953 1 89.12 248 LYS B C 1
ATOM 5590 O O . LYS B 1 248 ? -16.109 19.328 18.156 1 89.12 248 LYS B O 1
ATOM 5595 N N . MET B 1 249 ? -14.555 20.266 19.406 1 90.25 249 MET B N 1
ATOM 5596 C CA . MET B 1 249 ? -14.953 21.609 19.016 1 90.25 249 MET B CA 1
ATOM 5597 C C . MET B 1 249 ? -14.781 21.812 17.516 1 90.25 249 MET B C 1
ATOM 5599 O O . MET B 1 249 ? -15.68 22.328 16.844 1 90.25 249 MET B O 1
ATOM 5603 N N . ILE B 1 250 ? -13.719 21.422 17 1 89.12 250 ILE B N 1
ATOM 5604 C CA . ILE B 1 250 ? -13.406 21.594 15.586 1 89.12 250 ILE B CA 1
ATOM 5605 C C . ILE B 1 250 ? -14.406 20.812 14.734 1 89.12 250 ILE B C 1
ATOM 5607 O O . ILE B 1 250 ? -14.922 21.328 13.742 1 89.12 250 ILE B O 1
ATOM 5611 N N . CYS B 1 251 ? -14.602 19.609 15.094 1 85.75 251 CYS B N 1
ATOM 5612 C CA . CYS B 1 251 ? -15.523 18.781 14.328 1 85.75 251 CYS B CA 1
ATOM 5613 C C . CYS B 1 251 ? -16.938 19.359 14.375 1 85.75 251 CYS B C 1
ATOM 5615 O O . CYS B 1 251 ? -17.688 19.25 13.398 1 85.75 251 CYS B O 1
ATOM 5617 N N . LYS B 1 252 ? -17.25 19.969 15.484 1 84.06 252 LYS B N 1
ATOM 5618 C CA . LYS B 1 252 ? -18.578 20.531 15.672 1 84.06 252 LYS B CA 1
ATOM 5619 C C . LYS B 1 252 ? -18.766 21.812 14.859 1 84.06 252 LYS B C 1
ATOM 5621 O O . LYS B 1 252 ? -19.828 22.062 14.312 1 84.06 252 LYS B O 1
ATOM 5626 N N . VAL B 1 253 ? -17.688 22.562 14.711 1 85.81 253 VAL B N 1
ATOM 5627 C CA . VAL B 1 253 ? -17.797 23.875 14.078 1 85.81 253 VAL B CA 1
ATOM 5628 C C . VAL B 1 253 ? -17.531 23.75 12.578 1 85.81 253 VAL B C 1
ATOM 5630 O O . VAL B 1 253 ? -17.844 24.656 11.812 1 85.81 253 VAL B O 1
ATOM 5633 N N . CYS B 1 254 ? -16.984 22.719 12.125 1 81.75 254 CYS B N 1
ATOM 5634 C CA . CYS B 1 254 ? -16.625 22.531 10.727 1 81.75 254 CYS B CA 1
ATOM 5635 C C . CYS B 1 254 ? -17.875 22.562 9.844 1 81.75 254 CYS B C 1
ATOM 5637 O O . CYS B 1 254 ? -18.766 21.734 10.016 1 81.75 254 CYS B O 1
ATOM 5639 N N . ILE B 1 255 ? -17.875 23.391 8.93 1 75.44 255 ILE B N 1
ATOM 5640 C CA . ILE B 1 255 ? -19.031 23.609 8.078 1 75.44 255 ILE B CA 1
ATOM 5641 C C . ILE B 1 255 ? -19.281 22.375 7.219 1 75.44 255 ILE B C 1
ATOM 5643 O O . ILE B 1 255 ? -20.438 21.953 7.039 1 75.44 255 ILE B O 1
ATOM 5647 N N . ASN B 1 256 ? -18.266 21.875 6.668 1 73.44 256 ASN B N 1
ATOM 5648 C CA . ASN B 1 256 ? -18.406 20.688 5.816 1 73.44 256 ASN B CA 1
ATOM 5649 C C . ASN B 1 256 ? -18.969 19.5 6.586 1 73.44 256 ASN B C 1
ATOM 5651 O O . ASN B 1 256 ? -19.766 18.734 6.047 1 73.44 256 ASN B O 1
ATOM 5655 N N . CYS B 1 257 ? -18.516 19.375 7.75 1 76.12 257 CYS B N 1
ATOM 5656 C CA . CYS B 1 257 ? -19 18.281 8.578 1 76.12 257 CYS B CA 1
ATOM 5657 C C . CYS B 1 257 ? -20.453 18.516 8.992 1 76.12 257 CYS B C 1
ATOM 5659 O O . CYS B 1 257 ? -21.25 17.578 9.039 1 76.12 257 CYS B O 1
ATOM 5661 N N . GLN B 1 258 ? -20.766 19.703 9.305 1 73.75 258 GLN B N 1
ATOM 5662 C CA . GLN B 1 258 ? -22.125 20.047 9.703 1 73.75 258 GLN B CA 1
ATOM 5663 C C . GLN B 1 258 ? -23.109 19.812 8.555 1 73.75 258 GLN B C 1
ATOM 5665 O O . GLN B 1 258 ? -24.234 19.328 8.773 1 73.75 258 GLN B O 1
ATOM 5670 N N . ARG B 1 259 ? -22.641 20.188 7.469 1 66.75 259 ARG B N 1
ATOM 5671 C CA . ARG B 1 259 ? -23.484 20.031 6.289 1 66.75 259 ARG B CA 1
ATOM 5672 C C . ARG B 1 259 ? -23.797 18.562 6.012 1 66.75 259 ARG B C 1
ATOM 5674 O O . ARG B 1 259 ? -24.875 18.234 5.523 1 66.75 259 ARG B O 1
ATOM 5681 N N . GLN B 1 260 ? -22.781 17.797 6.27 1 62.16 260 GLN B N 1
ATOM 5682 C CA . GLN B 1 260 ? -22.938 16.406 5.898 1 62.16 260 GLN B CA 1
ATOM 5683 C C . GLN B 1 260 ? -23.391 15.562 7.094 1 62.16 260 GLN B C 1
ATOM 5685 O O . GLN B 1 260 ? -23.828 14.43 6.926 1 62.16 260 GLN B O 1
ATOM 5690 N N . ASN B 1 261 ? -22.641 15.875 8.312 1 56.38 261 ASN B N 1
ATOM 5691 C CA . ASN B 1 261 ? -22.688 15.102 9.547 1 56.38 261 ASN B CA 1
ATOM 5692 C C . ASN B 1 261 ? -24.109 14.758 9.945 1 56.38 261 ASN B C 1
ATOM 5694 O O . ASN B 1 261 ? -24.859 15.633 10.375 1 56.38 261 ASN B O 1
ATOM 5698 N N . SER B 1 262 ? -24.531 13.82 9.242 1 47.09 262 SER B N 1
ATOM 5699 C CA . SER B 1 262 ? -25.422 12.93 9.992 1 47.09 262 SER B CA 1
ATOM 5700 C C . SER B 1 262 ? -24.703 12.336 11.203 1 47.09 262 SER B C 1
ATOM 5702 O O . SER B 1 262 ? -23.484 12.438 11.32 1 47.09 262 SER B O 1
ATOM 5704 N N . ARG B 1 263 ? -25.281 11.383 12.086 1 41.53 263 ARG B N 1
ATOM 5705 C CA . ARG B 1 263 ? -24.859 10.75 13.328 1 41.53 263 ARG B CA 1
ATOM 5706 C C . ARG B 1 263 ? -23.469 10.133 13.172 1 41.53 263 ARG B C 1
ATOM 5708 O O . ARG B 1 263 ? -23.188 9.438 12.195 1 41.53 263 ARG B O 1
ATOM 5715 N N . PRO B 1 264 ? -22.5 10.773 13.961 1 40.38 264 PRO B N 1
ATOM 5716 C CA . PRO B 1 264 ? -21.125 10.234 13.938 1 40.38 264 PRO B CA 1
ATOM 5717 C C . PRO B 1 264 ? -21.094 8.711 13.906 1 40.38 264 PRO B C 1
ATOM 5719 O O . PRO B 1 264 ? -21.906 8.055 14.578 1 40.38 264 PRO B O 1
ATOM 5722 N N . CYS B 1 265 ? -20.609 8.117 12.953 1 41.12 265 CYS B N 1
ATOM 5723 C CA . CYS B 1 265 ? -20.484 6.66 12.93 1 41.12 265 CYS B CA 1
ATOM 5724 C C . CYS B 1 265 ? -19.734 6.156 14.156 1 41.12 265 CYS B C 1
ATOM 5726 O O . CYS B 1 265 ? -18.688 6.684 14.508 1 41.12 265 CYS B O 1
ATOM 5728 N N . GLN B 1 266 ? -20.453 5.586 15.117 1 41.38 266 GLN B N 1
ATOM 5729 C CA . GLN B 1 266 ? -19.922 4.973 16.328 1 41.38 266 GLN B CA 1
ATOM 5730 C C . GLN B 1 266 ? -18.812 3.975 15.984 1 41.38 266 GLN B C 1
ATOM 5732 O O . GLN B 1 266 ? -18.812 3.391 14.898 1 41.38 266 GLN B O 1
ATOM 5737 N N . GLN B 1 267 ? -17.812 4.031 16.859 1 43.34 267 GLN B N 1
ATOM 5738 C CA . GLN B 1 267 ? -16.625 3.186 16.828 1 43.34 267 GLN B CA 1
ATOM 5739 C C . GLN B 1 267 ? -16.984 1.727 16.578 1 43.34 267 GLN B C 1
ATOM 5741 O O . GLN B 1 267 ? -17.938 1.206 17.172 1 43.34 267 GLN B O 1
ATOM 5746 N N . ILE B 1 268 ? -16.609 1.229 15.562 1 44.53 268 ILE B N 1
ATOM 5747 C CA . ILE B 1 268 ? -16.812 -0.169 15.203 1 44.53 268 ILE B CA 1
ATOM 5748 C C . ILE B 1 268 ? -16.078 -1.069 16.188 1 44.53 268 ILE B C 1
ATOM 5750 O O . ILE B 1 268 ? -14.844 -1.086 16.219 1 44.53 268 ILE B O 1
ATOM 5754 N N . VAL B 1 269 ? -16.625 -1.294 17.438 1 40 269 VAL B N 1
ATOM 5755 C CA . VAL B 1 269 ? -15.969 -2.209 18.359 1 40 269 VAL B CA 1
ATOM 5756 C C . VAL B 1 269 ? -16.375 -3.646 18.047 1 40 269 VAL B C 1
ATOM 5758 O O . VAL B 1 269 ? -17.406 -4.129 18.5 1 40 269 VAL B O 1
ATOM 5761 N N . SER B 1 270 ? -16.75 -3.947 16.891 1 41.78 270 SER B N 1
ATOM 5762 C CA . SER B 1 270 ? -17.109 -5.363 16.953 1 41.78 270 SER B CA 1
ATOM 5763 C C . SER B 1 270 ? -15.867 -6.234 17.109 1 41.78 270 SER B C 1
ATOM 5765 O O . SER B 1 270 ? -14.852 -6.004 16.453 1 41.78 270 SER B O 1
ATOM 5767 N N . PRO B 1 271 ? -15.82 -7.023 18.203 1 38.84 271 PRO B N 1
ATOM 5768 C CA . PRO B 1 271 ? -14.711 -7.938 18.469 1 38.84 271 PRO B CA 1
ATOM 5769 C C . PRO B 1 271 ? -14.359 -8.812 17.266 1 38.84 271 PRO B C 1
ATOM 5771 O O . PRO B 1 271 ? -15.242 -9.383 16.625 1 38.84 271 PRO B O 1
ATOM 5774 N N . LEU B 1 272 ? -13.367 -8.453 16.562 1 42.62 272 LEU B N 1
ATOM 5775 C CA . LEU B 1 272 ? -12.844 -9.461 15.641 1 42.62 272 LEU B CA 1
ATOM 5776 C C . LEU B 1 272 ? -12.703 -10.812 16.344 1 42.62 272 LEU B C 1
ATOM 5778 O O . LEU B 1 272 ? -12.344 -10.875 17.516 1 42.62 272 LEU B O 1
ATOM 5782 N N . PRO B 1 273 ? -13.328 -11.766 15.938 1 36.72 273 PRO B N 1
ATOM 5783 C CA . PRO B 1 273 ? -13.07 -13.008 16.672 1 36.72 273 PRO B CA 1
ATOM 5784 C C . PRO B 1 273 ? -11.602 -13.172 17.047 1 36.72 273 PRO B C 1
ATOM 5786 O O . PRO B 1 273 ? -10.719 -12.82 16.266 1 36.72 273 PRO B O 1
ATOM 5789 N N . GLU B 1 274 ? -11.242 -13.078 18.297 1 39.19 274 GLU B N 1
ATOM 5790 C CA . GLU B 1 274 ? -9.938 -13.203 18.953 1 39.19 274 GLU B CA 1
ATOM 5791 C C . GLU B 1 274 ? -8.977 -14.023 18.094 1 39.19 274 GLU B C 1
ATOM 5793 O O . GLU B 1 274 ? -7.785 -13.711 18.031 1 39.19 274 GLU B O 1
ATOM 5798 N N . ASP B 1 275 ? -9.438 -15.219 17.734 1 39.47 275 ASP B N 1
ATOM 5799 C CA . ASP B 1 275 ? -8.586 -16.25 17.141 1 39.47 275 ASP B CA 1
ATOM 5800 C C . ASP B 1 275 ? -8 -15.766 15.812 1 39.47 275 ASP B C 1
ATOM 5802 O O . ASP B 1 275 ? -7.125 -16.422 15.242 1 39.47 275 ASP B O 1
ATOM 5806 N N . MET B 1 276 ? -8.57 -14.828 15.18 1 39.41 276 MET B N 1
ATOM 5807 C CA . MET B 1 276 ? -8.25 -14.492 13.797 1 39.41 276 MET B CA 1
ATOM 5808 C C . MET B 1 276 ? -7.109 -13.484 13.727 1 39.41 276 MET B C 1
ATOM 5810 O O . MET B 1 276 ? -6.473 -13.328 12.68 1 39.41 276 MET B O 1
ATOM 5814 N N . ILE B 1 277 ? -6.93 -12.539 14.727 1 43.84 277 ILE B N 1
ATOM 5815 C CA . ILE B 1 277 ? -6.109 -11.336 14.602 1 43.84 277 ILE B CA 1
ATOM 5816 C C . ILE B 1 277 ? -4.629 -11.711 14.688 1 43.84 277 ILE B C 1
ATOM 5818 O O . ILE B 1 277 ? -3.799 -11.148 13.977 1 43.84 277 ILE B O 1
ATOM 5822 N N . LYS B 1 278 ? -4.164 -12.609 15.68 1 48.38 278 LYS B N 1
ATOM 5823 C CA . LYS B 1 278 ? -2.793 -12.5 16.172 1 48.38 278 LYS B CA 1
ATOM 5824 C C . LYS B 1 278 ? -1.798 -13.016 15.133 1 48.38 278 LYS B C 1
ATOM 5826 O O . LYS B 1 278 ? -0.613 -12.68 15.18 1 48.38 278 LYS B O 1
ATOM 5831 N N . LYS B 1 279 ? -2.338 -13.82 14.023 1 58.38 279 LYS B N 1
ATOM 5832 C CA . LYS B 1 279 ? -1.205 -14.398 13.312 1 58.38 279 LYS B CA 1
ATOM 5833 C C . LYS B 1 279 ? -1.425 -14.359 11.805 1 58.38 279 LYS B C 1
ATOM 5835 O O . LYS B 1 279 ? -0.677 -14.977 11.039 1 58.38 279 LYS B O 1
ATOM 5840 N N . THR B 1 280 ? -2.324 -13.383 11.453 1 65.94 280 THR B N 1
ATOM 5841 C CA . THR B 1 280 ? -2.619 -13.43 10.023 1 65.94 280 THR B CA 1
ATOM 5842 C C . THR B 1 280 ? -2.281 -12.102 9.359 1 65.94 280 THR B C 1
ATOM 5844 O O . THR B 1 280 ? -2.564 -11.031 9.906 1 65.94 280 THR B O 1
ATOM 5847 N N . PRO B 1 281 ? -1.525 -12.117 8.281 1 76.12 281 PRO B N 1
ATOM 5848 C CA . PRO B 1 281 ? -1.224 -10.875 7.57 1 76.12 281 PRO B CA 1
ATOM 5849 C C . PRO B 1 281 ? -2.475 -10.062 7.25 1 76.12 281 PRO B C 1
ATOM 5851 O O . PRO B 1 281 ? -3.561 -10.625 7.094 1 76.12 281 PRO B O 1
ATOM 5854 N N . PRO B 1 282 ? -2.275 -8.766 7.27 1 83.75 282 PRO B N 1
ATOM 5855 C CA . PRO B 1 282 ? -3.408 -7.914 6.902 1 83.75 282 PRO B CA 1
ATOM 5856 C C . PRO B 1 282 ? -4.051 -8.328 5.578 1 83.75 282 PRO B C 1
ATOM 5858 O O . PRO B 1 282 ? -3.352 -8.734 4.652 1 83.75 282 PRO B O 1
ATOM 5861 N N . PHE B 1 283 ? -5.434 -8.305 5.504 1 87.44 283 PHE B N 1
ATOM 5862 C CA . PHE B 1 283 ? -6.281 -8.508 4.336 1 87.44 283 PHE B CA 1
ATOM 5863 C C . PHE B 1 283 ? -6.297 -9.977 3.93 1 87.44 283 PHE B C 1
ATOM 5865 O O . PHE B 1 283 ? -6.703 -10.32 2.816 1 87.44 283 PHE B O 1
ATOM 5872 N N . SER B 1 284 ? -5.801 -10.906 4.75 1 81.44 284 SER B N 1
ATOM 5873 C CA . SER B 1 284 ? -5.953 -12.336 4.496 1 81.44 284 SER B CA 1
ATOM 5874 C C . SER B 1 284 ? -7.426 -12.727 4.438 1 81.44 284 SER B C 1
ATOM 5876 O O . SER B 1 284 ? -7.801 -13.648 3.701 1 81.44 284 SER B O 1
ATOM 5878 N N . ILE B 1 285 ? -8.18 -12.086 5.258 1 82.69 285 ILE B N 1
ATOM 5879 C CA . ILE B 1 285 ? -9.633 -12.203 5.25 1 82.69 285 ILE B CA 1
ATOM 5880 C C . ILE B 1 285 ? -10.266 -10.852 4.941 1 82.69 285 ILE B C 1
ATOM 5882 O O . ILE B 1 285 ? -10.062 -9.883 5.676 1 82.69 285 ILE B O 1
ATOM 5886 N N . CYS B 1 286 ? -10.992 -10.836 3.82 1 88.38 286 CYS B N 1
ATOM 5887 C CA . CYS B 1 286 ? -11.453 -9.531 3.35 1 88.38 286 CYS B CA 1
ATOM 5888 C C . CYS B 1 286 ? -12.938 -9.57 3.014 1 88.38 286 CYS B C 1
ATOM 5890 O O . CYS B 1 286 ? -13.469 -10.617 2.646 1 88.38 286 CYS B O 1
ATOM 5892 N N . GLY B 1 287 ? -13.602 -8.438 3.291 1 87.5 287 GLY B N 1
ATOM 5893 C CA . GLY B 1 287 ? -14.906 -8.164 2.705 1 87.5 287 GLY B CA 1
ATOM 5894 C C . GLY B 1 287 ? -14.836 -7.266 1.486 1 87.5 287 GLY B C 1
ATOM 5895 O O . GLY B 1 287 ? -14.039 -6.328 1.446 1 87.5 287 GLY B O 1
ATOM 5896 N N . VAL B 1 288 ? -15.672 -7.605 0.477 1 91.06 288 VAL B N 1
ATOM 5897 C CA . VAL B 1 288 ? -15.656 -6.797 -0.737 1 91.06 288 VAL B CA 1
ATOM 5898 C C . VAL B 1 288 ? -17.062 -6.262 -1.02 1 91.06 288 VAL B C 1
ATOM 5900 O O . VAL B 1 288 ? -18.047 -6.977 -0.847 1 91.06 288 VAL B O 1
ATOM 5903 N N . ASP B 1 289 ? -17.094 -4.996 -1.431 1 89.94 289 ASP B N 1
ATOM 5904 C CA . ASP B 1 289 ? -18.359 -4.348 -1.797 1 89.94 289 ASP B CA 1
ATOM 5905 C C . ASP B 1 289 ? -18.125 -3.268 -2.85 1 89.94 289 ASP B C 1
ATOM 5907 O O . ASP B 1 289 ? -16.984 -2.852 -3.086 1 89.94 289 ASP B O 1
ATOM 5911 N N . HIS B 1 290 ? -19.266 -2.953 -3.539 1 91.25 290 HIS B N 1
ATOM 5912 C CA . HIS B 1 290 ? -19.234 -1.847 -4.492 1 91.25 290 HIS B CA 1
ATOM 5913 C C . HIS B 1 290 ? -20.047 -0.659 -3.984 1 91.25 290 HIS B C 1
ATOM 5915 O O . HIS B 1 290 ? -21.062 -0.839 -3.312 1 91.25 290 HIS B O 1
ATOM 5921 N N . ALA B 1 291 ? -19.516 0.487 -4.227 1 89.62 291 ALA B N 1
ATOM 5922 C CA . ALA B 1 291 ? -20.25 1.715 -3.961 1 89.62 291 ALA B CA 1
ATOM 5923 C C . ALA B 1 291 ? -20.344 2.588 -5.207 1 89.62 291 ALA B C 1
ATOM 5925 O O . ALA B 1 291 ? -19.438 2.57 -6.047 1 89.62 291 ALA B O 1
ATOM 5926 N N . GLY B 1 292 ? -21.344 3.453 -5.324 1 87 292 GLY B N 1
ATOM 5927 C CA . GLY B 1 292 ? -21.594 4.309 -6.473 1 87 292 GLY B CA 1
ATOM 5928 C C . GLY B 1 292 ? -23.062 4.391 -6.859 1 87 292 GLY B C 1
ATOM 5929 O O . GLY B 1 292 ? -23.922 3.984 -6.086 1 87 292 GLY B O 1
ATOM 5930 N N . PRO B 1 293 ? -23.453 5.035 -7.934 1 90.25 293 PRO B N 1
ATOM 5931 C CA . PRO B 1 293 ? -22.578 5.547 -8.992 1 90.25 293 PRO B CA 1
ATOM 5932 C C . PRO B 1 293 ? -21.984 6.91 -8.656 1 90.25 293 PRO B C 1
ATOM 5934 O O . PRO B 1 293 ? -22.547 7.664 -7.863 1 90.25 293 PRO B O 1
ATOM 5937 N N . LEU B 1 294 ? -20.75 7.121 -9.234 1 90.81 294 LEU B N 1
ATOM 5938 C CA . LEU B 1 294 ? -20.078 8.406 -9.156 1 90.81 294 LEU B CA 1
ATOM 5939 C C . LEU B 1 294 ? -19.875 9.008 -10.547 1 90.81 294 LEU B C 1
ATOM 5941 O O . LEU B 1 294 ? -19.781 8.273 -11.539 1 90.81 294 LEU B O 1
ATOM 5945 N N . PHE B 1 295 ? -19.875 10.328 -10.586 1 90.69 295 PHE B N 1
ATOM 5946 C CA . PHE B 1 295 ? -19.719 11.016 -11.859 1 90.69 295 PHE B CA 1
ATOM 5947 C C . PHE B 1 295 ? -18.531 11.961 -11.828 1 90.69 295 PHE B C 1
ATOM 5949 O O . PHE B 1 295 ? -18.219 12.539 -10.781 1 90.69 295 PHE B O 1
ATOM 5956 N N . CYS B 1 296 ? -17.859 11.992 -12.914 1 91.25 296 CYS B N 1
ATOM 5957 C CA . CYS B 1 296 ? -16.703 12.883 -13.039 1 91.25 296 CYS B CA 1
ATOM 5958 C C . CYS B 1 296 ? -16.906 13.883 -14.164 1 91.25 296 CYS B C 1
ATOM 5960 O O . CYS B 1 296 ? -17.688 13.641 -15.086 1 91.25 296 CYS B O 1
ATOM 5962 N N . SER B 1 297 ? -16.203 15 -14.102 1 90.69 297 SER B N 1
ATOM 5963 C CA . SER B 1 297 ? -16.344 16.078 -15.07 1 90.69 297 SER B CA 1
ATOM 5964 C C . SER B 1 297 ? -15.797 15.68 -16.438 1 90.69 297 SER B C 1
ATOM 5966 O O . SER B 1 297 ? -16.297 16.125 -17.469 1 90.69 297 SER B O 1
ATOM 5968 N N . ASP B 1 298 ? -14.773 14.875 -16.5 1 86.69 298 ASP B N 1
ATOM 5969 C CA . ASP B 1 298 ? -14.07 14.578 -17.75 1 86.69 298 ASP B CA 1
ATOM 5970 C C . ASP B 1 298 ? -14.617 13.305 -18.391 1 86.69 298 ASP B C 1
ATOM 5972 O O . ASP B 1 298 ? -14.227 12.953 -19.516 1 86.69 298 ASP B O 1
ATOM 5976 N N . THR B 1 299 ? -15.461 12.57 -17.75 1 84.5 299 THR B N 1
ATOM 5977 C CA . THR B 1 299 ? -15.93 11.312 -18.312 1 84.5 299 THR B CA 1
ATOM 5978 C C . THR B 1 299 ? -17.391 11.422 -18.75 1 84.5 299 THR B C 1
ATOM 5980 O O . THR B 1 299 ? -17.984 10.438 -19.203 1 84.5 299 THR B O 1
ATOM 5983 N N . GLY B 1 300 ? -17.953 12.531 -18.688 1 81.94 300 GLY B N 1
ATOM 5984 C CA . GLY B 1 300 ? -19.312 12.75 -19.125 1 81.94 300 GLY B CA 1
ATOM 5985 C C . GLY B 1 300 ? -20.344 12 -18.297 1 81.94 300 GLY B C 1
ATOM 5986 O O . GLY B 1 300 ? -20.344 12.117 -17.062 1 81.94 300 GLY B O 1
ATOM 5987 N N . ASP B 1 301 ? -21.156 11.164 -18.969 1 85.81 301 ASP B N 1
ATOM 5988 C CA . ASP B 1 301 ? -22.25 10.5 -18.281 1 85.81 301 ASP B CA 1
ATOM 5989 C C . ASP B 1 301 ? -21.875 9.078 -17.891 1 85.81 301 ASP B C 1
ATOM 5991 O O . ASP B 1 301 ? -22.734 8.281 -17.5 1 85.81 301 ASP B O 1
ATOM 5995 N N . ARG B 1 302 ? -20.609 8.898 -17.984 1 88.75 302 ARG B N 1
ATOM 5996 C CA . ARG B 1 302 ? -20.172 7.559 -17.609 1 88.75 302 ARG B CA 1
ATOM 5997 C C . ARG B 1 302 ? -20.234 7.375 -16.094 1 88.75 302 ARG B C 1
ATOM 5999 O O . ARG B 1 302 ? -19.781 8.242 -15.336 1 88.75 302 ARG B O 1
ATOM 6006 N N . LYS B 1 303 ? -20.828 6.273 -15.711 1 92.31 303 LYS B N 1
ATOM 6007 C CA . LYS B 1 303 ? -20.922 5.949 -14.289 1 92.31 303 LYS B CA 1
ATOM 6008 C C . LYS B 1 303 ? -19.672 5.223 -13.805 1 92.31 303 LYS B C 1
ATOM 6010 O O . LYS B 1 303 ? -19.219 4.273 -14.445 1 92.31 303 LYS B O 1
ATOM 6015 N N . LEU B 1 304 ? -19.094 5.773 -12.758 1 93.62 304 LEU B N 1
ATOM 6016 C CA . LEU B 1 304 ? -17.953 5.125 -12.102 1 93.62 304 LEU B CA 1
ATOM 6017 C C . LEU B 1 304 ? -18.375 4.547 -10.75 1 93.62 304 LEU B C 1
ATOM 6019 O O . LEU B 1 304 ? -19.406 4.934 -10.195 1 93.62 304 LEU B O 1
ATOM 6023 N N . TYR B 1 305 ? -17.594 3.598 -10.273 1 94.12 305 TYR B N 1
ATOM 6024 C CA . TYR B 1 305 ? -17.891 2.943 -9 1 94.12 305 TYR B CA 1
ATOM 6025 C C . TYR B 1 305 ? -16.625 2.787 -8.164 1 94.12 305 TYR B C 1
ATOM 6027 O O . TYR B 1 305 ? -15.523 3.049 -8.648 1 94.12 305 TYR B O 1
ATOM 6035 N N . ILE B 1 306 ? -16.844 2.49 -6.883 1 94.88 306 ILE B N 1
ATOM 6036 C CA . ILE B 1 306 ? -15.742 2.207 -5.969 1 94.88 306 ILE B CA 1
ATOM 6037 C C . ILE B 1 306 ? -15.805 0.75 -5.52 1 94.88 306 ILE B C 1
ATOM 6039 O O . ILE B 1 306 ? -16.859 0.262 -5.121 1 94.88 306 ILE B O 1
ATOM 6043 N N . THR B 1 307 ? -14.703 0.04 -5.699 1 95.31 307 THR B N 1
ATOM 6044 C CA . THR B 1 307 ? -14.57 -1.262 -5.059 1 95.31 307 THR B CA 1
ATOM 6045 C C . THR B 1 307 ? -13.93 -1.122 -3.68 1 95.31 307 THR B C 1
ATOM 6047 O O . THR B 1 307 ? -12.828 -0.584 -3.555 1 95.31 307 THR B O 1
ATOM 6050 N N . LEU B 1 308 ? -14.633 -1.61 -2.697 1 93.75 308 LEU B N 1
ATOM 6051 C CA . LEU B 1 308 ? -14.148 -1.523 -1.323 1 93.75 308 LEU B CA 1
ATOM 6052 C C . LEU B 1 308 ? -13.695 -2.891 -0.82 1 93.75 308 LEU B C 1
ATOM 6054 O O . LEU B 1 308 ? -14.461 -3.852 -0.843 1 93.75 308 LEU B O 1
ATOM 6058 N N . PHE B 1 309 ? -12.414 -2.967 -0.46 1 93.31 309 PHE B N 1
ATOM 6059 C CA . PHE B 1 309 ? -11.891 -4.121 0.261 1 93.31 309 PHE B CA 1
ATOM 6060 C C . PHE B 1 309 ? -11.742 -3.811 1.746 1 93.31 309 PHE B C 1
ATOM 6062 O O . PHE B 1 309 ? -11.07 -2.846 2.119 1 93.31 309 PHE B O 1
ATOM 6069 N N . THR B 1 310 ? -12.422 -4.547 2.596 1 90.12 310 THR B N 1
ATOM 6070 C CA . THR B 1 310 ? -12.344 -4.344 4.039 1 90.12 310 THR B CA 1
ATOM 6071 C C . THR B 1 310 ? -11.617 -5.508 4.707 1 90.12 310 THR B C 1
ATOM 6073 O O . THR B 1 310 ? -11.977 -6.668 4.492 1 90.12 310 THR B O 1
ATOM 6076 N N . CYS B 1 311 ? -10.609 -5.156 5.434 1 87.56 311 CYS B N 1
ATOM 6077 C CA . CYS B 1 311 ? -9.82 -6.168 6.129 1 87.56 311 CYS B CA 1
ATOM 6078 C C . CYS B 1 311 ? -10.516 -6.613 7.41 1 87.56 311 CYS B C 1
ATOM 6080 O O . CYS B 1 311 ? -10.805 -5.793 8.281 1 87.56 311 CYS B O 1
ATOM 6082 N N . ALA B 1 312 ? -10.719 -7.871 7.59 1 79.56 312 ALA B N 1
ATOM 6083 C CA . ALA B 1 312 ? -11.336 -8.398 8.805 1 79.56 312 ALA B CA 1
ATOM 6084 C C . ALA B 1 312 ? -10.312 -8.531 9.922 1 79.56 312 ALA B C 1
ATOM 6086 O O . ALA B 1 312 ? -10.68 -8.664 11.094 1 79.56 312 ALA B O 1
ATOM 6087 N N . VAL B 1 313 ? -9.07 -8.484 9.547 1 77.88 313 VAL B N 1
ATOM 6088 C CA . VAL B 1 313 ? -8 -8.758 10.508 1 77.88 313 VAL B CA 1
ATOM 6089 C C . VAL B 1 313 ? -7.695 -7.5 11.312 1 77.88 313 VAL B C 1
ATOM 6091 O O . VAL B 1 313 ? -7.695 -7.523 12.539 1 77.88 313 VAL B O 1
ATOM 6094 N N . ILE B 1 314 ? -7.5 -6.379 10.617 1 78.25 314 ILE B N 1
ATOM 6095 C CA . ILE B 1 314 ? -7.082 -5.164 11.312 1 78.25 314 ILE B CA 1
ATOM 6096 C C . ILE B 1 314 ? -8.07 -4.039 11.023 1 78.25 314 ILE B C 1
ATOM 6098 O O . ILE B 1 314 ? -7.82 -2.881 11.359 1 78.25 314 ILE B O 1
ATOM 6102 N N . ARG B 1 315 ? -9.125 -4.242 10.312 1 81 315 ARG B N 1
ATOM 6103 C CA . ARG B 1 315 ? -10.195 -3.307 10.008 1 81 315 ARG B CA 1
ATOM 6104 C C . ARG B 1 315 ? -9.695 -2.17 9.125 1 81 315 ARG B C 1
ATOM 6106 O O . ARG B 1 315 ? -10.086 -1.015 9.305 1 81 315 ARG B O 1
ATOM 6113 N N . ALA B 1 316 ? -8.797 -2.469 8.305 1 87.81 316 ALA B N 1
ATOM 6114 C CA . ALA B 1 316 ? -8.328 -1.52 7.297 1 87.81 316 ALA B CA 1
ATOM 6115 C C . ALA B 1 316 ? -9.195 -1.584 6.043 1 87.81 316 ALA B C 1
ATOM 6117 O O . ALA B 1 316 ? -9.961 -2.533 5.855 1 87.81 316 ALA B O 1
ATOM 6118 N N . VAL B 1 317 ? -9.078 -0.553 5.305 1 91.56 317 VAL B N 1
ATOM 6119 C CA . VAL B 1 317 ? -9.812 -0.547 4.039 1 91.56 317 VAL B CA 1
ATOM 6120 C C . VAL B 1 317 ? -8.844 -0.286 2.885 1 91.56 317 VAL B C 1
ATOM 6122 O O . VAL B 1 317 ? -7.766 0.273 3.086 1 91.56 317 VAL B O 1
ATOM 6125 N N . HIS B 1 318 ? -9.102 -0.803 1.756 1 95.12 318 HIS B N 1
ATOM 6126 C CA . HIS B 1 318 ? -8.461 -0.519 0.478 1 95.12 318 HIS B CA 1
ATOM 6127 C C . HIS B 1 318 ? -9.492 -0.158 -0.588 1 95.12 318 HIS B C 1
ATOM 6129 O O . HIS B 1 318 ? -10.445 -0.909 -0.819 1 95.12 318 HIS B O 1
ATOM 6135 N N . LEU B 1 319 ? -9.305 1.039 -1.198 1 95.69 319 LEU B N 1
ATOM 6136 C CA . LEU B 1 319 ? -10.289 1.539 -2.145 1 95.69 319 LEU B CA 1
ATOM 6137 C C . LEU B 1 319 ? -9.719 1.587 -3.557 1 95.69 319 LEU B C 1
ATOM 6139 O O . LEU B 1 319 ? -8.594 2.041 -3.758 1 95.69 319 LEU B O 1
ATOM 6143 N N . GLU B 1 320 ? -10.484 1.097 -4.477 1 96.06 320 GLU B N 1
ATOM 6144 C CA . GLU B 1 320 ? -10.141 1.162 -5.895 1 96.06 320 GLU B CA 1
ATOM 6145 C C . GLU B 1 320 ? -11.266 1.797 -6.707 1 96.06 320 GLU B C 1
ATOM 6147 O O . GLU B 1 320 ? -12.438 1.505 -6.48 1 96.06 320 GLU B O 1
ATOM 6152 N N . LEU B 1 321 ? -10.867 2.752 -7.562 1 94.56 321 LEU B N 1
ATOM 6153 C CA . LEU B 1 321 ? -11.828 3.309 -8.508 1 94.56 321 LEU B CA 1
ATOM 6154 C C . LEU B 1 321 ? -12.008 2.385 -9.711 1 94.56 321 LEU B C 1
ATOM 6156 O O . LEU B 1 321 ? -11.023 1.938 -10.305 1 94.56 321 LEU B O 1
ATOM 6160 N N . VAL B 1 322 ? -13.273 2.082 -10.023 1 93.38 322 VAL B N 1
ATOM 6161 C CA . VAL B 1 322 ? -13.523 1.135 -11.109 1 93.38 322 VAL B CA 1
ATOM 6162 C C . VAL B 1 322 ? -14.477 1.756 -12.125 1 93.38 322 VAL B C 1
ATOM 6164 O O . VAL B 1 322 ? -15.383 2.508 -11.766 1 93.38 322 VAL B O 1
ATOM 6167 N N . ASP B 1 323 ? -14.305 1.308 -13.391 1 91.06 323 ASP B N 1
ATOM 6168 C CA . ASP B 1 323 ? -15.008 1.935 -14.5 1 91.06 323 ASP B CA 1
ATOM 6169 C C . ASP B 1 323 ? -16.406 1.346 -14.664 1 91.06 323 ASP B C 1
ATOM 6171 O O . ASP B 1 323 ? -17.281 1.968 -15.273 1 91.06 323 ASP B O 1
ATOM 6175 N N . SER B 1 324 ? -16.641 0.141 -14.234 1 92.31 324 SER B N 1
ATOM 6176 C CA . SER B 1 324 ? -17.953 -0.505 -14.336 1 92.31 324 SER B CA 1
ATOM 6177 C C . SER B 1 324 ? -18.078 -1.645 -13.328 1 92.31 324 SER B C 1
ATOM 6179 O O . SER B 1 324 ? -17.125 -1.97 -12.625 1 92.31 324 SER B O 1
ATOM 6181 N N . LEU B 1 325 ? -19.297 -2.219 -13.305 1 92.31 325 LEU B N 1
ATOM 6182 C CA . LEU B 1 325 ? -19.547 -3.332 -12.398 1 92.31 325 LEU B CA 1
ATOM 6183 C C . LEU B 1 325 ? -19.406 -4.668 -13.125 1 92.31 325 LEU B C 1
ATOM 6185 O O . LEU B 1 325 ? -19.984 -5.672 -12.695 1 92.31 325 LEU B O 1
ATOM 6189 N N . SER B 1 326 ? -18.672 -4.637 -14.188 1 93.19 326 SER B N 1
ATOM 6190 C CA . SER B 1 326 ? -18.469 -5.871 -14.93 1 93.19 326 SER B CA 1
ATOM 6191 C C . SER B 1 326 ? -17.469 -6.785 -14.219 1 93.19 326 SER B C 1
ATOM 6193 O O . SER B 1 326 ? -16.703 -6.332 -13.367 1 93.19 326 SER B O 1
ATOM 6195 N N . VAL B 1 327 ? -17.484 -8.047 -14.547 1 92.19 327 VAL B N 1
ATOM 6196 C CA . VAL B 1 327 ? -16.578 -9.039 -13.984 1 92.19 327 VAL B CA 1
ATOM 6197 C C . VAL B 1 327 ? -15.141 -8.695 -14.375 1 92.19 327 VAL B C 1
ATOM 6199 O O . VAL B 1 327 ? -14.227 -8.805 -13.555 1 92.19 327 VAL B O 1
ATOM 6202 N N . GLU B 1 328 ? -14.938 -8.305 -15.562 1 92 328 GLU B N 1
ATOM 6203 C CA . GLU B 1 328 ? -13.609 -7.957 -16.047 1 92 328 GLU B CA 1
ATOM 6204 C C . GLU B 1 328 ? -13 -6.82 -15.242 1 92 328 GLU B C 1
ATOM 6206 O O . GLU B 1 328 ? -11.836 -6.891 -14.836 1 92 328 GLU B O 1
ATOM 6211 N N . ASP B 1 329 ? -13.805 -5.785 -15.031 1 93.38 329 ASP B N 1
ATOM 6212 C CA . ASP B 1 329 ? -13.305 -4.637 -14.273 1 93.38 329 ASP B CA 1
ATOM 6213 C C . ASP B 1 329 ? -13.039 -5.012 -12.82 1 93.38 329 ASP B C 1
ATOM 6215 O O . ASP B 1 329 ? -12.094 -4.516 -12.211 1 93.38 329 ASP B O 1
ATOM 6219 N N . PHE B 1 330 ? -13.867 -5.879 -12.336 1 93.69 330 PHE B N 1
ATOM 6220 C CA . PHE B 1 330 ? -13.625 -6.32 -10.969 1 93.69 330 PHE B CA 1
ATOM 6221 C C . PHE B 1 330 ? -12.32 -7.102 -10.867 1 93.69 330 PHE B C 1
ATOM 6223 O O . PHE B 1 330 ? -11.57 -6.945 -9.906 1 93.69 330 PHE B O 1
ATOM 6230 N N . ILE B 1 331 ? -12.078 -7.906 -11.758 1 91.69 331 ILE B N 1
ATOM 6231 C CA . ILE B 1 331 ? -10.859 -8.711 -11.75 1 91.69 331 ILE B CA 1
ATOM 6232 C C . ILE B 1 331 ? -9.641 -7.793 -11.82 1 91.69 331 ILE B C 1
ATOM 6234 O O . ILE B 1 331 ? -8.625 -8.047 -11.156 1 91.69 331 ILE B O 1
ATOM 6238 N N . LEU B 1 332 ? -9.695 -6.77 -12.609 1 93.56 332 LEU B N 1
ATOM 6239 C CA . LEU B 1 332 ? -8.609 -5.801 -12.664 1 93.56 332 LEU B CA 1
ATOM 6240 C C . LEU B 1 332 ? -8.391 -5.145 -11.305 1 93.56 332 LEU B C 1
ATOM 6242 O O . LEU B 1 332 ? -7.254 -4.957 -10.875 1 93.56 332 LEU B O 1
ATOM 6246 N N . ASP B 1 333 ? -9.453 -4.848 -10.633 1 94.12 333 ASP B N 1
ATOM 6247 C CA . ASP B 1 333 ? -9.367 -4.262 -9.305 1 94.12 333 ASP B CA 1
ATOM 6248 C C . ASP B 1 333 ? -8.719 -5.234 -8.312 1 94.12 333 ASP B C 1
ATOM 6250 O O . ASP B 1 333 ? -7.887 -4.84 -7.5 1 94.12 333 ASP B O 1
ATOM 6254 N N . LEU B 1 334 ? -9.188 -6.398 -8.414 1 91.38 334 LEU B N 1
ATOM 6255 C CA . LEU B 1 334 ? -8.664 -7.422 -7.52 1 91.38 334 LEU B CA 1
ATOM 6256 C C . LEU B 1 334 ? -7.164 -7.609 -7.727 1 91.38 334 LEU B C 1
ATOM 6258 O O . LEU B 1 334 ? -6.418 -7.773 -6.758 1 91.38 334 LEU B O 1
ATOM 6262 N N . LYS B 1 335 ? -6.742 -7.574 -8.945 1 90.62 335 LYS B N 1
ATOM 6263 C CA . LYS B 1 335 ? -5.32 -7.699 -9.258 1 90.62 335 LYS B CA 1
ATOM 6264 C C . LYS B 1 335 ? -4.527 -6.527 -8.68 1 90.62 335 LYS B C 1
ATOM 6266 O O . LYS B 1 335 ? -3.43 -6.715 -8.148 1 90.62 335 LYS B O 1
ATOM 6271 N N . ARG B 1 336 ? -5.059 -5.348 -8.844 1 93.94 336 ARG B N 1
ATOM 6272 C CA . ARG B 1 336 ? -4.387 -4.184 -8.273 1 93.94 336 ARG B CA 1
ATOM 6273 C C . ARG B 1 336 ? -4.324 -4.273 -6.754 1 93.94 336 ARG B C 1
ATOM 6275 O O . ARG B 1 336 ? -3.295 -3.965 -6.148 1 93.94 336 ARG B O 1
ATOM 6282 N N . PHE B 1 337 ? -5.434 -4.715 -6.199 1 93.44 337 PHE B N 1
ATOM 6283 C CA . PHE B 1 337 ? -5.488 -4.926 -4.758 1 93.44 337 PHE B CA 1
ATOM 6284 C C . PHE B 1 337 ? -4.457 -5.961 -4.324 1 93.44 337 PHE B C 1
ATOM 6286 O O . PHE B 1 337 ? -3.699 -5.73 -3.377 1 93.44 337 PHE B O 1
ATOM 6293 N N . GLU B 1 338 ? -4.371 -7.043 -4.992 1 88.81 338 GLU B N 1
ATOM 6294 C CA . GLU B 1 338 ? -3.439 -8.125 -4.684 1 88.81 338 GLU B CA 1
ATOM 6295 C C . GLU B 1 338 ? -1.993 -7.645 -4.773 1 88.81 338 GLU B C 1
ATOM 6297 O O . GLU B 1 338 ? -1.159 -8.008 -3.941 1 88.81 338 GLU B O 1
ATOM 6302 N N . ALA B 1 339 ? -1.702 -6.891 -5.688 1 89.31 339 ALA B N 1
ATOM 6303 C CA . ALA B 1 339 ? -0.339 -6.426 -5.934 1 89.31 339 ALA B CA 1
ATOM 6304 C C . ALA B 1 339 ? 0.172 -5.578 -4.773 1 89.31 339 ALA B C 1
ATOM 6306 O O . ALA B 1 339 ? 1.367 -5.59 -4.469 1 89.31 339 ALA B O 1
ATOM 6307 N N . ARG B 1 340 ? -0.703 -4.898 -4.086 1 89.62 340 ARG B N 1
ATOM 6308 C CA . ARG B 1 340 ? -0.24 -3.965 -3.066 1 89.62 340 ARG B CA 1
ATOM 6309 C C . ARG B 1 340 ? -0.55 -4.484 -1.666 1 89.62 340 ARG B C 1
ATOM 6311 O O . ARG B 1 340 ? 0.074 -4.062 -0.689 1 89.62 340 ARG B O 1
ATOM 6318 N N . ARG B 1 341 ? -1.573 -5.371 -1.591 1 90.12 341 ARG B N 1
ATOM 6319 C CA . ARG B 1 341 ? -1.988 -5.809 -0.261 1 90.12 341 ARG B CA 1
ATOM 6320 C C . ARG B 1 341 ? -1.855 -7.324 -0.116 1 90.12 341 ARG B C 1
ATOM 6322 O O . ARG B 1 341 ? -1.914 -7.852 0.996 1 90.12 341 ARG B O 1
ATOM 6329 N N . GLY B 1 342 ? -1.679 -8.008 -1.175 1 85.12 342 GLY B N 1
ATOM 6330 C CA . GLY B 1 342 ? -1.618 -9.461 -1.146 1 85.12 342 GLY B CA 1
ATOM 6331 C C . GLY B 1 342 ? -2.967 -10.117 -1.372 1 85.12 342 GLY B C 1
ATOM 6332 O O . GLY B 1 342 ? -4.008 -9.539 -1.056 1 85.12 342 GLY B O 1
ATOM 6333 N N . MET B 1 343 ? -2.916 -11.281 -1.824 1 83.56 343 MET B N 1
ATOM 6334 C CA . MET B 1 343 ? -4.145 -12.016 -2.111 1 83.56 343 MET B CA 1
ATOM 6335 C C . MET B 1 343 ? -4.801 -12.5 -0.823 1 83.56 343 MET B C 1
ATOM 6337 O O . MET B 1 343 ? -4.141 -13.109 0.021 1 83.56 343 MET B O 1
ATOM 6341 N N . PRO B 1 344 ? -6.066 -12.234 -0.704 1 84.19 344 PRO B N 1
ATOM 6342 C CA . PRO B 1 344 ? -6.777 -12.773 0.46 1 84.19 344 PRO B CA 1
ATOM 6343 C C . PRO B 1 344 ? -7.012 -14.281 0.364 1 84.19 344 PRO B C 1
ATOM 6345 O O . PRO B 1 344 ? -7.086 -14.828 -0.739 1 84.19 344 PRO B O 1
ATOM 6348 N N . SER B 1 345 ? -7.117 -14.922 1.485 1 79.38 345 SER B N 1
ATOM 6349 C CA . SER B 1 345 ? -7.484 -16.344 1.533 1 79.38 345 SER B CA 1
ATOM 6350 C C . SER B 1 345 ? -9 -16.516 1.505 1 79.38 345 SER B C 1
ATOM 6352 O O . SER B 1 345 ? -9.5 -17.5 0.966 1 79.38 345 SER B O 1
ATOM 6354 N N . VAL B 1 346 ? -9.648 -15.547 2.135 1 83 346 VAL B N 1
ATOM 6355 C CA . VAL B 1 346 ? -11.102 -15.594 2.219 1 83 346 VAL B CA 1
ATOM 6356 C C . VAL B 1 346 ? -11.695 -14.242 1.837 1 83 346 VAL B C 1
ATOM 6358 O O . VAL B 1 346 ? -11.203 -13.195 2.281 1 83 346 VAL B O 1
ATOM 6361 N N . ILE B 1 347 ? -12.664 -14.305 0.987 1 87.62 347 ILE B N 1
ATOM 6362 C CA . ILE B 1 347 ? -13.375 -13.086 0.622 1 87.62 347 ILE B CA 1
ATOM 6363 C C . ILE B 1 347 ? -14.852 -13.219 0.975 1 87.62 347 ILE B C 1
ATOM 6365 O O . ILE B 1 347 ? -15.477 -14.242 0.673 1 87.62 347 ILE B O 1
ATOM 6369 N N . TYR B 1 348 ? -15.383 -12.227 1.647 1 84.56 348 TYR B N 1
ATOM 6370 C CA . TYR B 1 348 ? -16.812 -12.117 1.933 1 84.56 348 TYR B CA 1
ATOM 6371 C C . TYR B 1 348 ? -17.453 -11.047 1.064 1 84.56 348 TYR B C 1
ATOM 6373 O O . TYR B 1 348 ? -16.891 -9.977 0.855 1 84.56 348 TYR B O 1
ATOM 6381 N N . SER B 1 349 ? -18.562 -11.328 0.439 1 87 349 SER B N 1
ATOM 6382 C CA . SER B 1 349 ? -19.297 -10.32 -0.322 1 87 349 SER B CA 1
ATOM 6383 C C . SER B 1 349 ? -20.797 -10.562 -0.274 1 87 349 SER B C 1
ATOM 6385 O O . SER B 1 349 ? -21.25 -11.586 0.248 1 87 349 SER B O 1
ATOM 6387 N N . ASP B 1 350 ? -21.5 -9.602 -0.671 1 82.12 350 ASP B N 1
ATOM 6388 C CA . ASP B 1 350 ? -22.938 -9.805 -0.84 1 82.12 350 ASP B CA 1
ATOM 6389 C C . ASP B 1 350 ? -23.234 -10.719 -2.027 1 82.12 350 ASP B C 1
ATOM 6391 O O . ASP B 1 350 ? -22.312 -11.258 -2.641 1 82.12 350 ASP B O 1
ATOM 6395 N N . ASN B 1 351 ? -24.5 -10.977 -2.291 1 80.31 351 ASN B N 1
ATOM 6396 C CA . ASN B 1 351 ? -24.906 -11.922 -3.326 1 80.31 351 ASN B CA 1
ATOM 6397 C C . ASN B 1 351 ? -25.125 -11.234 -4.668 1 80.31 351 ASN B C 1
ATOM 6399 O O . ASN B 1 351 ? -26.016 -11.609 -5.43 1 80.31 351 ASN B O 1
ATOM 6403 N N . SER B 1 352 ? -24.281 -10.305 -4.918 1 84.69 352 SER B N 1
ATOM 6404 C CA . SER B 1 352 ? -24.406 -9.641 -6.215 1 84.69 352 SER B CA 1
ATOM 6405 C C . SER B 1 352 ? -23.984 -10.57 -7.352 1 84.69 352 SER B C 1
ATOM 6407 O O . SER B 1 352 ? -23.125 -11.43 -7.164 1 84.69 352 SER B O 1
ATOM 6409 N N . LYS B 1 353 ? -24.5 -10.375 -8.477 1 86.12 353 LYS B N 1
ATOM 6410 C CA . LYS B 1 353 ? -24.203 -11.203 -9.648 1 86.12 353 LYS B CA 1
ATOM 6411 C C . LYS B 1 353 ? -22.75 -11.055 -10.07 1 86.12 353 LYS B C 1
ATOM 6413 O O . LYS B 1 353 ? -22.125 -12.031 -10.492 1 86.12 353 LYS B O 1
ATOM 6418 N N . THR B 1 354 ? -22.266 -9.93 -9.938 1 88.31 354 THR B N 1
ATOM 6419 C CA . THR B 1 354 ? -20.891 -9.664 -10.328 1 88.31 354 THR B CA 1
ATOM 6420 C C . THR B 1 354 ? -19.922 -10.492 -9.484 1 88.31 354 THR B C 1
ATOM 6422 O O . THR B 1 354 ? -18.984 -11.086 -10.016 1 88.31 354 THR B O 1
ATOM 6425 N N . PHE B 1 355 ? -20.172 -10.641 -8.234 1 88.88 355 PHE B N 1
ATOM 6426 C CA . PHE B 1 355 ? -19.25 -11.352 -7.352 1 88.88 355 PHE B CA 1
ATOM 6427 C C . PHE B 1 355 ? -19.359 -12.859 -7.551 1 88.88 355 PHE B C 1
ATOM 6429 O O . PHE B 1 355 ? -18.359 -13.57 -7.531 1 88.88 355 PHE B O 1
ATOM 6436 N N . HIS B 1 356 ? -20.516 -13.266 -7.82 1 86.44 356 HIS B N 1
ATOM 6437 C CA . HIS B 1 356 ? -20.688 -14.68 -8.125 1 86.44 356 HIS B CA 1
ATOM 6438 C C . HIS B 1 356 ? -19.969 -15.055 -9.422 1 86.44 356 HIS B C 1
ATOM 6440 O O . HIS B 1 356 ? -19.281 -16.078 -9.477 1 86.44 356 HIS B O 1
ATOM 6446 N N . ALA B 1 357 ? -20.203 -14.234 -10.352 1 87.94 357 ALA B N 1
ATOM 6447 C CA . ALA B 1 357 ? -19.562 -14.477 -11.633 1 87.94 357 ALA B CA 1
ATOM 6448 C C . ALA B 1 357 ? -18.047 -14.398 -11.516 1 87.94 357 ALA B C 1
ATOM 6450 O O . ALA B 1 357 ? -17.328 -15.156 -12.164 1 87.94 357 ALA B O 1
ATOM 6451 N N . SER B 1 358 ? -17.641 -13.508 -10.734 1 86.12 358 SER B N 1
ATOM 6452 C CA . SER B 1 358 ? -16.203 -13.359 -10.523 1 86.12 358 SER B CA 1
ATOM 6453 C C . SER B 1 358 ? -15.617 -14.586 -9.82 1 86.12 358 SER B C 1
ATOM 6455 O O . SER B 1 358 ? -14.531 -15.055 -10.164 1 86.12 358 SER B O 1
ATOM 6457 N N . ASP B 1 359 ? -16.312 -15.055 -8.828 1 83.06 359 ASP B N 1
ATOM 6458 C CA . ASP B 1 359 ? -15.875 -16.266 -8.148 1 83.06 359 ASP B CA 1
ATOM 6459 C C . ASP B 1 359 ? -15.773 -17.438 -9.117 1 83.06 359 ASP B C 1
ATOM 6461 O O . ASP B 1 359 ? -14.789 -18.188 -9.109 1 83.06 359 ASP B O 1
ATOM 6465 N N . ASN B 1 360 ? -16.75 -17.531 -9.914 1 79.88 360 ASN B N 1
ATOM 6466 C CA . ASN B 1 360 ? -16.75 -18.594 -10.914 1 79.88 360 ASN B CA 1
ATOM 6467 C C . ASN B 1 360 ? -15.578 -18.438 -11.891 1 79.88 360 ASN B C 1
ATOM 6469 O O . ASN B 1 360 ? -14.93 -19.422 -12.25 1 79.88 360 ASN B O 1
ATOM 6473 N N . PHE B 1 361 ? -15.406 -17.266 -12.258 1 81.06 361 PHE B N 1
ATOM 6474 C CA . PHE B 1 361 ? -14.32 -16.953 -13.18 1 81.06 361 PHE B CA 1
ATOM 6475 C C . PHE B 1 361 ? -12.977 -17.328 -12.57 1 81.06 361 PHE B C 1
ATOM 6477 O O . PHE B 1 361 ? -12.141 -17.953 -13.234 1 81.06 361 PHE B O 1
ATOM 6484 N N . LEU B 1 362 ? -12.797 -17 -11.359 1 78.81 362 LEU B N 1
ATOM 6485 C CA . LEU B 1 362 ? -11.531 -17.266 -10.68 1 78.81 362 LEU B CA 1
ATOM 6486 C C . LEU B 1 362 ? -11.328 -18.75 -10.461 1 78.81 362 LEU B C 1
ATOM 6488 O O . LEU B 1 362 ? -10.211 -19.266 -10.578 1 78.81 362 LEU B O 1
ATOM 6492 N N . ARG B 1 363 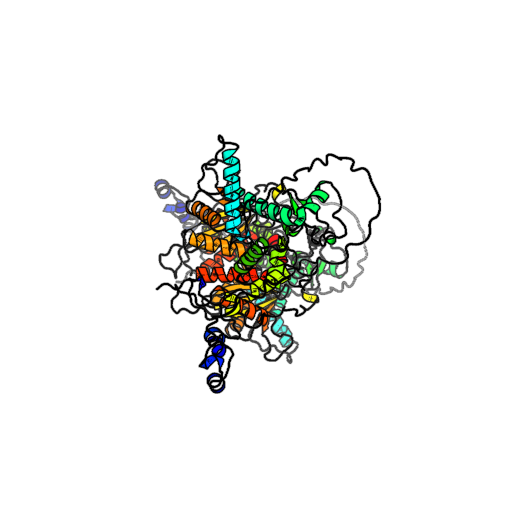? -12.328 -19.422 -10.188 1 73.56 363 ARG B N 1
ATOM 6493 C CA . ARG B 1 363 ? -12.25 -20.859 -9.992 1 73.56 363 ARG B CA 1
ATOM 6494 C C . ARG B 1 363 ? -11.867 -21.578 -11.281 1 73.56 363 ARG B C 1
ATOM 6496 O O . ARG B 1 363 ? -11.109 -22.547 -11.258 1 73.56 363 ARG B O 1
ATOM 6503 N N . LYS B 1 364 ? -12.383 -21.031 -12.25 1 70.12 364 LYS B N 1
ATOM 6504 C CA . LYS B 1 364 ? -12.133 -21.672 -13.539 1 70.12 364 LYS B CA 1
ATOM 6505 C C . LYS B 1 364 ? -10.719 -21.375 -14.031 1 70.12 364 LYS B C 1
ATOM 6507 O O . LYS B 1 364 ? -10.062 -22.234 -14.617 1 70.12 364 LYS B O 1
ATOM 6512 N N . LYS B 1 365 ? -10.328 -20.203 -13.789 1 64.12 365 LYS B N 1
ATOM 6513 C CA . LYS B 1 365 ? -9.062 -19.781 -14.375 1 64.12 365 LYS B CA 1
ATOM 6514 C C . LYS B 1 365 ? -7.891 -20.094 -13.445 1 64.12 365 LYS B C 1
ATOM 6516 O O . LYS B 1 365 ? -6.797 -20.438 -13.906 1 64.12 365 LYS B O 1
ATOM 6521 N N . VAL B 1 366 ? -8.195 -19.656 -12.094 1 57 366 VAL B N 1
ATOM 6522 C CA . VAL B 1 366 ? -7.039 -19.609 -11.203 1 57 366 VAL B CA 1
ATOM 6523 C C . VAL B 1 366 ? -7.109 -20.766 -10.203 1 57 366 VAL B C 1
ATOM 6525 O O . VAL B 1 366 ? -8.156 -21 -9.602 1 57 366 VAL B O 1
ATOM 6528 N N . GLY B 1 367 ? -7.164 -21.984 -10.586 1 51.59 367 GLY B N 1
ATOM 6529 C CA . GLY B 1 367 ? -7.168 -22.984 -9.531 1 51.59 367 GLY B CA 1
ATOM 6530 C C . GLY B 1 367 ? -6.953 -22.406 -8.148 1 51.59 367 GLY B C 1
ATOM 6531 O O . GLY B 1 367 ? -6.309 -23.016 -7.297 1 51.59 367 GLY B O 1
ATOM 6532 N N . ASN B 1 368 ? -7.496 -21.203 -7.812 1 55.53 368 ASN B N 1
ATOM 6533 C CA . ASN B 1 368 ? -7.07 -20.406 -6.672 1 55.53 368 ASN B CA 1
ATOM 6534 C C . ASN B 1 368 ? -7.719 -20.875 -5.375 1 55.53 368 ASN B C 1
ATOM 6536 O O . ASN B 1 368 ? -8.891 -21.266 -5.371 1 55.53 368 ASN B O 1
ATOM 6540 N N . PRO B 1 369 ? -6.891 -21.094 -4.312 1 62.31 369 PRO B N 1
ATOM 6541 C CA . PRO B 1 369 ? -7.371 -21.438 -2.975 1 62.31 369 PRO B CA 1
ATOM 6542 C C . PRO B 1 369 ? -8.219 -20.344 -2.344 1 62.31 369 PRO B C 1
ATOM 6544 O O . PRO B 1 369 ? -8.5 -20.391 -1.143 1 62.31 369 PRO B O 1
ATOM 6547 N N . LEU B 1 370 ? -8.711 -19.406 -3.139 1 75.38 370 LEU B N 1
ATOM 6548 C CA . LEU B 1 370 ? -9.523 -18.344 -2.559 1 75.38 370 LEU B CA 1
ATOM 6549 C C . LEU B 1 370 ? -10.922 -18.859 -2.211 1 75.38 370 LEU B C 1
ATOM 6551 O O . LEU B 1 370 ? -11.586 -19.484 -3.047 1 75.38 370 LEU B O 1
ATOM 6555 N N . ILE B 1 371 ? -11.211 -18.828 -1.012 1 77.06 371 ILE B N 1
ATOM 6556 C CA . ILE B 1 371 ? -12.547 -19.188 -0.546 1 77.06 371 ILE B CA 1
ATOM 6557 C C . ILE B 1 371 ? -13.453 -17.953 -0.579 1 77.06 371 ILE B C 1
ATOM 6559 O O . ILE B 1 371 ? -13.164 -16.953 0.062 1 77.06 371 ILE B O 1
ATOM 6563 N N . TRP B 1 372 ? -14.445 -18.031 -1.357 1 84.88 372 TRP B N 1
ATOM 6564 C CA . TRP B 1 372 ? -15.406 -16.938 -1.45 1 84.88 372 TRP B CA 1
ATOM 6565 C C . TRP B 1 372 ? -16.688 -17.266 -0.712 1 84.88 372 TRP B C 1
ATOM 6567 O O . TRP B 1 372 ? -17.344 -18.266 -1.015 1 84.88 372 TRP B O 1
ATOM 6577 N N . LYS B 1 373 ? -17.031 -16.531 0.308 1 80.56 373 LYS B N 1
ATOM 6578 C CA . LYS B 1 373 ? -18.234 -16.75 1.1 1 80.56 373 LYS B CA 1
ATOM 6579 C C . LYS B 1 373 ? -19.266 -15.656 0.836 1 80.56 373 LYS B C 1
ATOM 6581 O O . LYS B 1 373 ? -18.953 -14.469 0.905 1 80.56 373 LYS B O 1
ATOM 6586 N N . PHE B 1 374 ? -20.453 -16.094 0.531 1 82.5 374 PHE B N 1
ATOM 6587 C CA . PHE B 1 374 ? -21.5 -15.141 0.211 1 82.5 374 PHE B CA 1
ATOM 6588 C C . PHE B 1 374 ? -22.469 -14.992 1.379 1 82.5 374 PHE B C 1
ATOM 6590 O O . PHE B 1 374 ? -22.75 -15.953 2.09 1 82.5 374 PHE B O 1
ATOM 6597 N N . SER B 1 375 ? -22.672 -13.648 1.912 1 68.56 375 SER B N 1
ATOM 6598 C CA . SER B 1 375 ? -23.531 -13.359 3.051 1 68.56 375 SER B CA 1
ATOM 6599 C C . SER B 1 375 ? -24.922 -13.969 2.857 1 68.56 375 SER B C 1
ATOM 6601 O O . SER B 1 375 ? -25.469 -13.938 1.754 1 68.56 375 SER B O 1
ATOM 6603 N N . ALA B 1 376 ? -25.297 -14.922 3.855 1 54.34 376 ALA B N 1
ATOM 6604 C CA . ALA B 1 376 ? -26.672 -15.406 3.877 1 54.34 376 ALA B CA 1
ATOM 6605 C C . ALA B 1 376 ? -27.656 -14.273 4.191 1 54.34 376 ALA B C 1
ATOM 6607 O O . ALA B 1 376 ? -27.312 -13.336 4.918 1 54.34 376 ALA B O 1
ATOM 6608 N N . PRO B 1 377 ? -28.734 -14.062 3.451 1 47.88 377 PRO B N 1
ATOM 6609 C CA . PRO B 1 377 ? -29.734 -13.023 3.719 1 47.88 377 PRO B CA 1
ATOM 6610 C C . PRO B 1 377 ? -29.906 -12.734 5.211 1 47.88 377 PRO B C 1
ATOM 6612 O O . PRO B 1 377 ? -30.109 -11.586 5.602 1 47.88 377 PRO B O 1
ATOM 6615 N N . LEU B 1 378 ? -30.094 -13.781 6.172 1 41.44 378 LEU B N 1
ATOM 6616 C CA . LEU B 1 378 ? -30.609 -13.672 7.527 1 41.44 378 LEU B CA 1
ATOM 6617 C C . LEU B 1 378 ? -29.5 -13.82 8.555 1 41.44 378 LEU B C 1
ATOM 6619 O O . LEU B 1 378 ? -29.766 -14.031 9.742 1 41.44 378 LEU B O 1
ATOM 6623 N N . ALA B 1 379 ? -28.328 -13.938 8.359 1 42.22 379 ALA B N 1
ATOM 6624 C CA . ALA B 1 379 ? -27.453 -14.234 9.484 1 42.22 379 ALA B CA 1
ATOM 6625 C C . ALA B 1 379 ? -27 -12.953 10.18 1 42.22 379 ALA B C 1
ATOM 6627 O O . ALA B 1 379 ? -26.156 -12.219 9.656 1 42.22 379 ALA B O 1
ATOM 6628 N N . PRO B 1 380 ? -27.547 -12.578 11.258 1 43.59 380 PRO B N 1
ATOM 6629 C CA . PRO B 1 380 ? -27.391 -11.336 12.016 1 43.59 380 PRO B CA 1
ATOM 6630 C C . PRO B 1 380 ? -25.938 -11.039 12.375 1 43.59 380 PRO B C 1
ATOM 6632 O O . PRO B 1 380 ? -25.531 -9.875 12.43 1 43.59 380 PRO B O 1
ATOM 6635 N N . TRP B 1 381 ? -25.266 -12.125 12.977 1 41.72 381 TRP B N 1
ATOM 6636 C CA . TRP B 1 381 ? -23.938 -11.906 13.555 1 41.72 381 TRP B CA 1
ATOM 6637 C C . TRP B 1 381 ? -22.938 -11.5 12.477 1 41.72 381 TRP B C 1
ATOM 6639 O O . TRP B 1 381 ? -21.844 -11.016 12.781 1 41.72 381 TRP B O 1
ATOM 6649 N N . TRP B 1 382 ? -23.016 -12.367 11.477 1 46.81 382 TRP B N 1
ATOM 6650 C CA . TRP B 1 382 ? -22.156 -12.016 10.352 1 46.81 382 TRP B CA 1
ATOM 6651 C C . TRP B 1 382 ? -22.281 -10.531 10.023 1 46.81 382 TRP B C 1
ATOM 6653 O O . TRP B 1 382 ? -21.766 -10.078 8.992 1 46.81 382 TRP B O 1
ATOM 6663 N N . GLY B 1 383 ? -23.234 -10.055 10.695 1 46.19 383 GLY B N 1
ATOM 6664 C CA . GLY B 1 383 ? -23.562 -8.664 10.422 1 46.19 383 GLY B CA 1
ATOM 6665 C C . GLY B 1 383 ? -22.344 -7.762 10.359 1 46.19 383 GLY B C 1
ATOM 6666 O O . GLY B 1 383 ? -21.25 -8.148 10.773 1 46.19 383 GLY B O 1
ATOM 6667 N N . ARG B 1 384 ? -22.375 -6.355 9.805 1 55.06 384 ARG B N 1
ATOM 6668 C CA . ARG B 1 384 ? -21.938 -5.445 8.75 1 55.06 384 ARG B CA 1
ATOM 6669 C C . ARG B 1 384 ? -20.625 -4.754 9.117 1 55.06 384 ARG B C 1
ATOM 6671 O O . ARG B 1 384 ? -20.641 -3.637 9.641 1 55.06 384 ARG B O 1
ATOM 6678 N N . TRP B 1 385 ? -19.688 -5.637 9.727 1 61.97 385 TRP B N 1
ATOM 6679 C CA . TRP B 1 385 ? -18.531 -4.785 10 1 61.97 385 TRP B CA 1
ATOM 6680 C C . TRP B 1 385 ? -18.156 -3.963 8.773 1 61.97 385 TRP B C 1
ATOM 6682 O O . TRP B 1 385 ? -17.672 -2.832 8.898 1 61.97 385 TRP B O 1
ATOM 6692 N N . TRP B 1 386 ? -18.312 -4.543 7.621 1 71.44 386 TRP B N 1
ATOM 6693 C CA . TRP B 1 386 ? -17.844 -3.775 6.473 1 71.44 386 TRP B CA 1
ATOM 6694 C C . TRP B 1 386 ? -18.859 -2.723 6.07 1 71.44 386 TRP B C 1
ATOM 6696 O O . TRP B 1 386 ? -18.516 -1.722 5.438 1 71.44 386 TRP B O 1
ATOM 6706 N N . GLU B 1 387 ? -20.141 -3.029 6.621 1 71.62 387 GLU B N 1
ATOM 6707 C CA . GLU B 1 387 ? -21.172 -2.041 6.289 1 71.62 387 GLU B CA 1
ATOM 6708 C C . GLU B 1 387 ? -20.844 -0.682 6.902 1 71.62 387 GLU B C 1
ATOM 6710 O O . GLU B 1 387 ? -21.031 0.356 6.266 1 71.62 387 GLU B O 1
ATOM 6715 N N . ARG B 1 388 ? -20.359 -0.775 8.125 1 71.75 388 ARG B N 1
ATOM 6716 C CA . ARG B 1 388 ? -20 0.474 8.789 1 71.75 388 ARG B CA 1
ATOM 6717 C C . ARG B 1 388 ? -18.844 1.162 8.062 1 71.75 388 ARG B C 1
ATOM 6719 O O . ARG B 1 388 ? -18.828 2.389 7.941 1 71.75 388 ARG B O 1
ATOM 6726 N N . LEU B 1 389 ? -17.922 0.375 7.684 1 78.75 389 LEU B N 1
ATOM 6727 C CA . LEU B 1 389 ? -16.766 0.947 6.98 1 78.75 389 LEU B CA 1
ATOM 6728 C C . LEU B 1 389 ? -17.188 1.514 5.629 1 78.75 389 LEU B C 1
ATOM 6730 O O . LEU B 1 389 ? -16.688 2.557 5.203 1 78.75 389 LEU B O 1
ATOM 6734 N N . ILE B 1 390 ? -18.156 0.895 5.062 1 79.5 390 ILE B N 1
ATOM 6735 C CA . ILE B 1 390 ? -18.688 1.388 3.793 1 79.5 390 ILE B CA 1
ATOM 6736 C C . ILE B 1 390 ? -19.375 2.729 4.008 1 79.5 390 ILE B C 1
ATOM 6738 O O . ILE B 1 390 ? -19.219 3.652 3.205 1 79.5 390 ILE B O 1
ATOM 6742 N N . ARG B 1 391 ? -20.094 2.781 5.066 1 79 391 ARG B N 1
ATOM 6743 C CA . ARG B 1 391 ? -20.781 4.027 5.395 1 79 391 ARG B CA 1
ATOM 6744 C C . ARG B 1 391 ? -19.781 5.145 5.676 1 79 391 ARG B C 1
ATOM 6746 O O . ARG B 1 391 ? -20 6.293 5.281 1 79 391 ARG B O 1
ATOM 6753 N N . LEU B 1 392 ? -18.734 4.789 6.379 1 79.69 392 LEU B N 1
ATOM 6754 C CA . LEU B 1 392 ? -17.703 5.766 6.672 1 79.69 392 LEU B CA 1
ATOM 6755 C C . LEU B 1 392 ? -17.078 6.297 5.383 1 79.69 392 LEU B C 1
ATOM 6757 O O . LEU B 1 392 ? -16.828 7.5 5.262 1 79.69 392 LEU B O 1
ATOM 6761 N N . VAL B 1 393 ? -16.859 5.414 4.453 1 85.38 393 VAL B N 1
ATOM 6762 C CA . VAL B 1 393 ? -16.266 5.816 3.18 1 85.38 393 VAL B CA 1
ATOM 6763 C C . VAL B 1 393 ? -17.219 6.75 2.441 1 85.38 393 VAL B C 1
ATOM 6765 O O . VAL B 1 393 ? -16.812 7.793 1.931 1 85.38 393 VAL B O 1
ATOM 6768 N N . LYS B 1 394 ? -18.469 6.418 2.41 1 83.19 394 LYS B N 1
ATOM 6769 C CA . LYS B 1 394 ? -19.469 7.227 1.711 1 83.19 394 LYS B CA 1
ATOM 6770 C C . LYS B 1 394 ? -19.609 8.602 2.355 1 83.19 394 LYS B C 1
ATOM 6772 O O . LYS B 1 394 ? -19.703 9.617 1.657 1 83.19 394 LYS B O 1
ATOM 6777 N N . SER B 1 395 ? -19.562 8.547 3.668 1 81 395 SER B N 1
ATOM 6778 C CA . SER B 1 395 ? -19.656 9.805 4.395 1 81 395 SER B CA 1
ATOM 6779 C C . SER B 1 395 ? -18.453 10.695 4.133 1 81 395 SER B C 1
ATOM 6781 O O . SER B 1 395 ? -18.594 11.898 3.893 1 81 395 SER B O 1
ATOM 6783 N N . ALA B 1 396 ? -17.328 10.141 4.211 1 82.19 396 ALA B N 1
ATOM 6784 C CA . ALA B 1 396 ? -16.094 10.883 3.953 1 82.19 396 ALA B CA 1
ATOM 6785 C C . ALA B 1 396 ? -16.078 11.453 2.535 1 82.19 396 ALA B C 1
ATOM 6787 O O . ALA B 1 396 ? -15.609 12.57 2.311 1 82.19 396 ALA B O 1
ATOM 6788 N N . LEU B 1 397 ? -16.578 10.688 1.63 1 86 397 LEU B N 1
ATOM 6789 C CA . LEU B 1 397 ? -16.641 11.125 0.239 1 86 397 LEU B CA 1
ATOM 6790 C C . LEU B 1 397 ? -17.562 12.312 0.076 1 86 397 LEU B C 1
ATOM 6792 O O . LEU B 1 397 ? -17.219 13.297 -0.592 1 86 397 LEU B O 1
ATOM 6796 N N . LYS B 1 398 ? -18.625 12.234 0.679 1 82.62 398 LYS B N 1
ATOM 6797 C CA . LYS B 1 398 ? -19.594 13.32 0.609 1 82.62 398 LYS B CA 1
ATOM 6798 C C . LYS B 1 398 ? -19.062 14.594 1.257 1 82.62 398 LYS B C 1
ATOM 6800 O O . LYS B 1 398 ? -19.219 15.688 0.72 1 82.62 398 LYS B O 1
ATOM 6805 N N . LYS B 1 399 ? -18.422 14.391 2.375 1 78.81 399 LYS B N 1
ATOM 6806 C CA . LYS B 1 399 ? -17.875 15.531 3.098 1 78.81 399 LYS B CA 1
ATOM 6807 C C . LYS B 1 399 ? -16.734 16.172 2.326 1 78.81 399 LYS B C 1
ATOM 6809 O O . LYS B 1 399 ? -16.547 17.391 2.387 1 78.81 399 LYS B O 1
ATOM 6814 N N . SER B 1 400 ? -15.953 15.391 1.65 1 80.62 400 SER B N 1
ATOM 6815 C CA . SER B 1 400 ? -14.773 15.883 0.947 1 80.62 400 SER B CA 1
ATOM 6816 C C . SER B 1 400 ? -15.148 16.547 -0.375 1 80.62 400 SER B C 1
ATOM 6818 O O . SER B 1 400 ? -14.578 17.562 -0.751 1 80.62 400 SER B O 1
ATOM 6820 N N . LEU B 1 401 ? -16.078 15.953 -1.084 1 81.56 401 LEU B N 1
ATOM 6821 C CA . LEU B 1 401 ? -16.359 16.422 -2.432 1 81.56 401 LEU B CA 1
ATOM 6822 C C . LEU B 1 401 ? -17.641 17.266 -2.451 1 81.56 401 LEU B C 1
ATOM 6824 O O . LEU B 1 401 ? -17.781 18.156 -3.301 1 81.56 401 LEU B O 1
ATOM 6828 N N . GLY B 1 402 ? -18.438 17.062 -1.551 1 74.38 402 GLY B N 1
ATOM 6829 C CA . GLY B 1 402 ? -19.703 17.766 -1.589 1 74.38 402 GLY B CA 1
ATOM 6830 C C . GLY B 1 402 ? -20.422 17.641 -2.922 1 74.38 402 GLY B C 1
ATOM 6831 O O . GLY B 1 402 ? -20.672 16.516 -3.393 1 74.38 402 GLY B O 1
ATOM 6832 N N . LYS B 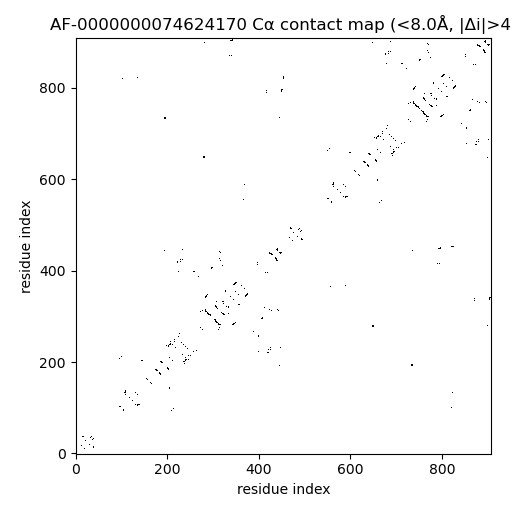1 403 ? -20.672 18.828 -3.557 1 72.44 403 LYS B N 1
ATOM 6833 C CA . LYS B 1 403 ? -21.359 18.859 -4.844 1 72.44 403 LYS B CA 1
ATOM 6834 C C . LYS B 1 403 ? -20.375 19.125 -5.984 1 72.44 403 LYS B C 1
ATOM 6836 O O . LYS B 1 403 ? -20.781 19.234 -7.145 1 72.44 403 LYS B O 1
ATOM 6841 N N . SER B 1 404 ? -19.172 19.109 -5.668 1 79.19 404 SER B N 1
ATOM 6842 C CA . SER B 1 404 ? -18.156 19.438 -6.668 1 79.19 404 SER B CA 1
ATOM 6843 C C . SER B 1 404 ? -17.906 18.281 -7.621 1 79.19 404 SER B C 1
ATOM 6845 O O . SER B 1 404 ? -17.938 17.109 -7.207 1 79.19 404 SER B O 1
ATOM 6847 N N . LEU B 1 405 ? -17.875 18.641 -8.922 1 85.06 405 LEU B N 1
ATOM 6848 C CA . LEU B 1 405 ? -17.484 17.672 -9.93 1 85.06 405 LEU B CA 1
ATOM 6849 C C . LEU B 1 405 ? -15.977 17.734 -10.188 1 85.06 405 LEU B C 1
ATOM 6851 O O . LEU B 1 405 ? -15.438 18.812 -10.461 1 85.06 405 LEU B O 1
ATOM 6855 N N . VAL B 1 406 ? -15.375 16.641 -9.945 1 91.44 406 VAL B N 1
ATOM 6856 C CA . VAL B 1 406 ? -13.93 16.578 -10.102 1 91.44 406 VAL B CA 1
ATOM 6857 C C . VAL B 1 406 ? -13.57 15.641 -11.25 1 91.44 406 VAL B C 1
ATOM 6859 O O . VAL B 1 406 ? -14.43 14.906 -11.758 1 91.44 406 VAL B O 1
ATOM 6862 N N . THR B 1 407 ? -12.352 15.773 -11.719 1 92.44 407 THR B N 1
ATOM 6863 C CA . THR B 1 407 ? -11.867 14.867 -12.758 1 92.44 407 THR B CA 1
ATOM 6864 C C . THR B 1 407 ? -11.664 13.469 -12.195 1 92.44 407 THR B C 1
ATOM 6866 O O . THR B 1 407 ? -11.656 13.273 -10.977 1 92.44 407 THR B O 1
ATOM 6869 N N . ARG B 1 408 ? -11.523 12.508 -13.039 1 92.06 408 ARG B N 1
ATOM 6870 C CA . ARG B 1 408 ? -11.32 11.125 -12.617 1 92.06 408 ARG B CA 1
ATOM 6871 C C . ARG B 1 408 ? -10.055 10.992 -11.773 1 92.06 408 ARG B C 1
ATOM 6873 O O . ARG B 1 408 ? -10.062 10.305 -10.75 1 92.06 408 ARG B O 1
ATOM 6880 N N . SER B 1 409 ? -8.984 11.648 -12.211 1 92.12 409 SER B N 1
ATOM 6881 C CA . SER B 1 409 ? -7.723 11.594 -11.477 1 92.12 409 SER B CA 1
ATOM 6882 C C . SER B 1 409 ? -7.855 12.219 -10.094 1 92.12 409 SER B C 1
ATOM 6884 O O . SER B 1 409 ? -7.293 11.711 -9.125 1 92.12 409 SER B O 1
ATOM 6886 N N . GLN B 1 410 ? -8.594 13.258 -10.023 1 92.81 410 GLN B N 1
ATOM 6887 C CA . GLN B 1 410 ? -8.82 13.906 -8.734 1 92.81 410 GLN B CA 1
ATOM 6888 C C . GLN B 1 410 ? -9.672 13.031 -7.824 1 92.81 410 GLN B C 1
ATOM 6890 O O . GLN B 1 410 ? -9.422 12.953 -6.621 1 92.81 410 GLN B O 1
ATOM 6895 N N . LEU B 1 411 ? -10.664 12.445 -8.43 1 93.5 411 LEU B N 1
ATOM 6896 C CA . LEU B 1 411 ? -11.508 11.547 -7.652 1 93.5 411 LEU B CA 1
ATOM 6897 C C . LEU B 1 411 ? -10.695 10.383 -7.098 1 93.5 411 LEU B C 1
ATOM 6899 O O . LEU B 1 411 ? -10.844 10.016 -5.93 1 93.5 411 LEU B O 1
ATOM 6903 N N . GLU B 1 412 ? -9.875 9.797 -7.898 1 94.62 412 GLU B N 1
ATOM 6904 C CA . GLU B 1 412 ? -9 8.711 -7.461 1 94.62 412 GLU B CA 1
ATOM 6905 C C . GLU B 1 412 ? -8.109 9.148 -6.305 1 94.62 412 GLU B C 1
ATOM 6907 O O . GLU B 1 412 ? -7.91 8.398 -5.348 1 94.62 412 GLU B O 1
ATOM 6912 N N . THR B 1 413 ? -7.582 10.32 -6.379 1 92.94 413 THR B N 1
ATOM 6913 C CA . THR B 1 413 ? -6.719 10.859 -5.332 1 92.94 413 THR B CA 1
ATOM 6914 C C . THR B 1 413 ? -7.488 11.023 -4.027 1 92.94 413 THR B C 1
ATOM 6916 O O . THR B 1 413 ? -7.004 10.648 -2.959 1 92.94 413 THR B O 1
ATOM 6919 N N . VAL B 1 414 ? -8.688 11.547 -4.164 1 91.31 414 VAL B N 1
ATOM 6920 C CA . VAL B 1 414 ? -9.516 11.75 -2.982 1 91.31 414 VAL B CA 1
ATOM 6921 C C . VAL B 1 414 ? -9.812 10.406 -2.32 1 91.31 414 VAL B C 1
ATOM 6923 O O . VAL B 1 414 ? -9.805 10.297 -1.092 1 91.31 414 VAL B O 1
ATOM 6926 N N . LEU B 1 415 ? -10.047 9.438 -3.094 1 93.94 415 LEU B N 1
ATOM 6927 C CA . LEU B 1 415 ? -10.32 8.109 -2.555 1 93.94 415 LEU 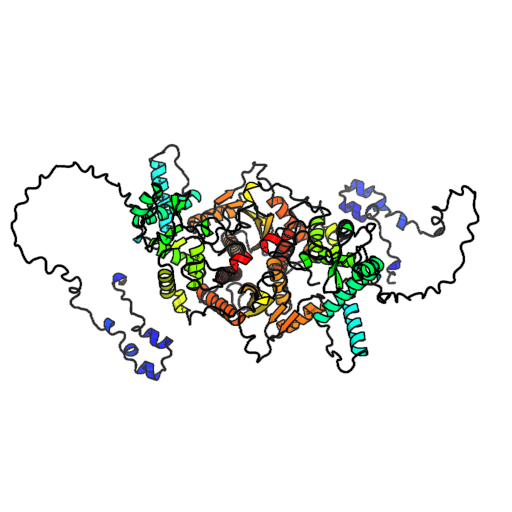B CA 1
ATOM 6928 C C . LEU B 1 415 ? -9.109 7.574 -1.793 1 93.94 415 LEU B C 1
ATOM 6930 O O . LEU B 1 415 ? -9.258 6.965 -0.731 1 93.94 415 LEU B O 1
ATOM 6934 N N . HIS B 1 416 ? -7.93 7.758 -2.338 1 93.62 416 HIS B N 1
ATOM 6935 C CA . HIS B 1 416 ? -6.715 7.344 -1.645 1 93.62 416 HIS B CA 1
ATOM 6936 C C . HIS B 1 416 ? -6.57 8.07 -0.312 1 93.62 416 HIS B C 1
ATOM 6938 O O . HIS B 1 416 ? -6.168 7.469 0.688 1 93.62 416 HIS B O 1
ATOM 6944 N N . GLU B 1 417 ? -6.898 9.312 -0.351 1 89.06 417 GLU B N 1
ATOM 6945 C CA . GLU B 1 417 ? -6.805 10.102 0.875 1 89.06 417 GLU B CA 1
ATOM 6946 C C . GLU B 1 417 ? -7.824 9.633 1.911 1 89.06 417 GLU B C 1
ATOM 6948 O O . GLU B 1 417 ? -7.52 9.57 3.104 1 89.06 417 GLU B O 1
ATOM 6953 N N . ILE B 1 418 ? -8.992 9.359 1.443 1 88.31 418 ILE B N 1
ATOM 6954 C CA . ILE B 1 418 ? -10.023 8.844 2.336 1 88.31 418 ILE B CA 1
ATOM 6955 C C . ILE B 1 418 ? -9.57 7.508 2.924 1 88.31 418 ILE B C 1
ATOM 6957 O O . ILE B 1 418 ? -9.758 7.25 4.117 1 88.31 418 ILE B O 1
ATOM 6961 N N . GLU B 1 419 ? -9.016 6.668 2.049 1 92.44 419 GLU B N 1
ATOM 6962 C CA . GLU B 1 419 ? -8.453 5.402 2.51 1 92.44 419 GLU B CA 1
ATOM 6963 C C . GLU B 1 419 ? -7.453 5.621 3.641 1 92.44 419 GLU B C 1
ATOM 6965 O O . GLU B 1 419 ? -7.512 4.945 4.672 1 92.44 419 GLU B O 1
ATOM 6970 N N . ALA B 1 420 ? -6.57 6.523 3.459 1 87.62 420 ALA B N 1
ATOM 6971 C CA . ALA B 1 420 ? -5.551 6.828 4.457 1 87.62 420 ALA B CA 1
ATOM 6972 C C . ALA B 1 420 ? -6.184 7.309 5.762 1 87.62 420 ALA B C 1
ATOM 6974 O O . ALA B 1 420 ? -5.742 6.934 6.848 1 87.62 420 ALA B O 1
ATOM 6975 N N . CYS B 1 421 ? -7.184 8.109 5.648 1 82.75 421 CYS B N 1
ATOM 6976 C CA . CYS B 1 421 ? -7.863 8.648 6.816 1 82.75 421 CYS B CA 1
ATOM 6977 C C . CYS B 1 421 ? -8.539 7.543 7.617 1 82.75 421 CYS B C 1
ATOM 6979 O O . CYS B 1 421 ? -8.383 7.473 8.836 1 82.75 421 CYS B O 1
ATOM 6981 N N . ILE B 1 422 ? -9.258 6.754 6.957 1 83.62 422 ILE B N 1
ATOM 6982 C CA . ILE B 1 422 ? -9.977 5.676 7.625 1 83.62 422 ILE B CA 1
ATOM 6983 C C . ILE B 1 422 ? -8.984 4.707 8.266 1 83.62 422 ILE B C 1
ATOM 6985 O O . ILE B 1 422 ? -9.227 4.195 9.359 1 83.62 422 ILE B O 1
ATOM 6989 N N . ASN B 1 423 ? -7.891 4.426 7.594 1 86.19 423 ASN B N 1
ATOM 6990 C CA . ASN B 1 423 ? -6.887 3.506 8.117 1 86.19 423 ASN B CA 1
ATOM 6991 C C . ASN B 1 423 ? -6.105 4.129 9.273 1 86.19 423 ASN B C 1
ATOM 6993 O O . ASN B 1 423 ? -5.316 3.449 9.93 1 86.19 423 ASN B O 1
ATOM 6997 N N . SER B 1 424 ? -6.281 5.406 9.508 1 80.06 424 SER B N 1
ATOM 6998 C CA . SER B 1 424 ? -5.625 6.086 10.625 1 80.06 424 SER B CA 1
ATOM 6999 C C . SER B 1 424 ? -6.52 6.125 11.859 1 80.06 424 SER B C 1
ATOM 7001 O O . SER B 1 424 ? -6.141 6.684 12.891 1 80.06 424 SER B O 1
ATOM 7003 N N . ARG B 1 425 ? -7.656 5.488 11.766 1 76.75 425 ARG B N 1
ATOM 7004 C CA . ARG B 1 425 ? -8.578 5.453 12.898 1 76.75 425 ARG B CA 1
ATOM 7005 C C . ARG B 1 425 ? -8.07 4.516 13.984 1 76.75 425 ARG B C 1
ATOM 7007 O O . ARG B 1 425 ? -7.492 3.467 13.695 1 76.75 425 ARG B O 1
ATOM 7014 N N . PRO B 1 426 ? -8.391 4.863 15.234 1 70.38 426 PRO B N 1
ATOM 7015 C CA . PRO B 1 426 ? -7.961 3.98 16.312 1 70.38 426 PRO B CA 1
ATOM 7016 C C . PRO B 1 426 ? -8.758 2.682 16.375 1 70.38 426 PRO B C 1
ATOM 7018 O O . PRO B 1 426 ? -9.969 2.684 16.109 1 70.38 426 PRO B O 1
ATOM 7021 N N . LEU B 1 427 ? -8.07 1.634 16.609 1 67.19 427 LEU B N 1
ATOM 7022 C CA . LEU B 1 427 ? -8.703 0.327 16.734 1 67.19 427 LEU B CA 1
ATOM 7023 C C . LEU B 1 427 ? -9.25 0.117 18.141 1 67.19 427 LEU B C 1
ATOM 7025 O O . LEU B 1 427 ? -10.102 -0.745 18.359 1 67.19 427 LEU B O 1
ATOM 7029 N N . THR B 1 428 ? -8.633 0.787 19.047 1 59.41 428 THR B N 1
ATOM 7030 C CA . THR B 1 428 ? -9.047 0.669 20.438 1 59.41 428 THR B CA 1
ATOM 7031 C C . THR B 1 428 ? -9.508 2.02 20.969 1 59.41 428 THR B C 1
ATOM 7033 O O . THR B 1 428 ? -9.391 3.041 20.297 1 59.41 428 THR B O 1
ATOM 7036 N N . TYR B 1 429 ? -10.109 1.838 22.109 1 52.97 429 TYR B N 1
ATOM 7037 C CA . TYR B 1 429 ? -10.602 3.049 22.75 1 52.97 429 TYR B CA 1
ATOM 7038 C C . TYR B 1 429 ? -9.469 4.043 22.984 1 52.97 429 TYR B C 1
ATOM 7040 O O . TYR B 1 429 ? -8.367 3.654 23.375 1 52.97 429 TYR B O 1
ATOM 7048 N N . VAL B 1 430 ? -9.719 5.184 22.328 1 52.28 430 VAL B N 1
ATOM 7049 C CA . VAL B 1 430 ? -8.75 6.262 22.516 1 52.28 430 VAL B CA 1
ATOM 7050 C C . VAL B 1 430 ? -8.852 6.801 23.953 1 52.28 430 VAL B C 1
ATOM 7052 O O . VAL B 1 430 ? -9.867 7.387 24.328 1 52.28 430 VAL B O 1
ATOM 7055 N N . GLY B 1 431 ? -8.219 5.969 24.859 1 46.91 431 GLY B N 1
ATOM 7056 C CA . GLY B 1 431 ? -8.141 6.508 26.203 1 46.91 431 GLY B CA 1
ATOM 7057 C C . GLY B 1 431 ? -7.113 7.609 26.359 1 46.91 431 GLY B C 1
ATOM 7058 O O . GLY B 1 431 ? -6.516 8.047 25.359 1 46.91 431 GLY B O 1
ATOM 7059 N N . GLU B 1 432 ? -7.164 8.352 27.516 1 49.81 432 GLU B N 1
ATOM 7060 C CA . GLU B 1 432 ? -6.312 9.484 27.859 1 49.81 432 GLU B CA 1
ATOM 7061 C C . GLU B 1 432 ? -4.836 9.102 27.812 1 49.81 432 GLU B C 1
ATOM 7063 O O . GLU B 1 432 ? -3.973 9.945 27.562 1 49.81 432 GLU B O 1
ATOM 7068 N N . THR B 1 433 ? -4.57 7.797 27.984 1 45.94 433 THR B N 1
ATOM 7069 C CA . THR B 1 433 ? -3.172 7.613 28.359 1 45.94 433 THR B CA 1
ATOM 7070 C C . THR B 1 433 ? -2.383 6.992 27.219 1 45.94 433 THR B C 1
ATOM 7072 O O . THR B 1 433 ? -1.149 7.004 27.219 1 45.94 433 THR B O 1
ATOM 7075 N N . ARG B 1 434 ? -3.1 6.145 26.344 1 53.62 434 ARG B N 1
ATOM 7076 C CA . ARG B 1 434 ? -2.232 5.359 25.469 1 53.62 434 ARG B CA 1
ATOM 7077 C C . ARG B 1 434 ? -2.555 5.617 24 1 53.62 434 ARG B C 1
ATOM 7079 O O . ARG B 1 434 ? -3.674 6.012 23.656 1 53.62 434 ARG B O 1
ATOM 7086 N N . ASN B 1 435 ? -1.473 5.781 23.234 1 58.22 435 ASN B N 1
ATOM 7087 C CA . ASN B 1 435 ? -1.657 5.898 21.781 1 58.22 435 ASN B CA 1
ATOM 7088 C C . ASN B 1 435 ? -2.328 4.656 21.203 1 58.22 435 ASN B C 1
ATOM 7090 O O . ASN B 1 435 ? -1.817 3.543 21.359 1 58.22 435 ASN B O 1
ATOM 7094 N N . PRO B 1 436 ? -3.469 4.859 20.734 1 62.84 436 PRO B N 1
ATOM 7095 C CA . PRO B 1 436 ? -4.168 3.689 20.188 1 62.84 436 PRO B CA 1
ATOM 7096 C C . PRO B 1 436 ? -3.539 3.17 18.906 1 62.84 436 PRO B C 1
ATOM 7098 O O . PRO B 1 436 ? -2.924 3.938 18.156 1 62.84 436 PRO B O 1
ATOM 7101 N N . LEU B 1 437 ? -3.527 1.938 18.734 1 68.88 437 LEU B N 1
ATOM 7102 C CA . LEU B 1 437 ? -3.09 1.335 17.484 1 68.88 437 LEU B CA 1
ATOM 7103 C C . LEU B 1 437 ? -4.082 1.631 16.359 1 68.88 437 LEU B C 1
ATOM 7105 O O . LEU B 1 437 ? -5.281 1.756 16.609 1 68.88 437 LEU B O 1
ATOM 7109 N N . THR B 1 438 ? -3.58 1.885 15.297 1 72.62 438 THR B N 1
ATOM 7110 C CA . THR B 1 438 ? -4.371 2.088 14.094 1 72.62 438 THR B CA 1
ATOM 7111 C C . THR B 1 438 ? -3.998 1.064 13.023 1 72.62 438 THR B C 1
ATOM 7113 O O . THR B 1 438 ? -2.92 0.468 13.078 1 72.62 438 THR B O 1
ATOM 7116 N N . PRO B 1 439 ? -4.883 0.812 12.055 1 73.31 439 PRO B N 1
ATOM 7117 C CA . PRO B 1 439 ? -4.508 -0.055 10.938 1 73.31 439 PRO B CA 1
ATOM 7118 C C . PRO B 1 439 ? -3.234 0.41 10.227 1 73.31 439 PRO B C 1
ATOM 7120 O O . PRO B 1 439 ? -2.443 -0.416 9.766 1 73.31 439 PRO B O 1
ATOM 7123 N N . SER B 1 440 ? -3.01 1.686 10.156 1 74.69 440 SER B N 1
ATOM 7124 C CA . SER B 1 440 ? -1.837 2.236 9.484 1 74.69 440 SER B CA 1
ATOM 7125 C C . SER B 1 440 ? -0.547 1.783 10.156 1 74.69 440 SER B C 1
ATOM 7127 O O . SER B 1 440 ? 0.486 1.639 9.5 1 74.69 440 SER B O 1
ATOM 7129 N N . HIS B 1 441 ? -0.621 1.541 11.422 1 71.31 441 HIS B N 1
ATOM 7130 C CA . HIS B 1 441 ? 0.548 1.01 12.109 1 71.31 441 HIS B CA 1
ATOM 7131 C C . HIS B 1 441 ? 0.979 -0.327 11.516 1 71.31 441 HIS B C 1
ATOM 7133 O O . HIS B 1 441 ? 2.176 -0.598 11.391 1 71.31 441 HIS B O 1
ATOM 7139 N N . PHE B 1 442 ? 0.019 -1.074 11.133 1 71.19 442 PHE B N 1
ATOM 7140 C CA . PHE B 1 442 ? 0.284 -2.418 10.633 1 71.19 442 PHE B CA 1
ATOM 7141 C C . PHE B 1 442 ? 0.636 -2.389 9.156 1 71.19 442 PHE B C 1
ATOM 7143 O O . PHE B 1 442 ? 1.38 -3.242 8.672 1 71.19 442 PHE B O 1
ATOM 7150 N N . LEU B 1 443 ? 0.162 -1.395 8.508 1 74.19 443 LEU B N 1
ATOM 7151 C CA . LEU B 1 443 ? 0.34 -1.338 7.062 1 74.19 443 LEU B CA 1
ATOM 7152 C C . LEU B 1 443 ? 1.626 -0.602 6.699 1 74.19 443 LEU B C 1
ATOM 7154 O O . LEU B 1 443 ? 2.295 -0.955 5.727 1 74.19 443 LEU B O 1
ATOM 7158 N N . LEU B 1 444 ? 1.938 0.481 7.484 1 72.38 444 LEU B N 1
ATOM 7159 C CA . LEU B 1 444 ? 3.006 1.397 7.105 1 72.38 444 LEU B CA 1
ATOM 7160 C C . LEU B 1 444 ? 4.066 1.483 8.195 1 72.38 444 LEU B C 1
ATOM 7162 O O . LEU B 1 444 ? 5.164 1.998 7.965 1 72.38 444 LEU B O 1
ATOM 7166 N N . GLY B 1 445 ? 3.783 0.977 9.344 1 66.12 445 GLY B N 1
ATOM 7167 C CA . GLY B 1 445 ? 4.66 1.168 10.484 1 66.12 445 GLY B CA 1
ATOM 7168 C C . GLY B 1 445 ? 4.555 2.553 11.094 1 66.12 445 GLY B C 1
ATOM 7169 O O . GLY B 1 445 ? 5.449 2.986 11.828 1 66.12 445 GLY B O 1
ATOM 7170 N N . ARG B 1 446 ? 3.42 3.303 10.617 1 66.62 446 ARG B N 1
ATOM 7171 C CA . ARG B 1 446 ? 3.148 4.645 11.133 1 66.62 446 ARG B CA 1
ATOM 7172 C C . ARG B 1 446 ? 1.679 4.797 11.508 1 66.62 446 ARG B C 1
ATOM 7174 O O . ARG B 1 446 ? 0.83 4.027 11.055 1 66.62 446 ARG B O 1
ATOM 7181 N N . SER B 1 447 ? 1.464 5.766 12.414 1 64.06 447 SER B N 1
ATOM 7182 C CA . SER B 1 447 ? 0.085 5.98 12.844 1 64.06 447 SER B CA 1
ATOM 7183 C C . SER B 1 447 ? -0.776 6.496 11.695 1 64.06 447 SER B C 1
ATOM 7185 O O . SER B 1 447 ? -1.951 6.141 11.586 1 64.06 447 SER B O 1
ATOM 7187 N N . THR B 1 448 ? -0.133 7.387 10.859 1 67.81 448 THR B N 1
ATOM 7188 C CA . THR B 1 448 ? -0.85 7.93 9.711 1 67.81 448 THR B CA 1
ATOM 7189 C C . THR B 1 448 ? 0.12 8.289 8.586 1 67.81 448 THR B C 1
ATOM 7191 O O . THR B 1 448 ? 1.246 8.719 8.852 1 67.81 448 THR B O 1
ATOM 7194 N N . PRO B 1 449 ? -0.366 8 7.422 1 71 449 PRO B N 1
ATOM 7195 C CA . PRO B 1 449 ? 0.469 8.43 6.297 1 71 449 PRO B CA 1
ATOM 7196 C C . PRO B 1 449 ? 0.32 9.914 5.98 1 71 449 PRO B C 1
ATOM 7198 O O . PRO B 1 449 ? 1.146 10.484 5.262 1 71 449 PRO 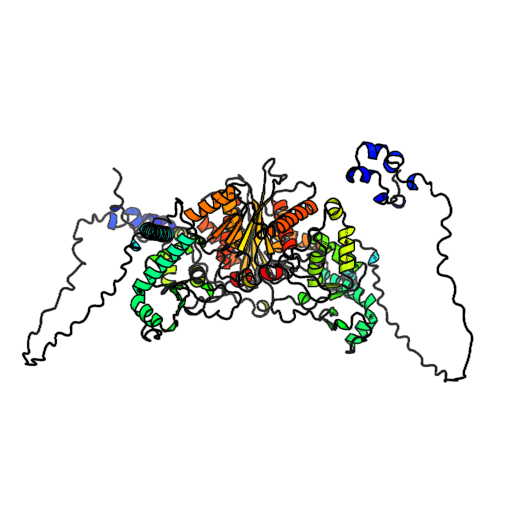B O 1
ATOM 7201 N N . MET B 1 450 ? -0.839 10.398 6.387 1 62 450 MET B N 1
ATOM 7202 C CA . MET B 1 450 ? -1.173 11.758 5.977 1 62 450 MET B CA 1
ATOM 7203 C C . MET B 1 450 ? -0.617 12.773 6.965 1 62 450 MET B C 1
ATOM 7205 O O . MET B 1 450 ? -1.247 13.062 7.984 1 62 450 MET B O 1
ATOM 7209 N N . ARG B 1 451 ? 0.608 12.742 7.027 1 55.12 451 ARG B N 1
ATOM 7210 C CA . ARG B 1 451 ? 1.158 13.805 7.859 1 55.12 451 ARG B CA 1
ATOM 7211 C C . ARG B 1 451 ? 1.183 15.133 7.102 1 55.12 451 ARG B C 1
ATOM 7213 O O . ARG B 1 451 ? 1.552 15.172 5.926 1 55.12 451 ARG B O 1
ATOM 7220 N N . GLY B 1 452 ? 0.13 15.852 7.438 1 43.5 452 GLY B N 1
ATOM 7221 C CA . GLY B 1 452 ? -0.007 17.156 6.809 1 43.5 452 GLY B CA 1
ATOM 7222 C C . GLY B 1 452 ? 1.313 17.734 6.34 1 43.5 452 GLY B C 1
ATOM 7223 O O . GLY B 1 452 ? 2.275 17.812 7.109 1 43.5 452 GLY B O 1
ATOM 7224 N N . ILE B 1 453 ? 1.675 17.375 5.07 1 36.38 453 ILE B N 1
ATOM 7225 C CA . ILE B 1 453 ? 2.656 18.328 4.555 1 36.38 453 ILE B CA 1
ATOM 7226 C C . ILE B 1 453 ? 2.273 19.734 4.973 1 36.38 453 ILE B C 1
ATOM 7228 O O . ILE B 1 453 ? 3.129 20.625 5.047 1 36.38 453 ILE B O 1
ATOM 7232 N N . PHE B 1 454 ? 0.997 19.906 4.863 1 30.27 454 PHE B N 1
ATOM 7233 C CA . PHE B 1 454 ? 0.572 21.281 5.121 1 30.27 454 PHE B CA 1
ATOM 7234 C C . PHE B 1 454 ? 0.446 21.531 6.617 1 30.27 454 PHE B C 1
ATOM 7236 O O . PHE B 1 454 ? 0.024 20.656 7.371 1 30.27 454 PHE B O 1
#